Protein AF-A0A661ZM28-F1 (afdb_monomer_lite)

Secondary structure (DSSP, 8-state):
----SSSSTTTTTTSTTS-TTS-SS-HHHHHHHHHHHHHHHHSSEEE---EEEE-TTS-EEEEEEEEEESSPPPPHHHHHHHHHHHHHTT-HHHHTTTTSEEEEEEESSTTS-SEEEEESS--HHHHTHHHHHHHHHHHH-SS-EEEEEEEEETTEEEEEEE-SS-EEEEE-SSSPEEE-HHHHHHHHHTSPPSS-----HHHHHHHHTT----GGG-EE-TTGGGS-----SS-HHHHHHHHHHHHHHHHHHHHS---TTS---EEEEEESSSTTSEEEEEEEHHHHHHHHHTT-BTTTTB--TTHHHHHHHHHHHTTT-EEEEEEESSSHHHHHHHHHHTT--EEEEETTEEEEEEEEETTTTEEEEE-SS-SS-EEEEGGG--EEEEEEEE------EEEEES--B-STT--S-S-EE-TT-EEEEEEEE--SS-EEEEEEEES--SS-S-SEEEEEEEESSSEEEEEPPSS--EEEEEEEEEEEETT--EEEEE--SSBEEEPPPP--EE--TT--EEE-SSSEEEEEEE-SSSEEEEEEEESSS--EEEEEESSTTS-SEEEE----TTT-SEEEEEEETTTSPSEEEEEEEEE-S-SPPEEEEEE----B--SEEEEEEEPTT--EEEEEEEE-SEEEEEEEEESSS--EEEEE-SSSSSSEEEGGG-SEE-----TTPPEEEEEEE-S-EEEEEEEE-S--S-EEEEEEEEEE-TTBB---S-SBTT-GGGBGGG----TT--EEE-TT-SS--EE-S-EEESSEEE-TT-EEEE-SS-EEESS-EEESSEEEE-TT-EEEESS-EEE-TT-EEEE-TT-EEEESS-EEE-TT---B--SSEEEE--SS-EEEEE--SS-B-SEEEE--SSTT--EEEEE--

pLDDT: mean 88.05, std 12.02, range [27.47, 98.25]

Sequence (889 aa):
MKKLITLVLIVSTVMMNLTAQNQNIPFEEIKEIADRNAKALWGQAYPDEPIPYYSVQDEIIAYMFNYSIGKPFPNKQTVINDCKGHKVNNNRNMQWGGENYGRILMGASNSLPPIIEYSKSLSTIYAEGFQLHKLALKELGSNYLLKKIYFINGASQWFCYANGSKTVYIKLFPPLEILDEKSFRLAISDRKVFIEPGNYSSEWTSYKTGKELDAKAATYIPDYELCRFYDWSYGCSPTAAAMLFSWWDYRSIYSNNDFGRLIQYYYKRFDPLEAGGEWDYQIPWVQRELAIYMDTDTLTGNTNFFDINDGFEDVASIRGYEFDANDYFTFEWTRLKGEIDDNRPLIASIPNHSTCCIGYNNSTNHFANHYTHQGNIVWTHKDELDGVVEVKPENNNGQGITLTYPVGDTNYNATGNGEIFYPGEEYNITWDYETTIPSTTTIYFNTKSNGGFFEEAIVYDTDNDGLHPWMVPTGFGSDECRIGLLNYNASSDLLAFDGSQGMFTIYDPPVIDELGSYNTKTTDYNPDYFQFDLDENAWCAVGIRNMTNNEWKLKLYDDLWFVGLLAESNMPPEISEVDFVVLDGNHLPDHTYGVKVDRLDGDDAGKIRYEGVNSSLILGTNTINFSLYSVLKMYDIHLVSGYYTFTATAVSGEASIALFNSSGGDNIQTLDEAMAVSNLGGYGDSETFTVCITTEDDYGFCIWTSSPTSQTWEVEIIEEHPGVWEGDYNSLWSNSNNWSLGILPSFGTNVIIPAGTPYNPYVTSYSFCGNITIESGASLRVSSSNLVADGDMLVKGNLRIYENQSLTVNGDIIWTSTSSEYMENNTSINVGEDWTFDYGCSIQMSNGKVRFAGIEHSMIYCRSVNSWFNELEIDKLLSTALVSYEMTP

Structure (mmCIF, N/CA/C/O backbone):
data_AF-A0A661ZM28-F1
#
_entry.id   AF-A0A661ZM28-F1
#
loop_
_atom_site.group_PDB
_atom_site.id
_atom_site.type_symbol
_atom_site.label_atom_id
_atom_site.label_alt_id
_atom_site.label_comp_id
_atom_site.label_asym_id
_atom_site.label_entity_id
_atom_site.label_seq_id
_atom_site.pdbx_PDB_ins_code
_atom_site.Cartn_x
_atom_site.Cartn_y
_atom_site.Cartn_z
_atom_site.occupancy
_atom_site.B_iso_or_equiv
_atom_site.auth_seq_id
_atom_site.auth_comp_id
_atom_site.auth_asym_id
_atom_site.auth_atom_id
_atom_site.pdbx_PDB_model_num
ATOM 1 N N . MET A 1 1 ? 27.865 4.165 33.187 1.00 36.91 1 MET A N 1
ATOM 2 C CA . MET A 1 1 ? 27.271 4.633 34.458 1.00 36.91 1 MET A CA 1
ATOM 3 C C . MET A 1 1 ? 26.708 3.423 35.218 1.00 36.91 1 MET A C 1
ATOM 5 O O . MET A 1 1 ? 25.522 3.146 35.187 1.00 36.91 1 MET A O 1
ATOM 9 N N . LYS A 1 2 ? 27.597 2.612 35.810 1.00 33.00 2 LYS A N 1
ATOM 10 C CA . LYS A 1 2 ? 27.275 1.378 36.548 1.00 33.00 2 LYS A CA 1
ATOM 11 C C . LYS A 1 2 ? 27.372 1.687 38.042 1.00 33.00 2 LYS A C 1
ATOM 13 O O . LYS A 1 2 ? 28.472 1.612 38.575 1.00 33.00 2 LYS A O 1
ATOM 18 N N . LYS A 1 3 ? 26.273 2.128 38.665 1.00 31.22 3 LYS A N 1
ATOM 19 C CA . LYS A 1 3 ? 26.061 2.224 40.131 1.00 31.22 3 LYS A CA 1
ATOM 20 C C . LYS A 1 3 ? 24.666 2.814 40.417 1.00 31.22 3 LYS A C 1
ATOM 22 O O . LYS A 1 3 ? 24.551 3.911 40.939 1.00 31.22 3 LYS A O 1
ATOM 27 N N . LEU A 1 4 ? 23.605 2.100 40.029 1.00 30.08 4 LEU A N 1
ATOM 28 C CA . LEU A 1 4 ? 22.237 2.367 40.509 1.00 30.08 4 LEU A CA 1
ATOM 29 C C . LEU A 1 4 ? 21.310 1.139 40.347 1.00 30.08 4 LEU A C 1
ATOM 31 O O . LEU A 1 4 ? 20.154 1.277 39.980 1.00 30.08 4 LEU A O 1
ATOM 35 N N . ILE A 1 5 ? 21.827 -0.080 40.560 1.00 37.31 5 ILE A N 1
ATOM 36 C CA . ILE A 1 5 ? 21.067 -1.338 40.353 1.00 37.31 5 ILE A CA 1
ATOM 37 C C . ILE A 1 5 ? 20.809 -2.102 41.671 1.00 37.31 5 ILE A C 1
ATOM 39 O O . ILE A 1 5 ? 20.124 -3.113 41.689 1.00 37.31 5 ILE A O 1
ATOM 43 N N . THR A 1 6 ? 21.260 -1.602 42.826 1.00 30.86 6 THR A N 1
ATOM 44 C CA . THR A 1 6 ? 21.238 -2.396 44.078 1.00 30.86 6 THR A CA 1
ATOM 45 C C . THR A 1 6 ? 20.264 -1.886 45.153 1.00 30.86 6 THR A C 1
ATOM 47 O O . THR A 1 6 ? 20.278 -2.398 46.262 1.00 30.86 6 THR A O 1
ATOM 50 N N . LEU A 1 7 ? 19.374 -0.925 44.857 1.00 27.47 7 LEU A N 1
ATOM 51 C CA . LEU A 1 7 ? 18.420 -0.396 45.858 1.00 27.47 7 LEU A CA 1
ATOM 52 C C . LEU A 1 7 ? 16.927 -0.584 45.516 1.00 27.47 7 LEU A C 1
ATOM 54 O O . LEU A 1 7 ? 16.073 -0.165 46.286 1.00 27.47 7 LEU A O 1
ATOM 58 N N . VAL A 1 8 ? 16.594 -1.249 44.404 1.00 34.66 8 VAL A N 1
ATOM 59 C CA . VAL A 1 8 ? 15.191 -1.489 43.991 1.00 34.66 8 VAL A CA 1
ATOM 60 C C . VAL A 1 8 ? 14.697 -2.901 44.358 1.00 34.66 8 VAL A C 1
ATOM 62 O O . VAL A 1 8 ? 13.499 -3.137 44.435 1.00 34.66 8 VAL A O 1
ATOM 65 N N . LEU A 1 9 ? 15.597 -3.826 44.712 1.00 32.44 9 LEU A N 1
ATOM 66 C CA . LEU A 1 9 ? 15.263 -5.235 44.976 1.00 32.44 9 LEU A CA 1
ATOM 67 C C . LEU A 1 9 ? 14.818 -5.565 46.416 1.00 32.44 9 LEU A C 1
ATOM 69 O O . LEU A 1 9 ? 14.483 -6.709 46.689 1.00 32.44 9 LEU A O 1
ATOM 73 N N . ILE A 1 10 ? 14.807 -4.596 47.340 1.00 30.02 10 ILE A N 1
ATOM 74 C CA . ILE A 1 10 ? 14.433 -4.826 48.757 1.00 30.02 10 ILE A CA 1
ATOM 75 C C . ILE A 1 10 ? 13.093 -4.156 49.126 1.00 30.02 10 ILE A C 1
ATOM 77 O O . ILE A 1 10 ? 12.506 -4.460 50.161 1.00 30.02 10 ILE A O 1
ATOM 81 N N . VAL A 1 11 ? 12.539 -3.304 48.257 1.00 31.86 11 VAL A N 1
ATOM 82 C CA . VAL A 1 11 ? 11.242 -2.641 48.503 1.00 31.86 11 VAL A CA 1
ATOM 83 C C . VAL A 1 11 ? 10.064 -3.423 47.896 1.00 31.86 11 VAL A C 1
ATOM 85 O O . VAL A 1 11 ? 8.945 -3.316 48.393 1.00 31.86 11 VAL A O 1
ATOM 88 N N . SER A 1 12 ? 10.303 -4.293 46.909 1.00 34.47 12 SER A N 1
ATOM 89 C CA . SER A 1 12 ? 9.269 -5.130 46.276 1.00 34.47 12 SER A CA 1
ATOM 90 C C . SER A 1 12 ? 8.814 -6.320 47.133 1.00 34.47 12 SER A C 1
ATOM 92 O O . SER A 1 12 ? 7.647 -6.688 47.082 1.00 34.47 12 SER A O 1
ATOM 94 N N . THR A 1 13 ? 9.671 -6.881 47.992 1.00 34.31 13 THR A N 1
ATOM 95 C CA . THR A 1 13 ? 9.311 -8.042 48.837 1.00 34.31 13 THR A CA 1
ATOM 96 C C . THR A 1 13 ? 8.692 -7.655 50.188 1.00 34.31 13 THR A C 1
ATOM 98 O O . THR A 1 13 ? 8.082 -8.490 50.852 1.00 34.31 13 THR A O 1
ATOM 101 N N . VAL A 1 14 ? 8.821 -6.391 50.615 1.00 33.44 14 VAL A N 1
ATOM 102 C CA . VAL A 1 14 ? 8.375 -5.933 51.949 1.00 33.44 14 VAL A CA 1
ATOM 103 C C . VAL A 1 14 ? 7.032 -5.185 51.910 1.00 33.44 14 VAL A C 1
ATOM 105 O O . VAL A 1 14 ? 6.348 -5.126 52.929 1.00 33.44 14 VAL A O 1
ATOM 108 N N . MET A 1 15 ? 6.565 -4.710 50.747 1.00 38.97 15 MET A N 1
ATOM 109 C CA . MET A 1 15 ? 5.206 -4.147 50.618 1.00 38.97 15 MET A CA 1
ATOM 110 C C . MET A 1 15 ? 4.100 -5.184 50.355 1.00 38.97 15 MET A C 1
ATOM 112 O O . MET A 1 15 ? 2.936 -4.874 50.592 1.00 38.97 15 MET A O 1
ATOM 116 N N . MET A 1 16 ? 4.429 -6.422 49.965 1.00 42.38 16 MET A N 1
ATOM 117 C CA . MET A 1 16 ? 3.425 -7.485 49.764 1.00 42.38 16 MET A CA 1
ATOM 118 C C . MET A 1 16 ? 2.854 -8.070 51.069 1.00 42.38 16 MET A C 1
ATOM 120 O O . MET A 1 16 ? 1.849 -8.766 51.030 1.00 42.38 16 MET A O 1
ATOM 124 N N . ASN A 1 17 ? 3.433 -7.761 52.236 1.00 37.75 17 ASN A N 1
ATOM 125 C CA . ASN A 1 17 ? 2.990 -8.323 53.522 1.00 37.75 17 ASN A CA 1
ATOM 126 C C . ASN A 1 17 ? 2.219 -7.349 54.435 1.00 37.75 17 ASN A C 1
ATOM 128 O O . ASN A 1 17 ? 1.882 -7.717 55.557 1.00 37.75 17 ASN A O 1
ATOM 132 N N . LEU A 1 18 ? 1.918 -6.117 53.997 1.00 34.59 18 LEU A N 1
ATOM 133 C CA . LEU A 1 18 ? 1.306 -5.091 54.866 1.00 34.59 18 LEU A CA 1
ATOM 134 C C . LEU A 1 18 ? 0.036 -4.417 54.312 1.00 34.59 18 LEU A C 1
ATOM 136 O O . LEU A 1 18 ? -0.338 -3.342 54.768 1.00 34.59 18 LEU A O 1
ATOM 140 N N . THR A 1 19 ? -0.681 -5.075 53.396 1.00 39.84 19 THR A N 1
ATOM 141 C CA . THR A 1 19 ? -2.080 -4.730 53.038 1.00 39.84 19 THR A CA 1
ATOM 142 C C . THR A 1 19 ? -2.995 -5.965 52.982 1.00 39.84 19 THR A C 1
ATOM 144 O O . THR A 1 19 ? -4.012 -5.988 52.296 1.00 39.84 19 THR A O 1
ATOM 147 N N . ALA A 1 20 ? -2.663 -7.004 53.755 1.00 38.72 20 ALA A N 1
ATOM 148 C CA . ALA A 1 20 ? -3.444 -8.234 53.897 1.00 38.72 20 ALA A CA 1
ATOM 149 C C . ALA A 1 20 ? -4.655 -8.062 54.838 1.00 38.72 20 ALA A C 1
ATOM 151 O O . ALA A 1 20 ? -4.756 -8.756 55.850 1.00 38.72 20 ALA A O 1
ATOM 152 N N . GLN A 1 21 ? -5.554 -7.116 54.551 1.00 39.22 21 GLN A N 1
ATOM 153 C CA . GLN A 1 21 ? -6.764 -6.937 55.367 1.00 39.22 21 GLN A CA 1
ATOM 154 C C . GLN A 1 21 ? -8.106 -7.075 54.644 1.00 39.22 21 GLN A C 1
ATOM 156 O O . GLN A 1 21 ? -9.106 -7.033 55.342 1.00 39.22 21 GLN A O 1
ATOM 161 N N . ASN A 1 22 ? -8.156 -7.354 53.331 1.00 45.88 22 ASN A N 1
ATOM 162 C CA . ASN A 1 22 ? -9.433 -7.636 52.642 1.00 45.88 22 ASN A CA 1
ATOM 163 C C . ASN A 1 22 ? -9.396 -8.691 51.508 1.00 45.88 22 ASN A C 1
ATOM 165 O O . ASN A 1 22 ? -10.406 -8.896 50.836 1.00 45.88 22 ASN A O 1
ATOM 169 N N . GLN A 1 23 ? -8.289 -9.421 51.298 1.00 54.59 23 GLN A N 1
ATOM 170 C CA . GLN A 1 23 ? -8.266 -10.523 50.320 1.00 54.59 23 GLN A CA 1
ATOM 171 C C . GLN A 1 23 ? -8.763 -11.834 50.931 1.00 54.59 23 GLN A C 1
ATOM 173 O O . GLN A 1 23 ? -8.081 -12.456 51.743 1.00 54.59 23 GLN A O 1
ATOM 178 N N . ASN A 1 24 ? -9.954 -12.266 50.508 1.00 73.56 24 ASN A N 1
ATOM 179 C CA . ASN A 1 24 ? -10.525 -13.559 50.897 1.00 73.56 24 ASN A CA 1
ATOM 180 C C . ASN A 1 24 ? -9.944 -14.741 50.096 1.00 73.56 24 ASN A C 1
ATOM 182 O O . ASN A 1 24 ? -10.123 -15.885 50.512 1.00 73.56 24 ASN A O 1
ATOM 186 N N . ILE A 1 25 ? -9.265 -14.490 48.967 1.00 88.88 25 ILE A N 1
ATOM 187 C CA . ILE A 1 25 ? -8.617 -15.516 48.137 1.00 88.88 25 ILE A CA 1
ATOM 188 C C . ILE A 1 25 ? -7.103 -15.241 48.071 1.00 88.88 25 ILE A C 1
ATOM 190 O O . ILE A 1 25 ? -6.716 -14.124 47.729 1.00 88.88 25 ILE A O 1
ATOM 194 N N . PRO A 1 26 ? -6.234 -16.220 48.390 1.00 92.69 26 PRO A N 1
ATOM 195 C CA . PRO A 1 26 ? -4.789 -16.089 48.217 1.00 92.69 26 PRO A CA 1
ATOM 196 C C . PRO A 1 26 ? -4.395 -15.757 46.772 1.00 92.69 26 PRO A C 1
ATOM 198 O O . PRO A 1 26 ? -4.851 -16.409 45.838 1.00 92.69 26 PRO A O 1
ATOM 201 N N . PHE A 1 27 ? -3.490 -14.795 46.588 1.00 93.62 27 PHE A N 1
ATOM 202 C CA . PHE A 1 27 ? -3.032 -14.361 45.262 1.00 93.62 27 PHE A CA 1
ATOM 203 C C . PHE A 1 27 ? -2.503 -15.501 44.377 1.00 93.62 27 PHE A C 1
ATOM 205 O O . PHE A 1 27 ? -2.853 -15.566 43.203 1.00 93.62 27 PHE A O 1
ATOM 212 N N . GLU A 1 28 ? -1.711 -16.422 44.936 1.00 94.81 28 GLU A N 1
ATOM 213 C CA . GLU A 1 28 ? -1.190 -17.569 44.175 1.00 94.81 28 GLU A CA 1
ATOM 214 C C . GLU A 1 28 ? -2.313 -18.441 43.603 1.00 94.81 28 GLU A C 1
ATOM 216 O O . GLU A 1 28 ? -2.217 -18.911 42.477 1.00 94.81 28 GLU A O 1
ATOM 221 N N . GLU A 1 29 ? -3.425 -18.582 44.326 1.00 95.50 29 GLU A N 1
ATOM 222 C CA . GLU A 1 29 ? -4.586 -19.335 43.849 1.00 95.50 29 GLU A CA 1
ATOM 223 C C . GLU A 1 29 ? -5.283 -18.611 42.686 1.00 95.50 29 GLU A C 1
ATOM 225 O O . GLU A 1 29 ? -5.688 -19.242 41.711 1.00 95.50 29 GLU A O 1
ATOM 230 N N . ILE A 1 30 ? -5.377 -17.277 42.746 1.00 97.31 30 ILE A N 1
ATOM 231 C CA . ILE A 1 30 ? -5.898 -16.453 41.643 1.00 97.31 30 ILE A CA 1
ATOM 232 C C . ILE A 1 30 ? -5.018 -16.629 40.401 1.00 97.31 30 ILE A C 1
ATOM 234 O O . ILE A 1 30 ? -5.530 -16.875 39.308 1.00 97.31 30 ILE A O 1
ATOM 238 N N . LYS A 1 31 ? -3.697 -16.539 40.579 1.00 97.44 31 LYS A N 1
ATOM 239 C CA . LYS A 1 31 ? -2.707 -16.686 39.510 1.00 97.44 31 LYS A CA 1
ATOM 240 C C . LYS A 1 31 ? -2.752 -18.076 38.875 1.00 97.44 31 LYS A C 1
ATOM 242 O O . LYS A 1 31 ? -2.782 -18.178 37.654 1.00 97.44 31 LYS A O 1
ATOM 247 N N . GLU A 1 32 ? -2.795 -19.140 39.675 1.00 97.00 32 GLU A N 1
ATOM 248 C CA . GLU A 1 32 ? -2.896 -20.517 39.174 1.00 97.00 32 GLU A CA 1
ATOM 249 C C . GLU A 1 32 ? -4.157 -20.729 38.329 1.00 97.00 32 GLU A C 1
ATOM 251 O O . GLU A 1 32 ? -4.101 -21.366 37.273 1.00 97.00 32 GLU A O 1
ATOM 256 N N . ILE A 1 33 ? -5.294 -20.174 38.763 1.00 97.81 33 ILE A N 1
ATOM 257 C CA . ILE A 1 33 ? -6.542 -20.234 37.999 1.00 97.81 33 ILE A CA 1
ATOM 258 C C . ILE A 1 33 ? -6.404 -19.439 36.696 1.00 97.81 33 ILE A C 1
ATOM 260 O O . ILE A 1 33 ? -6.781 -19.961 35.646 1.00 97.81 33 ILE A O 1
ATOM 264 N N . ALA A 1 34 ? -5.856 -18.222 36.727 1.00 98.12 34 ALA A N 1
ATOM 265 C CA . ALA A 1 34 ? -5.656 -17.405 35.529 1.00 98.12 34 ALA A CA 1
ATOM 266 C C . ALA A 1 34 ? -4.765 -18.119 34.498 1.00 98.12 34 ALA A C 1
ATOM 268 O O . ALA A 1 34 ? -5.174 -18.309 33.353 1.00 98.12 34 ALA A O 1
ATOM 269 N N . ASP A 1 35 ? -3.601 -18.617 34.926 1.00 97.88 35 ASP A N 1
ATOM 270 C CA . ASP A 1 35 ? -2.624 -19.289 34.062 1.00 97.88 35 ASP A CA 1
ATOM 271 C C . ASP A 1 35 ? -3.207 -20.562 33.430 1.00 97.88 35 ASP A C 1
ATOM 273 O O . ASP A 1 35 ? -3.006 -20.830 32.240 1.00 97.88 35 ASP A O 1
ATOM 277 N N . ARG A 1 36 ? -3.982 -21.338 34.199 1.00 97.19 36 ARG A N 1
ATOM 278 C CA . ARG A 1 36 ? -4.668 -22.528 33.682 1.00 97.19 36 ARG A CA 1
ATOM 279 C C . ARG A 1 36 ? -5.708 -22.167 32.621 1.00 97.19 36 ARG A C 1
ATOM 281 O O . ARG A 1 36 ? -5.764 -22.820 31.584 1.00 97.19 36 ARG A O 1
ATOM 288 N N . ASN A 1 37 ? -6.501 -21.123 32.852 1.00 97.50 37 ASN A N 1
ATOM 289 C CA . ASN A 1 37 ? -7.524 -20.684 31.903 1.00 97.50 37 ASN A CA 1
ATOM 290 C C . ASN A 1 37 ? -6.925 -20.054 30.638 1.00 97.50 37 ASN A C 1
ATOM 292 O O . ASN A 1 37 ? -7.407 -20.330 29.544 1.00 97.50 37 ASN A O 1
ATOM 296 N N . ALA A 1 38 ? -5.832 -19.297 30.753 1.00 97.38 38 ALA A N 1
ATOM 297 C CA . ALA A 1 38 ? -5.098 -18.789 29.594 1.00 97.38 38 ALA A CA 1
ATOM 298 C C . ALA A 1 38 ? -4.565 -19.935 28.720 1.00 97.38 38 ALA A C 1
ATOM 300 O O . ALA A 1 38 ? -4.659 -19.889 27.493 1.00 97.38 38 ALA A O 1
ATOM 301 N N . LYS A 1 39 ? -4.068 -21.009 29.348 1.00 95.75 39 LYS A N 1
ATOM 302 C CA . LYS A 1 39 ? -3.647 -22.227 28.647 1.00 95.75 39 LYS A CA 1
ATOM 303 C C . LYS A 1 39 ? -4.817 -22.959 27.981 1.00 95.75 39 LYS A C 1
ATOM 305 O O . LYS A 1 39 ? -4.657 -23.452 26.867 1.00 95.75 39 LYS A O 1
ATOM 310 N N . ALA A 1 40 ? -5.971 -23.036 28.642 1.00 94.94 40 ALA A N 1
ATOM 311 C CA . ALA A 1 40 ? -7.171 -23.659 28.083 1.00 94.94 40 ALA A CA 1
ATOM 312 C C . ALA A 1 40 ? -7.694 -22.898 26.851 1.00 94.94 40 ALA A C 1
ATOM 314 O O . ALA A 1 40 ? -8.044 -23.520 25.850 1.00 94.94 40 ALA A O 1
ATOM 315 N N . LEU A 1 41 ? -7.677 -21.562 26.895 1.00 94.06 41 LEU A N 1
ATOM 316 C CA . LEU A 1 41 ? -8.126 -20.705 25.797 1.00 94.06 41 LEU A CA 1
ATOM 317 C C . LEU A 1 41 ? -7.142 -20.648 24.621 1.00 94.06 41 LEU A C 1
ATOM 319 O O . LEU A 1 41 ? -7.559 -20.714 23.467 1.00 94.06 41 LEU A O 1
ATOM 323 N N . TRP A 1 42 ? -5.844 -20.484 24.897 1.00 94.88 42 TRP A N 1
ATOM 324 C CA . TRP A 1 42 ? -4.854 -20.091 23.881 1.00 94.88 42 TRP A CA 1
ATOM 325 C C . TRP A 1 42 ? -3.683 -21.069 23.730 1.00 94.88 42 TRP A C 1
ATOM 327 O O . TRP A 1 42 ? -2.737 -20.808 22.988 1.00 94.88 42 TRP A O 1
ATOM 337 N N . GLY A 1 43 ? -3.715 -22.212 24.416 1.00 94.69 43 GLY A N 1
ATOM 338 C CA . GLY A 1 43 ? -2.657 -23.214 24.345 1.00 94.69 43 GLY A CA 1
ATOM 339 C C . GLY A 1 43 ? -1.371 -22.736 25.018 1.00 94.69 43 GLY A C 1
ATOM 340 O O . GLY A 1 43 ? -1.271 -22.702 26.240 1.00 94.69 43 GLY A O 1
ATOM 341 N N . GLN A 1 44 ? -0.338 -22.419 24.240 1.00 95.81 44 GLN A N 1
ATOM 342 C CA . GLN A 1 44 ? 0.926 -21.932 24.797 1.00 95.81 44 GLN A CA 1
ATOM 343 C C . GLN A 1 44 ? 0.800 -20.455 25.185 1.00 95.81 44 GLN A C 1
ATOM 345 O O . GLN A 1 44 ? 1.053 -19.581 24.366 1.00 95.81 44 GLN A O 1
ATOM 350 N N . ALA A 1 45 ? 0.419 -20.185 26.433 1.00 96.94 45 ALA A N 1
ATOM 351 C CA . ALA A 1 45 ? 0.296 -18.837 26.981 1.00 96.94 45 ALA A CA 1
ATOM 352 C C . ALA A 1 45 ? 1.372 -18.580 28.049 1.00 96.94 45 ALA A C 1
ATOM 354 O O . ALA A 1 45 ? 1.546 -19.378 28.972 1.00 96.94 45 ALA A O 1
ATOM 355 N N . TYR A 1 46 ? 2.083 -17.461 27.928 1.00 97.56 46 TYR A N 1
ATOM 356 C CA . TYR A 1 46 ? 3.164 -17.063 28.832 1.00 97.56 46 TYR A CA 1
ATOM 357 C C . TYR A 1 46 ? 2.777 -15.767 29.554 1.00 97.56 46 TYR A C 1
ATOM 359 O O . TYR A 1 46 ? 2.578 -14.767 28.867 1.00 97.56 46 TYR A O 1
ATOM 367 N N . PRO A 1 47 ? 2.643 -15.765 30.893 1.00 96.75 47 PRO A N 1
ATOM 368 C CA . PRO A 1 47 ? 2.165 -14.603 31.640 1.00 96.75 47 PRO A CA 1
ATOM 369 C C . PRO A 1 47 ? 3.213 -13.490 31.758 1.00 96.75 47 PRO A C 1
ATOM 371 O O . PRO A 1 47 ? 4.416 -13.751 31.814 1.00 96.75 47 PRO A O 1
ATOM 374 N N . ASP A 1 48 ? 2.720 -12.262 31.880 1.00 96.69 48 ASP A N 1
ATOM 375 C CA . ASP A 1 48 ? 3.424 -11.094 32.418 1.00 96.69 48 ASP A CA 1
ATOM 376 C C . ASP A 1 48 ? 3.204 -10.937 33.940 1.00 96.69 48 ASP A C 1
ATOM 378 O O . ASP A 1 48 ? 2.429 -11.671 34.559 1.00 96.69 48 ASP A O 1
ATOM 382 N N . GLU A 1 49 ? 3.863 -9.947 34.545 1.00 93.88 49 GLU A N 1
ATOM 383 C CA . GLU A 1 49 ? 3.591 -9.470 35.901 1.00 93.88 49 GLU A CA 1
ATOM 384 C C . GLU A 1 49 ? 2.108 -9.067 36.096 1.00 93.88 49 GLU A C 1
ATOM 386 O O . GLU A 1 49 ? 1.599 -8.184 35.395 1.00 93.88 49 GLU A O 1
ATOM 391 N N . PRO A 1 50 ? 1.399 -9.655 37.079 1.00 95.62 50 PRO A N 1
ATOM 392 C CA . PRO A 1 50 ? -0.007 -9.343 37.338 1.00 95.62 50 PRO A CA 1
ATOM 393 C C . PRO A 1 50 ? -0.220 -7.904 37.813 1.00 95.62 50 PRO A C 1
ATOM 395 O O . PRO A 1 50 ? 0.526 -7.376 38.641 1.00 95.62 50 PRO A O 1
ATOM 398 N N . ILE A 1 51 ? -1.287 -7.269 37.330 1.00 96.38 51 ILE A N 1
ATOM 399 C CA . ILE A 1 51 ? -1.549 -5.846 37.559 1.00 96.38 51 ILE A CA 1
ATOM 400 C C . ILE A 1 51 ? -2.729 -5.683 38.530 1.00 96.38 51 ILE A C 1
ATOM 402 O O . ILE A 1 51 ? -3.850 -6.051 38.175 1.00 96.38 51 ILE A O 1
ATOM 406 N N . PRO A 1 52 ? -2.523 -5.129 39.742 1.00 96.31 52 PRO A N 1
ATOM 407 C CA . PRO A 1 52 ? -3.592 -4.961 40.724 1.00 96.31 52 PRO A CA 1
ATOM 408 C C . PRO A 1 52 ? -4.532 -3.814 40.346 1.00 96.31 52 PRO A C 1
ATOM 410 O O . PRO A 1 52 ? -4.086 -2.704 40.034 1.00 96.31 52 PRO A O 1
ATOM 413 N N . TYR A 1 53 ? -5.834 -4.080 40.413 1.00 94.94 53 TYR A N 1
ATOM 414 C CA . TYR A 1 53 ? -6.906 -3.117 40.171 1.00 94.94 53 TYR A CA 1
ATOM 415 C C . TYR A 1 53 ? -7.587 -2.761 41.493 1.00 94.94 53 TYR A C 1
ATOM 417 O O . TYR A 1 53 ? -7.901 -3.636 42.306 1.00 94.94 53 TYR A O 1
ATOM 425 N N . TYR A 1 54 ? -7.794 -1.464 41.705 1.00 92.88 54 TYR A N 1
ATOM 426 C CA . TYR A 1 54 ? -8.243 -0.901 42.973 1.00 92.88 54 TYR A CA 1
ATOM 427 C C . TYR A 1 54 ? -9.689 -0.401 42.911 1.00 92.88 54 TYR A C 1
ATOM 429 O O . TYR A 1 54 ? -10.115 0.165 41.902 1.00 92.88 54 TYR A O 1
ATOM 437 N N . SER A 1 55 ? -10.418 -0.550 44.017 1.00 88.06 55 SER A N 1
ATOM 438 C CA . SER A 1 55 ? -11.707 0.108 44.246 1.00 88.06 55 SER A CA 1
ATOM 439 C C . SER A 1 55 ? -11.535 1.587 44.592 1.00 88.06 55 SER A C 1
ATOM 441 O O . SER A 1 55 ? -10.439 2.058 44.912 1.00 88.06 55 SER A O 1
ATOM 443 N N . VAL A 1 56 ? -12.648 2.324 44.625 1.00 82.94 56 VAL A N 1
ATOM 444 C CA . VAL A 1 56 ? -12.672 3.723 45.087 1.00 82.94 56 VAL A CA 1
ATOM 445 C C . VAL A 1 56 ? -12.285 3.877 46.566 1.00 82.94 56 VAL A C 1
ATOM 447 O O . VAL A 1 56 ? -11.937 4.979 46.984 1.00 82.94 56 VAL A O 1
ATOM 450 N N . GLN A 1 57 ? -12.296 2.789 47.344 1.00 85.69 57 GLN A N 1
ATOM 451 C CA . GLN A 1 57 ? -11.821 2.716 48.731 1.00 85.69 57 GLN A CA 1
ATOM 452 C C . GLN A 1 57 ? -10.354 2.270 48.847 1.00 85.69 57 GLN A C 1
ATOM 454 O O . GLN A 1 57 ? -9.896 1.976 49.947 1.00 85.69 57 GLN A O 1
ATOM 459 N N . ASP A 1 58 ? -9.601 2.249 47.742 1.00 88.88 58 ASP A N 1
ATOM 460 C CA . ASP A 1 58 ? -8.177 1.894 47.713 1.00 88.88 58 ASP A CA 1
ATOM 461 C C . ASP A 1 58 ? -7.861 0.417 48.019 1.00 88.88 58 ASP A C 1
ATOM 463 O O . ASP A 1 58 ? -6.717 0.076 48.337 1.00 88.88 58 ASP A O 1
ATOM 467 N N . GLU A 1 59 ? -8.840 -0.471 47.852 1.00 89.81 59 GLU A N 1
ATOM 468 C CA . GLU A 1 59 ? -8.709 -1.914 48.078 1.00 89.81 59 GLU A CA 1
ATOM 469 C C . GLU A 1 59 ? -8.447 -2.650 46.768 1.00 89.81 59 GLU A C 1
ATOM 471 O O . GLU A 1 59 ? -9.031 -2.305 45.745 1.00 89.81 59 GLU A O 1
ATOM 476 N N . ILE A 1 60 ? -7.599 -3.682 46.781 1.00 92.56 60 ILE A N 1
ATOM 477 C CA . ILE A 1 60 ? -7.422 -4.533 45.598 1.00 92.56 60 ILE A CA 1
ATOM 478 C C . ILE A 1 60 ? -8.677 -5.386 45.423 1.00 92.56 60 ILE A C 1
ATOM 480 O O . ILE A 1 60 ? -8.967 -6.236 46.264 1.00 92.56 60 ILE A O 1
ATOM 484 N N . ILE A 1 61 ? -9.377 -5.178 44.314 1.00 91.81 61 ILE A N 1
ATOM 485 C CA . ILE A 1 61 ? -10.612 -5.895 43.972 1.00 91.81 61 ILE A CA 1
ATOM 486 C C . ILE A 1 61 ? -10.420 -6.904 42.848 1.00 91.81 61 ILE A C 1
ATOM 488 O O . ILE A 1 61 ? -11.182 -7.863 42.761 1.00 91.81 61 ILE A O 1
ATOM 492 N N . ALA A 1 62 ? -9.398 -6.722 42.015 1.00 94.75 62 ALA A N 1
ATOM 493 C CA . ALA A 1 62 ? -9.124 -7.602 40.892 1.00 94.75 62 ALA A CA 1
ATOM 494 C C . ALA A 1 62 ? -7.641 -7.575 40.496 1.00 94.75 62 ALA A C 1
ATOM 496 O O . ALA A 1 62 ? -6.888 -6.680 40.893 1.00 94.75 62 ALA A O 1
ATOM 497 N N . TYR A 1 63 ? -7.236 -8.552 39.691 1.00 97.12 63 TYR A N 1
ATOM 498 C CA . TYR A 1 63 ? -5.920 -8.638 39.068 1.00 97.12 63 TYR A CA 1
ATOM 499 C C . TYR A 1 63 ? -6.066 -8.862 37.568 1.00 97.12 63 TYR A C 1
ATOM 501 O O . TYR A 1 63 ? -6.729 -9.806 37.143 1.00 97.12 63 TYR A O 1
ATOM 509 N N . MET A 1 64 ? -5.423 -8.012 36.774 1.00 97.62 64 MET A N 1
ATOM 510 C CA . MET A 1 64 ? -5.321 -8.181 35.329 1.00 97.62 64 MET A CA 1
ATOM 511 C C . MET A 1 64 ? -4.047 -8.958 34.991 1.00 97.62 64 MET A C 1
ATOM 513 O O . MET A 1 64 ? -2.942 -8.523 35.325 1.00 97.62 64 MET A O 1
ATOM 517 N N . PHE A 1 65 ? -4.205 -10.076 34.293 1.00 98.25 65 PHE A N 1
ATOM 518 C CA . PHE A 1 65 ? -3.120 -10.905 33.780 1.00 98.25 65 PHE A CA 1
ATOM 519 C C . PHE A 1 65 ? -3.038 -10.733 32.265 1.00 98.25 65 PHE A C 1
ATOM 521 O O . PHE A 1 65 ? -4.044 -10.895 31.579 1.00 98.25 65 PHE A O 1
ATOM 528 N N . ASN A 1 66 ? -1.854 -10.405 31.742 1.00 98.19 66 ASN A N 1
ATOM 529 C CA . ASN A 1 66 ? -1.590 -10.375 30.301 1.00 98.19 66 ASN A CA 1
ATOM 530 C C . ASN A 1 66 ? -0.739 -11.590 29.927 1.00 98.19 66 ASN A C 1
ATOM 532 O O . ASN A 1 66 ? 0.125 -12.005 30.697 1.00 98.19 66 ASN A O 1
ATOM 536 N N . TYR A 1 67 ? -0.969 -12.129 28.737 1.00 98.25 67 TYR A N 1
ATOM 537 C CA . TYR A 1 67 ? -0.320 -13.324 28.221 1.00 98.25 67 TYR A CA 1
ATOM 538 C C . TYR A 1 67 ? 0.191 -13.084 26.806 1.00 98.25 67 TYR A C 1
ATOM 540 O O . TYR A 1 67 ? -0.477 -12.437 26.005 1.00 98.25 67 TYR A O 1
ATOM 548 N N . SER A 1 68 ? 1.360 -13.634 26.490 1.00 98.00 68 SER A N 1
ATOM 549 C CA . SER A 1 68 ? 1.870 -13.743 25.127 1.00 98.00 68 SER A CA 1
ATOM 550 C C . SER A 1 68 ? 1.622 -15.162 24.643 1.00 98.00 68 SER A C 1
ATOM 552 O O . SER A 1 68 ? 1.820 -16.123 25.392 1.00 98.00 68 SER A O 1
ATOM 554 N N . ILE A 1 69 ? 1.128 -15.286 23.415 1.00 97.38 69 ILE A N 1
ATOM 555 C CA . ILE A 1 69 ? 0.677 -16.548 22.836 1.00 97.38 69 ILE A CA 1
ATOM 556 C C . ILE A 1 69 ? 1.785 -17.090 21.926 1.00 97.38 69 ILE A C 1
ATOM 558 O O . ILE A 1 69 ? 2.325 -16.384 21.079 1.00 97.38 69 ILE A O 1
ATOM 562 N N . GLY A 1 70 ? 2.169 -18.349 22.135 1.00 97.00 70 GLY A N 1
ATOM 563 C CA . GLY A 1 70 ? 3.189 -19.061 21.358 1.00 97.00 70 GLY A CA 1
ATOM 564 C C . GLY A 1 70 ? 4.644 -18.684 21.665 1.00 97.00 70 GLY A C 1
ATOM 565 O O . GLY A 1 70 ? 5.552 -19.353 21.176 1.00 97.00 70 GLY A O 1
ATOM 566 N N . LYS A 1 71 ? 4.899 -17.652 22.481 1.00 95.69 71 LYS A N 1
ATOM 567 C CA . LYS A 1 71 ? 6.257 -17.196 22.826 1.00 95.69 71 LYS A CA 1
ATOM 568 C C . LYS A 1 71 ? 6.341 -16.567 24.224 1.00 95.69 71 LYS A C 1
ATOM 570 O O . LYS A 1 71 ? 5.330 -16.073 24.720 1.00 95.69 71 LYS A O 1
ATOM 575 N N . PRO A 1 72 ? 7.533 -16.544 24.856 1.00 96.88 72 PRO A N 1
ATOM 576 C CA . PRO A 1 72 ? 7.735 -15.852 26.127 1.00 96.88 72 PRO A CA 1
ATOM 577 C C . PRO A 1 72 ? 7.280 -14.390 26.073 1.00 96.88 72 PRO A C 1
ATOM 579 O O . PRO A 1 72 ? 7.517 -13.710 25.073 1.00 96.88 72 PRO A O 1
ATOM 582 N N . PHE A 1 73 ? 6.678 -13.904 27.164 1.00 97.19 73 PHE A N 1
ATOM 583 C CA . PHE A 1 73 ? 6.197 -12.526 27.247 1.00 97.19 73 PHE A CA 1
ATOM 584 C C . PHE A 1 73 ? 7.375 -11.537 27.106 1.00 97.19 73 PHE A C 1
ATOM 586 O O . PHE A 1 73 ? 8.323 -11.612 27.898 1.00 97.19 73 PHE A O 1
ATOM 593 N N . PRO A 1 74 ? 7.373 -10.634 26.104 1.00 96.06 74 PRO A N 1
ATOM 594 C CA . PRO A 1 74 ? 8.436 -9.645 25.945 1.00 96.06 74 PRO A CA 1
ATOM 595 C C . PRO A 1 74 ? 8.471 -8.654 27.112 1.00 96.06 74 PRO A C 1
ATOM 597 O O . PRO A 1 74 ? 7.504 -8.499 27.846 1.00 96.06 74 PRO A O 1
ATOM 600 N N . ASN A 1 75 ? 9.566 -7.911 27.280 1.00 94.00 75 ASN A N 1
ATOM 601 C CA . ASN A 1 75 ? 9.586 -6.873 28.309 1.00 94.00 75 ASN A CA 1
ATOM 602 C C . ASN A 1 75 ? 8.454 -5.852 28.089 1.00 94.00 75 ASN A C 1
ATOM 604 O O . ASN A 1 75 ? 8.233 -5.404 26.964 1.00 94.00 75 ASN A O 1
ATOM 608 N N . LYS A 1 76 ? 7.805 -5.421 29.179 1.00 91.69 76 LYS A N 1
ATOM 609 C CA . LYS A 1 76 ? 6.688 -4.472 29.137 1.00 91.69 76 LYS A CA 1
ATOM 610 C C . LYS A 1 76 ? 6.936 -3.238 28.270 1.00 91.69 76 LYS A C 1
ATOM 612 O O . LYS A 1 76 ? 6.067 -2.840 27.500 1.00 91.69 76 LYS A O 1
ATOM 617 N N . GLN A 1 77 ? 8.117 -2.632 28.387 1.00 91.56 77 GLN A N 1
ATOM 618 C CA . GLN A 1 77 ? 8.449 -1.430 27.627 1.00 91.56 77 GLN A CA 1
ATOM 619 C C . GLN A 1 77 ? 8.590 -1.718 26.130 1.00 91.56 77 GLN A C 1
ATOM 621 O O . GLN A 1 77 ? 8.231 -0.868 25.321 1.00 91.56 77 GLN A O 1
ATOM 626 N N . THR A 1 78 ? 9.083 -2.902 25.761 1.00 94.44 78 THR A N 1
ATOM 627 C CA . THR A 1 78 ? 9.151 -3.343 24.364 1.00 94.44 78 THR A CA 1
ATOM 628 C C . THR A 1 78 ? 7.748 -3.460 23.784 1.00 94.44 78 THR A C 1
ATOM 630 O O . THR A 1 78 ? 7.479 -2.821 22.779 1.00 94.44 78 THR A O 1
ATOM 633 N N . VAL A 1 79 ? 6.823 -4.135 24.478 1.00 96.00 79 VAL A N 1
ATOM 634 C CA . VAL A 1 79 ? 5.427 -4.255 24.016 1.00 96.00 79 VAL A CA 1
ATOM 635 C C . VAL A 1 79 ? 4.778 -2.877 23.844 1.00 96.00 79 VAL A C 1
ATOM 637 O O . VAL A 1 79 ? 4.166 -2.617 22.815 1.00 96.00 79 VAL A O 1
ATOM 640 N N . ILE A 1 80 ? 4.954 -1.959 24.803 1.00 94.56 80 ILE A N 1
ATOM 641 C CA . ILE A 1 80 ? 4.428 -0.584 24.695 1.00 94.56 80 ILE A CA 1
ATOM 642 C C . ILE A 1 80 ? 5.036 0.167 23.496 1.00 94.56 80 ILE A C 1
ATOM 644 O O . ILE A 1 80 ? 4.337 0.931 22.830 1.00 94.56 80 ILE A O 1
ATOM 648 N N . ASN A 1 81 ? 6.328 -0.024 23.214 1.00 93.19 81 ASN A N 1
ATOM 649 C CA . ASN A 1 81 ? 6.988 0.601 22.066 1.00 93.19 81 ASN A CA 1
ATOM 650 C C . ASN A 1 81 ? 6.488 0.024 20.734 1.00 93.19 81 ASN A C 1
ATOM 652 O O . ASN A 1 81 ? 6.280 0.793 19.798 1.00 93.19 81 ASN A O 1
ATOM 656 N N . ASP A 1 82 ? 6.251 -1.286 20.665 1.00 94.38 82 ASP A N 1
ATOM 657 C CA . ASP A 1 82 ? 5.669 -1.939 19.489 1.00 94.38 82 ASP A CA 1
ATOM 658 C C . ASP A 1 82 ? 4.248 -1.404 19.248 1.00 94.38 82 ASP A C 1
ATOM 660 O O . ASP A 1 82 ? 3.931 -0.941 18.153 1.00 94.38 82 ASP A O 1
ATOM 664 N N . CYS A 1 83 ? 3.425 -1.329 20.304 1.00 93.25 83 CYS A N 1
ATOM 665 C CA . CYS A 1 83 ? 2.081 -0.741 20.250 1.00 93.25 83 CYS A CA 1
ATOM 666 C C . CYS A 1 83 ? 2.115 0.717 19.765 1.00 93.25 83 CYS A C 1
ATOM 668 O O . CYS A 1 83 ? 1.287 1.120 18.951 1.00 93.25 83 CYS A O 1
ATOM 670 N N . LYS A 1 84 ? 3.099 1.514 20.211 1.00 92.44 84 LYS A N 1
ATOM 671 C CA . LYS A 1 84 ? 3.315 2.879 19.706 1.00 92.44 84 LYS A CA 1
ATOM 672 C C . LYS A 1 84 ? 3.590 2.879 18.202 1.00 92.44 84 LYS A C 1
ATOM 674 O O . LYS A 1 84 ? 3.002 3.698 17.504 1.00 92.44 84 LYS A O 1
ATOM 679 N N . GLY A 1 85 ? 4.492 2.021 17.720 1.00 90.88 85 GLY A N 1
ATOM 680 C CA . GLY A 1 85 ? 4.811 1.918 16.293 1.00 90.88 85 GLY A CA 1
ATOM 681 C C . GLY A 1 85 ? 3.571 1.594 15.465 1.00 90.88 85 GLY A C 1
ATOM 682 O O . GLY A 1 85 ? 3.286 2.278 14.488 1.00 90.88 85 GLY A O 1
ATOM 683 N N . HIS A 1 86 ? 2.771 0.633 15.927 1.00 88.94 86 HIS A N 1
ATOM 684 C CA . HIS A 1 86 ? 1.503 0.283 15.292 1.00 88.94 86 HIS A CA 1
ATOM 685 C C . HIS A 1 86 ? 0.496 1.438 15.299 1.00 88.94 86 HIS A C 1
ATOM 687 O O . HIS A 1 86 ? -0.069 1.730 14.251 1.00 88.94 86 HIS A O 1
ATOM 693 N N . LYS A 1 87 ? 0.328 2.158 16.419 1.00 84.44 87 LYS A N 1
ATOM 694 C CA . LYS A 1 87 ? -0.555 3.338 16.482 1.00 84.44 87 LYS A CA 1
ATOM 695 C C . LYS A 1 87 ? -0.114 4.455 15.531 1.00 84.44 87 LYS A C 1
ATOM 697 O O . LYS A 1 87 ? -0.957 5.064 14.892 1.00 84.44 87 LYS A O 1
ATOM 702 N N . VAL A 1 88 ? 1.190 4.732 15.439 1.00 84.31 88 VAL A N 1
ATOM 703 C CA . VAL A 1 88 ? 1.737 5.761 14.529 1.00 84.31 88 VAL A CA 1
ATOM 704 C C . VAL A 1 88 ? 1.491 5.407 13.060 1.00 84.31 88 VAL A C 1
ATOM 706 O O . VAL A 1 88 ? 1.299 6.308 12.254 1.00 84.31 88 VAL A O 1
ATOM 709 N N . ASN A 1 89 ? 1.444 4.115 12.739 1.00 79.75 89 ASN A N 1
ATOM 710 C CA . ASN A 1 89 ? 1.173 3.605 11.397 1.00 79.75 89 ASN A CA 1
ATOM 711 C C . ASN A 1 89 ? -0.310 3.240 11.187 1.00 79.75 89 ASN A C 1
ATOM 713 O O . ASN A 1 89 ? -0.607 2.409 10.335 1.00 79.75 89 ASN A O 1
ATOM 717 N N . ASN A 1 90 ? -1.227 3.782 11.999 1.00 77.25 90 ASN A N 1
ATOM 718 C CA . ASN A 1 90 ? -2.671 3.525 11.921 1.00 77.25 90 ASN A CA 1
ATOM 719 C C . ASN A 1 90 ? -3.065 2.028 11.985 1.00 77.25 90 ASN A C 1
ATOM 721 O O . ASN A 1 90 ? -4.122 1.632 11.531 1.00 77.25 90 ASN A O 1
ATOM 725 N N . ASN A 1 91 ? -2.258 1.140 12.571 1.00 82.38 91 ASN A N 1
ATOM 726 C CA . ASN A 1 91 ? -2.609 -0.279 12.704 1.00 82.38 91 ASN A CA 1
ATOM 727 C C . ASN A 1 91 ? -3.116 -0.585 14.118 1.00 82.38 91 ASN A C 1
ATOM 729 O O . ASN A 1 91 ? -2.383 -1.093 14.976 1.00 82.38 91 ASN A O 1
ATOM 733 N N . ARG A 1 92 ? -4.384 -0.265 14.388 1.00 84.56 92 ARG A N 1
ATOM 734 C CA . ARG A 1 92 ? -4.952 -0.428 15.733 1.00 84.56 92 ARG A CA 1
ATOM 735 C C . ARG A 1 92 ? -5.116 -1.886 16.139 1.00 84.56 92 ARG A C 1
ATOM 737 O O . ARG A 1 92 ? -4.895 -2.211 17.302 1.00 84.56 92 ARG A O 1
ATOM 744 N N . ASN A 1 93 ? -5.416 -2.787 15.206 1.00 86.25 93 ASN A N 1
ATOM 745 C CA . ASN A 1 93 ? -5.490 -4.219 15.514 1.00 86.25 93 ASN A CA 1
ATOM 746 C C . ASN A 1 93 ? -4.171 -4.731 16.128 1.00 86.25 93 ASN A C 1
ATOM 748 O O . ASN A 1 93 ? -4.156 -5.344 17.199 1.00 86.25 93 ASN A O 1
ATOM 752 N N . MET A 1 94 ? -3.038 -4.399 15.503 1.00 88.12 94 MET A N 1
ATOM 753 C CA . MET A 1 94 ? -1.719 -4.770 16.021 1.00 88.12 94 MET A CA 1
ATOM 754 C C . MET A 1 94 ? -1.345 -4.001 17.293 1.00 88.12 94 MET A C 1
ATOM 756 O O . MET A 1 94 ? -0.693 -4.574 18.167 1.00 88.12 94 MET A O 1
ATOM 760 N N . GLN A 1 95 ? -1.799 -2.752 17.458 1.00 90.56 95 GLN A N 1
ATOM 761 C CA . GLN A 1 95 ? -1.649 -2.011 18.720 1.00 90.56 95 GLN A CA 1
ATOM 762 C C . GLN A 1 95 ? -2.295 -2.757 19.901 1.00 90.56 95 GLN A C 1
ATOM 764 O O . GLN A 1 95 ? -1.744 -2.774 21.000 1.00 90.56 95 GLN A O 1
ATOM 769 N N . TRP A 1 96 ? -3.437 -3.410 19.686 1.00 91.44 96 TRP A N 1
ATOM 770 C CA . TRP A 1 96 ? -4.112 -4.221 20.705 1.00 91.44 96 TRP A CA 1
ATOM 771 C C . TRP A 1 96 ? -3.596 -5.666 20.786 1.00 91.44 96 TRP A C 1
ATOM 773 O O . TRP A 1 96 ? -4.085 -6.459 21.591 1.00 91.44 96 TRP A O 1
ATOM 783 N N . GLY A 1 97 ? -2.546 -5.994 20.029 1.00 90.44 97 GLY A N 1
ATOM 784 C CA . GLY A 1 97 ? -1.807 -7.249 20.112 1.00 90.44 97 GLY A CA 1
ATOM 785 C C . GLY A 1 97 ? -1.960 -8.176 18.906 1.00 90.44 97 GLY A C 1
ATOM 786 O O . GLY A 1 97 ? -1.221 -9.160 18.836 1.00 90.44 97 GLY A O 1
ATOM 787 N N . GLY A 1 98 ? -2.865 -7.886 17.962 1.00 85.44 98 GLY A N 1
ATOM 788 C CA . GLY A 1 98 ? -3.020 -8.636 16.707 1.00 85.44 98 GLY A CA 1
ATOM 789 C C . GLY A 1 98 ? -3.143 -10.143 16.915 1.00 85.44 98 GLY A C 1
ATOM 790 O O . GLY A 1 98 ? -2.420 -10.913 16.291 1.00 85.44 98 GLY A O 1
ATOM 791 N N . GLU A 1 99 ? -3.956 -10.548 17.894 1.00 86.56 99 GLU A N 1
ATOM 792 C CA . GLU A 1 99 ? -4.133 -11.933 18.348 1.00 86.56 99 GLU A CA 1
ATOM 793 C C . GLU A 1 99 ? -2.900 -12.647 18.944 1.00 86.56 99 GLU A C 1
ATOM 795 O O . GLU A 1 99 ? -3.001 -13.796 19.376 1.00 86.56 99 GLU A O 1
ATOM 800 N N . ASN A 1 100 ? -1.741 -11.995 19.030 1.00 94.88 100 ASN A N 1
ATOM 801 C CA . ASN A 1 100 ? -0.521 -12.570 19.617 1.00 94.88 100 ASN A CA 1
ATOM 802 C C . ASN A 1 100 ? -0.500 -12.512 21.151 1.00 94.88 100 ASN A C 1
ATOM 804 O O . ASN A 1 100 ? 0.435 -13.006 21.791 1.00 94.88 100 ASN A O 1
ATOM 808 N N . TYR A 1 101 ? -1.507 -11.876 21.740 1.00 97.38 101 TYR A N 1
ATOM 809 C CA . TYR A 1 101 ? -1.621 -11.648 23.169 1.00 97.38 101 TYR A CA 1
ATOM 810 C C . TYR A 1 101 ? -3.048 -11.911 23.640 1.00 97.38 101 TYR A C 1
ATOM 812 O O . TYR A 1 101 ? -3.994 -11.891 22.855 1.00 97.38 101 TYR A O 1
ATOM 820 N N . GLY A 1 102 ? -3.197 -12.150 24.936 1.00 97.00 102 GLY A N 1
ATOM 821 C CA . GLY A 1 102 ? -4.493 -12.279 25.586 1.00 97.00 102 GLY A CA 1
ATOM 822 C C . GLY A 1 102 ? -4.469 -11.707 26.994 1.00 97.00 102 GLY A C 1
ATOM 823 O O . GLY A 1 102 ? -3.402 -11.541 27.591 1.00 97.00 102 GLY A O 1
ATOM 824 N N . ARG A 1 103 ? -5.646 -11.417 27.543 1.00 96.94 103 ARG A N 1
ATOM 825 C CA . ARG A 1 103 ? -5.805 -10.897 28.901 1.00 96.94 103 ARG A CA 1
ATOM 826 C C . ARG A 1 103 ? -6.939 -11.577 29.652 1.00 96.94 103 ARG A C 1
ATOM 828 O O . ARG A 1 103 ? -7.945 -11.948 29.049 1.00 96.94 103 ARG A O 1
ATOM 835 N N . ILE A 1 104 ? -6.774 -11.709 30.966 1.00 97.88 104 ILE A N 1
ATOM 836 C CA . ILE A 1 104 ? -7.796 -12.214 31.889 1.00 97.88 104 ILE A CA 1
ATOM 837 C C . ILE A 1 104 ? -7.838 -11.298 33.115 1.00 97.88 104 ILE A C 1
ATOM 839 O O . ILE A 1 104 ? -6.829 -11.125 33.804 1.00 97.88 104 ILE A O 1
ATOM 843 N N . LEU A 1 105 ? -9.006 -10.726 33.398 1.00 96.69 105 LEU A N 1
ATOM 844 C CA . LEU A 1 105 ? -9.292 -9.972 34.613 1.00 96.69 105 LEU A CA 1
ATOM 845 C C . LEU A 1 105 ? -9.925 -10.907 35.645 1.00 96.69 105 LEU A C 1
ATOM 847 O O . LEU A 1 105 ? -11.010 -11.445 35.432 1.00 96.69 105 LEU A O 1
ATOM 851 N N . MET A 1 106 ? -9.242 -11.094 36.769 1.00 97.12 106 MET A N 1
ATOM 852 C CA . MET A 1 106 ? -9.655 -11.993 37.845 1.00 97.12 106 MET A CA 1
ATOM 853 C C . MET A 1 106 ? -10.149 -11.211 39.057 1.00 97.12 106 MET A C 1
ATOM 855 O O . MET A 1 106 ? -9.465 -10.284 39.491 1.00 97.12 106 MET A O 1
ATOM 859 N N . GLY A 1 107 ? -11.259 -11.618 39.672 1.00 95.25 107 GLY A N 1
ATOM 860 C CA . GLY A 1 107 ? -11.670 -11.078 40.972 1.00 95.25 107 GLY A CA 1
ATOM 861 C C . GLY A 1 107 ? -10.668 -11.421 42.087 1.00 95.25 107 GLY A C 1
ATOM 862 O O . GLY A 1 107 ? -9.977 -12.435 42.030 1.00 95.25 107 GLY A O 1
ATOM 863 N N . ALA A 1 108 ? -10.587 -10.590 43.129 1.00 94.25 108 ALA A N 1
ATOM 864 C CA . ALA A 1 108 ? -9.679 -10.795 44.270 1.00 94.25 108 ALA A CA 1
ATOM 865 C C . ALA A 1 108 ? -10.367 -11.339 45.541 1.00 94.25 108 ALA A C 1
ATOM 867 O O . ALA A 1 108 ? -9.724 -11.534 46.577 1.00 94.25 108 ALA A O 1
ATOM 868 N N . SER A 1 109 ? -11.680 -11.575 45.499 1.00 92.44 109 SER A N 1
ATOM 869 C CA . SER A 1 109 ? -12.461 -12.033 46.650 1.00 92.44 109 SER A CA 1
ATOM 870 C C . SER A 1 109 ? -13.680 -12.858 46.216 1.00 92.44 109 SER A C 1
ATOM 872 O O . SER A 1 109 ? -14.129 -12.778 45.078 1.00 92.44 109 SER A O 1
ATOM 874 N N . ASN A 1 110 ? -14.285 -13.592 47.159 1.00 91.56 110 ASN A N 1
ATOM 875 C CA . ASN A 1 110 ? -15.556 -14.299 46.932 1.00 91.56 110 ASN A CA 1
ATOM 876 C C . ASN A 1 110 ? -16.757 -13.366 46.682 1.00 91.56 110 ASN A C 1
ATOM 878 O O . ASN A 1 110 ? -17.852 -13.864 46.412 1.00 91.56 110 ASN A O 1
ATOM 882 N N . SER A 1 111 ? -16.584 -12.045 46.817 1.00 90.44 111 SER A N 1
ATOM 883 C CA . SER A 1 111 ? -17.640 -11.075 46.522 1.00 90.44 111 SER A CA 1
ATOM 884 C C . SER A 1 111 ? -17.668 -10.633 45.062 1.00 90.44 111 SER A C 1
ATOM 886 O O . SER A 1 111 ? -18.566 -9.891 44.680 1.00 90.44 111 SER A O 1
ATOM 888 N N . LEU A 1 112 ? -16.712 -11.097 44.256 1.00 92.25 112 LEU A N 1
ATOM 889 C CA . LEU A 1 112 ? -16.634 -10.877 42.816 1.00 92.25 112 LEU A CA 1
ATOM 890 C C . LEU A 1 112 ? -16.479 -12.221 42.090 1.00 92.25 112 LEU A C 1
ATOM 892 O O . LEU A 1 112 ? -15.988 -13.184 42.700 1.00 92.25 112 LEU A O 1
ATOM 896 N N . PRO A 1 113 ? -16.886 -12.311 40.812 1.00 94.50 113 PRO A N 1
ATOM 897 C CA . PRO A 1 113 ? -16.712 -13.532 40.043 1.00 94.50 113 PRO A CA 1
ATOM 898 C C . PRO A 1 113 ? -15.217 -13.862 39.874 1.00 94.50 113 PRO A C 1
ATOM 900 O O . PRO A 1 113 ? -14.377 -12.955 39.850 1.00 94.50 113 PRO A O 1
ATOM 903 N N . PRO A 1 114 ? -14.851 -15.155 39.766 1.00 95.62 114 PRO A N 1
ATOM 904 C CA . PRO A 1 114 ? -13.458 -15.568 39.599 1.00 95.62 114 PRO A CA 1
ATOM 905 C C . PRO A 1 114 ? -12.813 -14.971 38.355 1.00 95.62 114 PRO A C 1
ATOM 907 O O . PRO A 1 114 ? -11.703 -14.454 38.431 1.00 95.62 114 PRO A O 1
ATOM 910 N N . ILE A 1 115 ? -13.534 -15.020 37.236 1.00 96.06 115 ILE A N 1
ATOM 911 C CA . ILE A 1 115 ? -13.155 -14.427 35.958 1.00 96.06 115 ILE A CA 1
ATOM 912 C C . ILE A 1 115 ? -14.217 -13.385 35.653 1.00 96.06 115 ILE A C 1
ATOM 914 O O . ILE A 1 115 ? -15.403 -13.705 35.613 1.00 96.06 115 ILE A O 1
ATOM 918 N N . ILE A 1 116 ? -13.768 -12.147 35.527 1.00 94.44 116 ILE A N 1
ATOM 919 C CA . ILE A 1 116 ? -14.593 -10.976 35.267 1.00 94.44 116 ILE A CA 1
ATOM 920 C C . ILE A 1 116 ? -14.673 -10.734 33.757 1.00 94.44 116 ILE A C 1
ATOM 922 O O . ILE A 1 116 ? -15.754 -10.650 33.187 1.00 94.44 116 ILE A O 1
ATOM 926 N N . GLU A 1 117 ? -13.506 -10.644 33.118 1.00 94.25 117 GLU A N 1
ATOM 927 C CA . GLU A 1 117 ? -13.377 -10.333 31.699 1.00 94.25 117 GLU A CA 1
ATOM 928 C C . GLU A 1 117 ? -12.218 -11.137 31.108 1.00 94.25 117 GLU A C 1
ATOM 930 O O . GLU A 1 117 ? -11.192 -11.334 31.767 1.00 94.25 117 GLU A O 1
ATOM 935 N N . TYR A 1 118 ? -12.335 -11.568 29.855 1.00 95.75 118 TYR A N 1
ATOM 936 C CA . TYR A 1 118 ? -11.190 -12.049 29.086 1.00 95.75 118 TYR A CA 1
ATOM 937 C C . TYR A 1 118 ? -11.307 -11.710 27.599 1.00 95.75 118 TYR A C 1
ATOM 939 O O . TYR A 1 118 ? -12.397 -11.609 27.040 1.00 95.75 118 TYR A O 1
ATOM 947 N N . SER A 1 119 ? -10.165 -11.530 26.939 1.00 94.62 119 SER A N 1
ATOM 948 C CA . SER A 1 119 ? -10.102 -11.242 25.502 1.00 94.62 119 SER A CA 1
ATOM 949 C C . SER A 1 119 ? -8.750 -11.653 24.923 1.00 94.62 119 SER A C 1
ATOM 951 O O . SER A 1 119 ? -7.749 -11.709 25.642 1.00 94.62 119 SER A O 1
ATOM 953 N N . LYS A 1 120 ? -8.703 -11.921 23.615 1.00 94.25 120 LYS A N 1
ATOM 954 C CA . LYS A 1 120 ? -7.468 -12.177 22.856 1.00 94.25 120 LYS A CA 1
ATOM 955 C C . LYS A 1 120 ? -6.809 -10.852 22.433 1.00 94.25 120 LYS A C 1
ATOM 957 O O . LYS A 1 120 ? -6.557 -10.614 21.257 1.00 94.25 120 LYS A O 1
ATOM 962 N N . SER A 1 121 ? -6.601 -9.976 23.414 1.00 93.81 121 SER A N 1
ATOM 963 C CA . SER A 1 121 ? -6.014 -8.646 23.262 1.00 93.81 121 SER A CA 1
ATOM 964 C C . SER A 1 121 ? -5.166 -8.276 24.479 1.00 93.81 121 SER A C 1
ATOM 966 O O . SER A 1 121 ? -5.249 -8.892 25.546 1.00 93.81 121 SER A O 1
ATOM 968 N N . LEU A 1 122 ? -4.336 -7.249 24.326 1.00 95.62 122 LEU A N 1
ATOM 969 C CA . LEU A 1 122 ? -3.612 -6.614 25.423 1.00 95.62 122 LEU A CA 1
ATOM 970 C C . LEU A 1 122 ? -4.559 -5.790 26.307 1.00 95.62 122 LEU A C 1
ATOM 972 O O . LEU A 1 122 ? -5.563 -5.251 25.850 1.00 95.62 122 LEU A O 1
ATOM 976 N N . SER A 1 123 ? -4.239 -5.646 27.594 1.00 94.12 123 SER A N 1
ATOM 977 C CA . SER A 1 123 ? -4.928 -4.677 28.466 1.00 94.12 123 SER A CA 1
ATOM 978 C C . SER A 1 123 ? -4.572 -3.225 28.112 1.00 94.12 123 SER A C 1
ATOM 980 O O . SER A 1 123 ? -3.507 -2.946 27.561 1.00 94.12 123 SER A O 1
ATOM 982 N N . THR A 1 124 ? -5.425 -2.269 28.494 1.00 91.81 124 THR A N 1
ATOM 983 C CA . THR A 1 124 ? -5.285 -0.837 28.158 1.00 91.81 124 THR A CA 1
ATOM 984 C C . THR A 1 124 ? -3.923 -0.235 28.517 1.00 91.81 124 THR A C 1
ATOM 986 O O . THR A 1 124 ? -3.380 0.570 27.769 1.00 91.81 124 THR A O 1
ATOM 989 N N . ILE A 1 125 ? -3.313 -0.644 29.635 1.00 93.12 125 ILE A N 1
ATOM 990 C CA . ILE A 1 125 ? -1.983 -0.157 30.048 1.00 93.12 125 ILE A CA 1
ATOM 991 C C . ILE A 1 125 ? -0.853 -0.549 29.082 1.00 93.12 125 ILE A C 1
ATOM 993 O O . ILE A 1 125 ? 0.207 0.078 29.088 1.00 93.12 125 ILE A O 1
ATOM 997 N N . TYR A 1 126 ? -1.064 -1.599 28.293 1.00 95.56 126 TYR A N 1
ATOM 998 C CA . TYR A 1 126 ? -0.158 -2.037 27.243 1.00 95.56 126 TYR A CA 1
ATOM 999 C C . TYR A 1 126 ? -0.490 -1.343 25.929 1.00 95.56 126 TYR A C 1
ATOM 1001 O O . TYR A 1 126 ? 0.335 -0.574 25.436 1.00 95.56 126 TYR A O 1
ATOM 1009 N N . ALA A 1 127 ? -1.710 -1.556 25.428 1.00 93.56 127 ALA A N 1
ATOM 1010 C CA . ALA A 1 127 ? -2.145 -1.049 24.130 1.00 93.56 127 ALA A CA 1
ATOM 1011 C C . ALA A 1 127 ? -2.049 0.484 24.053 1.00 93.56 127 ALA A C 1
ATOM 1013 O O . ALA A 1 127 ? -1.515 1.027 23.091 1.00 93.56 127 ALA A O 1
ATOM 1014 N N . GLU A 1 128 ? -2.462 1.195 25.106 1.00 91.44 128 GLU A N 1
ATOM 1015 C CA . GLU A 1 128 ? -2.433 2.663 25.190 1.00 91.44 128 GLU A CA 1
ATOM 1016 C C . GLU A 1 128 ? -1.356 3.196 26.149 1.00 91.44 128 GLU A C 1
ATOM 1018 O O . GLU A 1 128 ? -1.366 4.365 26.551 1.00 91.44 128 GLU A O 1
ATOM 1023 N N . GLY A 1 129 ? -0.375 2.362 26.513 1.00 92.56 129 GLY A N 1
ATOM 1024 C CA . GLY A 1 129 ? 0.695 2.743 27.439 1.00 92.56 129 GLY A CA 1
ATOM 1025 C C . GLY A 1 129 ? 1.470 3.985 26.985 1.00 92.56 129 GLY A C 1
ATOM 1026 O O . GLY A 1 129 ? 1.857 4.818 27.808 1.00 92.56 129 GLY A O 1
ATOM 1027 N N . PHE A 1 130 ? 1.641 4.155 25.670 1.00 91.25 130 PHE A N 1
ATOM 1028 C CA . PHE A 1 130 ? 2.266 5.342 25.089 1.00 91.25 130 PHE A CA 1
ATOM 1029 C C . PHE A 1 130 ? 1.438 6.617 25.306 1.00 91.25 130 PHE A C 1
ATOM 1031 O O . PHE A 1 130 ? 2.005 7.641 25.695 1.00 91.25 130 PHE A O 1
ATOM 1038 N N . GLN A 1 131 ? 0.115 6.571 25.113 1.00 89.25 131 GLN A N 1
ATOM 1039 C CA . GLN A 1 131 ? -0.743 7.741 25.333 1.00 89.25 131 GLN A CA 1
ATOM 1040 C C . GLN A 1 131 ? -0.836 8.095 26.814 1.00 89.25 131 GLN A C 1
ATOM 1042 O O . GLN A 1 131 ? -0.684 9.263 27.173 1.00 89.25 131 GLN A O 1
ATOM 1047 N N . LEU A 1 132 ? -0.954 7.098 27.696 1.00 92.12 132 LEU A N 1
ATOM 1048 C CA . LEU A 1 132 ? -0.864 7.318 29.143 1.00 92.12 132 LEU A CA 1
ATOM 1049 C C . LEU A 1 132 ? 0.450 8.006 29.528 1.00 92.12 132 LEU A C 1
ATOM 1051 O O . LEU A 1 132 ? 0.437 8.982 30.278 1.00 92.12 132 LEU A O 1
ATOM 1055 N N . HIS A 1 133 ? 1.579 7.540 28.985 1.00 91.19 133 HIS A N 1
ATOM 1056 C CA . HIS A 1 133 ? 2.890 8.148 29.214 1.00 91.19 133 HIS A CA 1
ATOM 1057 C C . HIS A 1 133 ? 2.938 9.599 28.712 1.00 91.19 133 HIS A C 1
ATOM 1059 O O . HIS A 1 133 ? 3.417 10.491 29.415 1.00 91.19 133 HIS A O 1
ATOM 1065 N N . LYS A 1 134 ? 2.418 9.863 27.509 1.00 91.31 134 LYS A N 1
ATOM 1066 C CA . LYS A 1 134 ? 2.362 11.207 26.917 1.00 91.31 134 LYS A CA 1
ATOM 1067 C C . LYS A 1 134 ? 1.550 12.171 27.787 1.00 91.31 134 LYS A C 1
ATOM 1069 O O . LYS A 1 134 ? 2.016 13.276 28.070 1.00 91.31 134 LYS A O 1
ATOM 1074 N N . LEU A 1 135 ? 0.374 11.752 28.249 1.00 91.75 135 LEU A N 1
ATOM 1075 C CA . LEU A 1 135 ? -0.504 12.563 29.097 1.00 91.75 135 LEU A CA 1
ATOM 1076 C C . LEU A 1 135 ? 0.090 12.779 30.495 1.00 91.75 135 LEU A C 1
ATOM 1078 O O . LEU A 1 135 ? 0.119 13.908 30.982 1.00 91.75 135 LEU A O 1
ATO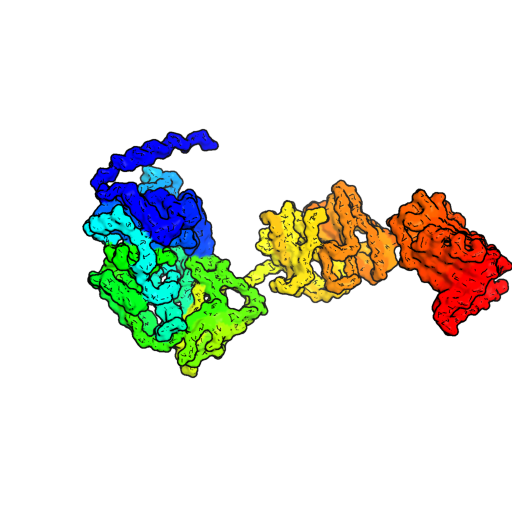M 1082 N N . ALA A 1 136 ? 0.648 11.738 31.116 1.00 93.38 136 ALA A N 1
ATOM 1083 C CA . ALA A 1 136 ? 1.315 11.860 32.411 1.00 93.38 136 ALA A CA 1
ATOM 1084 C C . ALA A 1 136 ? 2.542 12.787 32.341 1.00 93.38 136 ALA A C 1
ATOM 1086 O O . ALA A 1 136 ? 2.718 13.635 33.214 1.00 93.38 136 ALA A O 1
ATOM 1087 N N . LEU A 1 137 ? 3.353 12.687 31.281 1.00 93.81 137 LEU A N 1
ATOM 1088 C CA . LEU A 1 137 ? 4.496 13.574 31.033 1.00 93.81 137 LEU A CA 1
ATOM 1089 C C . LEU A 1 137 ? 4.056 15.032 30.860 1.00 93.81 137 LEU A C 1
ATOM 1091 O O . LEU A 1 137 ? 4.685 15.927 31.423 1.00 93.81 137 LEU A O 1
ATOM 1095 N N . LYS A 1 138 ? 2.966 15.272 30.122 1.00 93.31 138 LYS A N 1
ATOM 1096 C CA . LYS A 1 138 ? 2.386 16.612 29.946 1.00 93.31 138 LYS A CA 1
ATOM 1097 C C . LYS A 1 138 ? 1.959 17.223 31.284 1.00 93.31 138 LYS A C 1
ATOM 1099 O O . LYS A 1 138 ? 2.212 18.399 31.526 1.00 93.31 138 LYS A O 1
ATOM 1104 N N . GLU A 1 139 ? 1.353 16.427 32.159 1.00 94.31 139 GLU A N 1
ATOM 1105 C CA . GLU A 1 139 ? 0.771 16.909 33.417 1.00 94.31 139 GLU A CA 1
ATOM 1106 C C . GLU A 1 139 ? 1.736 16.989 34.600 1.00 94.31 139 GLU A C 1
ATOM 1108 O O . GLU A 1 139 ? 1.527 17.792 35.519 1.00 94.31 139 GLU A O 1
ATOM 1113 N N . LEU A 1 140 ? 2.756 16.132 34.615 1.00 95.56 140 LEU A N 1
ATOM 1114 C CA . LEU A 1 140 ? 3.668 15.953 35.744 1.00 95.56 140 LEU A CA 1
ATOM 1115 C C . LEU A 1 140 ? 5.133 16.268 35.402 1.00 95.56 140 LEU A C 1
ATOM 1117 O O . LEU A 1 140 ? 5.960 16.333 36.311 1.00 95.56 140 LEU A O 1
ATOM 1121 N N . GLY A 1 141 ? 5.491 16.467 34.134 1.00 92.38 141 GLY A N 1
ATOM 1122 C CA . GLY A 1 141 ? 6.891 16.554 33.716 1.00 92.38 141 GLY A CA 1
ATOM 1123 C C . GLY A 1 141 ? 7.601 15.201 33.829 1.00 92.38 141 GLY A C 1
ATOM 1124 O O . GLY A 1 141 ? 7.002 14.157 33.595 1.00 92.38 141 GLY A O 1
ATOM 1125 N N . SER A 1 142 ? 8.893 15.189 34.156 1.00 90.62 142 SER A N 1
ATOM 1126 C CA . SER A 1 142 ? 9.679 13.953 34.286 1.00 90.62 142 SER A CA 1
ATOM 1127 C C . SER A 1 142 ? 9.567 13.312 35.682 1.00 90.62 142 SER A C 1
ATOM 1129 O O . SER A 1 142 ? 9.057 13.913 36.624 1.00 90.62 142 SER A O 1
ATOM 1131 N N . ASN A 1 143 ? 10.080 12.083 35.832 1.00 91.81 143 ASN A N 1
ATOM 1132 C CA . ASN A 1 143 ? 10.157 11.338 37.104 1.00 91.81 143 ASN A CA 1
ATOM 1133 C C . ASN A 1 143 ? 8.810 10.986 37.766 1.00 91.81 143 ASN A C 1
ATOM 1135 O O . ASN A 1 143 ? 8.750 10.806 38.983 1.00 91.81 143 ASN A O 1
ATOM 1139 N N . TYR A 1 144 ? 7.730 10.867 36.994 1.00 94.75 144 TYR A N 1
ATOM 1140 C CA . TYR A 1 144 ? 6.481 10.317 37.514 1.00 94.75 144 TYR A CA 1
ATOM 1141 C C . TYR A 1 144 ? 6.495 8.784 37.550 1.00 94.75 144 TYR A C 1
ATOM 1143 O O . TYR A 1 144 ? 7.250 8.121 36.839 1.00 94.75 144 TYR A O 1
ATOM 1151 N N . LEU A 1 145 ? 5.611 8.219 38.367 1.00 94.69 145 LEU A N 1
ATOM 1152 C CA . LEU A 1 145 ? 5.374 6.784 38.492 1.00 94.69 145 LEU A CA 1
ATOM 1153 C C . LEU A 1 145 ? 3.872 6.507 38.443 1.00 94.69 145 LEU A C 1
ATOM 1155 O O . LEU A 1 145 ? 3.089 7.253 39.035 1.00 94.69 145 LEU A O 1
ATOM 1159 N N . LEU A 1 146 ? 3.479 5.411 37.790 1.00 95.38 146 LEU A N 1
ATOM 1160 C CA . LEU A 1 146 ? 2.134 4.857 37.934 1.00 95.38 146 LEU A CA 1
ATOM 1161 C C . LEU A 1 146 ? 2.005 4.260 39.342 1.00 95.38 146 LEU A C 1
ATOM 1163 O O . LEU A 1 146 ? 2.774 3.378 39.720 1.00 95.38 146 LEU A O 1
ATOM 1167 N N . LYS A 1 147 ? 1.054 4.763 40.129 1.00 95.44 147 LYS A N 1
ATOM 1168 C CA . LYS A 1 147 ? 0.819 4.355 41.519 1.00 95.44 147 LYS A CA 1
ATOM 1169 C C . LYS A 1 147 ? -0.246 3.275 41.625 1.00 95.44 147 LYS A C 1
ATOM 1171 O O . LYS A 1 147 ? -0.032 2.303 42.342 1.00 95.44 147 LYS A O 1
ATOM 1176 N N . LYS A 1 148 ? -1.389 3.483 40.969 1.00 95.81 148 LYS A N 1
ATOM 1177 C CA . LYS A 1 148 ? -2.575 2.620 41.041 1.00 95.81 148 LYS A CA 1
ATOM 1178 C C . LYS A 1 148 ? -3.374 2.696 39.747 1.00 95.81 148 LYS A C 1
ATOM 1180 O O . LYS A 1 148 ? -3.331 3.716 39.058 1.00 95.81 148 LYS A O 1
ATOM 1185 N N . ILE A 1 149 ? -4.129 1.640 39.477 1.00 96.25 149 ILE A N 1
ATOM 1186 C CA . ILE A 1 149 ? -5.168 1.613 38.450 1.00 96.25 149 ILE A CA 1
ATOM 1187 C C . ILE A 1 149 ? -6.483 1.362 39.174 1.00 96.25 149 ILE A C 1
ATOM 1189 O O . ILE A 1 149 ? -6.643 0.322 39.810 1.00 96.25 149 ILE A O 1
ATOM 1193 N N . TYR A 1 150 ? -7.390 2.328 39.135 1.00 93.62 150 TYR A N 1
ATOM 1194 C CA . TYR A 1 150 ? -8.723 2.178 39.699 1.00 93.62 150 TYR A CA 1
ATOM 1195 C C . TYR A 1 150 ? -9.652 1.650 38.623 1.00 93.62 150 TYR A C 1
ATOM 1197 O O . TYR A 1 150 ? -9.714 2.203 37.523 1.00 93.62 150 TYR A O 1
ATOM 1205 N N . PHE A 1 151 ? -10.374 0.591 38.953 1.00 90.38 151 PHE A N 1
ATOM 1206 C CA . PHE A 1 151 ? -11.294 -0.059 38.041 1.00 90.38 151 PHE A CA 1
ATOM 1207 C C . PHE A 1 151 ? -12.711 0.163 38.550 1.00 90.38 151 PHE A C 1
ATOM 1209 O O . PHE A 1 151 ? -13.124 -0.441 39.538 1.00 90.38 151 PHE A O 1
ATOM 1216 N N . ILE A 1 152 ? -13.416 1.105 37.922 1.00 86.44 152 ILE A N 1
ATOM 1217 C CA . ILE A 1 152 ? -14.781 1.461 38.319 1.00 86.44 152 ILE A CA 1
ATOM 1218 C C . ILE A 1 152 ? -15.778 0.589 37.584 1.00 86.44 152 ILE A C 1
ATOM 1220 O O . ILE A 1 152 ? -16.719 0.131 38.218 1.00 86.44 152 ILE A O 1
ATOM 1224 N N . ASN A 1 153 ? -15.555 0.401 36.277 1.00 81.50 153 ASN A N 1
ATOM 1225 C CA . ASN A 1 153 ? -16.250 -0.524 35.390 1.00 81.50 153 ASN A CA 1
ATOM 1226 C C . ASN A 1 153 ? -15.483 -0.735 34.072 1.00 81.50 153 ASN A C 1
ATOM 1228 O O . ASN A 1 153 ? -14.435 -0.111 33.874 1.00 81.50 153 ASN A O 1
ATOM 1232 N N . GLY A 1 154 ? -16.003 -1.594 33.184 1.00 75.00 154 GLY A N 1
ATOM 1233 C CA . GLY A 1 154 ? -15.377 -1.951 31.906 1.00 75.00 154 GLY A CA 1
ATOM 1234 C C . GLY A 1 154 ? -15.055 -0.745 31.018 1.00 75.00 154 GLY A C 1
ATOM 1235 O O . GLY A 1 154 ? -14.047 -0.758 30.318 1.00 75.00 154 GLY A O 1
ATOM 1236 N N . ALA A 1 155 ? -15.829 0.339 31.132 1.00 75.81 155 ALA A N 1
ATOM 1237 C CA . ALA A 1 155 ? -15.627 1.587 30.393 1.00 75.81 155 ALA A CA 1
ATOM 1238 C C . ALA A 1 155 ? -14.939 2.709 31.196 1.00 75.81 155 ALA A C 1
ATOM 1240 O O . ALA A 1 155 ? -14.679 3.789 30.669 1.00 75.81 155 ALA A O 1
ATOM 1241 N N . SER A 1 156 ? -14.628 2.501 32.478 1.00 84.12 156 SER A N 1
ATOM 1242 C CA . SER A 1 156 ? -14.101 3.543 33.366 1.00 84.12 156 SER A CA 1
ATOM 1243 C C . SER A 1 156 ? -12.918 3.032 34.184 1.00 84.12 156 SER A C 1
ATOM 1245 O O . SER A 1 156 ? -13.029 2.751 35.384 1.00 84.12 156 SER A O 1
ATOM 1247 N N . GLN A 1 157 ? -11.753 3.006 33.536 1.00 90.69 157 GLN A N 1
ATOM 1248 C CA . GLN A 1 157 ? -10.455 2.738 34.157 1.00 90.69 157 GLN A CA 1
ATOM 1249 C C . GLN A 1 157 ? -9.685 4.044 34.381 1.00 90.69 157 GLN A C 1
ATOM 1251 O O . GLN A 1 157 ? -9.548 4.853 33.464 1.00 90.69 157 GLN A O 1
ATOM 1256 N N . TRP A 1 158 ? -9.154 4.239 35.590 1.00 93.94 158 TRP A N 1
ATOM 1257 C CA . TRP A 1 158 ? -8.412 5.444 35.967 1.00 93.94 158 TRP A CA 1
ATOM 1258 C C . TRP A 1 158 ? -6.982 5.123 36.392 1.00 93.94 158 TRP A C 1
ATOM 1260 O O . TRP A 1 158 ? -6.741 4.371 37.335 1.00 93.94 158 TRP A O 1
ATOM 1270 N N . PHE A 1 159 ? -6.018 5.761 35.742 1.00 96.38 159 PHE A N 1
ATOM 1271 C CA . PHE A 1 159 ? -4.590 5.579 35.955 1.00 96.38 159 PHE A CA 1
ATOM 1272 C C . PHE A 1 159 ? -4.050 6.716 36.824 1.00 96.38 159 PHE A C 1
ATOM 1274 O O . PHE A 1 159 ? -4.039 7.880 36.424 1.00 96.38 159 PHE A O 1
ATOM 1281 N N . CYS A 1 160 ? -3.610 6.384 38.036 1.00 97.19 160 CYS A N 1
ATOM 1282 C CA . CYS A 1 160 ? -3.090 7.351 38.995 1.00 97.19 160 CYS A CA 1
ATOM 1283 C C . CYS A 1 160 ? -1.575 7.483 38.855 1.00 97.19 160 CYS A C 1
ATOM 1285 O O . CYS A 1 160 ? -0.832 6.555 39.185 1.00 97.19 160 CYS A O 1
ATOM 1287 N N . TYR A 1 161 ? -1.117 8.649 38.413 1.00 97.25 161 TYR A N 1
ATOM 1288 C CA . TYR A 1 161 ? 0.296 8.983 38.268 1.00 97.25 161 TYR A CA 1
ATOM 1289 C C . TYR A 1 161 ? 0.720 10.035 39.291 1.00 97.25 161 TYR A C 1
ATOM 1291 O O . TYR A 1 161 ? -0.043 10.946 39.606 1.00 97.25 161 TYR A O 1
ATOM 1299 N N . ALA A 1 162 ? 1.957 9.944 39.785 1.00 96.56 162 ALA A N 1
ATOM 1300 C CA . ALA A 1 162 ? 2.521 10.941 40.696 1.00 96.56 162 ALA A CA 1
ATOM 1301 C C . ALA A 1 162 ? 4.027 11.149 40.485 1.00 96.56 162 ALA A C 1
ATOM 1303 O O . ALA A 1 162 ? 4.750 10.182 40.252 1.00 96.56 162 ALA A O 1
ATOM 1304 N N . ASN A 1 163 ? 4.511 12.387 40.633 1.00 93.94 163 ASN A N 1
ATOM 1305 C CA . ASN A 1 163 ? 5.941 12.764 40.563 1.00 93.94 163 ASN A CA 1
ATOM 1306 C C . ASN A 1 163 ? 6.525 13.224 41.920 1.00 93.94 163 ASN A C 1
ATOM 1308 O O . ASN A 1 163 ? 7.593 13.829 41.979 1.00 93.94 163 ASN A O 1
ATOM 1312 N N . GLY A 1 164 ? 5.802 12.977 43.016 1.00 87.06 164 GLY A N 1
ATOM 1313 C CA . GLY A 1 164 ? 6.179 13.374 44.377 1.00 87.06 164 GLY A CA 1
ATOM 1314 C C . GLY A 1 164 ? 5.665 14.749 44.820 1.00 87.06 164 GLY A C 1
ATOM 1315 O O . GLY A 1 164 ? 5.542 14.961 46.024 1.00 87.06 164 GLY A O 1
ATOM 1316 N N . SER A 1 165 ? 5.316 15.653 43.897 1.00 88.56 165 SER A N 1
ATOM 1317 C CA . SER A 1 165 ? 4.712 16.961 44.215 1.00 88.56 165 SER A CA 1
ATOM 1318 C C . SER A 1 165 ? 3.256 17.091 43.763 1.00 88.56 165 SER A C 1
ATOM 1320 O O . SER A 1 165 ? 2.483 17.804 44.401 1.00 88.56 165 SER A O 1
ATOM 1322 N N . LYS A 1 166 ? 2.871 16.391 42.691 1.00 94.62 166 LYS A N 1
ATOM 1323 C CA . LYS A 1 166 ? 1.522 16.379 42.115 1.00 94.62 166 LYS A CA 1
ATOM 1324 C C . LYS A 1 166 ? 1.096 14.936 41.834 1.00 94.62 166 LYS A C 1
ATOM 1326 O O . LYS A 1 166 ? 1.919 14.104 41.441 1.00 94.62 166 LYS A O 1
ATOM 1331 N N . THR A 1 167 ? -0.193 14.673 42.021 1.00 96.38 167 THR A N 1
ATOM 1332 C CA . THR A 1 167 ? -0.869 13.429 41.637 1.00 96.38 167 THR A CA 1
ATOM 1333 C C . THR A 1 167 ? -1.971 13.775 40.647 1.00 96.38 167 THR A C 1
ATOM 1335 O O . THR A 1 167 ? -2.713 14.731 40.876 1.00 96.38 167 THR A O 1
ATOM 1338 N N . VAL A 1 168 ? -2.079 13.008 39.566 1.00 96.88 168 VAL A N 1
ATOM 1339 C CA . VAL A 1 168 ? -3.159 13.125 38.578 1.00 96.88 168 VAL A CA 1
ATOM 1340 C C . VAL A 1 168 ? -3.793 11.769 38.317 1.00 96.88 168 VAL A C 1
ATOM 1342 O O . VAL A 1 168 ? -3.138 10.730 38.434 1.00 96.88 168 VAL A O 1
ATOM 1345 N N . TYR A 1 169 ? -5.068 11.799 37.958 1.00 96.56 169 TYR A N 1
ATOM 1346 C CA . TYR A 1 169 ? -5.881 10.641 37.624 1.00 96.56 169 TYR A CA 1
ATOM 1347 C C . TYR A 1 169 ? -6.320 10.789 36.176 1.00 96.56 169 TYR A C 1
ATOM 1349 O O . TYR A 1 169 ? -6.980 11.767 35.836 1.00 96.56 169 TYR A O 1
ATOM 1357 N N . ILE A 1 170 ? -5.912 9.844 35.336 1.00 94.50 170 ILE A N 1
ATOM 1358 C CA . ILE A 1 170 ? -6.155 9.874 33.894 1.00 94.50 170 ILE A CA 1
ATOM 1359 C C . ILE A 1 170 ? -7.136 8.756 33.553 1.00 94.50 170 ILE A C 1
ATOM 1361 O O . ILE A 1 170 ? -6.843 7.600 33.840 1.00 94.50 170 ILE A O 1
ATOM 1365 N N . LYS A 1 171 ? -8.264 9.073 32.926 1.00 90.56 171 LYS A N 1
ATOM 1366 C CA . LYS A 1 171 ? -9.169 8.115 32.274 1.00 90.56 171 LYS A CA 1
ATOM 1367 C C . LYS A 1 171 ? -9.061 8.343 30.773 1.00 90.56 171 LYS A C 1
ATOM 1369 O O . LYS A 1 171 ? -9.327 9.452 30.336 1.00 90.56 171 LYS A O 1
ATOM 1374 N N . LEU A 1 172 ? -8.627 7.337 30.012 1.00 85.56 172 LEU A N 1
ATOM 1375 C CA . LEU A 1 172 ? -8.376 7.483 28.570 1.00 85.56 172 LEU A CA 1
ATOM 1376 C C . LEU A 1 172 ? -9.644 7.463 27.726 1.00 85.56 172 LEU A C 1
ATOM 1378 O O . LEU A 1 172 ? -9.794 8.306 26.849 1.00 85.56 172 LEU A O 1
ATOM 1382 N N . PHE A 1 173 ? -10.494 6.468 27.972 1.00 77.25 173 PHE A N 1
ATOM 1383 C CA . PHE A 1 173 ? -11.612 6.153 27.098 1.00 77.25 173 PHE A CA 1
ATOM 1384 C C . PHE A 1 173 ? -12.938 6.693 27.639 1.00 77.25 173 PHE A C 1
ATOM 1386 O O . PHE A 1 173 ? -13.070 6.826 28.858 1.00 77.25 173 PHE A O 1
ATOM 1393 N N . PRO A 1 174 ? -13.875 7.055 26.747 1.00 68.06 174 PRO A N 1
ATOM 1394 C CA . PRO A 1 174 ? -14.483 8.377 26.803 1.00 68.06 174 PRO A CA 1
ATOM 1395 C C . PRO A 1 174 ? -15.400 8.778 27.977 1.00 68.06 174 PRO A C 1
ATOM 1397 O O . PRO A 1 174 ? -16.029 7.957 28.656 1.00 68.06 174 PRO A O 1
ATOM 1400 N N . PRO A 1 175 ? -15.496 10.107 28.187 1.00 72.94 175 PRO A N 1
ATOM 1401 C CA . PRO A 1 175 ? -14.546 11.082 27.640 1.00 72.94 175 PRO A CA 1
ATOM 1402 C C . PRO A 1 175 ? -13.182 10.961 28.339 1.00 72.94 175 PRO A C 1
ATOM 1404 O O . PRO A 1 175 ? -13.101 10.492 29.481 1.00 72.94 175 PRO A O 1
ATOM 1407 N N . LEU A 1 176 ? -12.112 11.367 27.643 1.00 85.31 176 LEU A N 1
ATOM 1408 C CA . LEU A 1 176 ? -10.799 11.573 28.254 1.00 85.31 176 LEU A CA 1
ATOM 1409 C C . LEU A 1 176 ? -10.941 12.554 29.426 1.00 85.31 176 LEU A C 1
ATOM 1411 O O . LEU A 1 176 ? -11.350 13.701 29.247 1.00 85.31 176 LEU A O 1
ATOM 1415 N N . GLU A 1 177 ? -10.549 12.131 30.623 1.00 88.94 177 GLU A N 1
ATOM 1416 C CA . GLU A 1 177 ? -10.592 12.965 31.825 1.00 88.94 177 GLU A CA 1
ATOM 1417 C C . GLU A 1 177 ? -9.225 12.960 32.519 1.00 88.94 177 GLU A C 1
ATOM 1419 O O . GLU A 1 177 ? -8.623 11.909 32.750 1.00 88.94 177 GLU A O 1
ATOM 1424 N N . ILE A 1 178 ? -8.736 14.148 32.883 1.00 93.25 178 ILE A N 1
ATOM 1425 C CA . ILE A 1 178 ? -7.518 14.327 33.680 1.00 93.25 178 ILE A CA 1
ATOM 1426 C C . ILE A 1 178 ? -7.879 15.158 34.903 1.00 93.25 178 ILE A C 1
ATOM 1428 O O . ILE A 1 178 ? -8.137 16.356 34.798 1.00 93.25 178 ILE A O 1
ATOM 1432 N N . LEU A 1 179 ? -7.889 14.517 36.068 1.00 95.56 179 LEU A N 1
ATOM 1433 C CA . LEU A 1 179 ? -8.376 15.113 37.306 1.00 95.56 179 LEU A CA 1
ATOM 1434 C C . LEU A 1 179 ? -7.291 15.155 38.385 1.00 95.56 179 LEU A C 1
ATOM 1436 O O . LEU A 1 179 ? -6.414 14.289 38.462 1.00 95.56 179 LEU A O 1
ATOM 1440 N N . ASP A 1 180 ? -7.380 16.161 39.255 1.00 95.31 180 ASP A N 1
ATOM 1441 C CA . ASP A 1 180 ? -6.706 16.125 40.551 1.00 95.31 180 ASP A CA 1
ATOM 1442 C C . ASP A 1 180 ? -7.420 15.159 41.510 1.00 95.31 180 ASP A C 1
ATOM 1444 O O . ASP A 1 180 ? -8.508 14.657 41.230 1.00 95.31 180 ASP A O 1
ATOM 1448 N N . GLU A 1 181 ? -6.810 14.880 42.662 1.00 92.50 181 GLU A N 1
ATOM 1449 C CA . GLU A 1 181 ? -7.369 13.922 43.620 1.00 92.50 181 GLU A CA 1
ATOM 1450 C C . GLU A 1 181 ? -8.769 14.300 44.106 1.00 92.50 181 GLU A C 1
ATOM 1452 O O . GLU A 1 181 ? -9.645 13.442 44.184 1.00 92.50 181 GLU A O 1
ATOM 1457 N N . LYS A 1 182 ? -9.010 15.578 44.408 1.00 92.88 182 LYS A N 1
ATOM 1458 C CA . LYS A 1 182 ? -10.312 16.022 44.915 1.00 92.88 182 LYS A CA 1
ATOM 1459 C C . LYS A 1 182 ? -11.399 15.823 43.860 1.00 92.88 182 LYS A C 1
ATOM 1461 O O . LYS A 1 182 ? -12.473 15.320 44.180 1.00 92.88 182 LYS A O 1
ATOM 1466 N N . SER A 1 183 ? -11.112 16.211 42.624 1.00 94.06 183 SER A N 1
ATOM 1467 C CA . SER A 1 183 ? -12.038 16.122 41.497 1.00 94.06 183 SER A CA 1
ATOM 1468 C C . SER A 1 183 ? -12.275 14.669 41.098 1.00 94.06 183 SER A C 1
ATOM 1470 O O . SER A 1 183 ? -13.413 14.295 40.854 1.00 94.06 183 SER A O 1
ATOM 1472 N N . PHE A 1 184 ? -11.242 13.822 41.137 1.00 92.75 184 PHE A N 1
ATOM 1473 C CA . PHE A 1 184 ? -11.374 12.380 40.929 1.00 92.75 184 PHE A CA 1
ATOM 1474 C C . PHE A 1 184 ? -12.298 11.729 41.964 1.00 92.75 184 PHE A C 1
ATOM 1476 O O . PHE A 1 184 ? -13.218 11.005 41.595 1.00 92.75 184 PHE A O 1
ATOM 1483 N N . ARG A 1 185 ? -12.105 12.013 43.260 1.00 90.31 185 ARG A N 1
ATOM 1484 C CA . ARG A 1 185 ? -12.952 11.440 44.323 1.00 90.31 185 ARG A CA 1
ATOM 1485 C C . ARG A 1 185 ? -14.418 11.864 44.195 1.00 90.31 185 ARG A C 1
ATOM 1487 O O . ARG A 1 185 ? -15.286 11.062 44.514 1.00 90.31 185 ARG A O 1
ATOM 1494 N N . LEU A 1 186 ? -14.680 13.083 43.717 1.00 89.00 186 LEU A N 1
ATOM 1495 C CA . LEU A 1 186 ? -16.033 13.543 43.380 1.00 89.00 186 LEU A CA 1
ATOM 1496 C C . LEU A 1 186 ? -16.577 12.834 42.131 1.00 89.00 186 LEU A C 1
ATOM 1498 O O . LEU A 1 186 ? -17.709 12.375 42.129 1.00 89.00 186 LEU A O 1
ATOM 1502 N N . ALA A 1 187 ? -15.766 12.694 41.082 1.00 85.25 187 ALA A N 1
ATOM 1503 C CA . ALA A 1 187 ? -16.192 12.081 39.826 1.00 85.25 187 ALA A CA 1
ATOM 1504 C C . ALA A 1 187 ? -16.566 10.597 39.971 1.00 85.25 187 ALA A C 1
ATOM 1506 O O . ALA A 1 187 ? -17.411 10.108 39.224 1.00 85.25 187 ALA A O 1
ATOM 1507 N N . ILE A 1 188 ? -15.940 9.876 40.908 1.00 84.88 188 ILE A N 1
ATOM 1508 C CA . ILE A 1 188 ? -16.201 8.446 41.140 1.00 84.88 188 ILE A CA 1
ATOM 1509 C C . ILE A 1 188 ? -17.209 8.169 42.261 1.00 84.88 188 ILE A C 1
ATOM 1511 O O . ILE A 1 188 ? -17.670 7.036 42.350 1.00 84.88 188 ILE A O 1
ATOM 1515 N N . SER A 1 189 ? -17.552 9.141 43.120 1.00 78.19 189 SER A N 1
ATOM 1516 C CA . SER A 1 189 ? -18.535 8.917 44.196 1.00 78.19 189 SER A CA 1
ATOM 1517 C C . SER A 1 189 ? -19.949 8.696 43.670 1.00 78.19 189 SER A C 1
ATOM 1519 O O . SER A 1 189 ? -20.739 8.015 44.316 1.00 78.19 189 SER A O 1
ATOM 1521 N N . ASP A 1 190 ? -20.237 9.258 42.498 1.00 68.06 190 ASP A N 1
ATOM 1522 C CA . ASP A 1 190 ? -21.573 9.281 41.901 1.00 68.06 190 ASP A CA 1
ATOM 1523 C C . ASP A 1 190 ? -21.752 8.186 40.832 1.00 68.06 190 ASP A C 1
ATOM 1525 O O . ASP A 1 190 ? -22.824 8.055 40.243 1.00 68.06 190 ASP A O 1
ATOM 1529 N N . ARG A 1 191 ? -20.710 7.384 40.564 1.00 72.19 191 ARG A N 1
ATOM 1530 C CA . ARG A 1 191 ? -20.740 6.322 39.547 1.00 72.19 191 ARG A CA 1
ATOM 1531 C C . ARG A 1 191 ? -21.140 4.986 40.168 1.00 72.19 191 ARG A C 1
ATOM 1533 O O . ARG A 1 191 ? -20.614 4.597 41.210 1.00 72.19 191 ARG A O 1
ATOM 1540 N N . LYS A 1 192 ? -22.023 4.250 39.483 1.00 66.75 192 LYS A N 1
ATOM 1541 C CA . LYS A 1 192 ? -22.297 2.840 39.797 1.00 66.75 192 LYS A CA 1
ATOM 1542 C C . LYS A 1 192 ? -21.011 2.016 39.681 1.00 66.75 192 LYS A C 1
ATOM 1544 O O . LYS A 1 192 ? -20.233 2.196 38.739 1.00 66.75 192 LYS A O 1
ATOM 1549 N N . VAL A 1 193 ? -20.818 1.104 40.629 1.00 65.19 193 VAL A N 1
ATOM 1550 C CA . VAL A 1 193 ? -19.729 0.124 40.599 1.00 65.19 193 VAL A CA 1
ATOM 1551 C C . VAL A 1 193 ? -20.062 -0.955 39.563 1.00 65.19 193 VAL A C 1
ATOM 1553 O O . VAL A 1 193 ? -21.211 -1.352 39.420 1.00 65.19 193 VAL A O 1
ATOM 1556 N N . PHE A 1 194 ? -19.039 -1.408 38.847 1.00 66.75 194 PHE A N 1
ATOM 1557 C CA . PHE A 1 194 ? -19.040 -2.442 37.811 1.00 66.75 194 PHE A CA 1
ATOM 1558 C C . PHE A 1 194 ? -19.878 -3.698 38.076 1.00 66.75 194 PHE A C 1
ATOM 1560 O O . PHE A 1 194 ? -20.582 -4.154 37.187 1.00 66.75 194 PHE A O 1
ATOM 1567 N N . ILE A 1 195 ? -19.757 -4.260 39.281 1.00 76.81 195 ILE A N 1
ATOM 1568 C CA . ILE A 1 195 ? -20.483 -5.437 39.759 1.00 76.81 195 ILE A CA 1
ATOM 1569 C C . ILE A 1 195 ? -20.801 -5.167 41.224 1.00 76.81 195 ILE A C 1
ATOM 1571 O O . ILE A 1 195 ? -19.894 -4.908 42.025 1.00 76.81 195 ILE A O 1
ATOM 1575 N N . GLU A 1 196 ? -22.078 -5.249 41.583 1.00 79.12 196 GLU A N 1
ATOM 1576 C CA . GLU A 1 196 ? -22.491 -5.194 42.982 1.00 79.12 196 GLU A CA 1
ATOM 1577 C C . GLU A 1 196 ? -21.913 -6.406 43.739 1.00 79.12 196 GLU A C 1
ATOM 1579 O O . GLU A 1 196 ? -22.084 -7.547 43.291 1.00 79.12 196 GLU A O 1
ATOM 1584 N N . PRO A 1 197 ? -21.215 -6.205 44.876 1.00 82.75 197 PRO A N 1
ATOM 1585 C CA . PRO A 1 197 ? -20.619 -7.301 45.633 1.00 82.75 197 PRO A CA 1
ATOM 1586 C C . PRO A 1 197 ? -21.633 -8.410 45.959 1.00 82.75 197 PRO A C 1
ATOM 1588 O O . PRO A 1 197 ? -22.615 -8.195 46.668 1.00 82.75 197 PRO A O 1
ATOM 1591 N N . GLY A 1 198 ? -21.369 -9.615 45.451 1.00 86.19 198 GLY A N 1
ATOM 1592 C CA . GLY A 1 198 ? -22.262 -10.774 45.533 1.00 86.19 198 GLY A CA 1
ATOM 1593 C C . GLY A 1 198 ? -21.697 -11.924 46.369 1.00 86.19 198 GLY A C 1
ATOM 1594 O O . GLY A 1 198 ? -20.797 -11.746 47.188 1.00 86.19 198 GLY A O 1
ATOM 1595 N N . ASN A 1 199 ? -22.216 -13.137 46.162 1.00 90.38 199 ASN A N 1
ATOM 1596 C CA . ASN A 1 199 ? -21.630 -14.363 46.710 1.00 90.38 199 ASN A CA 1
ATOM 1597 C C . ASN A 1 199 ? -21.286 -15.336 45.579 1.00 90.38 199 ASN A C 1
ATOM 1599 O O . ASN A 1 199 ? -22.140 -16.093 45.123 1.00 90.38 199 ASN A O 1
ATOM 1603 N N . TYR A 1 200 ? -20.010 -15.365 45.208 1.00 94.31 200 TYR A N 1
ATOM 1604 C CA . TYR A 1 200 ? -19.468 -16.194 44.129 1.00 94.31 200 TYR A CA 1
ATOM 1605 C C . TYR A 1 200 ? -18.712 -17.420 44.653 1.00 94.31 200 TYR A C 1
ATOM 1607 O O . TYR A 1 200 ? -17.940 -18.046 43.930 1.00 94.31 200 TYR A O 1
ATOM 1615 N N . SER A 1 201 ? -18.904 -17.792 45.924 1.00 92.62 201 SER A N 1
ATOM 1616 C CA . SER A 1 201 ? -18.109 -18.848 46.572 1.00 92.62 201 SER A CA 1
ATOM 1617 C C . SER A 1 201 ? -18.215 -20.207 45.861 1.00 92.62 201 SER A C 1
ATOM 1619 O O . SER A 1 201 ? -17.247 -20.970 45.820 1.00 92.62 201 SER A O 1
ATOM 1621 N N . SER A 1 202 ? -19.383 -20.527 45.291 1.00 92.38 202 SER A N 1
ATOM 1622 C CA . SER A 1 202 ? -19.599 -21.743 44.493 1.00 92.38 202 SER A CA 1
ATOM 1623 C C . SER A 1 202 ? -18.813 -21.718 43.181 1.00 92.38 202 SER A C 1
ATOM 1625 O O . SER A 1 202 ? -18.175 -22.713 42.835 1.00 92.38 202 SER A O 1
ATOM 1627 N N . GLU A 1 203 ? -18.805 -20.586 42.478 1.00 94.31 203 GLU A N 1
ATOM 1628 C CA . GLU A 1 203 ? -18.033 -20.411 41.249 1.00 94.31 203 GLU A CA 1
ATOM 1629 C C . GLU A 1 203 ? -16.539 -20.493 41.533 1.00 94.31 203 GLU A C 1
ATOM 1631 O O . GLU A 1 203 ? -15.844 -21.292 40.900 1.00 94.31 203 GLU A O 1
ATOM 1636 N N . TRP A 1 204 ? -16.062 -19.784 42.558 1.00 94.75 204 TRP A N 1
ATOM 1637 C CA . TRP A 1 204 ? -14.691 -19.909 43.048 1.00 94.75 204 TRP A CA 1
ATOM 1638 C C . TRP A 1 204 ? -14.341 -21.364 43.347 1.00 94.75 204 TRP A C 1
ATOM 1640 O O . TRP A 1 204 ? -13.336 -21.857 42.850 1.00 94.75 204 TRP A O 1
ATOM 1650 N N . THR A 1 205 ? -15.190 -22.100 44.067 1.00 94.94 205 THR A N 1
ATOM 1651 C CA . THR A 1 205 ? -14.954 -23.526 44.358 1.00 94.94 205 THR A CA 1
ATOM 1652 C C . THR A 1 205 ? -14.832 -24.359 43.080 1.00 94.94 205 THR A C 1
ATOM 1654 O O . THR A 1 205 ? -13.967 -25.232 43.002 1.00 94.94 205 THR A O 1
ATOM 1657 N N . SER A 1 206 ? -15.638 -24.082 42.053 1.00 94.75 206 SER A N 1
ATOM 1658 C CA . SER A 1 206 ? -15.551 -24.794 40.772 1.00 94.75 206 SER A CA 1
ATOM 1659 C C . SER A 1 206 ? -14.216 -24.551 40.055 1.00 94.75 206 SER A C 1
ATOM 1661 O O . SER A 1 206 ? -13.571 -25.503 39.623 1.00 94.75 206 SER A O 1
ATOM 1663 N N . TYR A 1 207 ? -13.724 -23.309 40.009 1.00 95.69 207 TYR A N 1
ATOM 1664 C CA . TYR A 1 207 ? -12.410 -23.018 39.427 1.00 95.69 207 TYR A CA 1
ATOM 1665 C C . TYR A 1 207 ? -11.275 -23.581 40.285 1.00 95.69 207 TYR A C 1
ATOM 1667 O O . TYR A 1 207 ? -10.340 -24.176 39.756 1.00 95.69 207 TYR A O 1
ATOM 1675 N N . LYS A 1 208 ? -11.369 -23.522 41.611 1.00 94.44 208 LYS A N 1
ATOM 1676 C CA . LYS A 1 208 ? -10.377 -24.145 42.505 1.00 94.44 208 LYS A CA 1
ATOM 1677 C C . LYS A 1 208 ? -10.279 -25.659 42.313 1.00 94.44 208 LYS A C 1
ATOM 1679 O O . LYS A 1 208 ? -9.207 -26.235 42.450 1.00 94.44 208 LYS A O 1
ATOM 1684 N N . THR A 1 209 ? -11.387 -26.301 41.946 1.00 94.56 209 THR A N 1
ATOM 1685 C CA . THR A 1 209 ? -11.466 -27.752 41.708 1.00 94.56 209 THR A CA 1
ATOM 1686 C C . THR A 1 209 ? -11.200 -28.163 40.258 1.00 94.56 209 THR A C 1
ATOM 1688 O O . THR A 1 209 ? -11.318 -29.343 39.936 1.00 94.56 209 THR A O 1
ATOM 1691 N N . GLY A 1 210 ? -10.777 -27.229 39.399 1.00 92.44 210 GLY A N 1
ATOM 1692 C CA . GLY A 1 210 ? -10.291 -27.537 38.052 1.00 92.44 210 GLY A CA 1
ATOM 1693 C C . GLY A 1 210 ? -11.207 -27.124 36.903 1.00 92.44 210 GLY A C 1
ATOM 1694 O O . GLY A 1 210 ? -10.917 -27.496 35.773 1.00 92.44 210 GLY A O 1
ATOM 1695 N N . LYS A 1 211 ? -12.280 -26.354 37.140 1.00 93.88 211 LYS A N 1
ATOM 1696 C CA . LYS A 1 211 ? -13.047 -25.744 36.041 1.00 93.88 211 LYS A CA 1
ATOM 1697 C C . LYS A 1 211 ? -12.136 -24.848 35.193 1.00 93.88 211 LYS A C 1
ATOM 1699 O O . LYS A 1 211 ? -11.322 -24.089 35.731 1.00 93.88 211 LYS A O 1
ATOM 1704 N N . GLU A 1 212 ? -12.302 -24.934 33.881 1.00 93.50 212 GLU A N 1
ATOM 1705 C CA . GLU A 1 212 ? -11.597 -24.134 32.882 1.00 93.50 212 GLU A CA 1
ATOM 1706 C C . GLU A 1 212 ? -12.615 -23.419 31.981 1.00 93.50 212 GLU A C 1
ATOM 1708 O O . GLU A 1 212 ? -13.761 -23.858 31.853 1.00 93.50 212 GLU A O 1
ATOM 1713 N N . LEU A 1 213 ? -12.203 -22.303 31.383 1.00 92.00 213 LEU A N 1
ATOM 1714 C CA . LEU A 1 213 ? -12.908 -21.647 30.295 1.00 92.00 213 LEU A CA 1
ATOM 1715 C C . LEU A 1 213 ? -12.851 -22.567 29.073 1.00 92.00 213 LEU A C 1
ATOM 1717 O O . LEU A 1 213 ? -11.770 -22.959 28.637 1.00 92.00 213 LEU A O 1
ATOM 1721 N N . ASP A 1 214 ? -14.016 -22.888 28.515 1.00 84.19 214 ASP A N 1
ATOM 1722 C CA . ASP A 1 214 ? -14.132 -23.666 27.286 1.00 84.19 214 ASP A CA 1
ATOM 1723 C C . ASP A 1 214 ? -14.680 -22.780 26.168 1.00 84.19 214 ASP A C 1
ATOM 1725 O O . ASP A 1 214 ? -15.883 -22.510 26.106 1.00 84.19 214 ASP A O 1
ATOM 1729 N N . ALA A 1 215 ? -13.793 -22.331 25.279 1.00 74.88 215 ALA A N 1
ATOM 1730 C CA . ALA A 1 215 ? -14.176 -21.542 24.112 1.00 74.88 215 ALA A CA 1
ATOM 1731 C C . ALA A 1 215 ? -15.115 -22.314 23.165 1.00 74.88 215 ALA A C 1
ATOM 1733 O O . ALA A 1 215 ? -15.895 -21.695 22.452 1.00 74.88 215 ALA A O 1
ATOM 1734 N N . LYS A 1 216 ? -15.097 -23.656 23.178 1.00 79.31 216 LYS A N 1
ATOM 1735 C CA . LYS A 1 216 ? -15.976 -24.485 22.333 1.00 79.31 216 LYS A CA 1
ATOM 1736 C C . LYS A 1 216 ? -17.402 -24.584 22.867 1.00 79.31 216 LYS A C 1
ATOM 1738 O O . LYS A 1 216 ? -18.283 -25.029 22.141 1.00 79.31 216 LYS A O 1
ATOM 1743 N N . ALA A 1 217 ? -17.627 -24.191 24.121 1.00 84.38 217 ALA A N 1
ATOM 1744 C CA . ALA A 1 217 ? -18.952 -24.128 24.733 1.00 84.38 217 ALA A CA 1
ATOM 1745 C C . ALA A 1 217 ? -19.663 -22.781 24.489 1.00 84.38 217 ALA A C 1
ATOM 1747 O O . ALA A 1 217 ? -20.740 -22.551 25.042 1.00 84.38 217 ALA A O 1
ATOM 1748 N N . ALA A 1 218 ? -19.049 -21.884 23.713 1.00 91.88 218 ALA A N 1
ATOM 1749 C CA . ALA A 1 218 ? -19.657 -20.639 23.272 1.00 91.88 218 ALA A CA 1
ATOM 1750 C C . ALA A 1 218 ? -20.774 -20.893 22.249 1.00 91.88 218 ALA A C 1
ATOM 1752 O O . ALA A 1 218 ? -20.594 -21.651 21.298 1.00 91.88 218 ALA A O 1
ATOM 1753 N N . THR A 1 219 ? -21.898 -20.207 22.429 1.00 96.06 219 THR A N 1
ATOM 1754 C CA . THR A 1 219 ? -22.930 -20.020 21.411 1.00 96.06 219 THR A CA 1
ATOM 1755 C C . THR A 1 219 ? -22.709 -18.657 20.769 1.00 96.06 219 THR A C 1
ATOM 1757 O O . THR A 1 219 ? -22.592 -17.658 21.478 1.00 96.06 219 THR A O 1
ATOM 1760 N N . TYR A 1 220 ? -22.680 -18.615 19.443 1.00 96.56 220 TYR A N 1
ATOM 1761 C CA . TYR A 1 220 ? -22.639 -17.386 18.658 1.00 96.56 220 TYR A CA 1
ATOM 1762 C C . TYR A 1 220 ? -23.847 -17.333 17.734 1.00 96.56 220 TYR A C 1
ATOM 1764 O O . TYR A 1 220 ? -24.378 -18.379 17.351 1.00 96.56 220 TYR A O 1
ATOM 1772 N N . ILE A 1 221 ? -24.236 -16.123 17.342 1.00 95.31 221 ILE A N 1
ATOM 1773 C CA . ILE A 1 221 ? -25.096 -15.950 16.171 1.00 95.31 221 ILE A CA 1
ATOM 1774 C C . ILE A 1 221 ? -24.383 -16.489 14.914 1.00 95.31 221 ILE A C 1
ATOM 1776 O O . ILE A 1 221 ? -23.148 -16.523 14.876 1.00 95.31 221 ILE A O 1
ATOM 1780 N N . PRO A 1 222 ? -25.117 -16.917 13.876 1.00 93.25 222 PRO A N 1
ATOM 1781 C CA . PRO A 1 222 ? -24.503 -17.351 12.629 1.00 93.25 222 PRO A CA 1
ATOM 1782 C C . PRO A 1 222 ? -23.779 -16.189 11.950 1.00 93.25 222 PRO A C 1
ATOM 1784 O O . PRO A 1 222 ? -24.245 -15.049 12.014 1.00 93.25 222 PRO A O 1
ATOM 1787 N N . ASP A 1 223 ? -22.667 -16.495 11.285 1.00 92.94 223 ASP A N 1
ATOM 1788 C CA . ASP A 1 223 ? -21.876 -15.525 10.523 1.00 92.94 223 ASP A CA 1
ATOM 1789 C C . ASP A 1 223 ? -21.492 -14.295 11.373 1.00 92.94 223 ASP A C 1
ATOM 1791 O O . ASP A 1 223 ? -21.528 -13.156 10.908 1.00 92.94 223 ASP A O 1
ATOM 1795 N N . TYR A 1 224 ? -21.197 -14.501 12.666 1.00 93.12 224 TYR A N 1
ATOM 1796 C CA . TYR A 1 224 ? -20.913 -13.415 13.612 1.00 93.12 224 TYR A CA 1
ATOM 1797 C C . TYR A 1 224 ? -19.714 -12.562 13.178 1.00 93.12 224 TYR A C 1
ATOM 1799 O O . TYR A 1 224 ? -19.618 -11.401 13.566 1.00 93.12 224 TYR A O 1
ATOM 1807 N N . GLU A 1 225 ? -18.822 -13.108 12.352 1.00 90.50 225 GLU A N 1
ATOM 1808 C CA . GLU A 1 225 ? -17.682 -12.421 11.748 1.00 90.50 225 GLU A CA 1
ATOM 1809 C C . GLU A 1 225 ? -18.102 -11.285 10.800 1.00 90.50 225 GLU A C 1
ATOM 1811 O O . GLU A 1 225 ? -17.311 -10.378 10.545 1.00 90.50 225 GLU A O 1
ATOM 1816 N N . LEU A 1 226 ? -19.348 -11.298 10.309 1.00 90.38 226 LEU A N 1
ATOM 1817 C CA . LEU A 1 226 ? -19.934 -10.213 9.513 1.00 90.38 226 LEU A CA 1
ATOM 1818 C C . LEU A 1 226 ? -20.368 -9.015 10.369 1.00 90.38 226 LEU A C 1
ATOM 1820 O O . LEU A 1 226 ? -20.625 -7.942 9.825 1.00 90.38 226 LEU A O 1
ATOM 1824 N N . CYS A 1 227 ? -20.434 -9.174 11.696 1.00 91.94 227 CYS A N 1
ATOM 1825 C CA . CYS A 1 227 ? -20.599 -8.063 12.628 1.00 91.94 227 CYS A CA 1
ATOM 1826 C C . CYS A 1 227 ? -19.270 -7.310 12.719 1.00 91.94 227 CYS A C 1
ATOM 1828 O O . CYS A 1 227 ? -18.411 -7.598 13.556 1.00 91.94 227 CYS A O 1
ATOM 1830 N N . ARG A 1 228 ? -19.057 -6.384 11.784 1.00 87.75 228 ARG A N 1
ATOM 1831 C CA . ARG A 1 228 ? -17.772 -5.706 11.646 1.00 87.75 228 ARG A CA 1
ATOM 1832 C C . ARG A 1 228 ? -17.535 -4.786 12.831 1.00 87.75 228 ARG A C 1
ATOM 1834 O O . ARG A 1 228 ? -18.429 -4.072 13.275 1.00 87.75 228 ARG A O 1
ATOM 1841 N N . PHE A 1 229 ? -16.298 -4.776 13.312 1.00 89.88 229 PHE A N 1
ATOM 1842 C CA . PHE A 1 229 ? -15.886 -3.831 14.334 1.00 89.88 229 PHE A CA 1
ATOM 1843 C C . PHE A 1 229 ? -15.752 -2.422 13.738 1.00 89.88 229 PHE A C 1
ATOM 1845 O O . PHE A 1 229 ? -15.082 -2.238 12.721 1.00 89.88 229 PHE A O 1
ATOM 1852 N N . TYR A 1 230 ? -16.318 -1.430 14.424 1.00 89.94 230 TYR A N 1
ATOM 1853 C CA . TYR A 1 230 ? -16.156 -0.008 14.130 1.00 89.94 230 TYR A CA 1
ATOM 1854 C C . TYR A 1 230 ? -15.585 0.737 15.329 1.00 89.94 230 TYR A C 1
ATOM 1856 O O . TYR A 1 230 ? -15.942 0.439 16.467 1.00 89.94 230 TYR A O 1
ATOM 1864 N N . ASP A 1 231 ? -14.724 1.720 15.065 1.00 87.62 231 ASP A N 1
ATOM 1865 C CA . ASP A 1 231 ? -14.168 2.547 16.132 1.00 87.62 231 ASP A CA 1
ATOM 1866 C C . ASP A 1 231 ? -15.226 3.455 16.752 1.00 87.62 231 ASP A C 1
ATOM 1868 O O . ASP A 1 231 ? -16.201 3.859 16.096 1.00 87.62 231 ASP A O 1
ATOM 1872 N N . TRP A 1 232 ? -15.015 3.806 18.015 1.00 87.56 232 TRP A N 1
ATOM 1873 C CA . TRP A 1 232 ? -15.857 4.769 18.697 1.00 87.56 232 TRP A CA 1
ATOM 1874 C C . TRP A 1 232 ? -15.542 6.171 18.184 1.00 87.56 232 TRP A C 1
ATOM 1876 O O . TRP A 1 232 ? -14.662 6.845 18.694 1.00 87.56 232 TRP A O 1
ATOM 1886 N N . SER A 1 233 ? -16.393 6.672 17.283 1.00 87.81 233 SER A N 1
ATOM 1887 C CA . SER A 1 233 ? -16.288 8.059 16.812 1.00 87.81 233 SER A CA 1
ATOM 1888 C C . SER A 1 233 ? -17.361 8.995 17.400 1.00 87.81 233 SER A C 1
ATOM 1890 O O . SER A 1 233 ? -17.073 10.114 17.813 1.00 87.81 233 SER A O 1
ATOM 1892 N N . TYR A 1 234 ? -18.631 8.581 17.487 1.00 89.44 234 TYR A N 1
ATOM 1893 C CA . TYR A 1 234 ? -19.711 9.483 17.948 1.00 89.44 234 TYR A CA 1
ATOM 1894 C C . TYR A 1 234 ? -20.201 9.242 19.376 1.00 89.44 234 TYR A C 1
ATOM 1896 O O . TYR A 1 234 ? -20.614 10.179 20.055 1.00 89.44 234 TYR A O 1
ATOM 1904 N N . GLY A 1 235 ? -20.185 7.992 19.822 1.00 90.31 235 GLY A N 1
ATOM 1905 C CA . GLY A 1 235 ? -20.796 7.531 21.067 1.00 90.31 235 GLY A CA 1
ATOM 1906 C C . GLY A 1 235 ? -20.767 6.007 21.119 1.00 90.31 235 GLY A C 1
ATOM 1907 O O . GLY A 1 235 ? -20.749 5.358 20.071 1.00 90.31 235 GLY A O 1
ATOM 1908 N N . CYS A 1 236 ? -20.788 5.416 22.311 1.00 91.12 236 CYS A N 1
ATOM 1909 C CA . CYS A 1 236 ? -20.773 3.956 22.427 1.00 91.12 236 CYS A CA 1
ATOM 1910 C C . CYS A 1 236 ? -22.055 3.309 21.866 1.00 91.12 236 CYS A C 1
ATOM 1912 O O . CYS A 1 236 ? -21.973 2.336 21.123 1.00 91.12 236 CYS A O 1
ATOM 1914 N N . SER A 1 237 ? -23.231 3.888 22.131 1.00 94.56 237 SER A N 1
ATOM 1915 C CA . SER A 1 237 ? -24.511 3.390 21.607 1.00 94.56 237 SER A CA 1
ATOM 1916 C C . SER A 1 237 ? -24.604 3.422 20.075 1.00 94.56 237 SER A C 1
ATOM 1918 O O . SER A 1 237 ? -24.816 2.355 19.499 1.00 94.56 237 SER A O 1
ATOM 1920 N N . PRO A 1 238 ? -24.371 4.555 19.376 1.00 95.81 238 PRO A N 1
ATOM 1921 C CA . PRO A 1 238 ? -24.416 4.565 17.911 1.00 95.81 238 PRO A CA 1
ATOM 1922 C C . PRO A 1 238 ? -23.325 3.696 17.271 1.00 95.81 238 PRO A C 1
ATOM 1924 O O . PRO A 1 238 ? -23.538 3.133 16.201 1.00 95.81 238 PRO A O 1
ATOM 1927 N N . THR A 1 239 ? -22.171 3.534 17.928 1.00 94.69 239 THR A N 1
ATOM 1928 C CA . THR A 1 239 ? -21.105 2.634 17.458 1.00 94.69 239 THR A CA 1
ATOM 1929 C C . THR A 1 239 ? -21.535 1.173 17.533 1.00 94.69 239 THR A C 1
ATOM 1931 O O . THR A 1 239 ? -21.460 0.464 16.531 1.00 94.69 239 THR A O 1
ATOM 1934 N N . ALA A 1 240 ? -22.042 0.730 18.686 1.00 95.56 240 ALA A N 1
ATOM 1935 C CA . ALA A 1 240 ? -22.536 -0.631 18.867 1.00 95.56 240 ALA A CA 1
ATOM 1936 C C . ALA A 1 240 ? -23.731 -0.937 17.945 1.00 95.56 240 ALA A C 1
ATOM 1938 O O . ALA A 1 240 ? -23.804 -2.018 17.363 1.00 95.56 240 ALA A O 1
ATOM 1939 N N . ALA A 1 241 ? -24.631 0.028 17.751 1.00 96.62 241 ALA A N 1
ATOM 1940 C CA . ALA A 1 241 ? -25.754 -0.104 16.830 1.00 96.62 241 ALA A CA 1
ATOM 1941 C C . ALA A 1 241 ? -25.314 -0.203 15.362 1.00 96.62 241 ALA A C 1
ATOM 1943 O O . ALA A 1 241 ? -25.857 -1.015 14.615 1.00 96.62 241 ALA A O 1
ATOM 1944 N N . ALA A 1 242 ? -24.282 0.541 14.952 1.00 96.19 242 ALA A N 1
ATOM 1945 C CA . ALA A 1 242 ? -23.718 0.417 13.610 1.00 96.19 242 ALA A CA 1
ATOM 1946 C C . ALA A 1 242 ? -23.109 -0.976 13.370 1.00 96.19 242 ALA A C 1
ATOM 1948 O O . ALA A 1 242 ? -23.311 -1.547 12.299 1.00 96.19 242 ALA A O 1
ATOM 1949 N N . MET A 1 243 ? -22.406 -1.547 14.360 1.00 95.69 243 MET A N 1
ATOM 1950 C CA . MET A 1 243 ? -21.895 -2.927 14.282 1.00 95.69 243 MET A CA 1
ATOM 1951 C C . MET A 1 243 ? -23.053 -3.920 14.101 1.00 95.69 243 MET A C 1
ATOM 1953 O O . MET A 1 243 ? -23.013 -4.752 13.195 1.00 95.69 243 MET A O 1
ATOM 1957 N N . LEU A 1 244 ? -24.127 -3.770 14.884 1.00 95.81 244 LEU A N 1
ATOM 1958 C CA . LEU A 1 244 ? -25.334 -4.594 14.779 1.00 95.81 244 LEU A CA 1
ATOM 1959 C C . LEU A 1 244 ? -25.968 -4.512 13.380 1.00 95.81 244 LEU A C 1
ATOM 1961 O O . LEU A 1 244 ? -26.278 -5.540 12.778 1.00 95.81 244 LEU A O 1
ATOM 1965 N N . PHE A 1 245 ? -26.122 -3.305 12.832 1.00 95.06 245 PHE A N 1
ATOM 1966 C CA . PHE A 1 245 ? -26.612 -3.098 11.467 1.00 95.06 245 PHE A CA 1
ATOM 1967 C C . PHE A 1 245 ? -25.709 -3.713 10.404 1.00 95.06 245 PHE A C 1
ATOM 1969 O O . PHE A 1 245 ? -26.221 -4.266 9.435 1.00 95.06 245 PHE A O 1
ATOM 1976 N N . SER A 1 246 ? -24.388 -3.680 10.594 1.00 93.31 246 SER A N 1
ATOM 1977 C CA . SER A 1 246 ? -23.463 -4.294 9.639 1.00 93.31 246 SER A CA 1
ATOM 1978 C C . SER A 1 246 ? -23.679 -5.793 9.501 1.00 93.31 246 SER A C 1
ATOM 1980 O O . SER A 1 246 ? -23.632 -6.312 8.391 1.00 93.31 246 SER A O 1
ATOM 1982 N N . TRP A 1 247 ? -23.997 -6.475 10.602 1.00 93.69 247 TRP A N 1
ATOM 1983 C CA . TRP A 1 247 ? -24.279 -7.900 10.555 1.00 93.69 247 TRP A CA 1
ATOM 1984 C C . TRP A 1 247 ? -25.538 -8.197 9.732 1.00 93.69 247 TRP A C 1
ATOM 1986 O O . TRP A 1 247 ? -25.497 -9.073 8.875 1.00 93.69 247 TRP A O 1
ATOM 1996 N N . TRP A 1 248 ? -26.634 -7.453 9.930 1.00 91.94 248 TRP A N 1
ATOM 1997 C CA . TRP A 1 248 ? -27.854 -7.635 9.130 1.00 91.94 248 TRP A CA 1
ATOM 1998 C C . TRP A 1 248 ? -27.631 -7.340 7.647 1.00 91.94 248 TRP A C 1
ATOM 2000 O O . TRP A 1 248 ? -28.099 -8.097 6.797 1.00 91.94 248 TRP A O 1
ATOM 2010 N N . ASP A 1 249 ? -26.895 -6.273 7.348 1.00 92.69 249 ASP A N 1
ATOM 2011 C CA . ASP A 1 249 ? -26.592 -5.857 5.984 1.00 92.69 249 ASP A CA 1
ATOM 2012 C C . ASP A 1 249 ? -25.758 -6.918 5.251 1.00 92.69 249 ASP A C 1
ATOM 2014 O O . ASP A 1 249 ? -26.265 -7.591 4.350 1.00 92.69 249 ASP A O 1
ATOM 2018 N N . TYR A 1 250 ? -24.539 -7.184 5.736 1.00 90.25 250 TYR A N 1
ATOM 2019 C CA . TYR A 1 250 ? -23.597 -8.107 5.101 1.00 90.25 250 TYR A CA 1
ATOM 2020 C C . TYR A 1 250 ? -24.088 -9.554 5.089 1.00 90.25 250 TYR A C 1
ATOM 2022 O O . TYR A 1 250 ? -23.689 -10.329 4.224 1.00 90.25 250 TYR A O 1
ATOM 2030 N N . ARG A 1 251 ? -24.969 -9.948 6.015 1.00 89.12 251 ARG A N 1
ATOM 2031 C CA . ARG A 1 251 ? -25.562 -11.291 6.011 1.00 89.12 251 ARG A CA 1
ATOM 2032 C C . ARG A 1 251 ? -26.619 -11.480 4.922 1.00 89.12 251 ARG A C 1
ATOM 2034 O O . ARG A 1 251 ? -26.924 -12.621 4.572 1.00 89.12 251 ARG A O 1
ATOM 2041 N N . SER A 1 252 ? -27.143 -10.399 4.343 1.00 89.00 252 SER A N 1
ATOM 2042 C CA . SER A 1 252 ? -28.162 -10.460 3.285 1.00 89.00 252 SER A CA 1
ATOM 2043 C C . SER A 1 252 ? -27.711 -11.298 2.086 1.00 89.00 252 SER A C 1
ATOM 2045 O O . SER A 1 252 ? -28.529 -12.012 1.518 1.00 89.00 252 SER A O 1
ATOM 2047 N N . ILE A 1 253 ? -26.408 -11.321 1.773 1.00 86.75 253 ILE A N 1
ATOM 2048 C CA . ILE A 1 253 ? -25.853 -12.138 0.681 1.00 86.75 253 ILE A CA 1
ATOM 2049 C C . ILE A 1 253 ? -25.912 -13.656 0.949 1.00 86.75 253 ILE A C 1
ATOM 2051 O O . ILE A 1 253 ? -25.890 -14.451 0.012 1.00 86.75 253 ILE A O 1
ATOM 2055 N N . TYR A 1 254 ? -26.009 -14.081 2.216 1.00 82.06 254 TYR A N 1
ATOM 2056 C CA . TYR A 1 254 ? -25.923 -15.493 2.608 1.00 82.06 254 TYR A CA 1
ATOM 2057 C C . TYR A 1 254 ? -27.263 -16.124 2.993 1.00 82.06 254 TYR A C 1
ATOM 2059 O O . TYR A 1 254 ? -27.380 -17.352 2.959 1.00 82.06 254 TYR A O 1
ATOM 2067 N N . SER A 1 255 ? -28.261 -15.336 3.409 1.00 72.50 255 SER A N 1
ATOM 2068 C CA . SER A 1 255 ? -29.449 -15.901 4.065 1.00 72.50 255 SER A CA 1
ATOM 2069 C C . SER A 1 255 ? -30.808 -15.327 3.655 1.00 72.50 255 SER A C 1
ATOM 2071 O O . SER A 1 255 ? -31.758 -15.520 4.411 1.00 72.50 255 SER A O 1
ATOM 2073 N N . ASN A 1 256 ? -30.937 -14.666 2.495 1.00 67.94 256 ASN A N 1
ATOM 2074 C CA . ASN A 1 256 ? -32.172 -13.984 2.050 1.00 67.94 256 ASN A CA 1
ATOM 2075 C C . ASN A 1 256 ? -32.800 -13.121 3.170 1.00 67.94 256 ASN A C 1
ATOM 2077 O O . ASN A 1 256 ? -34.018 -13.084 3.366 1.00 67.94 256 ASN A O 1
ATOM 2081 N N . ASN A 1 257 ? -31.938 -12.508 3.993 1.00 71.81 257 ASN A N 1
ATOM 2082 C CA . ASN A 1 257 ? -32.355 -11.596 5.053 1.00 71.81 257 ASN A CA 1
ATOM 2083 C C . ASN A 1 257 ? -32.693 -10.210 4.483 1.00 71.81 257 ASN A C 1
ATOM 2085 O O . ASN A 1 257 ? -33.369 -9.467 5.169 1.00 71.81 257 ASN A O 1
ATOM 2089 N N . ASP A 1 258 ? -32.296 -9.897 3.244 1.00 84.75 258 ASP A N 1
ATOM 2090 C CA . ASP A 1 258 ? -32.763 -8.778 2.410 1.00 84.75 258 ASP A CA 1
ATOM 2091 C C . ASP A 1 258 ? -32.726 -7.385 3.089 1.00 84.75 258 ASP A C 1
ATOM 2093 O O . ASP A 1 258 ? -33.632 -6.567 2.908 1.00 84.75 258 ASP A O 1
ATOM 2097 N N . PHE A 1 259 ? -31.657 -7.091 3.848 1.00 91.25 259 PHE A N 1
ATOM 2098 C CA . PHE A 1 259 ? -31.407 -5.816 4.550 1.00 91.25 259 PHE A CA 1
ATOM 2099 C C . PHE A 1 259 ? -30.215 -5.009 4.002 1.00 91.25 259 PHE A C 1
ATOM 2101 O O . PHE A 1 259 ? -29.681 -4.160 4.714 1.00 91.25 259 PHE A O 1
ATOM 2108 N N . GLY A 1 260 ? -29.804 -5.205 2.745 1.00 91.38 260 GLY A N 1
ATOM 2109 C CA . GLY A 1 260 ? -28.592 -4.604 2.149 1.00 91.38 260 GLY A CA 1
ATOM 2110 C C . GLY A 1 260 ? -28.584 -3.076 1.953 1.00 91.38 260 GLY A C 1
ATOM 2111 O O . GLY A 1 260 ? -27.929 -2.579 1.044 1.00 91.38 260 GLY A O 1
ATOM 2112 N N . ARG A 1 261 ? -29.367 -2.306 2.727 1.00 92.44 261 ARG A N 1
ATOM 2113 C CA . ARG A 1 261 ? -29.429 -0.829 2.655 1.00 92.44 261 ARG A CA 1
ATOM 2114 C C . ARG A 1 261 ? -29.028 -0.115 3.947 1.00 92.44 261 ARG A C 1
ATOM 2116 O O . ARG A 1 261 ? -29.184 1.103 4.039 1.00 92.44 261 ARG A O 1
ATOM 2123 N N . LEU A 1 262 ? -28.548 -0.832 4.954 1.00 92.56 262 LEU A N 1
ATOM 2124 C CA . LEU A 1 262 ? -28.168 -0.257 6.243 1.00 92.56 262 LEU A CA 1
ATOM 2125 C C . LEU A 1 262 ? -26.772 0.389 6.181 1.00 92.56 262 LEU A C 1
ATOM 2127 O O . LEU A 1 262 ? -26.582 1.474 6.737 1.00 92.56 262 LEU A O 1
ATOM 2131 N N . ILE A 1 263 ? -25.811 -0.218 5.477 1.00 91.38 263 ILE A N 1
ATOM 2132 C CA . ILE A 1 263 ? -24.421 0.252 5.369 1.00 91.38 263 ILE A CA 1
ATOM 2133 C C . ILE A 1 263 ? -24.146 0.818 3.972 1.00 91.38 263 ILE A C 1
ATOM 2135 O O . ILE A 1 263 ? -23.830 0.103 3.034 1.00 91.38 263 ILE A O 1
ATOM 2139 N N . GLN A 1 264 ? -24.226 2.143 3.832 1.00 87.94 264 GLN A N 1
ATOM 2140 C CA . GLN A 1 264 ? -24.025 2.787 2.526 1.00 87.94 264 GLN A CA 1
ATOM 2141 C C . GLN A 1 264 ? -22.563 3.021 2.161 1.00 87.94 264 GLN A C 1
ATOM 2143 O O . GLN A 1 264 ? -22.148 2.687 1.060 1.00 87.94 264 GLN A O 1
ATOM 2148 N N . TYR A 1 265 ? -21.800 3.674 3.041 1.00 88.31 265 TYR A N 1
ATOM 2149 C CA . TYR A 1 265 ? -20.412 4.041 2.774 1.00 88.31 265 TYR A CA 1
ATOM 2150 C C . TYR A 1 265 ? -19.635 4.340 4.049 1.00 88.31 265 TYR A C 1
ATOM 2152 O O . TYR A 1 265 ? -20.204 4.506 5.133 1.00 88.31 265 TYR A O 1
ATOM 2160 N N . TYR A 1 266 ? -18.321 4.445 3.875 1.00 89.19 266 TYR A N 1
ATOM 2161 C CA . TYR A 1 266 ? -17.345 4.691 4.920 1.00 89.19 266 TYR A CA 1
ATOM 2162 C C . TYR A 1 266 ? -16.566 5.977 4.651 1.00 89.19 266 TYR A C 1
ATOM 2164 O O . TYR A 1 266 ? -16.347 6.364 3.504 1.00 89.19 266 TYR A O 1
ATOM 2172 N N . TYR A 1 267 ? -16.134 6.644 5.712 1.00 86.62 267 TYR A N 1
ATOM 2173 C CA . TYR A 1 267 ? -15.349 7.874 5.636 1.00 86.62 267 TYR A CA 1
ATOM 2174 C C . TYR A 1 267 ? -14.380 7.952 6.817 1.00 86.62 267 TYR A C 1
ATOM 2176 O O . TYR A 1 267 ? -14.440 7.133 7.739 1.00 86.62 267 TYR A O 1
ATOM 2184 N N . LYS A 1 268 ? -13.460 8.916 6.780 1.00 86.06 268 LYS A N 1
ATOM 2185 C CA . LYS A 1 268 ? -12.633 9.258 7.934 1.00 86.06 268 LYS A CA 1
ATOM 2186 C C . LYS A 1 268 ? -13.223 10.438 8.689 1.00 86.06 268 LYS A C 1
ATOM 2188 O O . LYS A 1 268 ? -13.767 11.373 8.097 1.00 86.06 268 LYS A O 1
ATOM 2193 N N . ARG A 1 269 ? -13.071 10.433 10.004 1.00 85.44 269 ARG A N 1
ATOM 2194 C CA . ARG A 1 269 ? -13.545 11.490 10.893 1.00 85.44 269 ARG A CA 1
ATOM 2195 C C . ARG A 1 269 ? -12.458 11.833 11.892 1.00 85.44 269 ARG A C 1
ATOM 2197 O O . ARG A 1 269 ? -11.805 10.953 12.424 1.00 85.44 269 ARG A O 1
ATOM 2204 N N . PHE A 1 270 ? -12.290 13.120 12.173 1.00 85.75 270 PHE A N 1
ATOM 2205 C CA . PHE A 1 270 ? -11.516 13.525 13.337 1.00 85.75 270 PHE A CA 1
ATOM 2206 C C . PHE A 1 270 ? -12.381 13.343 14.585 1.00 85.75 270 PHE A C 1
ATOM 2208 O O . PHE A 1 270 ? -13.399 14.032 14.721 1.00 85.75 270 PHE A O 1
ATOM 2215 N N . ASP A 1 271 ? -11.989 12.431 15.466 1.00 81.06 271 ASP A N 1
ATOM 2216 C CA . ASP A 1 271 ? -12.629 12.220 16.750 1.00 81.06 271 ASP A CA 1
ATOM 2217 C C . ASP A 1 271 ? -11.960 13.029 17.864 1.00 81.06 271 ASP A C 1
ATOM 2219 O O . ASP A 1 271 ? -10.798 12.793 18.194 1.00 81.06 271 ASP A O 1
ATOM 2223 N N . PRO A 1 272 ? -12.665 14.006 18.465 1.00 74.69 272 PRO A N 1
ATOM 2224 C CA . PRO A 1 272 ? -12.131 14.770 19.583 1.00 74.69 272 PRO A CA 1
ATOM 2225 C C . PRO A 1 272 ? -12.230 14.042 20.937 1.00 74.69 272 PRO A C 1
ATOM 2227 O O . PRO A 1 272 ? -11.715 14.579 21.923 1.00 74.69 272 PRO A O 1
ATOM 2230 N N . LEU A 1 273 ? -12.924 12.899 21.027 1.00 70.44 273 LEU A N 1
ATOM 2231 C CA . LEU A 1 273 ? -13.291 12.258 22.296 1.00 70.44 273 LEU A CA 1
ATOM 2232 C C . LEU A 1 273 ? -12.222 11.289 22.801 1.00 70.44 273 LEU A C 1
ATOM 2234 O O . LEU A 1 273 ? -11.930 11.266 24.006 1.00 70.44 273 LEU A O 1
ATOM 2238 N N . GLU A 1 274 ? -11.627 10.516 21.900 1.00 69.62 274 GLU A N 1
ATOM 2239 C CA . GLU A 1 274 ? -10.620 9.513 22.211 1.00 69.62 274 GLU A CA 1
ATOM 2240 C C . GLU A 1 274 ? -9.207 10.105 22.284 1.00 69.62 274 GLU A C 1
ATOM 2242 O O . GLU A 1 274 ? -8.782 10.933 21.478 1.00 69.62 274 GLU A O 1
ATOM 2247 N N . ALA A 1 275 ? -8.466 9.710 23.329 1.00 59.97 275 ALA A N 1
ATOM 2248 C CA . ALA A 1 275 ? -7.027 9.949 23.518 1.00 59.97 275 ALA A CA 1
ATOM 2249 C C . ALA A 1 275 ? -6.503 11.400 23.335 1.00 59.97 275 ALA A C 1
ATOM 2251 O O . ALA A 1 275 ? -5.287 11.618 23.283 1.00 59.97 275 ALA A O 1
ATOM 2252 N N . GLY A 1 276 ? -7.381 12.408 23.325 1.00 61.59 276 GLY A N 1
ATOM 2253 C CA . GLY A 1 276 ? -7.034 13.821 23.144 1.00 61.59 276 GLY A CA 1
ATOM 2254 C C . GLY A 1 276 ? -7.085 14.312 21.695 1.00 61.59 276 GLY A C 1
ATOM 2255 O O . GLY A 1 276 ? -6.462 15.340 21.408 1.00 61.59 276 GLY A O 1
ATOM 2256 N N . GLY A 1 277 ? -7.811 13.608 20.822 1.00 71.00 277 GLY A N 1
ATOM 2257 C CA . GLY A 1 277 ? -8.039 13.965 19.427 1.00 71.00 277 GLY A CA 1
ATOM 2258 C C . GLY A 1 277 ? -7.249 13.083 18.463 1.00 71.00 277 GLY A C 1
ATOM 2259 O O . GLY A 1 277 ? -6.018 13.174 18.435 1.00 71.00 277 GLY A O 1
ATOM 2260 N N . GLU A 1 278 ? -7.930 12.284 17.645 1.00 78.75 278 GLU A N 1
ATOM 2261 C CA . GLU A 1 278 ? -7.315 11.471 16.589 1.00 78.75 278 GLU A CA 1
ATOM 2262 C C . GLU A 1 278 ? -8.192 11.341 15.339 1.00 78.75 278 GLU A C 1
ATOM 2264 O O . GLU A 1 278 ? -9.320 11.818 15.305 1.00 78.75 278 GLU A O 1
ATOM 2269 N N . TRP A 1 279 ? -7.621 10.816 14.253 1.00 84.31 279 TRP A N 1
ATOM 2270 C CA . TRP A 1 279 ? -8.388 10.489 13.053 1.00 84.31 279 TRP A CA 1
ATOM 2271 C C . TRP A 1 279 ? -8.823 9.033 13.135 1.00 84.31 279 TRP A C 1
ATOM 2273 O O . TRP A 1 279 ? -7.972 8.156 13.277 1.00 84.31 279 TRP A O 1
ATOM 2283 N N . ASP A 1 280 ? -10.122 8.810 12.982 1.00 85.75 280 ASP A N 1
ATOM 2284 C CA . ASP A 1 280 ? -10.702 7.493 12.799 1.00 85.75 280 ASP A CA 1
ATOM 2285 C C . ASP A 1 280 ? -10.993 7.277 11.323 1.00 85.75 280 ASP A C 1
ATOM 2287 O O . ASP A 1 280 ? -11.661 8.084 10.672 1.00 85.75 280 ASP A O 1
ATOM 2291 N N . TYR A 1 281 ? -10.508 6.169 10.795 1.00 85.75 281 TYR A N 1
ATOM 2292 C CA . TYR A 1 281 ? -10.724 5.704 9.441 1.00 85.75 281 TYR A CA 1
ATOM 2293 C C . TYR A 1 281 ? -11.800 4.620 9.432 1.00 85.75 281 TYR A C 1
ATOM 2295 O O . TYR A 1 281 ? -12.005 3.911 10.416 1.00 85.75 281 TYR A O 1
ATOM 2303 N N . GLN A 1 282 ? -12.448 4.453 8.276 1.00 86.81 282 GLN A N 1
ATOM 2304 C CA . GLN A 1 282 ? -13.445 3.400 8.052 1.00 86.81 282 GLN A CA 1
ATOM 2305 C C . GLN A 1 282 ? -14.670 3.521 8.976 1.00 86.81 282 GLN A C 1
ATOM 2307 O O . GLN A 1 282 ? -15.253 2.522 9.396 1.00 86.81 282 GLN A O 1
ATOM 2312 N N . ILE A 1 283 ? -15.089 4.752 9.274 1.00 89.56 283 ILE A N 1
ATOM 2313 C CA . ILE A 1 283 ? -16.310 5.009 10.035 1.00 89.56 283 ILE A CA 1
ATOM 2314 C C . ILE A 1 283 ? -17.506 4.905 9.088 1.00 89.56 283 ILE A C 1
ATOM 2316 O O . ILE A 1 283 ? -17.552 5.643 8.098 1.00 89.56 283 ILE A O 1
ATOM 2320 N N . PRO A 1 284 ? -18.475 4.004 9.336 1.00 91.56 284 PRO A N 1
ATOM 2321 C CA . PRO A 1 284 ? -19.649 3.903 8.484 1.00 91.56 284 PRO A CA 1
ATOM 2322 C C . PRO A 1 284 ? -20.553 5.117 8.693 1.00 91.56 284 PRO A C 1
ATOM 2324 O O . PRO A 1 284 ? -20.790 5.554 9.822 1.00 91.56 284 PRO A O 1
ATOM 2327 N N . TRP A 1 285 ? -21.132 5.627 7.607 1.00 90.94 285 TRP A N 1
ATOM 2328 C CA . TRP A 1 285 ? -22.079 6.745 7.648 1.00 90.94 285 TRP A CA 1
ATOM 2329 C C . TRP A 1 285 ? -23.233 6.527 8.623 1.00 90.94 285 TRP A C 1
ATOM 2331 O O . TRP A 1 285 ? -23.625 7.450 9.339 1.00 90.94 285 TRP A O 1
ATOM 2341 N N . VAL A 1 286 ? -23.723 5.289 8.712 1.00 93.81 286 VAL A N 1
ATOM 2342 C CA . VAL A 1 286 ? -24.834 4.947 9.598 1.00 93.81 286 VAL A CA 1
ATOM 2343 C C . VAL A 1 286 ? -24.524 5.237 11.068 1.00 93.81 286 VAL A C 1
ATOM 2345 O O . VAL A 1 286 ? -25.431 5.572 11.817 1.00 93.81 286 VAL A O 1
ATOM 2348 N N . GLN A 1 287 ? -23.251 5.212 11.490 1.00 94.19 287 GLN A N 1
ATOM 2349 C CA . GLN A 1 287 ? -22.870 5.570 12.860 1.00 94.19 287 GLN A CA 1
ATOM 2350 C C . GLN A 1 287 ? -23.214 7.035 13.173 1.00 94.19 287 GLN A C 1
ATOM 2352 O O . GLN A 1 287 ? -23.672 7.346 14.271 1.00 94.19 287 GLN A O 1
ATOM 2357 N N . ARG A 1 288 ? -23.044 7.942 12.201 1.00 93.00 288 ARG A N 1
ATOM 2358 C CA . ARG A 1 288 ? -23.442 9.349 12.337 1.00 93.00 288 ARG A CA 1
ATOM 2359 C C . ARG A 1 288 ? -24.954 9.501 12.384 1.00 93.00 288 ARG A C 1
ATOM 2361 O O . ARG A 1 288 ? -25.451 10.315 13.153 1.00 93.00 288 ARG A O 1
ATOM 2368 N N . GLU A 1 289 ? -25.675 8.771 11.543 1.00 94.81 289 GLU A N 1
ATOM 2369 C CA . GLU A 1 289 ? -27.138 8.832 11.521 1.00 94.81 289 GLU A CA 1
ATOM 2370 C C . GLU A 1 289 ? -27.721 8.319 12.828 1.00 94.81 289 GLU A C 1
ATOM 2372 O O . GLU A 1 289 ? -28.510 9.024 13.444 1.00 94.81 289 GLU A O 1
ATOM 2377 N N . LEU A 1 290 ? -27.240 7.174 13.311 1.00 96.94 290 LEU A N 1
ATOM 2378 C CA . LEU A 1 290 ? -27.590 6.647 14.625 1.00 96.94 290 LEU A CA 1
ATOM 2379 C C . LEU A 1 290 ? -27.277 7.668 15.722 1.00 96.94 290 LEU A C 1
ATOM 2381 O O . LEU A 1 290 ? -28.111 7.903 16.581 1.00 96.94 290 LEU A O 1
ATOM 2385 N N . ALA A 1 291 ? -26.132 8.354 15.674 1.00 95.38 291 ALA A N 1
ATOM 2386 C CA . ALA A 1 291 ? -25.829 9.393 16.659 1.00 95.38 291 ALA A CA 1
ATOM 2387 C C . ALA A 1 291 ? -26.828 10.565 16.625 1.00 95.38 291 ALA A C 1
ATOM 2389 O O . ALA A 1 291 ? -27.148 11.114 17.676 1.00 95.38 291 ALA A O 1
ATOM 2390 N N . ILE A 1 292 ? -27.319 10.941 15.440 1.00 95.25 292 ILE A N 1
ATOM 2391 C CA . ILE A 1 292 ? -28.323 12.001 15.272 1.00 95.25 292 ILE A CA 1
ATOM 2392 C C . ILE A 1 292 ? -29.688 11.543 15.792 1.00 95.25 292 ILE A C 1
ATOM 2394 O O . ILE A 1 292 ? -30.295 12.272 16.565 1.00 95.25 292 ILE A O 1
ATOM 2398 N N . TYR A 1 293 ? -30.163 10.365 15.381 1.00 96.44 293 TYR A N 1
ATOM 2399 C CA . TYR A 1 293 ? -31.495 9.874 15.757 1.00 96.44 293 TYR A CA 1
ATOM 2400 C C . TYR A 1 293 ? -31.568 9.367 17.203 1.00 96.44 293 TYR A C 1
ATOM 2402 O O . TYR A 1 293 ? -32.640 9.371 17.786 1.00 96.44 293 TYR A O 1
ATOM 2410 N N . MET A 1 294 ? -30.435 9.006 17.812 1.00 97.19 294 MET A N 1
ATOM 2411 C CA . MET A 1 294 ? -30.347 8.698 19.245 1.00 97.19 294 MET A CA 1
ATOM 2412 C C . MET A 1 294 ? -30.079 9.936 20.121 1.00 97.19 294 MET A C 1
ATOM 2414 O O . MET A 1 294 ? -29.674 9.773 21.271 1.00 97.19 294 MET A O 1
ATOM 2418 N N . ASP A 1 295 ? -30.156 11.158 19.579 1.00 95.75 295 ASP A N 1
ATOM 2419 C CA . ASP A 1 295 ? -29.845 12.408 20.298 1.00 95.75 295 ASP A CA 1
ATOM 2420 C C . ASP A 1 295 ? -28.505 12.356 21.074 1.00 95.75 295 ASP A C 1
ATOM 2422 O O . ASP A 1 295 ? -28.349 12.866 22.189 1.00 95.75 295 ASP A O 1
ATOM 2426 N N . THR A 1 296 ? -27.492 11.718 20.478 1.00 94.00 296 THR A N 1
ATOM 2427 C CA . THR A 1 296 ? -26.192 11.512 21.126 1.00 94.00 296 THR A CA 1
ATOM 2428 C C . THR A 1 296 ? -25.434 12.831 21.228 1.00 94.00 296 THR A C 1
ATOM 2430 O O . THR A 1 296 ? -25.173 13.498 20.223 1.00 94.00 296 THR A O 1
ATOM 2433 N N . ASP A 1 297 ? -24.985 13.182 22.434 1.00 90.62 297 ASP A N 1
ATOM 2434 C CA . ASP A 1 297 ? -24.069 14.304 22.621 1.00 90.62 297 ASP A CA 1
ATOM 2435 C C . ASP A 1 297 ? -22.687 13.928 22.083 1.00 90.62 297 ASP A C 1
ATOM 2437 O O . ASP A 1 297 ? -21.863 13.329 22.773 1.00 90.62 297 ASP A O 1
ATOM 2441 N N . THR A 1 298 ? -22.405 14.329 20.847 1.00 85.00 298 THR A N 1
ATOM 2442 C CA . THR A 1 298 ? -21.153 14.009 20.151 1.00 85.00 298 THR A CA 1
ATOM 2443 C C . THR A 1 298 ? -19.916 14.695 20.745 1.00 85.00 298 THR A C 1
ATOM 2445 O O . THR A 1 298 ? -18.816 14.485 20.239 1.00 85.00 298 THR A O 1
ATOM 2448 N N . LEU A 1 299 ? -20.064 15.552 21.766 1.00 80.06 299 LEU A N 1
ATOM 2449 C CA . LEU A 1 299 ? -18.948 16.127 22.530 1.00 80.06 299 LEU A CA 1
ATOM 2450 C C . LEU A 1 299 ? -18.590 15.309 23.775 1.00 80.06 299 LEU A C 1
ATOM 2452 O O . LEU A 1 299 ? -17.513 15.506 24.337 1.00 80.06 299 LEU A O 1
ATOM 2456 N N . THR A 1 300 ? -19.470 14.414 24.222 1.00 80.31 300 THR A N 1
ATOM 2457 C CA . THR A 1 300 ? -19.217 13.540 25.378 1.00 80.31 300 THR A CA 1
ATOM 2458 C C . THR A 1 300 ? -19.355 12.054 25.055 1.00 80.31 300 THR A C 1
ATOM 2460 O O . THR A 1 300 ? -18.866 11.223 25.819 1.00 80.31 300 THR A O 1
ATOM 2463 N N . GLY A 1 301 ? -19.979 11.716 23.926 1.00 86.25 301 GLY A N 1
ATOM 2464 C CA . GLY A 1 301 ? -20.317 10.358 23.512 1.00 86.25 301 GLY A CA 1
ATOM 2465 C C . GLY A 1 301 ? -21.498 9.752 24.273 1.00 86.25 301 GLY A C 1
ATOM 2466 O O . GLY A 1 301 ? -21.699 8.539 24.198 1.00 86.25 301 GLY A O 1
ATOM 2467 N N . ASN A 1 302 ? -22.241 10.568 25.029 1.00 87.81 302 ASN A N 1
ATOM 2468 C CA . ASN A 1 302 ? -23.355 10.114 25.853 1.00 87.81 302 ASN A CA 1
ATOM 2469 C C . ASN A 1 302 ? -24.646 10.029 25.041 1.00 87.81 302 ASN A C 1
ATOM 2471 O O . ASN A 1 302 ? -25.040 10.984 24.374 1.00 87.81 302 ASN A O 1
ATOM 2475 N N . THR A 1 303 ? -25.333 8.907 25.201 1.00 91.94 303 THR A N 1
ATOM 2476 C CA . THR A 1 303 ? -26.644 8.627 24.620 1.00 91.94 303 THR A CA 1
ATOM 2477 C C . THR A 1 303 ? -27.573 8.239 25.761 1.00 91.94 303 THR A C 1
ATOM 2479 O O . THR A 1 303 ? -27.192 7.426 26.610 1.00 91.94 303 THR A O 1
ATOM 2482 N N . ASN A 1 304 ? -28.771 8.816 25.822 1.00 89.25 304 ASN A N 1
ATOM 2483 C CA . ASN A 1 304 ? -29.772 8.346 26.771 1.00 89.25 304 ASN A CA 1
ATOM 2484 C C . ASN A 1 304 ? -30.261 6.968 26.320 1.00 89.25 304 ASN A C 1
ATOM 2486 O O . ASN A 1 304 ? -30.487 6.737 25.139 1.00 89.25 304 ASN A O 1
ATOM 2490 N N . PHE A 1 305 ? -30.414 6.043 27.261 1.00 83.44 305 PHE A N 1
ATOM 2491 C CA . PHE A 1 305 ? -30.717 4.656 26.929 1.00 83.44 305 PHE A CA 1
ATOM 2492 C C . PHE A 1 305 ? -32.061 4.493 26.202 1.00 83.44 305 PHE A C 1
ATOM 2494 O O . PHE A 1 305 ? -32.173 3.640 25.333 1.00 83.44 305 PHE A O 1
ATOM 2501 N N . PHE A 1 306 ? -33.047 5.344 26.503 1.00 84.94 306 PHE A N 1
ATOM 2502 C CA . PHE A 1 306 ? -34.358 5.310 25.845 1.00 84.94 306 PHE A CA 1
ATOM 2503 C C . PHE A 1 306 ? -34.319 5.778 24.384 1.00 84.94 306 PHE A C 1
ATOM 2505 O O . PHE A 1 306 ? -35.124 5.314 23.587 1.00 84.94 306 PHE A O 1
ATOM 2512 N N . ASP A 1 307 ? -33.350 6.622 24.021 1.00 94.25 307 ASP A N 1
ATOM 2513 C CA . ASP A 1 307 ? -33.218 7.158 22.660 1.00 94.25 307 ASP A CA 1
ATOM 2514 C C . ASP A 1 307 ? -32.549 6.129 21.719 1.00 94.25 307 ASP A C 1
ATOM 2516 O O . ASP A 1 307 ? -32.488 6.315 20.505 1.00 94.25 307 ASP A O 1
ATOM 2520 N N . ILE A 1 308 ? -32.039 5.013 22.264 1.00 95.00 308 ILE A N 1
ATOM 2521 C CA . ILE A 1 308 ? -31.430 3.934 21.474 1.00 95.00 308 ILE A CA 1
ATOM 2522 C C . ILE A 1 308 ? -32.480 3.254 20.587 1.00 95.00 308 ILE A C 1
ATOM 2524 O O . ILE A 1 308 ? -32.175 2.951 19.434 1.00 95.00 308 ILE A O 1
ATOM 2528 N N . ASN A 1 309 ? -33.695 3.031 21.100 1.00 94.56 309 ASN A N 1
ATOM 2529 C CA . ASN A 1 309 ? -34.763 2.377 20.338 1.00 94.56 309 ASN A CA 1
ATOM 2530 C C . ASN A 1 309 ? -35.152 3.240 19.134 1.00 94.56 309 ASN A C 1
ATOM 2532 O O . ASN A 1 309 ? -35.038 2.778 18.000 1.00 94.56 309 ASN A O 1
ATOM 2536 N N . ASP A 1 310 ? -35.474 4.513 19.383 1.00 93.38 310 ASP A N 1
ATOM 2537 C CA . ASP A 1 310 ? -35.826 5.497 18.353 1.00 93.38 310 ASP A CA 1
ATOM 2538 C C . ASP A 1 310 ? -34.743 5.568 17.264 1.00 93.38 310 ASP A C 1
ATOM 2540 O O . ASP A 1 310 ? -35.040 5.533 16.071 1.00 93.38 310 ASP A O 1
ATOM 2544 N N . GLY A 1 311 ? -33.464 5.548 17.658 1.00 95.69 311 GLY A N 1
ATOM 2545 C CA . GLY A 1 311 ? -32.345 5.515 16.720 1.00 95.69 311 GLY A CA 1
ATOM 2546 C C . GLY A 1 311 ? -32.343 4.318 15.768 1.00 95.69 311 GLY A C 1
ATOM 2547 O O . GLY A 1 311 ? -32.042 4.482 14.584 1.00 95.69 311 GLY A O 1
ATOM 2548 N N . PHE A 1 312 ? -32.662 3.118 16.257 1.00 96.06 312 PHE A N 1
ATOM 2549 C CA . PHE A 1 312 ? -32.775 1.929 15.409 1.00 96.06 312 PHE A CA 1
ATOM 2550 C C . PHE A 1 312 ? -33.965 2.031 14.453 1.00 96.06 312 PHE A C 1
ATOM 2552 O O . PHE A 1 312 ? -33.808 1.788 13.254 1.00 96.06 312 PHE A O 1
ATOM 2559 N N . GLU A 1 313 ? -35.133 2.397 14.976 1.00 95.81 313 GLU A N 1
ATOM 2560 C CA . GLU A 1 313 ? -36.393 2.430 14.229 1.00 95.81 313 GLU A CA 1
ATOM 2561 C C . GLU A 1 313 ? -36.381 3.515 13.147 1.00 95.81 313 GLU A C 1
ATOM 2563 O O . GLU A 1 313 ? -36.694 3.241 11.985 1.00 95.81 313 GLU A O 1
ATOM 2568 N N . ASP A 1 314 ? -35.930 4.725 13.482 1.00 96.69 314 ASP A N 1
ATOM 2569 C CA . ASP A 1 314 ? -35.888 5.849 12.548 1.00 96.69 314 ASP A CA 1
ATOM 2570 C C . ASP A 1 314 ? -34.856 5.628 11.439 1.00 96.69 314 ASP A C 1
ATOM 2572 O O . ASP A 1 314 ? -35.151 5.864 10.261 1.00 96.69 314 ASP A O 1
ATOM 2576 N N . VAL A 1 315 ? -33.657 5.132 11.774 1.00 96.31 315 VAL A N 1
ATOM 2577 C CA . VAL A 1 315 ? -32.631 4.853 10.758 1.00 96.31 315 VAL A CA 1
ATOM 2578 C C . VAL A 1 315 ? -33.069 3.713 9.837 1.00 96.31 315 VAL A C 1
ATOM 2580 O O . VAL A 1 315 ? -32.882 3.814 8.625 1.00 96.31 315 VAL A O 1
ATOM 2583 N N . ALA A 1 316 ? -33.693 2.654 10.357 1.00 94.94 316 ALA A N 1
ATOM 2584 C CA . ALA A 1 316 ? -34.249 1.590 9.520 1.00 94.94 316 ALA A CA 1
ATOM 2585 C C . ALA A 1 316 ? -35.379 2.107 8.607 1.00 94.94 316 ALA A C 1
ATOM 2587 O O . ALA A 1 316 ? -35.392 1.821 7.404 1.00 94.94 316 ALA A O 1
ATOM 2588 N N . SER A 1 317 ? -36.269 2.944 9.144 1.00 94.69 317 SER A N 1
ATOM 2589 C CA . SER A 1 317 ? -37.405 3.535 8.427 1.00 94.69 317 SER A CA 1
ATOM 2590 C C . SER A 1 317 ? -36.969 4.390 7.236 1.00 94.69 317 SER A C 1
ATOM 2592 O O . SER A 1 317 ? -37.484 4.223 6.125 1.00 94.69 317 SER A O 1
ATOM 2594 N N . ILE A 1 318 ? -35.934 5.229 7.386 1.00 93.00 318 ILE A N 1
ATOM 2595 C CA . ILE A 1 318 ? -35.381 6.004 6.255 1.00 93.00 318 ILE A CA 1
ATOM 2596 C C . ILE A 1 318 ? -34.675 5.133 5.201 1.00 93.00 318 ILE A C 1
ATOM 2598 O O . ILE A 1 318 ? -34.320 5.634 4.129 1.00 93.00 318 ILE A O 1
ATOM 2602 N N . ARG A 1 319 ? -34.449 3.844 5.483 1.00 90.62 319 ARG A N 1
ATOM 2603 C CA . ARG A 1 319 ? -33.975 2.837 4.517 1.00 90.62 319 ARG A CA 1
ATOM 2604 C C . ARG A 1 319 ? -35.096 1.982 3.945 1.00 90.62 319 ARG A C 1
ATOM 2606 O O . ARG A 1 319 ? -34.825 1.175 3.063 1.00 90.62 319 ARG A O 1
ATOM 2613 N N . GLY A 1 320 ? -36.341 2.215 4.355 1.00 91.12 320 GLY A N 1
ATOM 2614 C CA . GLY A 1 320 ? -37.513 1.473 3.898 1.00 91.12 320 GLY A CA 1
ATOM 2615 C C . GLY A 1 320 ? -37.720 0.136 4.608 1.00 91.12 320 GLY A C 1
ATOM 2616 O O . GLY A 1 320 ? -38.468 -0.690 4.086 1.00 91.12 320 GLY A O 1
ATOM 2617 N N . TYR A 1 321 ? -37.078 -0.065 5.762 1.00 93.25 321 TYR A N 1
ATOM 2618 C CA . TYR A 1 321 ? -37.266 -1.219 6.640 1.00 93.25 321 TYR A CA 1
ATOM 2619 C C . TYR A 1 321 ? -38.114 -0.846 7.858 1.00 93.25 321 TYR A C 1
ATOM 2621 O O . TYR A 1 321 ? -38.240 0.328 8.198 1.00 93.25 321 TYR A O 1
ATOM 2629 N N . GLU A 1 322 ? -38.690 -1.843 8.522 1.00 93.25 322 GLU A N 1
ATOM 2630 C CA . GLU A 1 322 ? -39.441 -1.657 9.766 1.00 93.25 322 GLU A CA 1
ATOM 2631 C C . GLU A 1 322 ? -38.732 -2.447 10.856 1.00 93.25 322 GLU A C 1
ATOM 2633 O O . GLU A 1 322 ? -38.534 -3.645 10.713 1.00 93.25 322 GLU A O 1
ATOM 2638 N N . PHE A 1 323 ? -38.240 -1.779 11.892 1.00 93.75 323 PHE A N 1
ATOM 2639 C CA . PHE A 1 323 ? -37.551 -2.432 13.003 1.00 93.75 323 PHE A CA 1
ATOM 2640 C C . PHE A 1 323 ? -38.370 -2.183 14.271 1.00 93.75 323 PHE A C 1
ATOM 2642 O O . PHE A 1 323 ? -38.955 -1.115 14.415 1.00 93.75 323 PHE A O 1
ATOM 2649 N N . ASP A 1 324 ? -38.410 -3.170 15.162 1.00 94.69 324 ASP A N 1
ATOM 2650 C CA . ASP A 1 324 ? -39.007 -3.083 16.498 1.00 94.69 324 ASP A CA 1
ATOM 2651 C C . ASP A 1 324 ? -37.877 -3.190 17.527 1.00 94.69 324 ASP A C 1
ATOM 2653 O O . ASP A 1 324 ? -37.275 -4.262 17.703 1.00 94.69 324 ASP A O 1
ATOM 2657 N N . ALA A 1 325 ? -37.541 -2.067 18.165 1.00 94.50 325 ALA A N 1
ATOM 2658 C CA . ALA A 1 325 ? -36.462 -1.985 19.140 1.00 94.50 325 ALA A CA 1
ATOM 2659 C C . ALA A 1 325 ? -37.035 -1.831 20.551 1.00 94.50 325 ALA A C 1
ATOM 2661 O O . ALA A 1 325 ? -37.802 -0.920 20.846 1.00 94.50 325 ALA A O 1
ATOM 2662 N N . ASN A 1 326 ? -36.659 -2.737 21.454 1.00 93.75 326 ASN A N 1
ATOM 2663 C CA . ASN A 1 326 ? -37.179 -2.734 22.818 1.00 93.75 326 ASN A CA 1
ATOM 2664 C C . ASN A 1 326 ? -36.064 -2.862 23.844 1.00 93.75 326 ASN A C 1
ATOM 2666 O O . ASN A 1 326 ? -35.282 -3.819 23.832 1.00 93.75 326 ASN A O 1
ATOM 2670 N N . ASP A 1 327 ? -36.069 -1.940 24.797 1.00 89.69 327 ASP A N 1
ATOM 2671 C CA . ASP A 1 327 ? -35.098 -1.876 25.870 1.00 89.69 327 ASP A CA 1
ATOM 2672 C C . ASP A 1 327 ? -35.603 -2.556 27.153 1.00 89.69 327 ASP A C 1
ATOM 2674 O O . ASP A 1 327 ? -36.778 -2.482 27.529 1.00 89.69 327 ASP A O 1
ATOM 2678 N N . TYR A 1 328 ? -34.709 -3.270 27.840 1.00 89.69 328 TYR A N 1
ATOM 2679 C CA . TYR A 1 328 ? -35.047 -4.021 29.045 1.00 89.69 328 TYR A CA 1
ATOM 2680 C C . TYR A 1 328 ? -33.950 -3.947 30.112 1.00 89.69 328 TYR A C 1
ATOM 2682 O O . TYR A 1 328 ? -32.792 -4.275 29.870 1.00 89.69 328 TYR A O 1
ATOM 2690 N N . PHE A 1 329 ? -34.379 -3.640 31.339 1.00 86.12 329 PHE A N 1
ATOM 2691 C CA . PHE A 1 329 ? -33.572 -3.627 32.574 1.00 86.12 329 PHE A CA 1
ATOM 2692 C C . PHE A 1 329 ? -34.006 -4.716 33.564 1.00 86.12 329 PHE A C 1
ATOM 2694 O O . PHE A 1 329 ? -33.986 -4.532 34.782 1.00 86.12 329 PHE A O 1
ATOM 2701 N N . THR A 1 330 ? -34.585 -5.799 33.043 1.00 80.88 330 THR A N 1
ATOM 2702 C CA . THR A 1 330 ? -34.973 -6.957 33.849 1.00 80.88 330 THR A CA 1
ATOM 2703 C C . THR A 1 330 ? -34.816 -8.228 33.034 1.00 80.88 330 THR A C 1
ATOM 2705 O O . THR A 1 330 ? -35.139 -8.257 31.843 1.00 80.88 330 THR A O 1
ATOM 2708 N N . PHE A 1 331 ? -34.391 -9.305 33.700 1.00 86.19 331 PHE A N 1
ATOM 2709 C CA . PHE A 1 331 ? -34.183 -10.617 33.074 1.00 86.19 331 PHE A CA 1
ATOM 2710 C C . PHE A 1 331 ? -33.183 -10.570 31.908 1.00 86.19 331 PHE A C 1
ATOM 2712 O O . PHE A 1 331 ? -33.269 -11.362 30.971 1.00 86.19 331 PHE A O 1
ATOM 2719 N N . GLU A 1 332 ? -32.213 -9.671 32.003 1.00 91.94 332 GLU A N 1
ATOM 2720 C CA . GLU A 1 332 ? -31.243 -9.278 30.986 1.00 91.94 332 GLU A CA 1
ATOM 2721 C C . GLU A 1 332 ? -30.493 -10.499 30.453 1.00 91.94 332 GLU A C 1
ATOM 2723 O O . GLU A 1 332 ? -30.487 -10.755 29.255 1.00 91.94 332 GLU A O 1
ATOM 2728 N N . TRP A 1 333 ? -29.971 -11.348 31.346 1.00 95.06 333 TRP A N 1
ATOM 2729 C CA . TRP A 1 333 ? -29.282 -12.583 30.950 1.00 95.06 333 TRP A CA 1
ATOM 2730 C C . TRP A 1 333 ? -30.188 -13.582 30.218 1.00 95.06 333 TRP A C 1
ATOM 2732 O O . TRP A 1 333 ? -29.731 -14.349 29.374 1.00 95.06 333 TRP A O 1
ATOM 2742 N N . THR A 1 334 ? -31.477 -13.626 30.561 1.00 96.25 334 THR A N 1
ATOM 2743 C CA . THR A 1 334 ? -32.424 -14.536 29.894 1.00 96.25 334 THR A CA 1
ATOM 2744 C C . THR A 1 334 ? -32.773 -14.018 28.506 1.00 96.25 334 THR A C 1
ATOM 2746 O O . THR A 1 334 ? -32.804 -14.808 27.569 1.00 96.25 334 THR A O 1
ATOM 2749 N N . ARG A 1 335 ? -32.983 -12.705 28.376 1.00 96.12 335 ARG A N 1
ATOM 2750 C CA . ARG A 1 335 ? -33.270 -12.029 27.107 1.00 96.12 335 ARG A CA 1
ATOM 2751 C C . ARG A 1 335 ? -32.098 -12.081 26.143 1.00 96.12 335 ARG A C 1
ATOM 2753 O O . ARG A 1 335 ? -32.282 -12.519 25.018 1.00 96.12 335 ARG A O 1
ATOM 2760 N N . LEU A 1 336 ? -30.894 -11.760 26.623 1.00 97.00 336 LEU A N 1
ATOM 2761 C CA . LEU A 1 336 ? -29.657 -11.868 25.849 1.00 97.00 336 LEU A CA 1
ATOM 2762 C C . LEU A 1 336 ? -29.532 -13.255 25.223 1.00 97.00 336 LEU A C 1
ATOM 2764 O O . LEU A 1 336 ? -29.362 -13.376 24.018 1.00 97.00 336 LEU A O 1
ATOM 2768 N N . LYS A 1 337 ? -29.675 -14.315 26.026 1.00 96.38 337 LYS A N 1
ATOM 2769 C CA . LYS A 1 337 ? -29.621 -15.681 25.496 1.00 96.38 337 LYS A CA 1
ATOM 2770 C C . LYS A 1 337 ? -30.741 -15.972 24.503 1.00 96.38 337 LYS A C 1
ATOM 2772 O O . LYS A 1 337 ? -30.467 -16.608 23.501 1.00 96.38 337 LYS A O 1
ATOM 2777 N N . GLY A 1 338 ? -31.962 -15.507 24.773 1.00 96.69 338 GLY A N 1
ATOM 2778 C CA . GLY A 1 338 ? -33.096 -15.682 23.866 1.00 96.69 338 GLY A CA 1
ATOM 2779 C C . GLY A 1 338 ? -32.840 -15.085 22.483 1.00 96.69 338 GLY A C 1
ATOM 2780 O O . GLY A 1 338 ? -33.055 -15.764 21.489 1.00 96.69 338 GLY A O 1
ATOM 2781 N N . GLU A 1 339 ? -32.308 -13.864 22.416 1.00 96.38 339 GLU A N 1
ATOM 2782 C CA . GLU A 1 339 ? -31.960 -13.225 21.142 1.00 96.38 339 GLU A CA 1
ATOM 2783 C C . GLU A 1 339 ? -30.833 -13.966 20.412 1.00 96.38 339 GLU A C 1
ATOM 2785 O O . GLU A 1 339 ? -30.967 -14.264 19.226 1.00 96.38 339 GLU A O 1
ATOM 2790 N N . ILE A 1 340 ? -29.763 -14.350 21.120 1.00 97.31 340 ILE A N 1
ATOM 2791 C CA . ILE A 1 340 ? -28.661 -15.114 20.516 1.00 97.31 340 ILE A CA 1
ATOM 2792 C C . ILE A 1 340 ? -29.135 -16.490 20.018 1.00 97.31 340 ILE A C 1
ATOM 2794 O O . ILE A 1 340 ? -28.775 -16.889 18.912 1.00 97.31 340 ILE A O 1
ATOM 2798 N N . ASP A 1 341 ? -29.955 -17.204 20.796 1.00 96.94 341 ASP A N 1
ATOM 2799 C CA . ASP A 1 341 ? -30.532 -18.506 20.421 1.00 96.94 341 ASP A CA 1
ATOM 2800 C C . ASP A 1 341 ? -31.489 -18.384 19.224 1.00 96.94 341 ASP A C 1
ATOM 2802 O O . ASP A 1 341 ? -31.574 -19.290 18.391 1.00 96.94 341 ASP A O 1
ATOM 2806 N N . ASP A 1 342 ? -32.157 -17.238 19.096 1.00 95.50 342 ASP A N 1
ATOM 2807 C CA . ASP A 1 342 ? -32.962 -16.882 17.933 1.00 95.50 342 ASP A CA 1
ATOM 2808 C C . ASP A 1 342 ? -32.124 -16.310 16.768 1.00 95.50 342 ASP A C 1
ATOM 2810 O O . ASP A 1 342 ? -32.677 -15.827 15.775 1.00 95.50 342 ASP A O 1
ATOM 2814 N N . ASN A 1 343 ? -30.793 -16.417 16.844 1.00 94.00 343 ASN A N 1
ATOM 2815 C CA . ASN A 1 343 ? -29.826 -15.972 15.843 1.00 94.00 343 ASN A CA 1
ATOM 2816 C C . ASN A 1 343 ? -29.837 -14.459 15.592 1.00 94.00 343 ASN A C 1
ATOM 2818 O O . ASN A 1 343 ? -29.671 -14.053 14.443 1.00 94.00 343 ASN A O 1
ATOM 2822 N N . ARG A 1 344 ? -30.036 -13.626 16.618 1.00 93.88 344 ARG A N 1
ATOM 2823 C CA . ARG A 1 344 ? -30.029 -12.161 16.492 1.00 93.88 344 ARG A CA 1
ATOM 2824 C C . ARG A 1 344 ? -28.984 -11.511 17.405 1.00 93.88 344 ARG A C 1
ATOM 2826 O O . ARG A 1 344 ? -28.924 -11.848 18.589 1.00 93.88 344 ARG A O 1
ATOM 2833 N N . PRO A 1 345 ? -28.156 -10.584 16.885 1.00 96.25 345 PRO A N 1
ATOM 2834 C CA . PRO A 1 345 ? -27.350 -9.710 17.727 1.00 96.25 345 PRO A CA 1
ATOM 2835 C C . PRO A 1 345 ? -28.247 -8.737 18.498 1.00 96.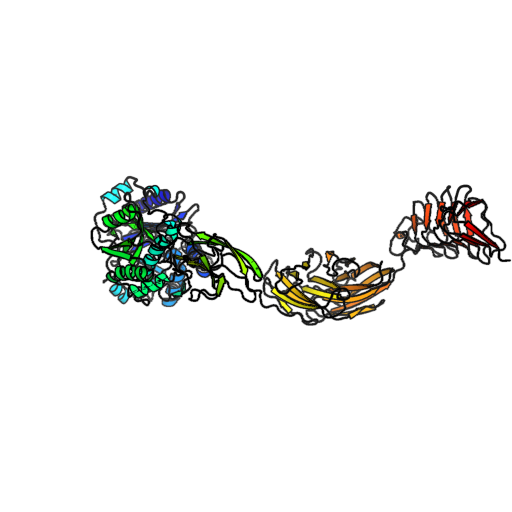25 345 PRO A C 1
ATOM 2837 O O . PRO A 1 345 ? -29.375 -8.453 18.096 1.00 96.25 345 PRO A O 1
ATOM 2840 N N . LEU A 1 346 ? -27.719 -8.184 19.585 1.00 97.12 346 LEU A N 1
ATOM 2841 C CA . LEU A 1 346 ? -28.412 -7.197 20.411 1.00 97.12 346 LEU A CA 1
ATOM 2842 C C . LEU A 1 346 ? -27.425 -6.180 20.992 1.00 97.12 346 LEU A C 1
ATOM 2844 O O . LEU A 1 346 ? -26.215 -6.425 21.023 1.00 97.12 346 LEU A O 1
ATOM 2848 N N . ILE A 1 347 ? -27.931 -5.069 21.526 1.00 96.44 347 ILE A N 1
ATOM 2849 C CA . ILE A 1 347 ? -27.109 -4.209 22.385 1.00 96.44 347 ILE A CA 1
ATOM 2850 C C . ILE A 1 347 ? -27.083 -4.809 23.785 1.00 96.44 347 ILE A C 1
ATOM 2852 O O . ILE A 1 347 ? -28.131 -5.048 24.385 1.00 96.44 347 ILE A O 1
ATOM 2856 N N . ALA A 1 348 ? -25.883 -5.014 24.319 1.00 94.69 348 ALA A N 1
ATOM 2857 C CA . ALA A 1 348 ? -25.670 -5.308 25.726 1.00 94.69 348 ALA A CA 1
ATOM 2858 C C . ALA A 1 348 ? -25.036 -4.089 26.391 1.00 94.69 348 ALA A C 1
ATOM 2860 O O . ALA A 1 348 ? -23.922 -3.677 26.042 1.00 94.69 348 ALA A O 1
ATOM 2861 N N . SER A 1 349 ? -25.745 -3.510 27.353 1.00 90.94 349 SER A N 1
ATOM 2862 C CA . SER A 1 349 ? -25.233 -2.393 28.134 1.00 90.94 349 SER A CA 1
ATOM 2863 C C . SER A 1 349 ? -24.591 -2.880 29.416 1.00 90.94 349 SER A C 1
ATOM 2865 O O . SER A 1 349 ? -25.152 -3.677 30.167 1.00 90.94 349 SER A O 1
ATOM 2867 N N . ILE A 1 350 ? -23.404 -2.347 29.664 1.00 87.69 350 ILE A N 1
ATOM 2868 C CA . ILE A 1 350 ? -22.682 -2.443 30.929 1.00 87.69 350 ILE A CA 1
ATOM 2869 C C . ILE A 1 350 ? -22.687 -1.050 31.581 1.00 87.69 350 ILE A C 1
ATOM 2871 O O . ILE A 1 350 ? -22.983 -0.060 30.905 1.00 87.69 350 ILE A O 1
ATOM 2875 N N . PRO A 1 351 ? -22.377 -0.897 32.880 1.00 84.56 351 PRO A N 1
ATOM 2876 C CA . PRO A 1 351 ? -22.486 0.396 33.548 1.00 84.56 351 PRO A CA 1
ATOM 2877 C C . PRO A 1 351 ? -21.767 1.538 32.802 1.00 84.56 351 PRO A C 1
ATOM 2879 O O . PRO A 1 351 ? -20.539 1.551 32.697 1.00 84.56 351 PRO A O 1
ATOM 2882 N N . ASN A 1 352 ? -22.536 2.537 32.350 1.00 81.25 352 ASN A N 1
ATOM 2883 C CA . ASN A 1 352 ? -22.089 3.697 31.557 1.00 81.25 352 ASN A CA 1
ATOM 2884 C C . ASN A 1 352 ? -21.517 3.372 30.159 1.00 81.25 352 ASN A C 1
ATOM 2886 O O . ASN A 1 352 ? -20.716 4.154 29.644 1.00 81.25 352 ASN A O 1
ATOM 2890 N N . HIS A 1 353 ? -21.877 2.238 29.549 1.00 88.44 353 HIS A N 1
ATOM 2891 C CA . HIS A 1 353 ? -21.387 1.868 28.220 1.00 88.44 353 HIS A CA 1
ATOM 2892 C C . HIS A 1 353 ? -22.317 0.905 27.477 1.00 88.44 353 HIS A C 1
ATOM 2894 O O . HIS A 1 353 ? -22.915 0.014 28.073 1.00 88.44 353 HIS A O 1
ATOM 2900 N N . SER A 1 354 ? -22.375 1.037 26.156 1.00 91.75 354 SER A N 1
ATOM 2901 C CA . SER A 1 354 ? -23.122 0.140 25.270 1.00 91.75 354 SER A CA 1
ATOM 2902 C C . SER A 1 354 ? -22.157 -0.649 24.393 1.00 91.75 354 SER A C 1
ATOM 2904 O O . SER A 1 354 ? -21.169 -0.103 23.899 1.00 91.75 354 SER A O 1
ATOM 2906 N N . THR A 1 355 ? -22.440 -1.936 24.206 1.00 93.94 355 THR A N 1
ATOM 2907 C CA . THR A 1 355 ? -21.638 -2.858 23.392 1.00 93.94 355 THR A CA 1
ATOM 2908 C C . THR A 1 355 ? -22.539 -3.674 22.469 1.00 93.94 355 THR A C 1
ATOM 2910 O O . THR A 1 355 ? -23.729 -3.829 22.749 1.00 93.94 355 THR A O 1
ATOM 2913 N N . CYS A 1 356 ? -21.993 -4.192 21.368 1.00 96.50 356 CYS A N 1
ATOM 2914 C CA . CYS A 1 356 ? -22.732 -5.088 20.479 1.00 96.50 356 CYS A CA 1
ATOM 2915 C C . CYS A 1 356 ? -22.474 -6.539 20.893 1.00 96.50 356 CYS A C 1
ATOM 2917 O O . CYS A 1 356 ? -21.340 -7.015 20.803 1.00 96.50 356 CYS A O 1
ATOM 2919 N N . CYS A 1 357 ? -23.512 -7.243 21.341 1.00 97.00 357 CYS A N 1
ATOM 2920 C CA . CYS A 1 357 ? -23.423 -8.632 21.773 1.00 97.00 357 CYS A CA 1
ATOM 2921 C C . CYS A 1 357 ? -23.734 -9.589 20.619 1.00 97.00 357 CYS A C 1
ATOM 2923 O O . CYS A 1 357 ? -24.731 -9.431 19.915 1.00 97.00 357 CYS A O 1
ATOM 2925 N N . ILE A 1 358 ? -22.875 -10.594 20.454 1.00 97.31 358 ILE A N 1
ATOM 2926 C CA . ILE A 1 358 ? -22.922 -11.561 19.344 1.00 97.31 358 ILE A CA 1
ATOM 2927 C C . ILE A 1 358 ? -22.887 -13.021 19.812 1.00 97.31 358 ILE A C 1
ATOM 2929 O O . ILE A 1 358 ? -22.917 -13.945 19.000 1.00 97.31 358 ILE A O 1
ATOM 2933 N N . GLY A 1 359 ? -22.802 -13.257 21.121 1.00 97.19 359 GLY A N 1
ATOM 2934 C CA . GLY A 1 359 ? -22.739 -14.609 21.654 1.00 97.19 359 GLY A CA 1
ATOM 2935 C C . GLY A 1 359 ? -22.750 -14.678 23.173 1.00 97.19 359 GLY A C 1
ATOM 2936 O O . GLY A 1 359 ? -22.679 -13.668 23.874 1.00 97.19 359 GLY A O 1
ATOM 2937 N N . TYR A 1 360 ? -22.801 -15.896 23.701 1.00 97.12 360 TYR A N 1
ATOM 2938 C CA . TYR A 1 360 ? -22.686 -16.162 25.130 1.00 97.12 360 TYR A CA 1
ATOM 2939 C C . TYR A 1 360 ? -22.059 -17.527 25.422 1.00 97.12 360 TYR A C 1
ATOM 2941 O O . TYR A 1 360 ? -21.989 -18.416 24.582 1.00 97.12 360 TYR A O 1
ATOM 2949 N N . ASN A 1 361 ? -21.613 -17.720 26.660 1.00 95.12 361 ASN A N 1
ATOM 2950 C CA . ASN A 1 361 ? -21.129 -18.986 27.184 1.00 95.12 361 ASN A CA 1
ATOM 2951 C C . ASN A 1 361 ? -21.783 -19.253 28.543 1.00 95.12 361 ASN A C 1
ATOM 2953 O O . ASN A 1 361 ? -21.412 -18.695 29.578 1.00 95.12 361 ASN A O 1
ATOM 2957 N N . ASN A 1 362 ? -22.778 -20.140 28.547 1.00 90.50 362 ASN A N 1
ATOM 2958 C CA . ASN A 1 362 ? -23.551 -20.448 29.750 1.00 90.50 362 ASN A CA 1
ATOM 2959 C C . ASN A 1 362 ? -22.766 -21.314 30.747 1.00 90.50 362 ASN A C 1
ATOM 2961 O O . ASN A 1 362 ? -23.103 -21.340 31.927 1.00 90.50 362 ASN A O 1
ATOM 2965 N N . SER A 1 363 ? -21.715 -22.015 30.308 1.00 87.69 363 SER A N 1
ATOM 2966 C CA . SER A 1 363 ? -20.873 -22.793 31.224 1.00 87.69 363 SER A CA 1
ATOM 2967 C C . SER A 1 363 ? -20.013 -21.887 32.105 1.00 87.69 363 SER A C 1
ATOM 2969 O O . SER A 1 363 ? -19.717 -22.237 33.250 1.00 87.69 363 SER A O 1
ATOM 2971 N N . THR A 1 364 ? -19.653 -20.704 31.605 1.00 89.31 364 THR A N 1
ATOM 2972 C CA . THR A 1 364 ? -18.790 -19.741 32.291 1.00 89.31 364 THR A CA 1
ATOM 2973 C C . THR A 1 364 ? -19.528 -18.487 32.743 1.00 89.31 364 THR A C 1
ATOM 2975 O O . THR A 1 364 ? -18.918 -17.711 33.463 1.00 89.31 364 THR A O 1
ATOM 2978 N N . ASN A 1 365 ? -20.809 -18.308 32.398 1.00 92.75 365 ASN A N 1
ATOM 2979 C CA . ASN A 1 365 ? -21.607 -17.107 32.682 1.00 92.75 365 ASN A CA 1
ATOM 2980 C C . ASN A 1 365 ? -21.053 -15.832 32.019 1.00 92.75 365 ASN A C 1
ATOM 2982 O O . ASN A 1 365 ? -21.064 -14.777 32.642 1.00 92.75 365 ASN A O 1
ATOM 2986 N N . HIS A 1 366 ? -20.558 -15.918 30.779 1.00 95.44 366 HIS A N 1
ATOM 2987 C CA . HIS A 1 366 ? -20.042 -14.750 30.048 1.00 95.44 366 HIS A CA 1
ATOM 2988 C C . HIS A 1 366 ? -20.819 -14.490 28.757 1.00 95.44 366 HIS A C 1
ATOM 2990 O O . HIS A 1 366 ? -21.277 -15.437 28.123 1.00 95.44 366 HIS A O 1
ATOM 2996 N N . PHE A 1 367 ? -20.926 -13.233 28.340 1.00 96.00 367 PHE A N 1
ATOM 2997 C CA . PHE A 1 367 ? -21.420 -12.828 27.021 1.00 96.00 367 PHE A CA 1
ATOM 2998 C C . PHE A 1 367 ? -20.276 -12.252 26.177 1.00 96.00 367 PHE A C 1
ATOM 3000 O O . PHE A 1 367 ? -19.324 -11.701 26.728 1.00 96.00 367 PHE A O 1
ATOM 3007 N N . ALA A 1 368 ? -20.335 -12.462 24.862 1.00 95.75 368 ALA A N 1
ATOM 3008 C CA . ALA A 1 368 ? -19.325 -12.055 23.892 1.00 95.75 368 ALA A CA 1
ATOM 3009 C C . ALA A 1 368 ? -19.743 -10.747 23.226 1.00 95.75 368 ALA A C 1
ATOM 3011 O O . ALA A 1 368 ? -20.790 -10.690 22.576 1.00 95.75 368 ALA A O 1
ATOM 3012 N N . ASN A 1 369 ? -18.906 -9.723 23.365 1.00 93.19 369 ASN A N 1
ATOM 3013 C CA . ASN A 1 369 ? -19.215 -8.377 22.908 1.00 93.19 369 ASN A CA 1
ATOM 3014 C C . ASN A 1 369 ? -18.101 -7.798 22.054 1.00 93.19 369 ASN A C 1
ATOM 3016 O O . ASN A 1 369 ? -16.920 -7.917 22.394 1.00 93.19 369 ASN A O 1
ATOM 3020 N N . HIS A 1 370 ? -18.488 -7.064 21.019 1.00 92.69 370 HIS A N 1
ATOM 3021 C CA . HIS A 1 370 ? -17.645 -6.012 20.477 1.00 92.69 370 HIS A CA 1
ATOM 3022 C C . HIS A 1 370 ? -17.743 -4.801 21.403 1.00 92.69 370 HIS A C 1
ATOM 3024 O O . HIS A 1 370 ? -18.784 -4.143 21.501 1.00 92.69 370 HIS A O 1
ATOM 3030 N N . TYR A 1 371 ? -16.654 -4.527 22.121 1.00 88.25 371 TYR A N 1
ATOM 3031 C CA . TYR A 1 371 ? -16.482 -3.230 22.777 1.00 88.25 371 TYR A CA 1
ATOM 3032 C C . TYR A 1 371 ? -16.349 -2.160 21.699 1.00 88.25 371 TYR A C 1
ATOM 3034 O O . TYR A 1 371 ? -16.069 -2.483 20.559 1.00 88.25 371 TYR A O 1
ATOM 3042 N N . THR A 1 372 ? -16.547 -0.890 22.025 1.00 87.44 372 THR A N 1
ATOM 3043 C CA . THR A 1 372 ? -16.525 0.166 20.994 1.00 87.44 372 THR A CA 1
ATOM 3044 C C . THR A 1 372 ? -15.142 0.778 20.769 1.00 87.44 372 THR A C 1
ATOM 3046 O O . THR A 1 372 ? -14.955 1.480 19.795 1.00 87.44 372 THR A O 1
ATOM 3049 N N . HIS A 1 373 ? -14.157 0.460 21.616 1.00 82.75 373 HIS A N 1
ATOM 3050 C CA . HIS A 1 373 ? -12.801 1.036 21.590 1.00 82.75 373 HIS A CA 1
ATOM 3051 C C . HIS A 1 373 ? -11.682 -0.029 21.499 1.00 82.75 373 HIS A C 1
ATOM 3053 O O . HIS A 1 373 ? -10.524 0.235 21.827 1.00 82.75 373 HIS A O 1
ATOM 3059 N N . GLN A 1 374 ? -12.018 -1.283 21.155 1.00 84.06 374 GLN A N 1
ATOM 3060 C CA . GLN A 1 374 ? -11.039 -2.368 20.974 1.00 84.06 374 GLN A CA 1
ATOM 3061 C C . GLN A 1 374 ? -11.543 -3.460 20.017 1.00 84.06 374 GLN A C 1
ATOM 3063 O O . GLN A 1 374 ? -12.598 -4.046 20.237 1.00 84.06 374 GLN A O 1
ATOM 3068 N N . GLY A 1 375 ? -10.747 -3.783 18.993 1.00 83.69 375 GLY A N 1
ATOM 3069 C CA . GLY A 1 375 ? -11.168 -4.635 17.871 1.00 83.69 375 GLY A CA 1
ATOM 3070 C C . GLY A 1 375 ? -11.505 -6.095 18.202 1.00 83.69 375 GLY A C 1
ATOM 3071 O O . GLY A 1 375 ? -12.291 -6.724 17.496 1.00 83.69 375 GLY A O 1
ATOM 3072 N N . ASN A 1 376 ? -10.923 -6.665 19.262 1.00 89.56 376 ASN A N 1
ATOM 3073 C CA . ASN A 1 376 ? -11.144 -8.068 19.616 1.00 89.56 376 ASN A CA 1
ATOM 3074 C C . ASN A 1 376 ? -12.414 -8.259 20.455 1.00 89.56 376 ASN A C 1
ATOM 3076 O O . ASN A 1 376 ? -12.719 -7.456 21.335 1.00 89.56 376 ASN A O 1
ATOM 3080 N N . ILE A 1 377 ? -13.087 -9.397 20.253 1.00 92.19 377 ILE A N 1
ATOM 3081 C CA . ILE A 1 377 ? -14.225 -9.819 21.078 1.00 92.19 377 ILE A CA 1
ATOM 3082 C C . ILE A 1 377 ? -13.802 -9.906 22.544 1.00 92.19 377 ILE A C 1
ATOM 3084 O O . ILE A 1 377 ? -12.765 -10.490 22.892 1.00 92.19 377 ILE A O 1
ATOM 3088 N N . VAL A 1 378 ? -14.637 -9.346 23.408 1.00 93.12 378 VAL A N 1
ATOM 3089 C CA . VAL A 1 378 ? -14.444 -9.337 24.852 1.00 93.12 378 VAL A CA 1
ATOM 3090 C C . VAL A 1 378 ? -15.552 -10.129 25.503 1.00 93.12 378 VAL A C 1
ATOM 3092 O O . VAL A 1 378 ? -16.736 -9.925 25.240 1.00 93.12 378 VAL A O 1
ATOM 3095 N N . TRP A 1 379 ? -15.136 -11.063 26.343 1.00 95.06 379 TRP A N 1
ATOM 3096 C CA . TRP A 1 379 ? -16.025 -11.907 27.105 1.00 95.06 379 TRP A CA 1
ATOM 3097 C C . TRP A 1 379 ? -16.200 -11.327 28.491 1.00 95.06 379 TRP A C 1
ATOM 3099 O O . TRP A 1 379 ? -15.247 -11.301 29.266 1.00 95.06 379 TRP A O 1
ATOM 3109 N N . THR A 1 380 ? -17.420 -10.916 28.799 1.00 94.19 380 THR A N 1
ATOM 3110 C CA . THR A 1 380 ? -17.759 -10.172 30.013 1.00 94.19 380 THR A CA 1
ATOM 3111 C C . THR A 1 380 ? -18.681 -11.010 30.888 1.00 94.19 380 THR A C 1
ATOM 3113 O O . THR A 1 380 ? -19.584 -11.673 30.371 1.00 94.19 380 THR A O 1
ATOM 3116 N N . HIS A 1 381 ? -18.462 -11.037 32.202 1.00 94.25 381 HIS A N 1
ATOM 3117 C CA . HIS A 1 381 ? -19.308 -11.801 33.118 1.00 94.25 381 HIS A CA 1
ATOM 3118 C C . HIS A 1 381 ? -20.739 -11.241 33.144 1.00 94.25 381 HIS A C 1
ATOM 3120 O O . HIS A 1 381 ? -20.942 -10.034 33.208 1.00 94.25 381 HIS A O 1
ATOM 3126 N N . LYS A 1 382 ? -21.755 -12.113 33.159 1.00 93.31 382 LYS A N 1
ATOM 3127 C CA . LYS A 1 382 ? -23.181 -11.739 33.053 1.00 93.31 382 LYS A CA 1
ATOM 3128 C C . LYS A 1 382 ? -23.661 -10.721 34.093 1.00 93.31 382 LYS A C 1
ATOM 3130 O O . LYS A 1 382 ? -24.647 -10.041 33.852 1.00 93.31 382 LYS A O 1
ATOM 3135 N N . ASP A 1 383 ? -23.003 -10.657 35.249 1.00 91.50 383 ASP A N 1
ATOM 3136 C CA . ASP A 1 383 ? -23.384 -9.757 36.346 1.00 91.50 383 ASP A CA 1
ATOM 3137 C C . ASP A 1 383 ? -22.910 -8.307 36.124 1.00 91.50 383 ASP A C 1
ATOM 3139 O O . ASP A 1 383 ? -23.178 -7.446 36.956 1.00 91.50 383 ASP A O 1
ATOM 3143 N N . GLU A 1 384 ? -22.241 -8.027 35.002 1.00 89.69 384 GLU A N 1
ATOM 3144 C CA . GLU A 1 384 ? -22.019 -6.665 34.498 1.00 89.69 384 GLU A CA 1
ATOM 3145 C C . GLU A 1 384 ? -23.127 -6.154 33.581 1.00 89.69 384 GLU A C 1
ATOM 3147 O O . GLU A 1 384 ? -23.108 -4.992 33.187 1.00 89.69 384 GLU A O 1
ATOM 3152 N N . LEU A 1 385 ? -24.065 -7.009 33.188 1.00 90.62 385 LEU A N 1
ATOM 3153 C CA . LEU A 1 385 ? -25.144 -6.617 32.299 1.00 90.62 385 LEU A CA 1
ATOM 3154 C C . LEU A 1 385 ? -26.122 -5.707 33.067 1.00 90.62 385 LEU A C 1
ATOM 3156 O O . LEU A 1 385 ? -26.789 -6.167 33.991 1.00 90.62 385 LEU A O 1
ATOM 3160 N N . ASP A 1 386 ? -26.188 -4.422 32.703 1.00 88.62 386 ASP A N 1
ATOM 3161 C CA . ASP A 1 386 ? -27.096 -3.417 33.300 1.00 88.62 386 ASP A CA 1
ATOM 3162 C C . ASP A 1 386 ? -28.393 -3.287 32.480 1.00 88.62 386 ASP A C 1
ATOM 3164 O O . ASP A 1 386 ? -29.416 -2.861 33.006 1.00 88.62 386 ASP A O 1
ATOM 3168 N N . GLY A 1 387 ? -28.373 -3.677 31.200 1.00 91.88 387 GLY A N 1
ATOM 3169 C CA . GLY A 1 387 ? -29.545 -3.662 30.325 1.00 91.88 387 GLY A CA 1
ATOM 3170 C C . GLY A 1 387 ? -29.281 -4.288 28.957 1.00 91.88 387 GLY A C 1
ATOM 3171 O O . GLY A 1 387 ? -28.134 -4.543 28.582 1.00 91.88 387 GLY A O 1
ATOM 3172 N N . VAL A 1 388 ? -30.352 -4.540 28.209 1.00 95.25 388 VAL A N 1
ATOM 3173 C CA . VAL A 1 388 ? -30.306 -5.042 26.827 1.00 95.25 388 VAL A CA 1
ATOM 3174 C C . VAL A 1 388 ? -31.265 -4.266 25.932 1.00 95.25 388 VAL A C 1
ATOM 3176 O O . VAL A 1 388 ? -32.319 -3.845 26.405 1.00 95.25 388 VAL A O 1
ATOM 3179 N N . VAL A 1 389 ? -30.928 -4.128 24.649 1.00 96.00 389 VAL A N 1
ATOM 3180 C CA . VAL A 1 389 ? -31.862 -3.661 23.610 1.00 96.00 389 VAL A CA 1
ATOM 3181 C C . VAL A 1 389 ? -32.023 -4.763 22.574 1.00 96.00 389 VAL A C 1
ATOM 3183 O O . VAL A 1 389 ? -31.075 -5.083 21.855 1.00 96.00 389 VAL A O 1
ATOM 3186 N N . GLU A 1 390 ? -33.210 -5.365 22.536 1.00 95.81 390 GLU A N 1
ATOM 3187 C CA . GLU A 1 390 ? -33.608 -6.334 21.511 1.00 95.81 390 GLU A CA 1
ATOM 3188 C C . GLU A 1 390 ? -33.975 -5.567 20.238 1.00 95.81 390 GLU A C 1
ATOM 3190 O O . GLU A 1 390 ? -34.742 -4.611 20.314 1.00 95.81 390 GLU A O 1
ATOM 3195 N N . VAL A 1 391 ? -33.456 -5.987 19.082 1.00 93.62 391 VAL A N 1
ATOM 3196 C CA . VAL A 1 391 ? -33.721 -5.330 17.793 1.00 93.62 391 VAL A CA 1
ATOM 3197 C C . VAL A 1 391 ? -34.254 -6.369 16.819 1.00 93.62 391 VAL A C 1
ATOM 3199 O O . VAL A 1 391 ? -33.526 -7.268 16.390 1.00 93.62 391 VAL A O 1
ATOM 3202 N N . LYS A 1 392 ? -35.540 -6.263 16.484 1.00 92.75 392 LYS A N 1
ATOM 3203 C CA . LYS A 1 392 ? -36.240 -7.225 15.628 1.00 92.75 392 LYS A CA 1
ATOM 3204 C C . LYS A 1 392 ? -36.544 -6.575 14.290 1.00 92.75 392 LYS A C 1
ATOM 3206 O O . LYS A 1 392 ? -37.354 -5.654 14.246 1.00 92.75 392 LYS A O 1
ATOM 3211 N N . PRO A 1 393 ? -35.891 -7.014 13.207 1.00 90.06 393 PRO A N 1
ATOM 3212 C CA . PRO A 1 393 ? -36.145 -6.428 11.912 1.00 90.06 393 PRO A CA 1
ATOM 3213 C C . PRO A 1 393 ? -37.343 -7.103 11.232 1.00 90.06 393 PRO A C 1
ATOM 3215 O O . PRO A 1 393 ? -37.544 -8.316 11.325 1.00 90.06 393 PRO A O 1
ATOM 3218 N N . GLU A 1 394 ? -38.115 -6.308 10.509 1.00 83.94 394 GLU A N 1
ATOM 3219 C CA . GLU A 1 394 ? -39.263 -6.685 9.695 1.00 83.94 394 GLU A CA 1
ATOM 3220 C C . GLU A 1 394 ? -39.190 -5.982 8.322 1.00 83.94 394 GLU A C 1
ATOM 3222 O O . GLU A 1 394 ? -38.360 -5.102 8.074 1.00 83.94 394 GLU A O 1
ATOM 3227 N N . ASN A 1 395 ? -40.066 -6.393 7.398 1.00 82.75 395 ASN A N 1
ATOM 3228 C CA . ASN A 1 395 ? -40.169 -5.841 6.041 1.00 82.75 395 ASN A CA 1
ATOM 3229 C C . ASN A 1 395 ? -38.847 -5.874 5.243 1.00 82.75 395 ASN A C 1
ATOM 3231 O O . ASN A 1 395 ? -38.378 -4.860 4.728 1.00 82.75 395 ASN A O 1
ATOM 3235 N N . ASN A 1 396 ? -38.248 -7.057 5.123 1.00 80.62 396 ASN A N 1
ATOM 3236 C CA . ASN A 1 396 ? -37.025 -7.257 4.361 1.00 80.62 396 ASN A CA 1
ATOM 3237 C C . ASN A 1 396 ? -37.290 -7.257 2.843 1.00 80.62 396 ASN A C 1
ATOM 3239 O O . ASN A 1 396 ? -37.839 -8.198 2.277 1.00 80.62 396 ASN A O 1
ATOM 3243 N N . ASN A 1 397 ? -36.956 -6.154 2.178 1.00 84.81 397 ASN A N 1
ATOM 3244 C CA . ASN A 1 397 ? -37.209 -5.944 0.747 1.00 84.81 397 ASN A CA 1
ATOM 3245 C C . ASN A 1 397 ? -35.983 -5.417 -0.024 1.00 84.81 397 ASN A C 1
ATOM 3247 O O . ASN A 1 397 ? -36.134 -4.889 -1.126 1.00 84.81 397 ASN A O 1
ATOM 3251 N N . GLY A 1 398 ? -34.788 -5.473 0.569 1.00 85.94 398 GLY A N 1
ATOM 3252 C CA . GLY A 1 398 ? -33.518 -5.200 -0.110 1.00 85.94 398 GLY A CA 1
ATOM 3253 C C . GLY A 1 398 ? -32.959 -6.430 -0.828 1.00 85.94 398 GLY A C 1
ATOM 3254 O O . GLY A 1 398 ? -33.656 -7.418 -1.022 1.00 85.94 398 GLY A O 1
ATOM 3255 N N . GLN A 1 399 ? -31.688 -6.362 -1.214 1.00 88.25 399 GLN A N 1
ATOM 3256 C CA . GLN A 1 399 ? -30.903 -7.513 -1.672 1.00 88.25 399 GLN A CA 1
ATOM 3257 C C . GLN A 1 399 ? -29.476 -7.413 -1.135 1.00 88.25 399 GLN A C 1
ATOM 3259 O O . GLN A 1 399 ? -29.000 -6.313 -0.860 1.00 88.25 399 GLN A O 1
ATOM 3264 N N . GLY A 1 400 ? -28.776 -8.535 -0.988 1.00 89.69 400 GLY A N 1
ATOM 3265 C CA . GLY A 1 400 ? -27.342 -8.512 -0.680 1.00 89.69 400 GLY A CA 1
ATOM 3266 C C . GLY A 1 400 ? -26.485 -8.058 -1.871 1.00 89.69 400 GLY A C 1
ATOM 3267 O O . GLY A 1 400 ? -26.675 -8.536 -2.992 1.00 89.69 400 GLY A O 1
ATOM 3268 N N . ILE A 1 401 ? -25.510 -7.182 -1.621 1.00 91.62 401 ILE A N 1
ATOM 3269 C CA . ILE A 1 401 ? -24.384 -6.896 -2.524 1.00 91.62 401 ILE A CA 1
ATOM 3270 C C . ILE A 1 401 ? -23.117 -6.722 -1.685 1.00 91.62 401 ILE A C 1
ATOM 3272 O O . ILE A 1 401 ? -23.172 -6.172 -0.586 1.00 91.62 401 ILE A O 1
ATOM 3276 N N . THR A 1 402 ? -21.978 -7.223 -2.152 1.00 92.00 402 THR A N 1
ATOM 3277 C CA . THR A 1 402 ? -20.705 -7.074 -1.438 1.00 92.00 402 THR A CA 1
ATOM 3278 C C . THR A 1 402 ? -19.542 -7.039 -2.421 1.00 92.00 402 THR A C 1
ATOM 3280 O O . THR A 1 402 ? -19.339 -7.977 -3.183 1.00 92.00 402 THR A O 1
ATOM 3283 N N . LEU A 1 403 ? -18.755 -5.969 -2.392 1.00 93.19 403 LEU A N 1
ATOM 3284 C CA . LEU A 1 403 ? -17.532 -5.808 -3.159 1.00 93.19 403 LEU A CA 1
ATOM 3285 C C . LEU A 1 403 ? -16.499 -6.858 -2.736 1.00 93.19 403 LEU A C 1
ATOM 3287 O O . LEU A 1 403 ? -16.159 -6.984 -1.558 1.00 93.19 403 LEU A O 1
ATOM 3291 N N . THR A 1 404 ? -15.964 -7.579 -3.717 1.00 94.50 404 THR A N 1
ATOM 3292 C CA . THR A 1 404 ? -14.940 -8.614 -3.523 1.00 94.50 404 THR A CA 1
ATOM 3293 C C . THR A 1 404 ? -13.576 -8.204 -4.063 1.00 94.50 404 THR A C 1
ATOM 3295 O O . THR A 1 404 ? -12.578 -8.791 -3.654 1.00 94.50 404 THR A O 1
ATOM 3298 N N . TYR A 1 405 ? -13.504 -7.213 -4.962 1.00 94.38 405 TYR A N 1
ATOM 3299 C CA . TYR A 1 405 ? -12.245 -6.594 -5.387 1.00 94.38 405 TYR A CA 1
ATOM 3300 C C . TYR A 1 405 ? -12.473 -5.223 -6.059 1.00 94.38 405 TYR A C 1
ATOM 3302 O O . TYR A 1 405 ? -13.381 -5.123 -6.891 1.00 94.38 405 TYR A O 1
ATOM 3310 N N . PRO A 1 406 ? -11.628 -4.204 -5.795 1.00 93.31 406 PRO A N 1
ATOM 3311 C CA . PRO A 1 406 ? -10.584 -4.182 -4.761 1.00 93.31 406 PRO A CA 1
ATOM 3312 C C . PRO A 1 406 ? -11.195 -4.211 -3.355 1.00 93.31 406 PRO A C 1
ATOM 3314 O O . PRO A 1 406 ? -12.222 -3.585 -3.113 1.00 93.31 406 PRO A O 1
ATOM 3317 N N . VAL A 1 407 ? -10.589 -4.947 -2.424 1.00 90.19 407 VAL A N 1
ATOM 3318 C CA . VAL A 1 407 ? -11.099 -5.056 -1.044 1.00 90.19 407 VAL A CA 1
ATOM 3319 C C . VAL A 1 407 ? -10.650 -3.859 -0.201 1.00 90.19 407 VAL A C 1
ATOM 3321 O O . VAL A 1 407 ? -11.373 -3.415 0.696 1.00 90.19 407 VAL A O 1
ATOM 3324 N N . GLY A 1 408 ? -9.468 -3.321 -0.507 1.00 89.56 408 GLY A N 1
ATOM 3325 C CA . GLY A 1 408 ? -8.774 -2.294 0.254 1.00 89.56 408 GLY A CA 1
ATOM 3326 C C . GLY A 1 408 ? -8.247 -2.792 1.605 1.00 89.56 408 GLY A C 1
ATOM 3327 O O . GLY A 1 408 ? -8.437 -3.939 2.009 1.00 89.56 408 GLY A O 1
ATOM 3328 N N . ASP A 1 409 ? -7.591 -1.903 2.352 1.00 87.06 409 ASP A N 1
ATOM 3329 C CA . ASP A 1 409 ? -7.150 -2.178 3.721 1.00 87.06 409 ASP A CA 1
ATOM 3330 C C . ASP A 1 409 ? -8.350 -2.192 4.672 1.00 87.06 409 ASP A C 1
ATOM 3332 O O . ASP A 1 409 ? -8.841 -1.135 5.061 1.00 87.06 409 ASP A O 1
ATOM 3336 N N . THR A 1 410 ? -8.828 -3.375 5.052 1.00 83.94 410 THR A N 1
ATOM 3337 C CA . THR A 1 410 ? -9.950 -3.552 5.991 1.00 83.94 410 THR A CA 1
ATOM 3338 C C . THR A 1 410 ? -9.506 -3.678 7.447 1.00 83.94 410 THR A C 1
ATOM 3340 O O . THR A 1 410 ? -10.320 -4.007 8.313 1.00 83.94 410 THR A O 1
ATOM 3343 N N . ASN A 1 411 ? -8.218 -3.480 7.754 1.00 79.75 411 ASN A N 1
ATOM 3344 C CA . ASN A 1 411 ? -7.753 -3.552 9.135 1.00 79.75 411 ASN A CA 1
ATOM 3345 C C . ASN A 1 411 ? -8.318 -2.391 9.954 1.00 79.75 411 ASN A C 1
ATOM 3347 O O . ASN A 1 411 ? -8.481 -1.279 9.459 1.00 79.75 411 ASN A O 1
ATOM 3351 N N . TYR A 1 412 ? -8.562 -2.654 11.239 1.00 78.50 412 TYR A N 1
ATOM 3352 C CA . TYR A 1 412 ? -9.104 -1.678 12.178 1.00 78.50 412 TYR A CA 1
ATOM 3353 C C . TYR A 1 412 ? -8.321 -0.350 12.147 1.00 78.50 412 TYR A C 1
ATOM 3355 O O . TYR A 1 412 ? -7.153 -0.305 12.550 1.00 78.50 412 TYR A O 1
ATOM 3363 N N . ASN A 1 413 ? -9.024 0.704 11.705 1.00 76.81 413 ASN A N 1
ATOM 3364 C CA . ASN A 1 413 ? -8.587 2.101 11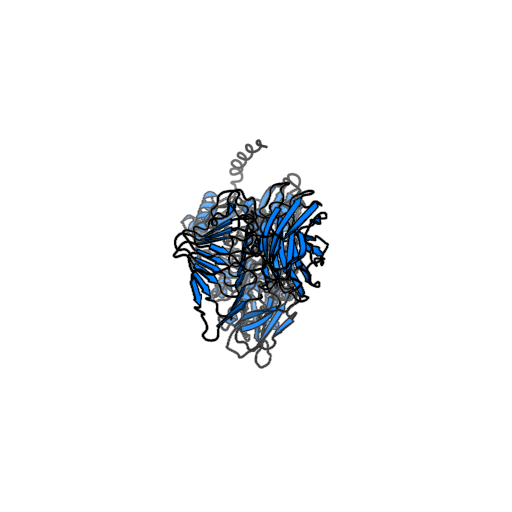.678 1.00 76.81 413 ASN A CA 1
ATOM 3365 C C . ASN A 1 413 ? -7.276 2.301 10.880 1.00 76.81 413 ASN A C 1
ATOM 3367 O O . ASN A 1 413 ? -6.443 3.113 11.270 1.00 76.81 413 ASN A O 1
ATOM 3371 N N . ALA A 1 414 ? -7.099 1.538 9.787 1.00 73.75 414 ALA A N 1
ATOM 3372 C CA . ALA A 1 414 ? -5.872 1.475 8.989 1.00 73.75 414 ALA A CA 1
ATOM 3373 C C . ALA A 1 414 ? -5.972 2.105 7.594 1.00 73.75 414 ALA A C 1
ATOM 3375 O O . ALA A 1 414 ? -7.035 2.155 6.969 1.00 73.75 414 ALA A O 1
ATOM 3376 N N . THR A 1 415 ? -4.810 2.559 7.123 1.00 71.81 415 THR A N 1
ATOM 3377 C CA . THR A 1 415 ? -4.533 3.131 5.800 1.00 71.81 415 THR A CA 1
ATOM 3378 C C . THR A 1 415 ? -3.242 2.492 5.279 1.00 71.81 415 THR A C 1
ATOM 3380 O O . THR A 1 415 ? -2.232 2.536 5.985 1.00 71.81 415 THR A O 1
ATOM 3383 N N . GLY A 1 416 ? -3.237 1.944 4.060 1.00 70.69 416 GLY A N 1
ATOM 3384 C CA . GLY A 1 416 ? -1.988 1.637 3.346 1.00 70.69 416 GLY A CA 1
ATOM 3385 C C . GLY A 1 416 ? -1.601 0.166 3.153 1.00 70.69 416 GLY A C 1
ATOM 3386 O O . GLY A 1 416 ? -0.536 -0.076 2.597 1.00 70.69 416 GLY A O 1
ATOM 3387 N N . ASN A 1 417 ? -2.422 -0.815 3.549 1.00 79.88 417 ASN A N 1
ATOM 3388 C CA . ASN A 1 417 ? -2.227 -2.226 3.148 1.00 79.88 417 ASN A CA 1
ATOM 3389 C C . ASN A 1 417 ? -3.207 -2.704 2.060 1.00 79.88 417 ASN A C 1
ATOM 3391 O O . ASN A 1 417 ? -3.342 -3.909 1.853 1.00 79.88 417 ASN A O 1
ATOM 3395 N N . GLY A 1 418 ? -3.929 -1.782 1.419 1.00 86.38 418 GLY A N 1
ATOM 3396 C CA . GLY A 1 418 ? -4.840 -2.091 0.320 1.00 86.38 418 GLY A CA 1
ATOM 3397 C C . GLY A 1 418 ? -4.106 -2.320 -0.998 1.00 86.38 418 GLY A C 1
ATOM 3398 O O . GLY A 1 418 ? -2.883 -2.204 -1.082 1.00 86.38 418 GLY A O 1
ATOM 3399 N N . GLU A 1 419 ? -4.866 -2.636 -2.039 1.00 92.56 419 GLU A N 1
ATOM 3400 C CA . GLU A 1 419 ? -4.349 -2.766 -3.398 1.00 92.56 419 GLU A CA 1
ATOM 3401 C C . GLU A 1 419 ? -3.764 -1.436 -3.908 1.00 92.56 419 GLU A C 1
ATOM 3403 O O . GLU A 1 419 ? -4.166 -0.356 -3.476 1.00 92.56 419 GLU A O 1
ATOM 3408 N N . ILE A 1 420 ? -2.810 -1.515 -4.839 1.00 90.62 420 ILE A N 1
ATOM 3409 C CA . ILE A 1 420 ? -2.222 -0.354 -5.518 1.00 90.62 420 ILE A CA 1
ATOM 3410 C C . ILE A 1 420 ? -2.582 -0.455 -6.993 1.00 90.62 420 ILE A C 1
ATOM 3412 O O . ILE A 1 420 ? -2.250 -1.452 -7.633 1.00 90.62 420 ILE A O 1
ATOM 3416 N N . PHE A 1 421 ? -3.270 0.558 -7.506 1.00 88.81 421 PHE A N 1
ATOM 3417 C CA . PHE A 1 421 ? -3.674 0.684 -8.900 1.00 88.81 421 PHE A CA 1
ATOM 3418 C C . PHE A 1 421 ? -2.871 1.793 -9.573 1.00 88.81 421 PHE A C 1
ATOM 3420 O O . PHE A 1 421 ? -2.574 2.819 -8.954 1.00 88.81 421 PHE A O 1
ATOM 3427 N N . TYR A 1 422 ? -2.558 1.606 -10.850 1.00 83.75 422 TYR A N 1
ATOM 3428 C CA . TYR A 1 422 ? -1.840 2.595 -11.645 1.00 83.75 422 TYR A CA 1
ATOM 3429 C C . TYR A 1 422 ? -2.796 3.327 -12.597 1.00 83.75 422 TYR A C 1
ATOM 3431 O O . TYR A 1 422 ? -3.625 2.686 -13.249 1.00 83.75 422 TYR A O 1
ATOM 3439 N N . PRO A 1 423 ? -2.712 4.666 -12.687 1.00 83.06 423 PRO A N 1
ATOM 3440 C CA . PRO A 1 423 ? -3.485 5.432 -13.656 1.00 83.06 423 PRO A CA 1
ATOM 3441 C C . PRO A 1 423 ? -3.264 4.948 -15.095 1.00 83.06 423 PRO A C 1
ATOM 3443 O O . PRO A 1 423 ? -2.135 4.693 -15.502 1.00 83.06 423 PRO A O 1
ATOM 3446 N N . GLY A 1 424 ? -4.336 4.856 -15.883 1.00 78.44 424 GLY A N 1
ATOM 3447 C CA . GLY A 1 424 ? -4.295 4.410 -17.280 1.00 78.44 424 GLY A CA 1
ATOM 3448 C C . GLY A 1 424 ? -4.318 2.891 -17.483 1.00 78.44 424 GLY A C 1
ATOM 3449 O O . GLY A 1 424 ? -4.524 2.445 -18.612 1.00 78.44 424 GLY A O 1
ATOM 3450 N N . GLU A 1 425 ? -4.169 2.094 -16.424 1.00 81.06 425 GLU A N 1
ATOM 3451 C CA . GLU A 1 425 ? -4.300 0.637 -16.489 1.00 81.06 425 GLU A CA 1
ATOM 3452 C C . GLU A 1 425 ? -5.753 0.170 -16.286 1.00 81.06 425 GLU A C 1
ATOM 3454 O O . GLU A 1 425 ? -6.587 0.864 -15.695 1.00 81.06 425 GLU A O 1
ATOM 3459 N N . GLU A 1 426 ? -6.063 -1.027 -16.793 1.00 90.50 426 GLU A N 1
ATOM 3460 C CA . GLU A 1 426 ? -7.370 -1.670 -16.637 1.00 90.50 426 GLU A CA 1
ATOM 3461 C C . GLU A 1 426 ? -7.344 -2.693 -15.493 1.00 90.50 426 GLU A C 1
ATOM 3463 O O . GLU A 1 426 ? -6.511 -3.601 -15.471 1.00 90.50 426 GLU A O 1
ATOM 3468 N N . TYR A 1 427 ? -8.301 -2.578 -14.572 1.00 92.06 427 TYR A N 1
ATOM 3469 C CA . TYR A 1 427 ? -8.517 -3.504 -13.460 1.00 92.06 427 TYR A CA 1
ATOM 3470 C C . TYR A 1 427 ? -9.963 -3.988 -13.443 1.00 92.06 427 TYR A C 1
ATOM 3472 O O . TYR A 1 427 ? -10.882 -3.262 -13.800 1.00 92.06 427 TYR A O 1
ATOM 3480 N N . ASN A 1 428 ? -10.196 -5.210 -12.972 1.00 95.31 428 ASN A N 1
ATOM 3481 C CA . ASN A 1 428 ? -11.549 -5.741 -12.824 1.00 95.31 428 ASN A CA 1
ATOM 3482 C C . ASN A 1 428 ? -12.112 -5.409 -11.449 1.00 95.31 428 ASN A C 1
ATOM 3484 O O . ASN A 1 428 ? -11.576 -5.890 -10.462 1.00 95.31 428 ASN A O 1
ATOM 3488 N N . ILE A 1 429 ? -13.221 -4.684 -11.378 1.00 96.75 429 ILE A N 1
ATOM 3489 C CA . ILE A 1 429 ? -14.024 -4.553 -10.159 1.00 96.75 429 ILE A CA 1
ATOM 3490 C C . ILE A 1 429 ? -14.939 -5.772 -10.068 1.00 96.75 429 ILE A C 1
ATOM 3492 O O . ILE A 1 429 ? -15.616 -6.096 -11.041 1.00 96.75 429 ILE A O 1
ATOM 3496 N N . THR A 1 430 ? -14.965 -6.456 -8.924 1.00 97.25 430 THR A N 1
ATOM 3497 C CA . THR A 1 430 ? -15.809 -7.649 -8.722 1.00 97.25 430 THR A CA 1
ATOM 3498 C C . THR A 1 430 ? -16.639 -7.545 -7.459 1.00 97.25 430 THR A C 1
ATOM 3500 O O . THR A 1 430 ? -16.214 -6.917 -6.485 1.00 97.25 430 THR A O 1
ATOM 3503 N N . TRP A 1 431 ? -17.816 -8.164 -7.476 1.00 95.31 431 TRP A N 1
ATOM 3504 C CA . TRP A 1 431 ? -18.714 -8.205 -6.329 1.00 95.31 431 TRP A CA 1
ATOM 3505 C C . TRP A 1 431 ? -19.593 -9.456 -6.327 1.00 95.31 431 TRP A C 1
ATOM 3507 O O . TRP A 1 431 ? -19.981 -9.972 -7.376 1.00 95.31 431 TRP A O 1
ATOM 3517 N N . ASP A 1 432 ? -19.955 -9.893 -5.127 1.00 93.31 432 ASP A N 1
ATOM 3518 C CA . ASP A 1 432 ? -21.013 -10.866 -4.896 1.00 93.31 432 ASP A CA 1
ATOM 3519 C C . ASP A 1 432 ? -22.366 -10.148 -4.828 1.00 93.31 432 ASP A C 1
ATOM 3521 O O . ASP A 1 432 ? -22.479 -9.023 -4.331 1.00 93.31 432 ASP A O 1
ATOM 3525 N N . TYR A 1 433 ? -23.414 -10.797 -5.332 1.00 91.25 433 TYR A N 1
ATOM 3526 C CA . TYR A 1 433 ? -24.771 -10.255 -5.336 1.00 91.25 433 TYR A CA 1
ATOM 3527 C C . TYR A 1 433 ? -25.832 -11.350 -5.225 1.00 91.25 433 TYR A C 1
ATOM 3529 O O . TYR A 1 433 ? -25.623 -12.514 -5.578 1.00 91.25 433 TYR A O 1
ATOM 3537 N N . GLU A 1 434 ? -27.010 -10.958 -4.757 1.00 87.44 434 GLU A N 1
ATOM 3538 C CA . GLU A 1 434 ? -28.167 -11.837 -4.700 1.00 87.44 434 GLU A CA 1
ATOM 3539 C C . GLU A 1 434 ? -28.931 -11.869 -6.036 1.00 87.44 434 GLU A C 1
ATOM 3541 O O . GLU A 1 434 ? -29.251 -10.841 -6.629 1.00 87.44 434 GLU A O 1
ATOM 3546 N N . THR A 1 435 ? -29.281 -13.067 -6.510 1.00 78.19 435 THR A N 1
ATOM 3547 C CA . THR A 1 435 ? -29.895 -13.283 -7.840 1.00 78.19 435 THR A CA 1
ATOM 3548 C C . THR A 1 435 ? -31.430 -13.322 -7.828 1.00 78.19 435 THR A C 1
ATOM 3550 O O . THR A 1 435 ? -32.052 -13.654 -8.839 1.00 78.19 435 THR A O 1
ATOM 3553 N N . THR A 1 436 ? -32.070 -13.023 -6.693 1.00 78.62 436 THR A N 1
ATOM 3554 C CA . THR A 1 436 ? -33.525 -13.187 -6.506 1.00 78.62 436 THR A CA 1
ATOM 3555 C C . THR A 1 436 ? -34.366 -12.219 -7.342 1.00 78.62 436 THR A C 1
ATOM 3557 O O . THR A 1 436 ? -35.446 -12.590 -7.810 1.00 78.62 436 THR A O 1
ATOM 3560 N N . ILE A 1 437 ? -33.865 -11.010 -7.588 1.00 81.62 437 ILE A N 1
ATOM 3561 C CA . ILE A 1 437 ? -34.490 -9.955 -8.387 1.00 81.62 437 ILE A CA 1
ATOM 3562 C C . ILE A 1 437 ? -33.492 -9.527 -9.473 1.00 81.62 437 ILE A C 1
ATOM 3564 O O . ILE A 1 437 ? -32.354 -9.199 -9.145 1.00 81.62 437 ILE A O 1
ATOM 3568 N N . PRO A 1 438 ? -33.887 -9.503 -10.762 1.00 86.88 438 PRO A N 1
ATOM 3569 C CA . PRO A 1 438 ? -33.064 -8.910 -11.810 1.00 86.88 438 PRO A CA 1
ATOM 3570 C C . PRO A 1 438 ? -32.781 -7.438 -11.510 1.00 86.88 438 PRO A C 1
ATOM 3572 O O . PRO A 1 438 ? -33.712 -6.665 -11.256 1.00 86.88 438 PRO A O 1
ATOM 3575 N N . SER A 1 439 ? -31.510 -7.062 -11.563 1.00 92.62 439 SER A N 1
ATOM 3576 C CA . SER A 1 439 ? -31.052 -5.761 -11.097 1.00 92.62 439 SER A CA 1
ATOM 3577 C C . SER A 1 439 ? -29.843 -5.250 -11.889 1.00 92.62 439 SER A C 1
ATOM 3579 O O . SER A 1 439 ? -29.217 -6.007 -12.636 1.00 92.62 439 SER A O 1
ATOM 3581 N N . THR A 1 440 ? -29.574 -3.949 -11.792 1.00 95.06 440 THR A N 1
ATOM 3582 C CA . THR A 1 440 ? -28.428 -3.263 -12.405 1.00 95.06 440 THR A CA 1
ATOM 3583 C C . THR A 1 440 ? -27.575 -2.608 -11.331 1.00 95.06 440 THR A C 1
ATOM 3585 O O . THR A 1 440 ? -28.093 -2.079 -10.346 1.00 95.06 440 THR A O 1
ATOM 3588 N N . THR A 1 441 ? -26.263 -2.589 -11.547 1.00 95.56 441 THR A N 1
ATOM 3589 C CA . THR A 1 441 ? -25.298 -2.011 -10.615 1.00 95.56 441 THR A CA 1
ATOM 3590 C C . THR A 1 441 ? -24.762 -0.689 -11.158 1.00 95.56 441 THR A C 1
ATOM 3592 O O . THR A 1 441 ? -24.330 -0.588 -12.301 1.00 95.56 441 THR A O 1
ATOM 3595 N N . THR A 1 442 ? -24.765 0.353 -10.334 1.00 95.25 442 THR A N 1
ATOM 3596 C CA . THR A 1 442 ? -23.986 1.573 -10.566 1.00 95.25 442 THR A CA 1
ATOM 3597 C C . THR A 1 442 ? -22.733 1.511 -9.705 1.00 95.25 442 THR A C 1
ATOM 3599 O O . THR A 1 442 ? -22.824 1.263 -8.501 1.00 95.25 442 THR A O 1
ATOM 3602 N N . ILE A 1 443 ? -21.574 1.746 -10.317 1.00 94.81 443 ILE A N 1
ATOM 3603 C CA . ILE A 1 443 ? -20.271 1.681 -9.654 1.00 94.81 443 ILE A CA 1
ATOM 3604 C C . ILE A 1 443 ? -19.697 3.087 -9.575 1.00 94.81 443 ILE A C 1
ATOM 3606 O O . ILE A 1 443 ? -19.618 3.805 -10.573 1.00 94.81 443 ILE A O 1
ATOM 3610 N N . TYR A 1 444 ? -19.264 3.461 -8.384 1.00 92.12 444 TYR A N 1
ATOM 3611 C CA . TYR A 1 444 ? -18.628 4.730 -8.086 1.00 92.12 444 TYR A CA 1
ATOM 3612 C C . TYR A 1 444 ? -17.215 4.513 -7.586 1.00 92.12 444 TYR A C 1
ATOM 3614 O O . TYR A 1 444 ? -16.917 3.489 -6.972 1.00 92.12 444 TYR A O 1
ATOM 3622 N N . PHE A 1 445 ? -16.383 5.528 -7.768 1.00 89.06 445 PHE A N 1
ATOM 3623 C CA . PHE A 1 445 ? -15.133 5.646 -7.042 1.00 89.06 445 PHE A CA 1
ATOM 3624 C C . PHE A 1 445 ? -15.061 6.978 -6.301 1.00 89.06 445 PHE A C 1
ATOM 3626 O O . PHE A 1 445 ? -15.738 7.958 -6.629 1.00 89.06 445 PHE A O 1
ATOM 3633 N N . ASN A 1 446 ? -14.259 6.989 -5.247 1.00 85.19 446 ASN A N 1
ATOM 3634 C CA . ASN A 1 446 ? -13.960 8.176 -4.464 1.00 85.19 446 ASN A CA 1
ATOM 3635 C C . ASN A 1 446 ? -12.450 8.234 -4.232 1.00 85.19 446 ASN A C 1
ATOM 3637 O O . ASN A 1 446 ? -11.844 7.194 -3.993 1.00 85.19 446 ASN A O 1
ATOM 3641 N N . THR A 1 447 ? -11.868 9.431 -4.304 1.00 82.12 447 THR A N 1
ATOM 3642 C CA . THR A 1 447 ? -10.433 9.692 -4.089 1.00 82.12 447 THR A CA 1
ATOM 3643 C C . THR A 1 447 ? -10.132 10.321 -2.727 1.00 82.12 447 THR A C 1
ATOM 3645 O O . THR A 1 447 ? -8.976 10.576 -2.399 1.00 82.12 447 THR A O 1
ATOM 3648 N N . LYS A 1 448 ? -11.155 10.618 -1.923 1.00 75.44 448 LYS A N 1
ATOM 3649 C CA . LYS A 1 448 ? -11.050 11.302 -0.635 1.00 75.44 448 LYS A CA 1
ATOM 3650 C C . LYS A 1 448 ? -11.881 10.601 0.421 1.00 75.44 448 LYS A C 1
ATOM 3652 O O . LYS A 1 448 ? -13.091 10.424 0.297 1.00 75.44 448 LYS A O 1
ATOM 3657 N N . SER A 1 449 ? -11.275 10.373 1.576 1.00 65.81 449 SER A N 1
ATOM 3658 C CA . SER A 1 449 ? -12.004 9.845 2.732 1.00 65.81 449 SER A CA 1
ATOM 3659 C C . SER A 1 449 ? -12.792 10.913 3.518 1.00 65.81 449 SER A C 1
ATOM 3661 O O . SER A 1 449 ? -13.445 10.583 4.503 1.00 65.81 449 SER A O 1
ATOM 3663 N N . ASN A 1 450 ? -12.789 12.190 3.104 1.00 61.09 450 ASN A N 1
ATOM 3664 C CA . ASN A 1 450 ? -13.220 13.336 3.933 1.00 61.09 450 ASN A CA 1
ATOM 3665 C C . ASN A 1 450 ? -14.737 13.625 3.950 1.00 61.09 450 ASN A C 1
ATOM 3667 O O . ASN A 1 450 ? -15.149 14.718 4.342 1.00 61.09 450 ASN A O 1
ATOM 3671 N N . GLY A 1 451 ? -15.570 12.654 3.574 1.00 54.12 451 GLY A N 1
ATOM 3672 C CA . GLY A 1 451 ? -17.021 12.712 3.761 1.00 54.12 451 GLY A CA 1
ATOM 3673 C C . GLY A 1 451 ? -17.800 13.030 2.488 1.00 54.12 451 GLY A C 1
ATOM 3674 O O . GLY A 1 451 ? -18.048 14.187 2.160 1.00 54.12 451 GLY A O 1
ATOM 3675 N N . GLY A 1 452 ? -18.255 11.968 1.829 1.00 59.00 452 GLY A N 1
ATOM 3676 C CA . GLY A 1 452 ? -19.241 12.003 0.756 1.00 59.00 452 GLY A CA 1
ATOM 3677 C C . GLY A 1 452 ? -19.304 10.658 0.037 1.00 59.00 452 GLY A C 1
ATOM 3678 O O . GLY A 1 452 ? -18.271 10.087 -0.297 1.00 59.00 452 GLY A O 1
ATOM 3679 N N . PHE A 1 453 ? -20.513 10.151 -0.185 1.00 66.31 453 PHE A N 1
ATOM 3680 C CA . PHE A 1 453 ? -20.766 9.100 -1.166 1.00 66.31 453 PHE A CA 1
ATOM 3681 C C . PHE A 1 453 ? -20.885 9.781 -2.534 1.00 66.31 453 PHE A C 1
ATOM 3683 O O . PHE A 1 453 ? -21.587 10.789 -2.629 1.00 66.31 453 PHE A O 1
ATOM 3690 N N . PHE A 1 454 ? -20.217 9.240 -3.559 1.00 61.88 454 PHE A N 1
ATOM 3691 C CA . PHE A 1 454 ? -20.287 9.674 -4.967 1.00 61.88 454 PHE A CA 1
ATOM 3692 C C . PHE A 1 454 ? -19.523 10.952 -5.336 1.00 61.88 454 PHE A C 1
ATOM 3694 O O . PHE A 1 454 ? -20.122 12.003 -5.562 1.00 61.88 454 PHE A O 1
ATOM 3701 N N . GLU A 1 455 ? -18.200 10.857 -5.484 1.00 69.56 455 GLU A N 1
ATOM 3702 C CA . GLU A 1 455 ? -17.485 11.876 -6.265 1.00 69.56 455 GLU A CA 1
ATOM 3703 C C . GLU A 1 455 ? -17.694 11.621 -7.763 1.00 69.56 455 GLU A C 1
ATOM 3705 O O . GLU A 1 455 ? -18.185 12.501 -8.471 1.00 69.56 455 GLU A O 1
ATOM 3710 N N . GLU A 1 456 ? -17.401 10.402 -8.231 1.00 83.06 456 GLU A N 1
ATOM 3711 C CA . GLU A 1 456 ? -17.420 10.074 -9.657 1.00 83.06 456 GLU A CA 1
ATOM 3712 C C . GLU A 1 456 ? -17.981 8.669 -9.910 1.00 83.06 456 GLU A C 1
ATOM 3714 O O . GLU A 1 456 ? -17.671 7.709 -9.201 1.00 83.06 456 GLU A O 1
ATOM 3719 N N . ALA A 1 457 ? -18.849 8.543 -10.914 1.00 90.31 457 ALA A N 1
ATOM 3720 C CA . ALA A 1 457 ? -19.333 7.244 -11.365 1.00 90.31 457 ALA A CA 1
ATOM 3721 C C . ALA A 1 457 ? -18.339 6.643 -12.362 1.00 90.31 457 ALA A C 1
ATOM 3723 O O . ALA A 1 457 ? -17.981 7.293 -13.343 1.00 90.31 457 ALA A O 1
ATOM 3724 N N . ILE A 1 458 ? -17.943 5.394 -12.126 1.00 93.56 458 ILE A N 1
ATOM 3725 C CA . ILE A 1 458 ? -17.222 4.574 -13.105 1.00 93.56 458 ILE A CA 1
ATOM 3726 C C . ILE A 1 458 ? -18.189 4.176 -14.220 1.00 93.56 458 ILE A C 1
ATOM 3728 O O . ILE A 1 458 ? -17.908 4.359 -15.402 1.00 93.56 458 ILE A O 1
ATOM 3732 N N . VAL A 1 459 ? -19.352 3.652 -13.830 1.00 95.94 459 VAL A N 1
ATOM 3733 C CA . VAL A 1 459 ? -20.393 3.198 -14.750 1.00 95.94 459 VAL A CA 1
ATOM 3734 C C . VAL A 1 459 ? -21.766 3.319 -14.097 1.00 95.94 459 VAL A C 1
ATOM 3736 O O . VAL A 1 459 ? -21.921 3.079 -12.900 1.00 95.94 459 VAL A O 1
ATOM 3739 N N . TYR A 1 460 ? -22.764 3.682 -14.901 1.00 94.81 460 TYR A N 1
ATOM 3740 C CA . TYR A 1 460 ? -24.173 3.676 -14.517 1.00 94.81 460 TYR A CA 1
ATOM 3741 C C . TYR A 1 460 ? -24.875 2.458 -15.106 1.00 94.81 460 TYR A C 1
ATOM 3743 O O . TYR A 1 460 ? -24.659 2.144 -16.276 1.00 94.81 460 TYR A O 1
ATOM 3751 N N . ASP A 1 461 ? -25.738 1.832 -14.306 1.00 91.94 461 ASP A N 1
ATOM 3752 C CA . ASP A 1 461 ? -26.651 0.764 -14.728 1.00 91.94 461 ASP A CA 1
ATOM 3753 C C . ASP A 1 461 ? -25.984 -0.374 -15.527 1.00 91.94 461 ASP A C 1
ATOM 3755 O O . ASP A 1 461 ? -26.543 -0.856 -16.515 1.00 91.94 461 ASP A O 1
ATOM 3759 N N . THR A 1 462 ? -24.787 -0.814 -15.117 1.00 94.88 462 THR A N 1
ATOM 3760 C CA . THR A 1 462 ? -24.192 -2.039 -15.673 1.00 94.88 462 THR A CA 1
ATOM 3761 C C . THR A 1 462 ? -25.013 -3.252 -15.246 1.00 94.88 462 THR A C 1
ATOM 3763 O O . THR A 1 462 ? -25.680 -3.226 -14.208 1.00 94.88 462 THR A O 1
ATOM 3766 N N . ASP A 1 463 ? -24.970 -4.327 -16.032 1.00 93.12 463 ASP A N 1
ATOM 3767 C CA . ASP A 1 463 ? -25.581 -5.592 -15.628 1.00 93.12 463 ASP A CA 1
ATOM 3768 C C . ASP A 1 463 ? -25.022 -6.009 -14.257 1.00 93.12 463 ASP A C 1
ATOM 3770 O O . ASP A 1 463 ? -23.820 -5.909 -14.001 1.00 93.12 463 ASP A O 1
ATOM 3774 N N . ASN A 1 464 ? -25.896 -6.440 -13.347 1.00 92.88 464 ASN A N 1
ATOM 3775 C CA . ASN A 1 464 ? -25.471 -6.974 -12.058 1.00 92.88 464 ASN A CA 1
ATOM 3776 C C . ASN A 1 464 ? -25.004 -8.429 -12.238 1.00 92.88 464 ASN A C 1
ATOM 3778 O O . ASN A 1 464 ? -25.724 -9.367 -11.900 1.00 92.88 464 ASN A O 1
ATOM 3782 N N . ASP A 1 465 ? -23.835 -8.613 -12.853 1.00 94.00 465 ASP A N 1
ATOM 3783 C CA . ASP A 1 465 ? -23.248 -9.917 -13.189 1.00 94.00 465 ASP A CA 1
ATOM 3784 C C . ASP A 1 465 ? -21.983 -10.257 -12.375 1.00 94.00 465 ASP A C 1
ATOM 3786 O O . ASP A 1 465 ? -21.460 -11.369 -12.489 1.00 94.00 465 ASP A O 1
ATOM 3790 N N . GLY A 1 466 ? -21.562 -9.348 -11.490 1.00 94.75 466 GLY A N 1
ATOM 3791 C CA . GLY A 1 466 ? -20.467 -9.529 -10.536 1.00 94.75 466 GLY A CA 1
ATOM 3792 C C . GLY A 1 466 ? -19.099 -9.062 -11.034 1.00 94.75 466 GLY A C 1
ATOM 3793 O O . GLY A 1 466 ? -18.099 -9.306 -10.354 1.00 94.75 466 GLY A O 1
ATOM 3794 N N . LEU A 1 467 ? -19.020 -8.423 -12.207 1.00 96.62 467 LEU A N 1
ATOM 3795 C CA . LEU A 1 467 ? -17.758 -7.998 -12.809 1.00 96.62 467 LEU A CA 1
ATOM 3796 C C . LEU A 1 467 ? -17.913 -6.712 -13.632 1.00 96.62 467 LEU A C 1
ATOM 3798 O O . LEU A 1 467 ? -18.800 -6.586 -14.466 1.00 96.62 467 LEU A O 1
ATOM 3802 N N . HIS A 1 468 ? -16.965 -5.789 -13.495 1.00 97.50 468 HIS A N 1
ATOM 3803 C CA . HIS A 1 468 ? -16.838 -4.651 -14.398 1.00 97.50 468 HIS A CA 1
ATOM 3804 C C . HIS A 1 468 ? -15.365 -4.301 -14.656 1.00 97.50 468 HIS A C 1
ATOM 3806 O O . HIS A 1 468 ? -14.649 -3.997 -13.699 1.00 97.50 468 HIS A O 1
ATOM 3812 N N . PRO A 1 469 ? -14.888 -4.310 -15.915 1.00 96.12 469 PRO A N 1
ATOM 3813 C CA . PRO A 1 469 ? -13.562 -3.800 -16.242 1.00 96.12 469 PRO A CA 1
ATOM 3814 C C . PRO A 1 469 ? -13.541 -2.274 -16.101 1.00 96.12 469 PRO A C 1
ATOM 3816 O O . PRO A 1 469 ? -14.381 -1.571 -16.659 1.00 96.12 469 PRO A O 1
ATOM 3819 N N . TRP A 1 470 ? -12.571 -1.758 -15.358 1.00 94.94 470 TRP A N 1
ATOM 3820 C CA . TRP A 1 470 ? -12.401 -0.346 -15.052 1.00 94.94 470 TRP A CA 1
ATOM 3821 C C . TRP A 1 470 ? -11.033 0.141 -15.525 1.00 94.94 470 TRP A C 1
ATOM 3823 O O . TRP A 1 470 ? -10.001 -0.314 -15.038 1.00 94.94 470 TRP A O 1
ATOM 3833 N N . MET A 1 471 ? -11.031 1.110 -16.440 1.00 92.31 471 MET A N 1
ATOM 3834 C CA . MET A 1 471 ? -9.838 1.893 -16.759 1.00 92.31 471 MET A CA 1
ATOM 3835 C C . MET A 1 471 ? -9.644 2.969 -15.686 1.00 92.31 471 MET A C 1
ATOM 3837 O O . MET A 1 471 ? -10.470 3.882 -15.566 1.00 92.31 471 MET A O 1
ATOM 3841 N N . VAL A 1 472 ? -8.560 2.875 -14.920 1.00 89.75 472 VAL A N 1
ATOM 3842 C CA . VAL A 1 472 ? -8.255 3.831 -13.849 1.00 89.75 472 VAL A CA 1
ATOM 3843 C C . VAL A 1 472 ? -7.960 5.199 -14.476 1.00 89.75 472 VAL A C 1
ATOM 3845 O O . VAL A 1 472 ? -7.105 5.282 -15.362 1.00 89.75 472 VAL A O 1
ATOM 3848 N N . PRO A 1 473 ? -8.643 6.284 -14.069 1.00 85.12 473 PRO A N 1
ATOM 3849 C CA . PRO A 1 473 ? -8.451 7.581 -14.709 1.00 85.12 473 PRO A CA 1
ATOM 3850 C C . PRO A 1 473 ? -7.037 8.138 -14.489 1.00 85.12 473 PRO A C 1
ATOM 3852 O O . PRO A 1 473 ? -6.411 7.889 -13.462 1.00 85.12 473 PRO A O 1
ATOM 3855 N N . THR A 1 474 ? -6.550 8.930 -15.447 1.00 81.50 474 THR A N 1
ATOM 3856 C CA . THR A 1 474 ? -5.251 9.615 -15.364 1.00 81.50 474 THR A CA 1
ATOM 3857 C C . THR A 1 474 ? -5.358 11.003 -14.728 1.00 81.50 474 THR A C 1
ATOM 3859 O O . THR A 1 474 ? -6.419 11.628 -14.731 1.00 81.50 474 THR A O 1
ATOM 3862 N N . GLY A 1 475 ? -4.236 11.513 -14.204 1.00 73.69 475 GLY A N 1
ATOM 3863 C CA . GLY A 1 475 ? -4.125 12.892 -13.707 1.00 73.69 475 GLY A CA 1
ATOM 3864 C C . GLY A 1 475 ? -4.383 13.090 -12.210 1.00 73.69 475 GLY A C 1
ATOM 3865 O O . GLY A 1 475 ? -4.548 14.234 -11.784 1.00 73.69 475 GLY A O 1
ATOM 3866 N N . PHE A 1 476 ? -4.418 12.013 -11.421 1.00 74.94 476 PHE A N 1
ATOM 3867 C CA . PHE A 1 476 ? -4.420 12.073 -9.960 1.00 74.94 476 PHE A CA 1
ATOM 3868 C C . PHE A 1 476 ? -3.872 10.780 -9.344 1.00 74.94 476 PHE A C 1
ATOM 3870 O O . PHE A 1 476 ? -3.909 9.723 -9.974 1.00 74.94 476 PHE A O 1
ATOM 3877 N N . GLY A 1 477 ? -3.491 10.851 -8.071 1.00 81.94 477 GLY A N 1
ATOM 3878 C CA . GLY A 1 477 ? -3.419 9.691 -7.192 1.00 81.94 477 GLY A CA 1
ATOM 3879 C C . GLY A 1 477 ? -3.883 10.018 -5.776 1.00 81.94 477 GLY A C 1
ATOM 3880 O O . GLY A 1 477 ? -4.079 11.178 -5.404 1.00 81.94 477 GLY A O 1
ATOM 3881 N N . SER A 1 478 ? -4.155 8.969 -5.009 1.00 86.00 478 SER A N 1
ATOM 3882 C CA . SER A 1 478 ? -4.653 9.042 -3.637 1.00 86.00 478 SER A CA 1
ATOM 3883 C C . SER A 1 478 ? -4.471 7.696 -2.939 1.00 86.00 478 SER A C 1
ATOM 3885 O O . SER A 1 478 ? -4.640 6.648 -3.557 1.00 86.00 478 SER A O 1
ATOM 3887 N N . ASP A 1 479 ? -4.153 7.722 -1.649 1.00 85.50 479 ASP A N 1
ATOM 3888 C CA . ASP A 1 479 ? -4.077 6.565 -0.747 1.00 85.50 479 ASP A CA 1
ATOM 3889 C C . ASP A 1 479 ? -5.396 6.303 0.008 1.00 85.50 479 ASP A C 1
ATOM 3891 O O . ASP A 1 479 ? -5.466 5.464 0.909 1.00 85.50 479 ASP A O 1
ATOM 3895 N N . GLU A 1 480 ? -6.459 7.023 -0.361 1.00 84.44 480 GLU A N 1
ATOM 3896 C CA . GLU A 1 480 ? -7.767 6.987 0.298 1.00 84.44 480 GLU A CA 1
ATOM 3897 C C . GLU A 1 480 ? -8.893 6.545 -0.644 1.00 84.44 480 GLU A C 1
ATOM 3899 O O . GLU A 1 480 ? -10.063 6.882 -0.421 1.00 84.44 480 GLU A O 1
ATOM 3904 N N . CYS A 1 481 ? -8.551 5.814 -1.708 1.00 87.81 481 CYS A N 1
ATOM 3905 C CA . CYS A 1 481 ? -9.504 5.428 -2.736 1.00 87.81 481 CYS A CA 1
ATOM 3906 C C . CYS A 1 481 ? -10.472 4.344 -2.249 1.00 87.81 481 CYS A C 1
ATOM 3908 O O . CYS A 1 481 ? -10.102 3.453 -1.480 1.00 87.81 481 CYS A O 1
ATOM 3910 N N . ARG A 1 482 ? -11.727 4.416 -2.707 1.00 88.81 482 ARG A N 1
ATOM 3911 C CA . ARG A 1 482 ? -12.801 3.455 -2.388 1.00 88.81 482 ARG A CA 1
ATOM 3912 C C . ARG A 1 482 ? -13.699 3.213 -3.591 1.00 88.81 482 ARG A C 1
ATOM 3914 O O . ARG A 1 482 ? -13.892 4.126 -4.395 1.00 88.81 482 ARG A O 1
ATOM 3921 N N . ILE A 1 483 ? -14.286 2.019 -3.660 1.00 90.62 483 ILE A N 1
ATOM 3922 C CA . ILE A 1 483 ? -15.342 1.682 -4.621 1.00 90.62 483 ILE A CA 1
ATOM 3923 C C . ILE A 1 483 ? -16.688 1.640 -3.898 1.00 90.62 483 ILE A C 1
ATOM 3925 O O . ILE A 1 483 ? -16.797 1.103 -2.798 1.00 90.62 483 ILE A O 1
ATOM 3929 N N . GLY A 1 484 ? -17.712 2.216 -4.520 1.00 91.31 484 GLY A N 1
ATOM 3930 C CA . GLY A 1 484 ? -19.094 2.133 -4.061 1.00 91.31 484 GLY A CA 1
ATOM 3931 C C . GLY A 1 484 ? -19.982 1.447 -5.088 1.00 91.31 484 GLY A C 1
ATOM 3932 O O . GLY A 1 484 ? -19.895 1.754 -6.273 1.00 91.31 484 GLY A O 1
ATOM 3933 N N . LEU A 1 485 ? -20.858 0.558 -4.638 1.00 93.12 485 LEU A N 1
ATOM 3934 C CA . LEU A 1 485 ? -21.801 -0.198 -5.453 1.00 93.12 485 LEU A CA 1
ATOM 3935 C C . LEU A 1 485 ? -23.228 0.151 -5.051 1.00 93.12 485 LEU A C 1
ATOM 3937 O O . LEU A 1 485 ? -23.564 0.113 -3.867 1.00 93.12 485 LEU A O 1
ATOM 3941 N N . LEU A 1 486 ? -24.070 0.469 -6.031 1.00 93.69 486 LEU A N 1
ATOM 3942 C CA . LEU A 1 486 ? -25.510 0.650 -5.855 1.00 93.69 486 LEU A CA 1
ATOM 3943 C C . LEU A 1 486 ? -26.254 -0.309 -6.744 1.00 93.69 486 LEU A C 1
ATOM 3945 O O . LEU A 1 486 ? -26.039 -0.292 -7.951 1.00 93.69 486 LEU A O 1
ATOM 3949 N N . ASN A 1 487 ? -27.179 -1.058 -6.165 1.00 93.50 487 ASN A N 1
ATOM 3950 C CA . ASN A 1 487 ? -27.977 -2.008 -6.915 1.00 93.50 487 ASN A CA 1
ATOM 3951 C C . ASN A 1 487 ? -29.423 -1.528 -7.055 1.00 93.50 487 ASN A C 1
ATOM 3953 O O . ASN A 1 487 ? -30.041 -1.149 -6.058 1.00 93.50 487 ASN A O 1
ATOM 3957 N N . TYR A 1 488 ? -29.973 -1.562 -8.266 1.00 94.12 488 TYR A N 1
ATOM 3958 C CA . TYR A 1 488 ? -31.320 -1.087 -8.586 1.00 94.12 488 TYR A CA 1
ATOM 3959 C C . TYR A 1 488 ? -32.147 -2.161 -9.285 1.00 94.12 488 TYR A C 1
ATOM 3961 O O . TYR A 1 488 ? -31.647 -2.905 -10.122 1.00 94.12 488 TYR A O 1
ATOM 3969 N N . ASN A 1 489 ? -33.446 -2.220 -8.995 1.00 92.00 489 ASN A N 1
ATOM 3970 C CA . ASN A 1 489 ? -34.372 -3.063 -9.749 1.00 92.00 489 ASN A CA 1
ATOM 3971 C C . ASN A 1 489 ? -34.770 -2.414 -11.094 1.00 92.00 489 ASN A C 1
ATOM 3973 O O . ASN A 1 489 ? -34.481 -1.251 -11.374 1.00 92.00 489 ASN A O 1
ATOM 3977 N N . ALA A 1 490 ? -35.542 -3.140 -11.906 1.00 90.25 490 ALA A N 1
ATOM 3978 C CA . ALA A 1 490 ? -36.058 -2.645 -13.190 1.00 90.25 490 ALA A CA 1
ATOM 3979 C C . ALA A 1 490 ? -36.997 -1.415 -13.101 1.00 90.25 490 ALA A C 1
ATOM 3981 O O . ALA A 1 490 ? -37.291 -0.800 -14.126 1.00 90.25 490 ALA A O 1
ATOM 3982 N N . SER A 1 491 ? -37.493 -1.071 -11.909 1.00 92.31 491 SER A N 1
ATOM 3983 C CA . SER A 1 491 ? -38.293 0.137 -11.640 1.00 92.31 491 SER A CA 1
ATOM 3984 C C . SER A 1 491 ? -37.445 1.305 -11.118 1.00 92.31 491 SER A C 1
ATOM 3986 O O . SER A 1 491 ? -38.004 2.346 -10.777 1.00 92.31 491 SER A O 1
ATOM 3988 N N . SER A 1 492 ? -36.116 1.144 -11.073 1.00 90.56 492 SER A N 1
ATOM 3989 C CA . SER A 1 492 ? -35.154 2.078 -10.477 1.00 90.56 492 SER A CA 1
ATOM 3990 C C . SER A 1 492 ? -35.315 2.265 -8.965 1.00 90.56 492 SER A C 1
ATOM 3992 O O . SER A 1 492 ? -34.828 3.253 -8.413 1.00 90.56 492 SER A O 1
ATOM 3994 N N . ASP A 1 493 ? -35.958 1.317 -8.276 1.00 91.06 493 ASP A N 1
ATOM 3995 C CA . ASP A 1 493 ? -35.898 1.274 -6.820 1.00 91.06 493 ASP A CA 1
ATOM 3996 C C . ASP A 1 493 ? -34.553 0.691 -6.401 1.00 91.06 493 ASP A C 1
ATOM 3998 O O . ASP A 1 493 ? -34.095 -0.329 -6.917 1.00 91.06 493 ASP A O 1
ATOM 4002 N N . LEU A 1 494 ? -33.939 1.350 -5.436 1.00 91.88 494 LEU A N 1
ATOM 4003 C CA . LEU A 1 494 ? -32.686 0.947 -4.831 1.00 91.88 494 LEU A CA 1
ATOM 4004 C C . LEU A 1 494 ? -32.886 -0.290 -3.948 1.00 91.88 494 LEU A C 1
ATOM 4006 O O . LEU A 1 494 ? -33.684 -0.271 -3.009 1.00 91.88 494 LEU A O 1
ATOM 4010 N N . LEU A 1 495 ? -32.132 -1.344 -4.236 1.00 92.00 495 LEU A N 1
ATOM 4011 C CA . LEU A 1 495 ? -32.178 -2.622 -3.532 1.00 92.00 495 LEU A CA 1
ATOM 4012 C C . LEU A 1 495 ? -31.069 -2.750 -2.492 1.00 92.00 495 LEU A C 1
ATOM 4014 O O . LEU A 1 495 ? -31.318 -3.308 -1.421 1.00 92.00 495 LEU A O 1
ATOM 4018 N N . ALA A 1 496 ? -29.870 -2.247 -2.806 1.00 92.38 496 ALA A N 1
ATOM 4019 C CA . ALA A 1 496 ? -28.684 -2.470 -1.990 1.00 92.38 496 ALA A CA 1
ATOM 4020 C C . ALA A 1 496 ? -27.591 -1.404 -2.170 1.00 92.38 496 ALA A C 1
ATOM 4022 O O . ALA A 1 496 ? -27.518 -0.764 -3.224 1.00 92.38 496 ALA A O 1
ATOM 4023 N N . PHE A 1 497 ? -26.711 -1.284 -1.175 1.00 90.69 497 PHE A N 1
ATOM 4024 C CA . PHE A 1 497 ? -25.460 -0.532 -1.243 1.00 90.69 497 PHE A CA 1
ATOM 4025 C C . PHE A 1 497 ? -24.285 -1.363 -0.730 1.00 90.69 497 PHE A C 1
ATOM 4027 O O . PHE A 1 497 ? -24.432 -2.102 0.234 1.00 90.69 497 PHE A O 1
ATOM 4034 N N . ASP A 1 498 ? -23.102 -1.142 -1.296 1.00 89.81 498 ASP A N 1
ATOM 4035 C CA . ASP A 1 498 ? -21.841 -1.434 -0.614 1.00 89.81 498 ASP A CA 1
ATOM 4036 C C . ASP A 1 498 ? -20.809 -0.354 -0.939 1.00 89.81 498 ASP A C 1
ATOM 4038 O O . ASP A 1 498 ? -20.338 -0.246 -2.067 1.00 89.81 498 ASP A O 1
ATOM 4042 N N . GLY A 1 499 ? -20.452 0.465 0.045 1.00 75.12 499 GLY A N 1
ATOM 4043 C CA . GLY A 1 499 ? -19.456 1.524 -0.118 1.00 75.12 499 GLY A CA 1
ATOM 4044 C C . GLY A 1 499 ? -18.007 1.110 0.128 1.00 75.12 499 GLY A C 1
ATOM 4045 O O . GLY A 1 499 ? -17.167 2.007 0.170 1.00 75.12 499 GLY A O 1
ATOM 4046 N N . SER A 1 500 ? -17.744 -0.186 0.332 1.00 77.38 500 SER A N 1
ATOM 4047 C CA . SER A 1 500 ? -16.473 -0.830 0.695 1.00 77.38 500 SER A CA 1
ATOM 4048 C C . SER A 1 500 ? -15.756 -0.235 1.911 1.00 77.38 500 SER A C 1
ATOM 4050 O O . SER A 1 500 ? -15.475 0.958 2.019 1.00 77.38 500 SER A O 1
ATOM 4052 N N . GLN A 1 501 ? -15.428 -1.085 2.887 1.00 82.62 501 GLN A N 1
ATOM 4053 C CA . GLN A 1 501 ? -14.759 -0.636 4.114 1.00 82.62 501 GLN A CA 1
ATOM 4054 C C . GLN A 1 501 ? -13.271 -0.344 3.910 1.00 82.62 501 GLN A C 1
ATOM 4056 O O . GLN A 1 501 ? -12.744 0.549 4.582 1.00 82.62 501 GLN A O 1
ATOM 4061 N N . GLY A 1 502 ? -12.593 -1.057 3.014 1.00 86.25 502 GLY A N 1
ATOM 4062 C CA . GLY A 1 502 ? -11.162 -0.886 2.816 1.00 86.25 502 GLY A CA 1
ATOM 4063 C C . GLY A 1 502 ? -10.811 0.315 1.943 1.00 86.25 502 GLY A C 1
ATOM 4064 O O . GLY A 1 502 ? -11.607 0.744 1.114 1.00 86.25 502 GLY A O 1
ATOM 4065 N N . MET A 1 503 ? -9.618 0.873 2.156 1.00 87.75 503 MET A N 1
ATOM 4066 C CA . MET A 1 503 ? -9.025 1.871 1.252 1.00 87.75 503 MET A CA 1
ATOM 4067 C C . MET A 1 503 ? -7.956 1.216 0.392 1.00 87.75 503 MET A C 1
ATOM 4069 O O . MET A 1 503 ? -7.136 0.462 0.916 1.00 87.75 503 MET A O 1
ATOM 4073 N N . PHE A 1 504 ? -7.955 1.520 -0.899 1.00 89.81 504 PHE A N 1
ATOM 4074 C CA . PHE A 1 504 ? -6.879 1.172 -1.822 1.00 89.81 504 PHE A CA 1
ATOM 4075 C C . PHE A 1 504 ? -6.175 2.447 -2.294 1.00 89.81 504 PHE A C 1
ATOM 4077 O O . PHE A 1 504 ? -6.647 3.561 -2.057 1.00 89.81 504 PHE A O 1
ATOM 4084 N N . THR A 1 505 ? -5.038 2.283 -2.956 1.00 89.81 505 THR A N 1
ATOM 4085 C CA . THR A 1 505 ? -4.222 3.389 -3.450 1.00 89.81 505 THR A CA 1
ATOM 4086 C C . THR A 1 505 ? -4.315 3.456 -4.965 1.00 89.81 505 THR A C 1
ATOM 4088 O O . THR A 1 505 ? -4.121 2.451 -5.639 1.00 89.81 505 THR A O 1
ATOM 4091 N N . ILE A 1 506 ? -4.557 4.643 -5.515 1.00 88.31 506 ILE A N 1
ATOM 4092 C CA . ILE A 1 506 ? -4.211 4.960 -6.904 1.00 88.31 506 ILE A CA 1
ATOM 4093 C C . ILE A 1 506 ? -2.894 5.719 -6.858 1.00 88.31 506 ILE A C 1
ATOM 4095 O O . ILE A 1 506 ? -2.796 6.750 -6.192 1.00 88.31 506 ILE A O 1
ATOM 4099 N N . TYR A 1 507 ? -1.872 5.183 -7.513 1.00 83.62 507 TYR A N 1
ATOM 4100 C CA . TYR A 1 507 ? -0.537 5.760 -7.497 1.00 83.62 507 TYR A CA 1
ATOM 4101 C C . TYR A 1 507 ? -0.527 7.128 -8.190 1.00 83.62 507 TYR A C 1
ATOM 4103 O O . TYR A 1 507 ? -0.871 7.223 -9.365 1.00 83.62 507 TYR A O 1
ATOM 4111 N N . ASP A 1 508 ? -0.127 8.180 -7.468 1.00 68.00 508 ASP A N 1
ATOM 4112 C CA . ASP A 1 508 ? 0.145 9.492 -8.064 1.00 68.00 508 ASP A CA 1
ATOM 4113 C C . ASP A 1 508 ? 1.570 9.455 -8.627 1.00 68.00 508 ASP A C 1
ATOM 4115 O O . ASP A 1 508 ? 2.505 9.259 -7.836 1.00 68.00 508 ASP A O 1
ATOM 4119 N N . PRO A 1 509 ? 1.787 9.591 -9.948 1.00 59.94 509 PRO A N 1
ATOM 4120 C CA . PRO A 1 509 ? 3.140 9.717 -10.454 1.00 59.94 509 PRO A CA 1
ATOM 4121 C C . PRO A 1 509 ? 3.760 10.985 -9.838 1.00 59.94 509 PRO A C 1
ATOM 4123 O O . PRO A 1 509 ? 3.172 12.066 -9.902 1.00 59.94 509 PRO A O 1
ATOM 4126 N N . PRO A 1 510 ? 4.919 10.870 -9.179 1.00 60.12 510 PRO A N 1
ATOM 4127 C CA . PRO A 1 510 ? 5.523 11.976 -8.447 1.00 60.12 510 PRO A CA 1
ATOM 4128 C C . PRO A 1 510 ? 5.926 13.126 -9.371 1.00 60.12 510 PRO A C 1
ATOM 4130 O O . PRO A 1 510 ? 6.044 12.963 -10.582 1.00 60.12 510 PRO A O 1
ATOM 4133 N N . VAL A 1 511 ? 6.151 14.303 -8.776 1.00 68.94 511 VAL A N 1
ATOM 4134 C CA . VAL A 1 511 ? 6.624 15.502 -9.483 1.00 68.94 511 VAL A CA 1
ATOM 4135 C C . VAL A 1 511 ? 7.854 15.151 -10.320 1.00 68.94 511 VAL A C 1
ATOM 4137 O O . VAL A 1 511 ? 8.894 14.806 -9.768 1.00 68.94 511 VAL A O 1
ATOM 4140 N N . ILE A 1 512 ? 7.712 15.250 -11.641 1.00 84.62 512 ILE A N 1
ATOM 4141 C CA . ILE A 1 512 ? 8.768 14.918 -12.594 1.00 84.62 512 ILE A CA 1
ATOM 4142 C C . ILE A 1 512 ? 9.616 16.161 -12.831 1.00 84.62 512 ILE A C 1
ATOM 4144 O O . ILE A 1 512 ? 9.149 17.171 -13.364 1.00 84.62 512 ILE A O 1
ATOM 4148 N N . ASP A 1 513 ? 10.872 16.090 -12.417 1.00 88.94 513 ASP A N 1
ATOM 4149 C CA . ASP A 1 513 ? 11.787 17.219 -12.451 1.00 88.94 513 ASP A CA 1
ATOM 4150 C C . ASP A 1 513 ? 12.583 17.250 -13.774 1.00 88.94 513 ASP A C 1
ATOM 4152 O O . ASP A 1 513 ? 13.241 16.286 -14.149 1.00 88.94 513 ASP A O 1
ATOM 4156 N N . GLU A 1 514 ? 12.610 18.382 -14.480 1.00 91.75 514 GLU A N 1
ATOM 4157 C CA . GLU A 1 514 ? 13.305 18.483 -15.781 1.00 91.75 514 GLU A CA 1
ATOM 4158 C C . GLU A 1 514 ? 14.840 18.571 -15.635 1.00 91.75 514 GLU A C 1
ATOM 4160 O O . GLU A 1 514 ? 15.355 19.389 -14.861 1.00 91.75 514 GLU A O 1
ATOM 4165 N N . LEU A 1 515 ? 15.590 17.754 -16.376 1.00 91.38 515 LEU A N 1
ATOM 4166 C CA . LEU A 1 515 ? 17.052 17.780 -16.458 1.00 91.38 515 LEU A CA 1
ATOM 4167 C C . LEU A 1 515 ? 17.493 18.594 -17.678 1.00 91.38 515 LEU A C 1
ATOM 4169 O O . LEU A 1 515 ? 17.390 18.144 -18.810 1.00 91.38 515 LEU A O 1
ATOM 4173 N N . GLY A 1 516 ? 18.049 19.783 -17.442 1.00 83.25 516 GLY A N 1
ATOM 4174 C CA . GLY A 1 516 ? 18.677 20.578 -18.502 1.00 83.25 516 GLY A CA 1
ATOM 4175 C C . GLY A 1 516 ? 20.137 20.180 -18.749 1.00 83.25 516 GLY A C 1
ATOM 4176 O O . GLY A 1 516 ? 20.853 19.840 -17.804 1.00 83.25 516 GLY A O 1
ATOM 4177 N N . SER A 1 517 ? 20.609 20.355 -19.985 1.00 73.00 517 SER A N 1
ATOM 4178 C CA . SER A 1 517 ? 21.924 19.946 -20.526 1.00 73.00 517 SER A CA 1
ATOM 4179 C C . SER A 1 517 ? 23.182 20.527 -19.837 1.00 73.00 517 SER A C 1
ATOM 4181 O O . SER A 1 517 ? 24.314 20.189 -20.183 1.00 73.00 517 SER A O 1
ATOM 4183 N N . TYR A 1 518 ? 23.026 21.360 -18.799 1.00 69.38 518 TYR A N 1
ATOM 4184 C CA . TYR A 1 518 ? 24.136 21.913 -18.005 1.00 69.38 518 TYR A CA 1
ATOM 4185 C C . TYR A 1 518 ? 23.942 21.856 -16.488 1.00 69.38 518 TYR A C 1
ATOM 4187 O O . TYR A 1 518 ? 24.842 22.259 -15.743 1.00 69.38 518 TYR A O 1
ATOM 4195 N N . ASN A 1 519 ? 22.797 21.366 -16.016 1.00 81.06 519 ASN A N 1
ATOM 4196 C CA . ASN A 1 519 ? 22.420 21.459 -14.613 1.00 81.06 519 ASN A CA 1
ATOM 4197 C C . ASN A 1 519 ? 22.487 20.085 -13.954 1.00 81.06 519 ASN A C 1
ATOM 4199 O O . ASN A 1 519 ? 21.638 19.230 -14.179 1.00 81.06 519 ASN A O 1
ATOM 4203 N N . THR A 1 520 ? 23.473 19.896 -13.078 1.00 87.50 520 THR A N 1
ATOM 4204 C CA . THR A 1 520 ? 23.463 18.751 -12.168 1.00 87.50 520 THR A CA 1
ATOM 4205 C C . THR A 1 520 ? 22.408 18.983 -11.087 1.00 87.50 520 THR A C 1
ATOM 4207 O O . THR A 1 520 ? 22.467 19.986 -10.365 1.00 87.50 520 THR A O 1
ATOM 4210 N N . LYS A 1 521 ? 21.477 18.043 -10.932 1.00 91.19 521 LYS A N 1
ATOM 4211 C CA . LYS A 1 521 ? 20.495 18.034 -9.843 1.00 91.19 521 LYS A CA 1
ATOM 4212 C C . LYS A 1 521 ? 20.942 17.132 -8.696 1.00 91.19 521 LYS A C 1
ATOM 4214 O O . LYS A 1 521 ? 21.825 16.287 -8.836 1.00 91.19 521 LYS A O 1
ATOM 4219 N N . THR A 1 522 ? 20.360 17.378 -7.527 1.00 89.69 522 THR A N 1
ATOM 4220 C CA . THR A 1 522 ? 20.527 16.528 -6.341 1.00 89.69 522 THR A CA 1
ATOM 4221 C C . THR A 1 522 ? 19.253 15.731 -6.172 1.00 89.69 522 THR A C 1
ATOM 4223 O O . THR A 1 522 ? 18.186 16.334 -6.225 1.00 89.69 522 THR A O 1
ATOM 4226 N N . THR A 1 523 ? 19.378 14.426 -5.968 1.00 86.94 523 THR A N 1
ATOM 4227 C CA . THR A 1 523 ? 18.253 13.555 -5.632 1.00 86.94 523 THR A CA 1
ATOM 4228 C C . THR A 1 523 ? 18.426 13.035 -4.209 1.00 86.94 523 THR A C 1
ATOM 4230 O O . THR A 1 523 ? 19.480 12.498 -3.864 1.00 86.94 523 THR A O 1
ATOM 4233 N N . ASP A 1 524 ? 17.407 13.257 -3.378 1.00 84.12 524 ASP A N 1
ATOM 4234 C CA . ASP A 1 524 ? 17.342 12.811 -1.978 1.00 84.12 524 ASP A CA 1
ATOM 4235 C C . ASP A 1 524 ? 16.216 11.775 -1.757 1.00 84.12 524 ASP A C 1
ATOM 4237 O O . ASP A 1 524 ? 16.093 11.213 -0.664 1.00 84.12 524 ASP A O 1
ATOM 4241 N N . TYR A 1 525 ? 15.395 11.519 -2.784 1.00 76.62 525 TYR A N 1
ATOM 4242 C CA . TYR A 1 525 ? 14.216 10.650 -2.738 1.00 76.62 525 TYR A CA 1
ATOM 4243 C C . TYR A 1 525 ? 14.516 9.267 -3.327 1.00 76.62 525 TYR A C 1
ATOM 4245 O O . TYR A 1 525 ? 15.407 9.114 -4.155 1.00 76.62 525 TYR A O 1
ATOM 4253 N N . ASN A 1 526 ? 13.788 8.242 -2.879 1.00 78.88 526 ASN A N 1
ATOM 4254 C CA . ASN A 1 526 ? 13.908 6.890 -3.419 1.00 78.88 526 ASN A CA 1
ATOM 4255 C C . ASN A 1 526 ? 12.522 6.245 -3.599 1.00 78.88 526 ASN A C 1
ATOM 4257 O O . ASN A 1 526 ? 11.864 5.976 -2.588 1.00 78.88 526 ASN A O 1
ATOM 4261 N N . PRO A 1 527 ? 12.101 5.936 -4.837 1.00 81.75 527 PRO A N 1
ATOM 4262 C CA . PRO A 1 527 ? 12.690 6.413 -6.093 1.00 81.75 527 PRO A CA 1
ATOM 4263 C C . PRO A 1 527 ? 12.538 7.931 -6.279 1.00 81.75 527 PRO A C 1
ATOM 4265 O O . PRO A 1 527 ? 11.719 8.562 -5.609 1.00 81.75 527 PRO A O 1
ATOM 4268 N N . ASP A 1 528 ? 13.310 8.501 -7.201 1.00 88.38 528 ASP A N 1
ATOM 4269 C CA . ASP A 1 528 ? 13.145 9.879 -7.684 1.00 88.38 528 ASP A CA 1
ATOM 4270 C C . ASP A 1 528 ? 12.979 9.895 -9.209 1.00 88.38 528 ASP A C 1
ATOM 4272 O O . ASP A 1 528 ? 13.395 8.954 -9.897 1.00 88.38 528 ASP A O 1
ATOM 4276 N N . TYR A 1 529 ? 12.334 10.936 -9.731 1.00 89.75 529 TYR A N 1
ATOM 4277 C CA . TYR A 1 529 ? 11.783 10.937 -11.084 1.00 89.75 529 TYR A CA 1
ATOM 4278 C C . TYR A 1 529 ? 12.091 12.233 -11.823 1.00 89.75 529 TYR A C 1
ATOM 4280 O O . TYR A 1 529 ? 11.879 13.343 -11.335 1.00 89.75 529 TYR A O 1
ATOM 4288 N N . PHE A 1 530 ? 12.580 12.071 -13.043 1.00 94.06 530 PHE A N 1
ATOM 4289 C CA . PHE A 1 530 ? 13.081 13.143 -13.878 1.00 94.06 530 PHE A CA 1
ATOM 4290 C C . PHE A 1 530 ? 12.597 12.983 -15.317 1.00 94.06 530 PHE A C 1
ATOM 4292 O O . PHE A 1 530 ? 12.129 11.918 -15.716 1.00 94.06 530 PHE A O 1
ATOM 4299 N N . GLN A 1 531 ? 12.747 14.041 -16.105 1.00 94.69 531 GLN A N 1
ATOM 4300 C CA . GLN A 1 531 ? 12.556 14.005 -17.554 1.00 94.69 531 GLN A CA 1
ATOM 4301 C C . GLN A 1 531 ? 13.627 14.822 -18.266 1.00 94.69 531 GLN A C 1
ATOM 4303 O O . GLN A 1 531 ? 14.209 15.730 -17.667 1.00 94.69 531 GLN A O 1
ATOM 4308 N N . PHE A 1 532 ? 13.853 14.547 -19.544 1.00 94.38 532 PHE A N 1
ATOM 4309 C CA . PHE A 1 532 ? 14.622 15.416 -20.431 1.00 94.38 532 PHE A CA 1
ATOM 4310 C C . PHE A 1 532 ? 14.077 15.334 -21.857 1.00 94.38 532 PHE A C 1
ATOM 4312 O O . PHE A 1 532 ? 13.483 14.325 -22.243 1.00 94.38 532 PHE A O 1
ATOM 4319 N N . ASP A 1 533 ? 14.310 16.394 -22.623 1.00 93.44 533 ASP A N 1
ATOM 4320 C CA . ASP A 1 533 ? 14.004 16.437 -24.047 1.00 93.44 533 ASP A CA 1
ATOM 4321 C C . ASP A 1 533 ? 15.263 16.084 -24.849 1.00 93.44 533 ASP A C 1
ATOM 4323 O O . ASP A 1 533 ? 16.341 16.648 -24.632 1.00 93.44 533 ASP A O 1
ATOM 4327 N N . LEU A 1 534 ? 15.121 15.126 -25.761 1.00 92.69 534 LEU A N 1
ATOM 4328 C CA . LEU A 1 534 ? 16.065 14.894 -26.844 1.00 92.69 534 LEU A CA 1
ATOM 4329 C C . LEU A 1 534 ? 15.607 15.742 -28.032 1.00 92.69 534 LEU A C 1
ATOM 4331 O O . LEU A 1 534 ? 14.625 15.398 -28.681 1.00 92.69 534 LEU A O 1
ATOM 4335 N N . ASP A 1 535 ? 16.280 16.860 -28.279 1.00 87.62 535 ASP A N 1
ATOM 4336 C CA . ASP A 1 535 ? 15.950 17.834 -29.331 1.00 87.62 535 ASP A CA 1
ATOM 4337 C C . ASP A 1 535 ? 17.158 18.199 -30.216 1.00 87.62 535 ASP A C 1
ATOM 4339 O O . ASP A 1 535 ? 17.100 19.124 -31.033 1.00 87.62 535 ASP A O 1
ATOM 4343 N N . GLU A 1 536 ? 18.262 17.463 -30.067 1.00 83.69 536 GLU A N 1
ATOM 4344 C CA . GLU A 1 536 ? 19.498 17.654 -30.817 1.00 83.69 536 GLU A CA 1
ATOM 4345 C C . GLU A 1 536 ? 19.923 16.358 -31.523 1.00 83.69 536 GLU A C 1
ATOM 4347 O O . GLU A 1 536 ? 19.935 15.280 -30.931 1.00 83.69 536 GLU A O 1
ATOM 4352 N N . ASN A 1 537 ? 20.353 16.489 -32.782 1.00 89.69 537 ASN A N 1
ATOM 4353 C CA . ASN A 1 537 ? 20.995 15.408 -33.530 1.00 89.69 537 ASN A CA 1
ATOM 4354 C C . ASN A 1 537 ? 22.456 15.283 -33.077 1.00 89.69 537 ASN A C 1
ATOM 4356 O O . ASN A 1 537 ? 23.345 15.866 -33.705 1.00 89.69 537 ASN A O 1
ATOM 4360 N N . ALA A 1 538 ? 22.664 14.651 -31.927 1.00 92.50 538 ALA A N 1
ATOM 4361 C CA . ALA A 1 538 ? 23.970 14.332 -31.361 1.00 92.50 538 ALA A CA 1
ATOM 4362 C C . ALA A 1 538 ? 23.831 13.208 -30.330 1.00 92.50 538 ALA A C 1
ATOM 4364 O O . ALA A 1 538 ? 22.752 12.986 -29.771 1.00 92.50 538 ALA A O 1
ATOM 4365 N N . TRP A 1 539 ? 24.929 12.535 -30.010 1.00 95.00 539 TRP A N 1
ATOM 4366 C CA . TRP A 1 539 ? 24.973 11.625 -28.877 1.00 95.00 539 TRP A CA 1
ATOM 4367 C C . TRP A 1 539 ? 24.744 12.363 -27.558 1.00 95.00 539 TRP A C 1
ATOM 4369 O O . TRP A 1 539 ? 25.354 13.397 -27.270 1.00 95.00 539 TRP A O 1
ATOM 4379 N N . CYS A 1 540 ? 23.909 11.779 -26.705 1.00 94.56 540 CYS A N 1
ATOM 4380 C CA . CYS A 1 540 ? 23.617 12.301 -25.379 1.00 94.56 540 CYS A CA 1
ATOM 4381 C C . CYS A 1 540 ? 23.670 11.202 -24.315 1.00 94.56 540 CYS A C 1
ATOM 4383 O O . CYS A 1 540 ? 23.784 10.010 -24.607 1.00 94.56 540 CYS A O 1
ATOM 4385 N N . ALA A 1 541 ? 23.640 11.611 -23.050 1.00 94.75 541 ALA A N 1
ATOM 4386 C CA . ALA A 1 541 ? 23.713 10.694 -21.925 1.00 94.75 541 ALA A CA 1
ATOM 4387 C C . ALA A 1 541 ? 22.991 11.246 -20.696 1.00 94.75 541 ALA A C 1
ATOM 4389 O O . ALA A 1 541 ? 23.061 12.442 -20.397 1.00 94.75 541 ALA A O 1
ATOM 4390 N N . VAL A 1 542 ? 22.364 10.360 -19.924 1.00 95.31 542 VAL A N 1
ATOM 4391 C CA . VAL A 1 542 ? 21.911 10.664 -18.562 1.00 95.31 542 VAL A CA 1
ATOM 4392 C C . VAL A 1 542 ? 22.701 9.811 -17.591 1.00 95.31 542 VAL A C 1
ATOM 4394 O O . VAL A 1 542 ? 22.723 8.590 -17.717 1.00 95.31 542 VAL A O 1
ATOM 4397 N N . GLY A 1 543 ? 23.340 10.455 -16.616 1.00 93.25 543 GLY A N 1
ATOM 4398 C CA . GLY A 1 543 ? 24.151 9.773 -15.615 1.00 93.25 543 GLY A CA 1
ATOM 4399 C C . GLY A 1 543 ? 23.865 10.222 -14.193 1.00 93.25 543 GLY A C 1
ATOM 4400 O O . GLY A 1 543 ? 23.539 11.387 -13.945 1.00 93.25 543 GLY A O 1
ATOM 4401 N N . ILE A 1 544 ? 24.049 9.304 -13.249 1.00 91.19 544 ILE A N 1
ATOM 4402 C CA . ILE A 1 544 ? 23.963 9.522 -11.808 1.00 91.19 544 ILE A CA 1
ATOM 4403 C C . ILE A 1 544 ? 25.268 9.103 -11.127 1.00 91.19 544 ILE A C 1
ATOM 4405 O O . ILE A 1 544 ? 25.776 8.010 -11.341 1.00 91.19 544 ILE A O 1
ATOM 4409 N N . ARG A 1 545 ? 25.826 9.994 -10.301 1.00 87.69 545 ARG A N 1
ATOM 4410 C CA . ARG A 1 545 ? 27.000 9.721 -9.463 1.00 87.69 545 ARG A CA 1
ATOM 4411 C C . ARG A 1 545 ? 26.602 9.447 -8.017 1.00 87.69 545 ARG A C 1
ATOM 4413 O O . ARG A 1 545 ? 25.868 10.242 -7.413 1.00 87.69 545 ARG A O 1
ATOM 4420 N N . ASN A 1 546 ? 27.233 8.428 -7.445 1.00 77.94 546 ASN A N 1
ATOM 4421 C CA . ASN A 1 546 ? 27.215 8.109 -6.022 1.00 77.94 546 ASN A CA 1
ATOM 4422 C C . ASN A 1 546 ? 28.143 9.065 -5.245 1.00 77.94 546 ASN A C 1
ATOM 4424 O O . ASN A 1 546 ? 29.299 9.257 -5.605 1.00 77.94 546 ASN A O 1
ATOM 4428 N N . MET A 1 547 ? 27.647 9.725 -4.191 1.00 67.06 547 MET A N 1
ATOM 4429 C CA . MET A 1 547 ? 28.445 10.695 -3.408 1.00 67.06 547 MET A CA 1
ATOM 4430 C C . MET A 1 547 ? 29.150 10.071 -2.185 1.00 67.06 547 MET A C 1
ATOM 4432 O O . MET A 1 547 ? 30.020 10.707 -1.587 1.00 67.06 547 MET A O 1
ATOM 4436 N N . THR A 1 548 ? 28.768 8.845 -1.820 1.00 62.16 548 THR A N 1
ATOM 4437 C CA . THR A 1 548 ? 29.305 7.962 -0.762 1.00 62.16 548 THR A CA 1
ATOM 4438 C C . THR A 1 548 ? 29.082 6.503 -1.209 1.00 62.16 548 THR A C 1
ATOM 4440 O O . THR A 1 548 ? 28.637 6.309 -2.335 1.00 62.16 548 THR A O 1
ATOM 4443 N N . ASN A 1 549 ? 29.374 5.486 -0.378 1.00 58.94 549 ASN A N 1
ATOM 4444 C CA . ASN A 1 549 ? 29.230 4.035 -0.662 1.00 58.94 549 ASN A CA 1
ATOM 4445 C C . ASN A 1 549 ? 27.795 3.546 -1.025 1.00 58.94 549 ASN A C 1
ATOM 4447 O O . ASN A 1 549 ? 27.461 2.390 -0.775 1.00 58.94 549 ASN A O 1
ATOM 4451 N N . ASN A 1 550 ? 26.932 4.409 -1.547 1.00 66.44 550 ASN A N 1
ATOM 4452 C CA . ASN A 1 550 ? 25.587 4.092 -1.999 1.00 66.44 550 ASN A CA 1
ATOM 4453 C C . ASN A 1 550 ? 25.635 3.637 -3.454 1.00 66.44 550 ASN A C 1
ATOM 4455 O O . ASN A 1 550 ? 26.518 4.040 -4.205 1.00 66.44 550 ASN A O 1
ATOM 4459 N N . GLU A 1 551 ? 24.641 2.858 -3.852 1.00 77.38 551 GLU A N 1
ATOM 4460 C CA . GLU A 1 551 ? 24.474 2.389 -5.222 1.00 77.38 551 GLU A CA 1
ATOM 4461 C C . GLU A 1 551 ? 23.138 2.930 -5.744 1.00 77.38 551 GLU A C 1
ATOM 4463 O O . GLU A 1 551 ? 22.072 2.601 -5.214 1.00 77.38 551 GLU A O 1
ATOM 4468 N N . TRP A 1 552 ? 23.197 3.832 -6.724 1.00 84.62 552 TRP A N 1
ATOM 4469 C CA . TRP A 1 552 ? 22.029 4.362 -7.423 1.00 84.62 552 TRP A CA 1
ATOM 4470 C C . TRP A 1 552 ? 21.919 3.728 -8.804 1.00 84.62 552 TRP A C 1
ATOM 4472 O O . TRP A 1 552 ? 22.879 3.748 -9.561 1.00 84.62 552 TRP A O 1
ATOM 4482 N N . LYS A 1 553 ? 20.730 3.243 -9.159 1.00 87.06 553 LYS A N 1
ATOM 4483 C CA . LYS A 1 553 ? 20.424 2.733 -10.497 1.00 87.06 553 LYS A CA 1
ATOM 4484 C C . LYS A 1 553 ? 19.589 3.711 -11.296 1.00 87.06 553 LYS A C 1
ATOM 4486 O O . LYS A 1 553 ? 18.715 4.370 -10.734 1.00 87.06 553 LYS A O 1
ATOM 4491 N N . LEU A 1 554 ? 19.808 3.742 -12.607 1.00 92.38 554 LEU A N 1
ATOM 4492 C CA . LEU A 1 554 ? 19.068 4.579 -13.544 1.00 92.38 554 LEU A CA 1
ATOM 4493 C C . LEU A 1 554 ? 18.221 3.724 -14.488 1.00 92.38 554 LEU A C 1
ATOM 4495 O O . LEU A 1 554 ? 18.686 2.720 -15.014 1.00 92.38 554 LEU A O 1
ATOM 4499 N N . LYS A 1 555 ? 16.980 4.142 -14.733 1.00 94.94 555 LYS A N 1
ATOM 4500 C CA . LYS A 1 555 ? 16.069 3.538 -15.710 1.00 94.94 555 LYS A CA 1
ATOM 4501 C C . LYS A 1 555 ? 15.514 4.608 -16.637 1.00 94.94 555 LYS A C 1
ATOM 4503 O O . LYS A 1 555 ? 15.029 5.634 -16.159 1.00 94.94 555 LYS A O 1
ATOM 4508 N N . LEU A 1 556 ? 15.573 4.349 -17.935 1.00 96.62 556 LEU A N 1
ATOM 4509 C CA . LEU A 1 556 ? 15.081 5.216 -18.998 1.00 96.62 556 LEU A CA 1
ATOM 4510 C C . LEU A 1 556 ? 13.760 4.671 -19.546 1.00 96.62 556 LEU A C 1
ATOM 4512 O O . LEU A 1 556 ? 13.656 3.477 -19.822 1.00 96.62 556 LEU A O 1
ATOM 4516 N N . TYR A 1 557 ? 12.778 5.546 -19.731 1.00 95.19 557 TYR A N 1
ATOM 4517 C CA . TYR A 1 557 ? 11.439 5.219 -20.212 1.00 95.19 557 TYR A CA 1
ATOM 4518 C C . TYR A 1 557 ? 11.075 6.066 -21.426 1.00 95.19 557 TYR A C 1
ATOM 4520 O O . TYR A 1 557 ? 11.470 7.231 -21.521 1.00 95.19 557 TYR A O 1
ATOM 4528 N N . ASP A 1 558 ? 10.282 5.488 -22.323 1.00 94.00 558 ASP A N 1
ATOM 4529 C CA . ASP A 1 558 ? 9.711 6.168 -23.488 1.00 94.00 558 ASP A CA 1
ATOM 4530 C C . ASP A 1 558 ? 8.586 7.147 -23.121 1.00 94.00 558 ASP A C 1
ATOM 4532 O O . ASP A 1 558 ? 8.073 7.858 -23.984 1.00 94.00 558 ASP A O 1
ATOM 4536 N N . ASP A 1 559 ? 8.196 7.205 -21.851 1.00 89.19 559 ASP A N 1
ATOM 4537 C CA . ASP A 1 559 ? 7.047 7.966 -21.404 1.00 89.19 559 ASP A CA 1
ATOM 4538 C C . ASP A 1 559 ? 7.225 8.529 -19.983 1.00 89.19 559 ASP A C 1
ATOM 4540 O O . ASP A 1 559 ? 8.058 8.086 -19.190 1.00 89.19 559 ASP A O 1
ATOM 4544 N N . LEU A 1 560 ? 6.408 9.531 -19.653 1.00 86.62 560 LEU A N 1
ATOM 4545 C CA . LEU A 1 560 ? 6.428 10.217 -18.355 1.00 86.62 560 LEU A CA 1
ATOM 4546 C C . LEU A 1 560 ? 5.588 9.520 -17.271 1.00 86.62 560 LEU A C 1
ATOM 4548 O O . LEU A 1 560 ? 5.529 9.990 -16.139 1.00 86.62 560 LEU A O 1
ATOM 4552 N N . TRP A 1 561 ? 4.928 8.411 -17.597 1.00 78.44 561 TRP A N 1
ATOM 4553 C CA . TRP A 1 561 ? 4.240 7.531 -16.649 1.00 78.44 561 TRP A CA 1
ATOM 4554 C C . TRP A 1 561 ? 5.113 6.344 -16.233 1.00 78.44 561 TRP A C 1
ATOM 4556 O O . TRP A 1 561 ? 4.709 5.580 -15.357 1.00 78.44 561 TRP A O 1
ATOM 4566 N N . PHE A 1 562 ? 6.326 6.238 -16.788 1.00 81.25 562 PHE A N 1
ATOM 4567 C CA . PHE A 1 562 ? 7.329 5.232 -16.445 1.00 81.25 562 PHE A CA 1
ATOM 4568 C C . PHE A 1 562 ? 6.826 3.796 -16.679 1.00 81.25 562 PHE A C 1
ATOM 4570 O O . PHE A 1 562 ? 7.024 2.914 -15.838 1.00 81.25 562 PHE A O 1
ATOM 4577 N N . VAL A 1 563 ? 6.175 3.564 -17.825 1.00 78.69 563 VAL A N 1
ATOM 4578 C CA . VAL A 1 563 ? 5.606 2.266 -18.226 1.00 78.69 563 VAL A CA 1
ATOM 4579 C C . VAL A 1 563 ? 6.471 1.585 -19.287 1.00 78.69 563 VAL A C 1
ATOM 4581 O O . VAL A 1 563 ? 6.820 0.411 -19.130 1.00 78.69 563 VAL A O 1
ATOM 4584 N N . GLY A 1 564 ? 6.846 2.287 -20.357 1.00 86.81 564 GLY A N 1
ATOM 4585 C CA . GLY A 1 564 ? 7.655 1.733 -21.441 1.00 86.81 564 GLY A CA 1
ATOM 4586 C C . GLY A 1 564 ? 9.144 1.832 -21.139 1.00 86.81 564 GLY A C 1
ATOM 4587 O O . GLY A 1 564 ? 9.846 2.712 -21.630 1.00 86.81 564 GLY A O 1
ATOM 4588 N N . LEU A 1 565 ? 9.642 0.921 -20.299 1.00 93.62 565 LEU A N 1
ATOM 4589 C CA . LEU A 1 565 ? 11.070 0.822 -19.991 1.00 93.62 565 LEU A CA 1
ATOM 4590 C C . LEU A 1 565 ? 11.873 0.545 -21.272 1.00 93.62 565 LEU A C 1
ATOM 4592 O O . LEU A 1 565 ? 11.670 -0.482 -21.920 1.00 93.62 565 LEU A O 1
ATOM 4596 N N . LEU A 1 566 ? 12.812 1.435 -21.582 1.00 94.81 566 LEU A N 1
ATOM 4597 C CA . LEU A 1 566 ? 13.732 1.315 -22.713 1.00 94.81 566 LEU A CA 1
ATOM 4598 C C . LEU A 1 566 ? 15.065 0.705 -22.284 1.00 94.81 566 LEU A C 1
ATOM 4600 O O . LEU A 1 566 ? 15.543 -0.230 -22.913 1.00 94.81 566 LEU A O 1
ATOM 4604 N N . ALA A 1 567 ? 15.642 1.199 -21.185 1.00 94.38 567 ALA A N 1
ATOM 4605 C CA . ALA A 1 567 ? 16.933 0.731 -20.687 1.00 94.38 567 ALA A CA 1
ATOM 4606 C C . ALA A 1 567 ? 17.038 0.842 -19.160 1.00 94.38 567 ALA A C 1
ATOM 4608 O O . ALA A 1 567 ? 16.459 1.736 -18.541 1.00 94.38 567 ALA A O 1
ATOM 4609 N N . GLU A 1 568 ? 17.821 -0.044 -18.549 1.00 93.50 568 GLU A N 1
ATOM 4610 C CA . GLU A 1 568 ? 18.224 0.024 -17.141 1.00 93.50 568 GLU A CA 1
ATOM 4611 C C . GLU A 1 568 ? 19.749 -0.009 -17.072 1.00 93.50 568 GLU A C 1
ATOM 4613 O O . GLU A 1 568 ? 20.360 -0.929 -17.612 1.00 93.50 568 GLU A O 1
ATOM 4618 N N . SER A 1 569 ? 20.360 0.962 -16.388 1.00 89.50 569 SER A N 1
ATOM 4619 C CA . SER A 1 569 ? 21.804 0.976 -16.186 1.00 89.50 569 SER A CA 1
ATOM 4620 C C . SER A 1 569 ? 22.236 -0.296 -15.456 1.00 89.50 569 SER A C 1
ATOM 4622 O O . SER A 1 569 ? 21.699 -0.671 -14.408 1.00 89.50 569 SER A O 1
ATOM 4624 N N . ASN A 1 570 ? 23.203 -0.990 -16.043 1.00 74.31 570 ASN A N 1
ATOM 4625 C CA . ASN A 1 570 ? 23.699 -2.251 -15.531 1.00 74.31 570 ASN A CA 1
ATOM 4626 C C . ASN A 1 570 ? 25.212 -2.153 -15.362 1.00 74.31 570 ASN A C 1
ATOM 4628 O O . ASN A 1 570 ? 25.974 -2.448 -16.280 1.00 74.31 570 ASN A O 1
ATOM 4632 N N . MET A 1 571 ? 25.653 -1.713 -14.184 1.00 67.75 571 MET A N 1
ATOM 4633 C CA . MET A 1 571 ? 27.070 -1.699 -13.851 1.00 67.75 571 MET A CA 1
ATOM 4634 C C . MET A 1 571 ? 27.436 -2.739 -12.797 1.00 67.75 571 MET A C 1
ATOM 4636 O O . MET A 1 571 ? 26.787 -2.842 -11.756 1.00 67.75 571 MET A O 1
ATOM 4640 N N . PRO A 1 572 ? 28.534 -3.483 -13.005 1.00 58.66 572 PRO A N 1
ATOM 4641 C CA . PRO A 1 572 ? 29.179 -4.204 -11.926 1.00 58.66 572 PRO A CA 1
ATOM 4642 C C . PRO A 1 572 ? 29.781 -3.185 -10.936 1.00 58.66 572 PRO A C 1
ATOM 4644 O O . PRO A 1 572 ? 30.530 -2.304 -11.370 1.00 58.66 572 PRO A O 1
ATOM 4647 N N . PRO A 1 573 ? 29.550 -3.324 -9.615 1.00 55.31 573 PRO A N 1
ATOM 4648 C CA . PRO A 1 573 ? 30.018 -2.375 -8.591 1.00 55.31 573 PRO A CA 1
ATOM 4649 C C . PRO A 1 573 ? 31.549 -2.215 -8.503 1.00 55.31 573 PRO A C 1
ATOM 4651 O O . PRO A 1 573 ? 32.058 -1.425 -7.713 1.00 55.31 573 PRO A O 1
ATOM 4654 N N . GLU A 1 574 ? 32.299 -2.973 -9.301 1.00 55.03 574 GLU A N 1
ATOM 4655 C CA . GLU A 1 574 ? 33.758 -2.981 -9.355 1.00 55.03 574 GLU A CA 1
ATOM 4656 C C . GLU A 1 574 ? 34.337 -1.983 -10.382 1.00 55.03 574 GLU A C 1
ATOM 4658 O O . GLU A 1 574 ? 35.553 -1.797 -10.394 1.00 55.03 574 GLU A O 1
ATOM 4663 N N . ILE A 1 575 ? 33.508 -1.360 -11.242 1.00 53.84 575 ILE A N 1
ATOM 4664 C CA . ILE A 1 575 ? 33.978 -0.664 -12.462 1.00 53.84 575 ILE A CA 1
ATOM 4665 C C . ILE A 1 575 ? 33.704 0.854 -12.472 1.00 53.84 575 ILE A C 1
ATOM 4667 O O . ILE A 1 575 ? 34.419 1.579 -13.156 1.00 53.84 575 ILE A O 1
ATOM 4671 N N . SER A 1 576 ? 32.725 1.392 -11.732 1.00 64.00 576 SER A N 1
ATOM 4672 C CA . SER A 1 576 ? 32.502 2.853 -11.685 1.00 64.00 576 SER A CA 1
ATOM 4673 C C . SER A 1 576 ? 31.524 3.274 -10.576 1.00 64.00 576 SER A C 1
ATOM 4675 O O . SER A 1 576 ? 30.602 2.545 -10.231 1.00 64.00 576 SER A O 1
ATOM 4677 N N . GLU A 1 577 ? 31.715 4.483 -10.035 1.00 76.38 577 GLU A N 1
ATOM 4678 C CA . GLU A 1 577 ? 30.802 5.152 -9.085 1.00 76.38 577 GLU A CA 1
ATOM 4679 C C . GLU A 1 577 ? 29.694 5.971 -9.794 1.00 76.38 577 GLU A C 1
ATOM 4681 O O . GLU A 1 577 ? 28.958 6.730 -9.153 1.00 76.38 577 GLU A O 1
ATOM 4686 N N . VAL A 1 578 ? 29.614 5.870 -11.128 1.00 85.75 578 VAL A N 1
ATOM 4687 C CA . VAL A 1 578 ? 28.690 6.608 -12.001 1.00 85.75 578 VAL A CA 1
ATOM 4688 C C . VAL A 1 578 ? 27.936 5.658 -12.923 1.00 85.75 578 VAL A C 1
ATOM 4690 O O . VAL A 1 578 ? 28.537 5.099 -13.838 1.00 85.75 578 VAL A O 1
ATOM 4693 N N . ASP A 1 579 ? 26.627 5.550 -12.724 1.00 88.62 579 ASP A N 1
ATOM 4694 C CA . ASP A 1 579 ? 25.698 4.811 -13.580 1.00 88.62 579 ASP A CA 1
ATOM 4695 C C . ASP A 1 579 ? 25.121 5.719 -14.665 1.00 88.62 579 ASP A C 1
ATOM 4697 O O . ASP A 1 579 ? 24.783 6.873 -14.389 1.00 88.62 579 ASP A O 1
ATOM 4701 N N . PHE A 1 580 ? 24.994 5.227 -15.899 1.00 92.50 580 PHE A N 1
ATOM 4702 C CA . PHE A 1 580 ? 24.444 6.019 -16.998 1.00 92.50 580 PHE A CA 1
ATOM 4703 C C . PHE A 1 580 ? 23.840 5.180 -18.128 1.00 92.50 580 PHE A C 1
ATOM 4705 O O . PHE A 1 580 ? 24.135 3.995 -18.277 1.00 92.50 580 PHE A O 1
ATOM 4712 N N . VAL A 1 581 ? 23.002 5.840 -18.927 1.00 95.12 581 VAL A N 1
ATOM 4713 C CA . VAL A 1 581 ? 22.472 5.372 -20.216 1.00 95.12 581 VAL A CA 1
ATOM 4714 C C . VAL A 1 581 ? 22.838 6.419 -21.267 1.00 95.12 581 VAL A C 1
ATOM 4716 O O . VAL A 1 581 ? 22.747 7.621 -20.992 1.00 95.12 581 VAL A O 1
ATOM 4719 N N . VAL A 1 582 ? 23.261 5.974 -22.449 1.00 95.19 582 VAL A N 1
ATOM 4720 C CA . VAL A 1 582 ? 23.558 6.838 -23.601 1.00 95.19 582 VAL A CA 1
ATOM 4721 C C . VAL A 1 582 ? 22.519 6.644 -24.701 1.00 95.19 582 VAL A C 1
ATOM 4723 O O . VAL A 1 582 ? 21.945 5.563 -24.836 1.00 95.19 582 VAL A O 1
ATOM 4726 N N . LEU A 1 583 ? 22.273 7.692 -25.480 1.00 95.94 583 LEU A N 1
ATOM 4727 C CA . LEU A 1 583 ? 21.347 7.672 -26.605 1.00 95.94 583 LEU A CA 1
ATOM 4728 C C . LEU A 1 583 ? 22.024 8.293 -27.825 1.00 95.94 583 LEU A C 1
ATOM 4730 O O . LEU A 1 583 ? 22.669 9.339 -27.716 1.00 95.94 583 LEU A O 1
ATOM 4734 N N . ASP A 1 584 ? 21.842 7.675 -28.985 1.00 95.44 584 ASP A N 1
ATOM 4735 C CA . ASP A 1 584 ? 22.311 8.216 -30.256 1.00 95.44 584 ASP A CA 1
ATOM 4736 C C . ASP A 1 584 ? 21.234 9.100 -30.897 1.00 95.44 584 ASP A C 1
ATOM 4738 O O . ASP A 1 584 ? 20.382 8.647 -31.670 1.00 95.44 584 ASP A O 1
ATOM 4742 N N . GLY A 1 585 ? 21.269 10.393 -30.567 1.00 93.06 585 GLY A N 1
ATOM 4743 C CA . GLY A 1 585 ? 20.358 11.388 -31.129 1.00 93.06 585 GLY A CA 1
ATOM 4744 C C . GLY A 1 585 ? 20.524 11.606 -32.634 1.00 93.06 585 GLY A C 1
ATOM 4745 O O . GLY A 1 585 ? 19.641 12.191 -33.251 1.00 93.06 585 GLY A O 1
ATOM 4746 N N . ASN A 1 586 ? 21.592 11.110 -33.272 1.00 91.81 586 ASN A N 1
ATOM 4747 C CA . ASN A 1 586 ? 21.713 11.172 -34.734 1.00 91.81 586 ASN A CA 1
ATOM 4748 C C . ASN A 1 586 ? 20.718 10.234 -35.435 1.00 91.81 586 ASN A C 1
ATOM 4750 O O . ASN A 1 586 ? 20.330 10.476 -36.582 1.00 91.81 586 ASN A O 1
ATOM 4754 N N . HIS A 1 587 ? 20.276 9.190 -34.730 1.00 91.81 587 HIS A N 1
ATOM 4755 C CA . HIS A 1 587 ? 19.410 8.137 -35.254 1.00 91.81 587 HIS A CA 1
ATOM 4756 C C . HIS A 1 587 ? 18.057 8.025 -34.535 1.00 91.81 587 HIS A C 1
ATOM 4758 O O . HIS A 1 587 ? 17.180 7.281 -34.991 1.00 91.81 587 HIS A O 1
ATOM 4764 N N . LEU A 1 588 ? 17.861 8.765 -33.443 1.00 92.75 588 LEU A N 1
ATOM 4765 C CA . LEU A 1 588 ? 16.603 8.840 -32.701 1.00 92.75 588 LEU A CA 1
ATOM 4766 C C . LEU A 1 588 ? 15.804 10.101 -33.072 1.00 92.75 588 LEU A C 1
ATOM 4768 O O . LEU A 1 588 ? 16.387 11.146 -33.344 1.00 92.75 588 LEU A O 1
ATOM 4772 N N . PRO A 1 589 ? 14.461 10.027 -33.112 1.00 91.75 589 PRO A N 1
ATOM 4773 C CA . PRO A 1 589 ? 13.626 11.205 -33.310 1.00 91.75 589 PRO A CA 1
ATOM 4774 C C . PRO A 1 589 ? 13.565 12.074 -32.046 1.00 91.75 589 PRO A C 1
ATOM 4776 O O . PRO A 1 589 ? 13.750 11.567 -30.938 1.00 91.75 589 PRO A O 1
ATOM 4779 N N . ASP A 1 590 ? 13.187 13.345 -32.222 1.00 93.56 590 ASP A N 1
ATOM 4780 C CA . ASP A 1 590 ? 12.859 14.238 -31.109 1.00 93.56 590 ASP A CA 1
ATOM 4781 C C . ASP A 1 590 ? 11.827 13.587 -30.179 1.00 93.56 590 ASP A C 1
ATOM 4783 O O . ASP A 1 590 ? 10.751 13.165 -30.629 1.00 93.56 590 ASP A O 1
ATOM 4787 N N . HIS A 1 591 ? 12.140 13.510 -28.886 1.00 93.88 591 HIS A N 1
ATOM 4788 C CA . HIS A 1 591 ? 11.289 12.832 -27.909 1.00 93.88 591 HIS A CA 1
ATOM 4789 C C . HIS A 1 591 ? 11.588 13.272 -26.472 1.00 93.88 591 HIS A C 1
ATOM 4791 O O . HIS A 1 591 ? 12.730 13.574 -26.128 1.00 93.88 591 HIS A O 1
ATOM 4797 N N . THR A 1 592 ? 10.563 13.270 -25.619 1.00 95.38 592 THR A N 1
ATOM 4798 C CA . THR A 1 592 ? 10.714 13.504 -24.175 1.00 95.38 592 THR A CA 1
ATOM 4799 C C . THR A 1 592 ? 10.788 12.163 -23.456 1.00 95.38 592 THR A C 1
ATOM 4801 O O . THR A 1 592 ? 9.829 11.392 -23.491 1.00 95.38 592 THR A O 1
ATOM 4804 N N . TYR A 1 593 ? 11.891 11.901 -22.762 1.00 96.06 593 TYR A N 1
ATOM 4805 C CA . TYR A 1 593 ? 12.105 10.646 -22.040 1.00 96.06 593 TYR A CA 1
ATOM 4806 C C . TYR A 1 593 ? 11.897 10.812 -20.534 1.00 96.06 593 TYR A C 1
ATOM 4808 O O . TYR A 1 593 ? 12.296 11.819 -19.940 1.00 96.06 593 TYR A O 1
ATOM 4816 N N . GLY A 1 594 ? 11.319 9.786 -19.906 1.00 95.50 594 GLY A N 1
ATOM 4817 C CA . GLY A 1 594 ? 11.242 9.657 -18.453 1.00 95.50 594 GLY A CA 1
ATOM 4818 C C . GLY A 1 594 ? 12.500 8.994 -17.891 1.00 95.50 594 GLY A C 1
ATOM 4819 O O . GLY A 1 594 ? 13.004 8.018 -18.441 1.00 95.50 594 GLY A O 1
ATOM 4820 N N . VAL A 1 595 ? 13.012 9.493 -16.769 1.00 95.44 595 VAL A N 1
ATOM 4821 C CA . VAL A 1 595 ? 14.140 8.899 -16.041 1.00 95.44 595 VAL A CA 1
ATOM 4822 C C . VAL A 1 595 ? 13.734 8.613 -14.603 1.00 95.44 595 VAL A C 1
ATOM 4824 O O . VAL A 1 595 ? 13.377 9.521 -13.857 1.00 95.44 595 VAL A O 1
ATOM 4827 N N . LYS A 1 596 ? 13.828 7.351 -14.192 1.00 93.06 596 LYS A N 1
ATOM 4828 C CA . LYS A 1 596 ? 13.642 6.932 -12.801 1.00 93.06 596 LYS A CA 1
ATOM 4829 C C . LYS A 1 596 ? 14.988 6.559 -12.205 1.00 93.06 596 LYS A C 1
ATOM 4831 O O . LYS A 1 596 ? 15.743 5.810 -12.825 1.00 93.06 596 LYS A O 1
ATOM 4836 N N . VAL A 1 597 ? 15.260 7.021 -10.991 1.00 91.06 597 VAL A N 1
ATOM 4837 C CA . VAL A 1 597 ? 16.423 6.576 -10.220 1.00 91.06 597 VAL A CA 1
ATOM 4838 C C . VAL A 1 597 ? 16.001 5.859 -8.948 1.00 91.06 597 VAL A C 1
ATOM 4840 O O . VAL A 1 597 ? 15.177 6.354 -8.180 1.00 91.06 597 VAL A O 1
ATOM 4843 N N . ASP A 1 598 ? 16.566 4.674 -8.741 1.00 86.94 598 ASP A N 1
ATOM 4844 C CA . ASP A 1 598 ? 16.319 3.816 -7.583 1.00 86.94 598 ASP A CA 1
ATOM 4845 C C . ASP A 1 598 ? 17.587 3.790 -6.708 1.00 86.94 598 ASP A C 1
ATOM 4847 O O . ASP A 1 598 ? 18.682 3.519 -7.205 1.00 86.94 598 ASP A O 1
ATOM 4851 N N . ARG A 1 599 ? 17.460 4.032 -5.398 1.00 85.81 599 ARG A N 1
ATOM 4852 C CA . ARG A 1 599 ? 18.565 3.868 -4.434 1.00 85.81 599 ARG A CA 1
ATOM 4853 C C . ARG A 1 599 ? 18.555 2.444 -3.882 1.00 85.81 599 ARG A C 1
ATOM 4855 O O . ARG A 1 599 ? 17.578 2.039 -3.248 1.00 85.81 599 ARG A O 1
ATOM 4862 N N . LEU A 1 600 ? 19.634 1.697 -4.110 1.00 77.94 600 LEU A N 1
ATOM 4863 C CA . LEU A 1 600 ? 19.767 0.297 -3.695 1.00 77.94 600 LEU A CA 1
ATOM 4864 C C . LEU A 1 600 ? 20.302 0.134 -2.264 1.00 77.94 600 LEU A C 1
ATOM 4866 O O . LEU A 1 600 ? 19.917 -0.818 -1.587 1.00 77.94 600 LEU A O 1
ATOM 4870 N N . ASP A 1 601 ? 21.142 1.059 -1.787 1.00 71.25 601 ASP A N 1
ATOM 4871 C CA . ASP A 1 601 ? 21.672 1.066 -0.413 1.00 71.25 601 ASP A CA 1
ATOM 4872 C C . ASP A 1 601 ? 21.974 2.498 0.081 1.00 71.25 601 ASP A C 1
ATOM 4874 O O . ASP A 1 601 ? 22.173 3.423 -0.713 1.00 71.25 601 ASP A O 1
ATOM 4878 N N . GLY A 1 602 ? 22.012 2.672 1.404 1.00 68.75 602 GLY A N 1
ATOM 4879 C CA . GLY A 1 602 ? 22.364 3.912 2.098 1.00 68.75 602 GLY A CA 1
ATOM 4880 C C . GLY A 1 602 ? 21.277 4.994 2.142 1.00 68.75 602 GLY A C 1
ATOM 4881 O O . GLY A 1 602 ? 20.142 4.798 1.705 1.00 68.75 602 GLY A O 1
ATOM 4882 N N . ASP A 1 603 ? 21.640 6.154 2.709 1.00 68.56 603 ASP A N 1
ATOM 4883 C CA . ASP A 1 603 ? 20.738 7.296 2.960 1.00 68.56 603 ASP A CA 1
ATOM 4884 C C . ASP A 1 603 ? 21.198 8.621 2.316 1.00 68.56 603 ASP A C 1
ATOM 4886 O O . ASP A 1 603 ? 20.499 9.628 2.430 1.00 68.56 603 ASP A O 1
ATOM 4890 N N . ASP A 1 604 ? 22.350 8.648 1.635 1.00 74.94 604 ASP A N 1
ATOM 4891 C CA . ASP A 1 604 ? 22.903 9.892 1.076 1.00 74.94 604 ASP A CA 1
ATOM 4892 C C . ASP A 1 604 ? 22.401 10.194 -0.346 1.00 74.94 604 ASP A C 1
ATOM 4894 O O . ASP A 1 604 ? 22.003 9.310 -1.111 1.00 74.94 604 ASP A O 1
ATOM 4898 N N . ALA A 1 605 ? 22.486 11.477 -0.696 1.00 83.19 605 ALA A N 1
ATOM 4899 C CA . ALA A 1 605 ? 22.031 12.048 -1.955 1.00 83.19 605 ALA A CA 1
ATOM 4900 C C . ALA A 1 605 ? 22.828 11.579 -3.186 1.00 83.19 605 ALA A C 1
ATOM 4902 O O . ALA A 1 605 ? 24.060 11.489 -3.143 1.00 83.19 605 ALA A O 1
ATOM 4903 N N . GLY A 1 606 ? 22.142 11.403 -4.315 1.00 88.00 606 GLY A N 1
ATOM 4904 C CA . GLY A 1 606 ? 22.745 11.212 -5.638 1.00 88.00 606 GLY A CA 1
ATOM 4905 C C . GLY A 1 606 ? 22.926 12.531 -6.399 1.00 88.00 606 GLY A C 1
ATOM 4906 O O . GLY A 1 606 ? 22.262 13.538 -6.119 1.00 88.00 606 GLY A O 1
ATOM 4907 N N . LYS A 1 607 ? 23.831 12.549 -7.386 1.00 90.94 607 LYS A N 1
ATOM 4908 C CA . LYS A 1 607 ? 23.963 13.661 -8.349 1.00 90.94 607 LYS A CA 1
ATOM 4909 C C . LYS A 1 607 ? 23.637 13.183 -9.751 1.00 90.94 607 LYS A C 1
ATOM 4911 O O . LYS A 1 607 ? 24.434 12.449 -10.320 1.00 90.94 607 LYS A O 1
ATOM 4916 N N . ILE A 1 608 ? 22.521 13.642 -10.304 1.00 92.69 608 ILE A N 1
ATOM 4917 C CA . ILE A 1 608 ? 22.049 13.265 -11.640 1.00 92.69 608 ILE A CA 1
ATOM 4918 C C . ILE A 1 608 ? 22.236 14.411 -12.635 1.00 92.69 608 ILE A C 1
ATOM 4920 O O . ILE A 1 608 ? 22.137 15.590 -12.271 1.00 92.69 608 ILE A O 1
ATOM 4924 N N . ARG A 1 609 ? 22.530 14.075 -13.891 1.00 91.94 609 ARG A N 1
ATOM 4925 C CA . ARG A 1 609 ? 22.703 15.036 -14.980 1.00 91.94 609 ARG A CA 1
ATOM 4926 C C . ARG A 1 609 ? 22.316 14.424 -16.324 1.00 91.94 609 ARG A C 1
ATOM 4928 O O . ARG A 1 609 ? 22.714 13.302 -16.613 1.00 91.94 609 ARG A O 1
ATOM 4935 N N . TYR A 1 610 ? 21.640 15.224 -17.146 1.00 93.62 610 TYR A N 1
ATOM 4936 C CA . TYR A 1 610 ? 21.540 15.034 -18.592 1.00 93.62 610 TYR A CA 1
ATOM 4937 C C . TYR A 1 610 ? 22.639 15.841 -19.300 1.00 93.6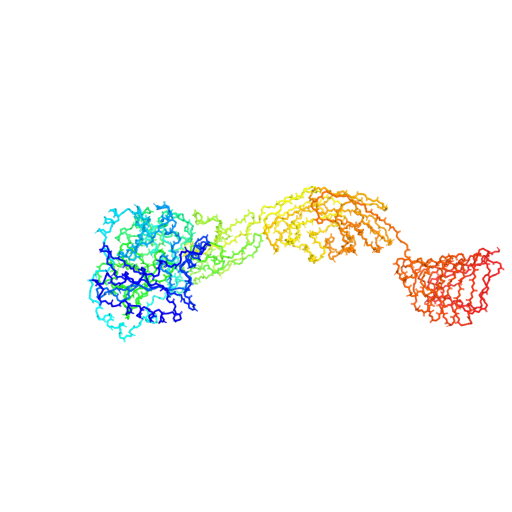2 610 TYR A C 1
ATOM 4939 O O . TYR A 1 610 ? 22.874 17.006 -18.966 1.00 93.62 610 TYR A O 1
ATOM 4947 N N . GLU A 1 611 ? 23.327 15.223 -20.252 1.00 91.75 611 GLU A N 1
ATOM 4948 C CA . GLU A 1 611 ? 24.293 15.847 -21.152 1.00 91.75 611 GLU A CA 1
ATOM 4949 C C . GLU A 1 611 ? 23.865 15.562 -22.595 1.00 91.75 611 GLU A C 1
ATOM 4951 O O . GLU A 1 611 ? 24.029 14.446 -23.071 1.00 91.75 611 GLU A O 1
ATOM 4956 N N . GLY A 1 612 ? 23.330 16.570 -23.283 1.00 82.62 612 GLY A N 1
ATOM 4957 C CA . GLY A 1 612 ? 22.863 16.450 -24.669 1.00 82.62 612 GLY A CA 1
ATOM 4958 C C . GLY A 1 612 ? 23.187 17.685 -25.491 1.00 82.62 612 GLY A C 1
ATOM 4959 O O . GLY A 1 612 ? 22.307 18.249 -26.113 1.00 82.62 612 GLY A O 1
ATOM 4960 N N . VAL A 1 613 ? 24.428 18.168 -25.397 1.00 76.50 613 VAL A N 1
ATOM 4961 C CA . VAL A 1 613 ? 24.903 19.313 -26.183 1.00 76.50 613 VAL A CA 1
ATOM 4962 C C . VAL A 1 613 ? 25.705 18.776 -27.350 1.00 76.50 613 VAL A C 1
ATOM 4964 O O . VAL A 1 613 ? 26.715 18.111 -27.107 1.00 76.50 613 VAL A O 1
ATOM 4967 N N . ASN A 1 614 ? 25.354 19.155 -28.576 1.00 77.50 614 ASN A N 1
ATOM 4968 C CA . ASN A 1 614 ? 26.111 18.814 -29.774 1.00 77.50 614 ASN A CA 1
ATOM 4969 C C . ASN A 1 614 ? 27.568 19.294 -29.649 1.00 77.50 614 ASN A C 1
ATOM 4971 O O . ASN A 1 614 ? 27.896 20.480 -29.782 1.00 77.50 614 ASN A O 1
ATOM 4975 N N . SER A 1 615 ? 28.437 18.342 -29.321 1.00 86.56 615 SER A N 1
ATOM 4976 C CA . SER A 1 615 ? 29.859 18.529 -29.084 1.00 86.56 615 SER A CA 1
ATOM 4977 C C . SER A 1 615 ? 30.596 17.417 -29.808 1.00 86.56 615 SER A C 1
ATOM 4979 O O . SER A 1 615 ? 30.366 16.248 -29.533 1.00 86.56 615 SER A O 1
ATOM 4981 N N . SER A 1 616 ? 31.517 17.774 -30.697 1.00 92.44 616 SER A N 1
ATOM 4982 C CA . SER A 1 616 ? 32.268 16.807 -31.498 1.00 92.44 616 SER A CA 1
ATOM 4983 C C . SER A 1 616 ? 33.746 16.766 -31.110 1.00 92.44 616 SER A C 1
ATOM 4985 O O . SER A 1 616 ? 34.346 17.817 -30.854 1.00 92.44 616 SER A O 1
ATOM 4987 N N . LEU A 1 617 ? 34.361 15.588 -31.157 1.00 95.25 617 LEU A N 1
ATOM 4988 C CA . LEU A 1 617 ? 35.812 15.409 -31.103 1.00 95.25 617 LEU A CA 1
ATOM 4989 C C . LEU A 1 617 ? 36.409 15.296 -32.510 1.00 95.25 617 LEU A C 1
ATOM 4991 O O . LEU A 1 617 ? 35.729 14.975 -33.482 1.00 95.25 617 LEU A O 1
ATOM 4995 N N . ILE A 1 618 ? 37.710 15.562 -32.609 1.00 94.69 618 ILE A N 1
ATOM 4996 C CA . ILE A 1 618 ? 38.494 15.383 -33.837 1.00 94.69 618 ILE A CA 1
ATOM 4997 C C . ILE A 1 618 ? 39.635 14.389 -33.615 1.00 94.69 618 ILE A C 1
ATOM 4999 O O . ILE A 1 618 ? 40.070 14.179 -32.483 1.00 94.69 618 ILE A O 1
ATOM 5003 N N . LEU A 1 619 ? 40.179 13.834 -34.702 1.00 94.00 619 LEU A N 1
ATOM 5004 C CA . LEU A 1 619 ? 41.448 13.105 -34.647 1.00 94.00 619 LEU A CA 1
ATOM 5005 C C . LEU A 1 619 ? 42.581 14.034 -34.174 1.00 94.00 619 LEU A C 1
ATOM 5007 O O . LEU A 1 619 ? 42.667 15.197 -34.581 1.00 94.00 619 LEU A O 1
ATOM 5011 N N . GLY A 1 620 ? 43.465 13.506 -33.332 1.00 92.31 620 GLY A N 1
ATOM 5012 C CA . GLY A 1 620 ? 44.487 14.256 -32.604 1.00 92.31 620 GLY A CA 1
ATOM 5013 C C . GLY A 1 620 ? 44.076 14.568 -31.163 1.00 92.31 620 GLY A C 1
ATOM 5014 O O . GLY A 1 620 ? 43.295 13.842 -30.551 1.00 92.31 620 GLY A O 1
ATOM 5015 N N . THR A 1 621 ? 44.653 15.627 -30.592 1.00 94.00 621 THR A N 1
ATOM 5016 C CA . THR A 1 621 ? 44.474 15.990 -29.178 1.00 94.00 621 THR A CA 1
ATOM 5017 C C . THR A 1 621 ? 43.277 16.918 -28.967 1.00 94.00 621 THR A C 1
ATOM 5019 O O . THR A 1 621 ? 43.190 17.986 -29.575 1.00 94.00 621 THR A O 1
ATOM 5022 N N . ASN A 1 622 ? 42.409 16.558 -28.025 1.00 95.06 622 ASN A N 1
ATOM 5023 C CA . ASN A 1 622 ? 41.234 17.311 -27.598 1.00 95.06 622 ASN A CA 1
ATOM 5024 C C . ASN A 1 622 ? 41.337 17.635 -26.100 1.00 95.06 622 ASN A C 1
ATOM 5026 O O . ASN A 1 622 ? 41.803 16.811 -25.316 1.00 95.06 622 ASN A O 1
ATOM 5030 N N . THR A 1 623 ? 40.875 18.813 -25.674 1.00 92.94 623 THR A N 1
ATOM 5031 C CA . THR A 1 623 ? 40.844 19.194 -24.250 1.00 92.94 623 THR A CA 1
ATOM 5032 C C . THR A 1 623 ? 39.415 19.181 -23.724 1.00 92.94 623 THR A C 1
ATOM 5034 O O . THR A 1 623 ? 38.575 19.958 -24.179 1.00 92.94 623 THR A O 1
ATOM 5037 N N . ILE A 1 624 ? 39.160 18.361 -22.708 1.00 91.69 624 ILE A N 1
ATOM 5038 C CA . ILE A 1 624 ? 37.854 18.207 -22.063 1.00 91.69 624 ILE A CA 1
ATOM 5039 C C . ILE A 1 624 ? 37.904 18.813 -20.660 1.00 91.69 624 ILE A C 1
ATOM 5041 O O . ILE A 1 624 ? 38.840 18.575 -19.897 1.00 91.69 624 ILE A O 1
ATOM 5045 N N . ASN A 1 625 ? 36.888 19.607 -20.311 1.00 88.94 625 ASN A N 1
ATOM 5046 C CA . ASN A 1 625 ? 36.796 20.284 -19.018 1.00 88.94 625 ASN A CA 1
ATOM 5047 C C . ASN A 1 625 ? 35.520 19.879 -18.273 1.00 88.94 625 ASN A C 1
ATOM 5049 O O . ASN A 1 625 ? 34.408 20.118 -18.744 1.00 88.94 625 ASN A O 1
ATOM 5053 N N . PHE A 1 626 ? 35.691 19.348 -17.066 1.00 88.25 626 PHE A N 1
ATOM 5054 C CA . PHE A 1 626 ? 34.620 19.083 -16.114 1.00 88.25 626 PHE A CA 1
ATOM 5055 C C . PHE A 1 626 ? 34.485 20.267 -15.156 1.00 88.25 626 PHE A C 1
ATOM 5057 O O . PHE A 1 626 ? 35.454 20.686 -14.519 1.00 88.25 626 PHE A O 1
ATOM 5064 N N . SER A 1 627 ? 33.271 20.801 -15.015 1.00 86.31 627 SER A N 1
ATOM 5065 C CA . SER A 1 627 ? 32.941 21.738 -13.936 1.00 86.31 627 SER A CA 1
ATOM 5066 C C . SER A 1 627 ? 32.605 20.989 -12.645 1.00 86.31 627 SER A C 1
ATOM 5068 O O . SER A 1 627 ? 32.300 19.796 -12.680 1.00 86.31 627 SER A O 1
ATOM 5070 N N . LEU A 1 628 ? 32.579 21.702 -11.514 1.00 83.12 628 LEU A N 1
ATOM 5071 C CA . LEU A 1 628 ? 32.126 21.169 -10.226 1.00 83.12 628 LEU A CA 1
ATOM 5072 C C . LEU A 1 628 ? 30.789 20.420 -10.378 1.00 83.12 628 LEU A C 1
ATOM 5074 O O . LEU A 1 628 ? 29.862 20.927 -11.010 1.00 83.12 628 LEU A O 1
ATOM 5078 N N . TYR A 1 629 ? 30.709 19.225 -9.795 1.00 80.62 629 TYR A N 1
ATOM 5079 C CA . TYR A 1 629 ? 29.572 18.300 -9.859 1.00 80.62 629 TYR A CA 1
ATOM 5080 C C . TYR A 1 629 ? 29.180 17.770 -11.245 1.00 80.62 629 TYR A C 1
ATOM 5082 O O . TYR A 1 629 ? 28.146 17.109 -11.351 1.00 80.62 629 TYR A O 1
ATOM 5090 N N . SER A 1 630 ? 29.988 17.967 -12.287 1.00 85.94 630 SER A N 1
ATOM 5091 C CA . SER A 1 630 ? 29.795 17.235 -13.547 1.00 85.94 630 SER A CA 1
ATOM 5092 C C . SER A 1 630 ? 29.877 15.730 -13.285 1.00 85.94 630 SER A C 1
ATOM 5094 O O . SER A 1 630 ? 30.671 15.303 -12.446 1.00 85.94 630 SER A O 1
ATOM 5096 N N . VAL A 1 631 ? 29.010 14.960 -13.935 1.00 88.31 631 VAL A N 1
ATOM 5097 C CA . VAL A 1 631 ? 28.910 13.502 -13.760 1.00 88.31 631 VAL A CA 1
ATOM 5098 C C . VAL A 1 631 ? 29.639 12.808 -14.909 1.00 88.31 631 VAL A C 1
ATOM 5100 O O . VAL A 1 631 ? 30.601 12.079 -14.691 1.00 88.31 631 VAL A O 1
ATOM 5103 N N . LEU A 1 632 ? 29.241 13.149 -16.133 1.00 92.12 632 LEU A N 1
ATOM 5104 C CA . LEU A 1 632 ? 29.802 12.652 -17.382 1.00 92.12 632 LEU A CA 1
ATOM 5105 C C . LEU A 1 632 ? 29.812 13.751 -18.451 1.00 92.12 632 LEU A C 1
ATOM 5107 O O . LEU A 1 632 ? 29.237 14.829 -18.244 1.00 92.12 632 LEU A O 1
ATOM 5111 N N . LYS A 1 633 ? 30.470 13.465 -19.574 1.00 92.94 633 LYS A N 1
ATOM 5112 C CA . LYS A 1 633 ? 30.430 14.216 -20.828 1.00 92.94 633 LYS A CA 1
ATOM 5113 C C . LYS A 1 633 ? 30.278 13.254 -22.002 1.00 92.94 633 LYS A C 1
ATOM 5115 O O . LYS A 1 633 ? 30.927 12.211 -22.008 1.00 92.94 633 LYS A O 1
ATOM 5120 N N . MET A 1 634 ? 29.464 13.652 -22.975 1.00 94.69 634 MET A N 1
ATOM 5121 C CA . MET A 1 634 ? 29.191 12.896 -24.192 1.00 94.69 634 MET A CA 1
ATOM 5122 C C . MET A 1 634 ? 29.590 13.716 -25.416 1.00 94.69 634 MET A C 1
ATOM 5124 O O . MET A 1 634 ? 29.409 14.936 -25.420 1.00 94.69 634 MET A O 1
ATOM 5128 N N . TYR A 1 635 ? 30.171 13.050 -26.411 1.00 95.75 635 TYR A N 1
ATOM 5129 C CA . TYR A 1 635 ? 30.635 13.670 -27.644 1.00 95.75 635 TYR A CA 1
ATOM 5130 C C . TYR A 1 635 ? 30.374 12.782 -28.854 1.00 95.75 635 TYR A C 1
ATOM 5132 O O . TYR A 1 635 ? 30.523 11.563 -28.769 1.00 95.75 635 TYR A O 1
ATOM 5140 N N . ASP A 1 636 ? 30.135 13.419 -29.993 1.00 95.81 636 ASP A N 1
ATOM 5141 C CA . ASP A 1 636 ? 30.191 12.775 -31.300 1.00 95.81 636 ASP A CA 1
ATOM 5142 C C . ASP A 1 636 ? 31.644 12.661 -31.764 1.00 95.81 636 ASP A C 1
ATOM 5144 O O . ASP A 1 636 ? 32.455 13.579 -31.584 1.00 95.81 636 ASP A O 1
ATOM 5148 N N . ILE A 1 637 ? 31.983 11.563 -32.427 1.00 95.50 637 ILE A N 1
ATOM 5149 C CA . ILE A 1 637 ? 33.194 11.481 -33.232 1.00 95.50 637 ILE A CA 1
ATOM 5150 C C . ILE A 1 637 ? 32.938 10.760 -34.548 1.00 95.50 637 ILE A C 1
ATOM 5152 O O . ILE A 1 637 ? 32.604 9.578 -34.582 1.00 95.50 637 ILE A O 1
ATOM 5156 N N . HIS A 1 638 ? 33.178 11.483 -35.636 1.00 95.00 638 HIS A N 1
ATOM 5157 C CA . HIS A 1 638 ? 33.090 10.933 -36.975 1.00 95.00 638 HIS A CA 1
ATOM 5158 C C . HIS A 1 638 ? 34.297 10.040 -37.270 1.00 95.00 638 HIS A C 1
ATOM 5160 O O . HIS A 1 638 ? 35.439 10.521 -37.283 1.00 95.00 638 HIS A O 1
ATOM 5166 N N . LEU A 1 639 ? 34.061 8.755 -37.525 1.00 94.00 639 LEU A N 1
ATOM 5167 C CA . LEU A 1 639 ? 35.105 7.776 -37.826 1.00 94.00 639 LEU A CA 1
ATOM 5168 C C . LEU A 1 639 ? 34.764 7.024 -39.106 1.00 94.00 639 LEU A C 1
ATOM 5170 O O . LEU A 1 639 ? 33.621 6.645 -39.329 1.00 94.00 639 LEU A O 1
ATOM 5174 N N . VAL A 1 640 ? 35.783 6.764 -39.922 1.00 91.19 640 VAL A N 1
ATOM 5175 C CA . VAL A 1 640 ? 35.686 5.885 -41.095 1.00 91.19 640 VAL A CA 1
ATOM 5176 C C . VAL A 1 640 ? 36.195 4.489 -40.733 1.00 91.19 640 VAL A C 1
ATOM 5178 O O . VAL A 1 640 ? 36.762 4.282 -39.662 1.00 91.19 640 VAL A O 1
ATOM 5181 N N . SER A 1 641 ? 36.030 3.510 -41.625 1.00 86.31 641 SER A N 1
ATOM 5182 C CA . SER A 1 641 ? 36.552 2.159 -41.389 1.00 86.31 641 SER A CA 1
ATOM 5183 C C . SER A 1 641 ? 38.066 2.178 -41.130 1.00 86.31 641 SER A C 1
ATOM 5185 O O . SER A 1 641 ? 38.831 2.621 -41.990 1.00 86.31 641 SER A O 1
ATOM 5187 N N . GLY A 1 642 ? 38.506 1.666 -39.983 1.00 84.81 642 GLY A N 1
ATOM 5188 C CA . GLY A 1 642 ? 39.897 1.767 -39.542 1.00 84.81 642 GLY A CA 1
ATOM 5189 C C . GLY A 1 642 ? 40.099 1.278 -38.112 1.00 84.81 642 GLY A C 1
ATOM 5190 O O . GLY A 1 642 ? 39.153 0.869 -37.440 1.00 84.81 642 GLY A O 1
ATOM 5191 N N . TYR A 1 643 ? 41.342 1.292 -37.638 1.00 86.06 643 TYR A N 1
ATOM 5192 C CA . TYR A 1 643 ? 41.646 1.056 -36.227 1.00 86.06 643 TYR A CA 1
ATOM 5193 C C . TYR A 1 643 ? 41.980 2.384 -35.572 1.00 86.06 643 TYR A C 1
ATOM 5195 O O . TYR A 1 643 ? 42.680 3.195 -36.167 1.00 86.06 643 TYR A O 1
ATOM 5203 N N . TYR A 1 644 ? 41.499 2.597 -34.353 1.00 91.50 644 TYR A N 1
ATOM 5204 C CA . TYR A 1 644 ? 41.740 3.834 -33.620 1.00 91.50 644 TYR A CA 1
ATOM 5205 C C . TYR A 1 644 ? 42.139 3.532 -32.187 1.00 91.50 644 TYR A C 1
ATOM 5207 O O . TYR A 1 644 ? 41.530 2.678 -31.539 1.00 91.50 644 TYR A O 1
ATOM 5215 N N . THR A 1 645 ? 43.133 4.259 -31.688 1.00 91.81 645 THR A N 1
ATOM 5216 C CA . THR A 1 645 ? 43.498 4.275 -30.272 1.00 91.81 645 THR A CA 1
ATOM 5217 C C . THR A 1 645 ? 42.985 5.563 -29.646 1.00 91.81 645 THR A C 1
ATOM 5219 O O . THR A 1 645 ? 43.285 6.657 -30.126 1.00 91.81 645 THR A O 1
ATOM 5222 N N . PHE A 1 646 ? 42.238 5.425 -28.554 1.00 94.31 646 PHE A N 1
ATOM 5223 C CA . PHE A 1 646 ? 41.798 6.527 -27.706 1.00 94.31 646 PHE A CA 1
ATOM 5224 C C . PHE A 1 646 ? 42.635 6.511 -26.438 1.00 94.31 646 PHE A C 1
ATOM 5226 O O . PHE A 1 646 ? 42.728 5.475 -25.784 1.00 94.31 646 PHE A O 1
ATOM 5233 N N . THR A 1 647 ? 43.237 7.644 -26.089 1.00 91.81 647 THR A N 1
ATOM 5234 C CA . THR A 1 647 ? 44.003 7.806 -24.849 1.00 91.81 647 THR A CA 1
ATOM 5235 C C . THR A 1 647 ? 43.554 9.061 -24.121 1.00 91.81 647 THR A C 1
ATOM 5237 O O . THR A 1 647 ? 43.758 10.167 -24.613 1.00 91.81 647 THR A O 1
ATOM 5240 N N . ALA A 1 648 ? 42.976 8.907 -22.933 1.00 89.69 648 ALA A N 1
ATOM 5241 C CA . ALA A 1 648 ? 42.654 10.010 -22.040 1.00 89.69 648 ALA A CA 1
ATOM 5242 C C . ALA A 1 648 ? 43.720 10.120 -20.947 1.00 89.69 648 ALA A C 1
ATOM 5244 O O . ALA A 1 648 ? 43.910 9.215 -20.138 1.00 89.69 648 ALA A O 1
ATOM 5245 N N . THR A 1 649 ? 44.425 11.247 -20.919 1.00 87.94 649 THR A N 1
ATOM 5246 C CA . THR A 1 649 ? 45.466 11.530 -19.930 1.00 87.94 649 THR A CA 1
ATOM 5247 C C . THR A 1 649 ? 44.990 12.609 -18.967 1.00 87.94 649 THR A C 1
ATOM 5249 O O . THR A 1 649 ? 44.571 13.699 -19.375 1.00 87.94 649 THR A O 1
ATOM 5252 N N . ALA A 1 650 ? 45.062 12.304 -17.672 1.00 75.81 650 ALA A N 1
ATOM 5253 C CA . ALA A 1 650 ? 44.649 13.222 -16.624 1.00 75.81 650 ALA A CA 1
ATOM 5254 C C . ALA A 1 650 ? 45.585 14.437 -16.564 1.00 75.81 650 ALA A C 1
ATOM 5256 O O . ALA A 1 650 ? 46.775 14.302 -16.277 1.00 75.81 650 ALA A O 1
ATOM 5257 N N . VAL A 1 651 ? 45.041 15.647 -16.724 1.00 73.75 651 VAL A N 1
ATOM 5258 C CA . VAL A 1 651 ? 45.726 16.863 -16.247 1.00 73.75 651 VAL A CA 1
ATOM 5259 C C . VAL A 1 651 ? 45.473 17.022 -14.740 1.00 73.75 651 VAL A C 1
ATOM 5261 O O . VAL A 1 651 ? 46.354 17.471 -14.002 1.00 73.75 651 VAL A O 1
ATOM 5264 N N . SER A 1 652 ? 44.292 16.599 -14.260 1.00 66.56 652 SER A N 1
ATOM 5265 C CA . SER A 1 652 ? 43.985 16.378 -12.838 1.00 66.56 652 SER A CA 1
ATOM 5266 C C . SER A 1 652 ? 42.774 15.449 -12.636 1.00 66.56 652 SER A C 1
ATOM 5268 O O . SER A 1 652 ? 41.748 15.689 -13.269 1.00 66.56 652 SER A O 1
ATOM 5270 N N . GLY A 1 653 ? 42.839 14.525 -11.668 1.00 68.31 653 GLY A N 1
ATOM 5271 C CA . GLY A 1 653 ? 41.715 13.686 -11.212 1.00 68.31 653 GLY A CA 1
ATOM 5272 C C . GLY A 1 653 ? 41.685 12.268 -11.804 1.00 68.31 653 GLY A C 1
ATOM 5273 O O . GLY A 1 653 ? 42.698 11.815 -12.328 1.00 68.31 653 GLY A O 1
ATOM 5274 N N . GLU A 1 654 ? 40.546 11.579 -11.676 1.00 77.12 654 GLU A N 1
ATOM 5275 C CA . GLU A 1 654 ? 40.297 10.212 -12.174 1.00 77.12 654 GLU A CA 1
ATOM 5276 C C . GLU A 1 654 ? 39.058 10.217 -13.078 1.00 77.12 654 GLU A C 1
ATOM 5278 O O . GLU A 1 654 ? 38.040 10.836 -12.746 1.00 77.12 654 GLU A O 1
ATOM 5283 N N . ALA A 1 655 ? 39.149 9.552 -14.225 1.00 81.38 655 ALA A N 1
ATOM 5284 C CA . ALA A 1 655 ? 38.063 9.410 -15.180 1.00 81.38 655 ALA A CA 1
ATOM 5285 C C . ALA A 1 655 ? 38.174 8.064 -15.883 1.00 81.38 655 ALA A C 1
ATOM 5287 O O . ALA A 1 655 ? 39.218 7.423 -15.845 1.00 81.38 655 ALA A O 1
ATOM 5288 N N . SER A 1 656 ? 37.101 7.671 -16.549 1.00 87.00 656 SER A N 1
ATOM 5289 C CA . SER A 1 656 ? 37.060 6.497 -17.412 1.00 87.00 656 SER A CA 1
ATOM 5290 C C . SER A 1 656 ? 36.412 6.876 -18.731 1.00 87.00 656 SER A C 1
ATOM 5292 O O . SER A 1 656 ? 35.674 7.866 -18.801 1.00 87.00 656 SER A O 1
ATOM 5294 N N . ILE A 1 657 ? 36.736 6.123 -19.780 1.00 91.06 657 ILE A N 1
ATOM 5295 C CA . ILE A 1 657 ? 36.278 6.404 -21.139 1.00 91.06 657 ILE A CA 1
ATOM 5296 C C . ILE A 1 657 ? 35.632 5.176 -21.770 1.00 91.06 657 ILE A C 1
ATOM 5298 O O . ILE A 1 657 ? 36.056 4.042 -21.538 1.00 91.06 657 ILE A O 1
ATOM 5302 N N . ALA A 1 658 ? 34.626 5.420 -22.603 1.00 93.50 658 ALA A N 1
ATOM 5303 C CA . ALA A 1 658 ? 33.960 4.400 -23.396 1.00 93.50 658 ALA A CA 1
ATOM 5304 C C . ALA A 1 658 ? 33.588 4.935 -24.781 1.00 93.50 658 ALA A C 1
ATOM 5306 O O . ALA A 1 658 ? 33.354 6.135 -24.953 1.00 93.50 658 ALA A O 1
ATOM 5307 N N . LEU A 1 659 ? 33.520 4.029 -25.755 1.00 96.12 659 LEU A N 1
ATOM 5308 C CA . LEU A 1 659 ? 33.011 4.301 -27.096 1.00 96.12 659 LEU A CA 1
ATOM 5309 C C . LEU A 1 659 ? 31.777 3.439 -27.371 1.00 96.12 659 LEU A C 1
ATOM 5311 O O . LEU A 1 659 ? 31.800 2.230 -27.136 1.00 96.12 659 LEU A O 1
ATOM 5315 N N . PHE A 1 660 ? 30.734 4.057 -27.911 1.00 95.31 660 PHE A N 1
ATOM 5316 C CA . PHE A 1 660 ? 29.447 3.448 -28.231 1.00 95.31 660 PHE A CA 1
ATOM 5317 C C . PHE A 1 660 ? 29.228 3.396 -29.737 1.00 95.31 660 PHE A C 1
ATOM 5319 O O . PHE A 1 660 ? 29.677 4.278 -30.474 1.00 95.31 660 PHE A O 1
ATOM 5326 N N . ASN A 1 661 ? 28.565 2.334 -30.193 1.00 92.31 661 ASN A N 1
ATOM 5327 C CA . ASN A 1 661 ? 28.363 2.095 -31.616 1.00 92.31 661 ASN A CA 1
ATOM 5328 C C . ASN A 1 661 ? 27.204 2.935 -32.146 1.00 92.31 661 ASN A C 1
ATOM 5330 O O . ASN A 1 661 ? 26.150 2.960 -31.524 1.00 92.31 661 ASN A O 1
ATOM 5334 N N . SER A 1 662 ? 27.380 3.525 -33.325 1.00 85.94 662 SER A N 1
ATOM 5335 C CA . SER A 1 662 ? 26.320 4.225 -34.070 1.00 85.94 662 SER A CA 1
ATOM 5336 C C . SER A 1 662 ? 25.485 3.279 -34.951 1.00 85.94 662 SER A C 1
ATOM 5338 O O . SER A 1 662 ? 24.406 3.603 -35.434 1.00 85.94 662 SER A O 1
ATOM 5340 N N . SER A 1 663 ? 25.970 2.046 -35.158 1.00 75.69 663 SER A N 1
ATOM 5341 C CA . SER A 1 663 ? 25.376 1.096 -36.103 1.00 75.69 663 SER A CA 1
ATOM 5342 C C . SER A 1 663 ? 24.742 -0.130 -35.428 1.00 75.69 663 SER A C 1
ATOM 5344 O O . SER A 1 663 ? 25.432 -1.022 -34.930 1.00 75.69 663 SER A O 1
ATOM 5346 N N . GLY A 1 664 ? 23.410 -0.223 -35.504 1.00 66.06 664 GLY A N 1
ATOM 5347 C CA . GLY A 1 664 ? 22.615 -1.369 -35.040 1.00 66.06 664 GLY A CA 1
ATOM 5348 C C . GLY A 1 664 ? 22.049 -1.217 -33.622 1.00 66.06 664 GLY A C 1
ATOM 5349 O O . GLY A 1 664 ? 22.520 -0.407 -32.839 1.00 66.06 664 GLY A O 1
ATOM 5350 N N . GLY A 1 665 ? 21.026 -2.016 -33.297 1.00 81.94 665 GLY A N 1
ATOM 5351 C CA . GLY A 1 665 ? 20.286 -1.904 -32.032 1.00 81.94 665 GLY A CA 1
ATOM 5352 C C . GLY A 1 665 ? 19.092 -0.948 -32.120 1.00 81.94 665 GLY A C 1
ATOM 5353 O O . GLY A 1 665 ? 18.563 -0.710 -33.207 1.00 81.94 665 GLY A O 1
ATOM 5354 N N . ASP A 1 666 ? 18.645 -0.456 -30.969 1.00 89.38 666 ASP A N 1
ATOM 5355 C CA . ASP A 1 666 ? 17.569 0.530 -30.794 1.00 89.38 666 ASP A CA 1
ATOM 5356 C C . ASP A 1 666 ? 18.100 1.955 -30.538 1.00 89.38 666 ASP A C 1
ATOM 5358 O O . ASP A 1 666 ? 17.314 2.852 -30.238 1.00 89.38 666 ASP A O 1
ATOM 5362 N N . ASN A 1 667 ? 19.413 2.166 -30.720 1.00 94.44 667 ASN A N 1
ATOM 5363 C CA . ASN A 1 667 ? 20.128 3.437 -30.538 1.00 94.44 667 ASN A CA 1
ATOM 5364 C C . ASN A 1 667 ? 20.175 3.944 -29.085 1.00 94.44 667 ASN A C 1
ATOM 5366 O O . ASN A 1 667 ? 20.526 5.100 -28.842 1.00 94.44 667 ASN A O 1
ATOM 5370 N N . ILE A 1 668 ? 19.861 3.084 -28.117 1.00 94.88 668 ILE A N 1
ATOM 5371 C CA . ILE A 1 668 ? 19.966 3.350 -26.683 1.00 94.88 668 ILE A CA 1
ATOM 5372 C C . ILE A 1 668 ? 20.903 2.290 -26.111 1.00 94.88 668 ILE A C 1
ATOM 5374 O O . ILE A 1 668 ? 20.721 1.109 -26.373 1.00 94.88 668 ILE A O 1
ATOM 5378 N N . GLN A 1 669 ? 21.943 2.700 -25.384 1.00 94.00 669 GLN A N 1
ATOM 5379 C CA . GLN A 1 669 ? 22.979 1.772 -24.918 1.00 94.00 669 GLN A CA 1
ATOM 5380 C C . GLN A 1 669 ? 23.349 1.993 -23.450 1.00 94.00 669 GLN A C 1
ATOM 5382 O O . GLN A 1 669 ? 23.379 3.122 -22.945 1.00 94.00 669 GLN A O 1
ATOM 5387 N N . THR A 1 670 ? 23.686 0.904 -22.766 1.00 92.19 670 THR A N 1
ATOM 5388 C CA . THR A 1 670 ? 24.297 0.897 -21.428 1.00 92.19 670 THR A CA 1
ATOM 5389 C C . THR A 1 670 ? 25.791 0.581 -21.499 1.00 92.19 670 THR A C 1
ATOM 5391 O O . THR A 1 670 ? 26.317 0.180 -22.534 1.00 92.19 670 THR A O 1
ATOM 5394 N N . LEU A 1 671 ? 26.531 0.795 -20.404 1.00 88.31 671 LEU A N 1
ATOM 5395 C CA . LEU A 1 671 ? 27.992 0.625 -20.403 1.00 88.31 671 LEU A CA 1
ATOM 5396 C C . LEU A 1 671 ? 28.450 -0.795 -20.795 1.00 88.31 671 LEU A C 1
ATOM 5398 O O . LEU A 1 671 ? 29.502 -0.943 -21.412 1.00 88.31 671 LEU A O 1
ATOM 5402 N N . ASP A 1 672 ? 27.684 -1.834 -20.461 1.00 87.38 672 ASP A N 1
ATOM 5403 C CA . ASP A 1 672 ? 27.953 -3.226 -20.852 1.00 87.38 672 ASP A CA 1
ATOM 5404 C C . ASP A 1 672 ? 27.779 -3.493 -22.357 1.00 87.38 672 ASP A C 1
ATOM 5406 O O . ASP A 1 672 ? 28.282 -4.498 -22.863 1.00 87.38 672 ASP A O 1
ATOM 5410 N N . GLU A 1 673 ? 27.136 -2.576 -23.076 1.00 90.62 673 GLU A N 1
ATOM 5411 C CA . GLU A 1 673 ? 26.958 -2.605 -24.529 1.00 90.62 673 GLU A CA 1
ATOM 5412 C C . GLU A 1 673 ? 27.991 -1.741 -25.270 1.00 90.62 673 GLU A C 1
ATOM 5414 O O . GLU A 1 673 ? 28.042 -1.756 -26.502 1.00 90.62 673 GLU A O 1
ATOM 5419 N N . ALA A 1 674 ? 28.856 -1.022 -24.542 1.00 90.94 674 ALA A N 1
ATOM 5420 C CA . ALA A 1 674 ? 29.914 -0.215 -25.136 1.00 90.94 674 ALA A CA 1
ATOM 5421 C C . ALA A 1 674 ? 30.850 -1.066 -26.013 1.00 90.94 674 ALA A C 1
ATOM 5423 O O . ALA A 1 674 ? 31.285 -2.159 -25.640 1.00 90.94 674 ALA A O 1
ATOM 5424 N N . MET A 1 675 ? 31.241 -0.524 -27.168 1.00 92.31 675 MET A N 1
ATOM 5425 C CA . MET A 1 675 ? 32.188 -1.175 -28.082 1.00 92.31 675 MET A CA 1
ATOM 5426 C C . MET A 1 675 ? 33.571 -1.348 -27.461 1.00 92.31 675 MET A C 1
ATOM 5428 O O . MET A 1 675 ? 34.288 -2.299 -27.773 1.00 92.31 675 MET A O 1
ATOM 5432 N N . ALA A 1 676 ? 33.969 -0.381 -26.640 1.00 91.38 676 ALA A N 1
ATOM 5433 C CA . ALA A 1 676 ? 35.227 -0.384 -25.923 1.00 91.38 676 ALA A CA 1
ATOM 5434 C C . ALA A 1 676 ? 35.091 0.450 -24.650 1.00 91.38 676 ALA A C 1
ATOM 5436 O O . ALA A 1 676 ? 34.448 1.498 -24.656 1.00 91.38 676 ALA A O 1
ATOM 5437 N N . VAL A 1 677 ? 35.730 -0.011 -23.578 1.00 89.31 677 VAL A N 1
ATOM 5438 C CA . VAL A 1 677 ? 35.803 0.670 -22.282 1.00 89.31 677 VAL A CA 1
ATOM 5439 C C . VAL A 1 677 ? 37.246 0.585 -21.800 1.00 89.31 677 VAL A C 1
ATOM 5441 O O . VAL A 1 677 ? 37.903 -0.443 -21.994 1.00 89.31 677 VAL A O 1
ATOM 5444 N N . SER A 1 678 ? 37.768 1.656 -21.209 1.00 84.69 678 SER A N 1
ATOM 5445 C CA . SER A 1 678 ? 39.102 1.632 -20.612 1.00 84.69 678 SER A CA 1
ATOM 5446 C C . SER A 1 678 ? 39.117 0.841 -19.295 1.00 84.69 678 SER A C 1
ATOM 5448 O O . SER A 1 678 ? 38.141 0.811 -18.548 1.00 84.69 678 SER A O 1
ATOM 5450 N N . ASN A 1 679 ? 40.227 0.157 -19.007 1.00 64.06 679 ASN A N 1
ATOM 5451 C CA . ASN A 1 679 ? 40.408 -0.513 -17.719 1.00 64.06 679 ASN A CA 1
ATOM 5452 C C . ASN A 1 679 ? 40.834 0.530 -16.684 1.00 64.06 679 ASN A C 1
ATOM 5454 O O . ASN A 1 679 ? 41.911 1.083 -16.872 1.00 64.06 679 ASN A O 1
ATOM 5458 N N . LEU A 1 680 ? 40.055 0.712 -15.604 1.00 58.09 680 LEU A N 1
ATOM 5459 C CA . LEU A 1 680 ? 40.330 1.639 -14.493 1.00 58.09 680 LEU A CA 1
ATOM 5460 C C . LEU A 1 680 ? 41.820 1.673 -14.102 1.00 58.09 680 LEU A C 1
ATOM 5462 O O . LEU A 1 680 ? 42.304 0.841 -13.324 1.00 58.09 680 LEU A O 1
ATOM 5466 N N . GLY A 1 681 ? 42.547 2.643 -14.643 1.00 49.09 681 GLY A N 1
ATOM 5467 C CA . GLY A 1 681 ? 43.873 3.025 -14.209 1.00 49.09 681 GLY A CA 1
ATOM 5468 C C . GLY A 1 681 ? 43.757 3.674 -12.838 1.00 49.09 681 GLY A C 1
ATOM 5469 O O . GLY A 1 681 ? 42.840 4.443 -12.558 1.00 49.09 681 GLY A O 1
ATOM 5470 N N . GLY A 1 682 ? 44.671 3.339 -11.931 1.00 50.19 682 GLY A N 1
ATOM 5471 C CA . GLY A 1 682 ? 44.728 4.040 -10.653 1.00 50.19 682 GLY A CA 1
ATOM 5472 C C . GLY A 1 682 ? 45.067 5.522 -10.848 1.00 50.19 682 GLY A C 1
ATOM 5473 O O . GLY A 1 682 ? 45.543 5.941 -11.902 1.00 50.19 682 GLY A O 1
ATOM 5474 N N . TYR A 1 683 ? 44.868 6.312 -9.794 1.00 51.22 683 TYR A N 1
ATOM 5475 C CA . TYR A 1 683 ? 45.190 7.740 -9.719 1.00 51.22 683 TYR A CA 1
ATOM 5476 C C . TYR A 1 683 ? 46.441 8.162 -10.526 1.00 51.22 683 TYR A C 1
ATOM 5478 O O . TYR A 1 683 ? 47.578 7.942 -10.098 1.00 51.22 683 TYR A O 1
ATOM 5486 N N . GLY A 1 684 ? 46.223 8.860 -11.647 1.00 55.12 684 GLY A N 1
ATOM 5487 C CA . GLY A 1 684 ? 47.275 9.485 -12.457 1.00 55.12 684 GLY A CA 1
ATOM 5488 C C . GLY A 1 684 ? 47.809 8.675 -13.644 1.00 55.12 684 GLY A C 1
ATOM 5489 O O . GLY A 1 684 ? 48.751 9.149 -14.281 1.00 55.12 684 GLY A O 1
ATOM 5490 N N . ASP A 1 685 ? 47.228 7.516 -13.955 1.00 63.72 685 ASP A N 1
ATOM 5491 C CA . ASP A 1 685 ? 47.529 6.762 -15.178 1.00 63.72 685 ASP A CA 1
ATOM 5492 C C . ASP A 1 685 ? 46.636 7.212 -16.357 1.00 63.72 685 ASP A C 1
ATOM 5494 O O . ASP A 1 685 ? 45.569 7.799 -16.168 1.00 63.72 685 ASP A O 1
ATOM 5498 N N . SER A 1 686 ? 47.098 6.989 -17.592 1.00 75.25 686 SER A N 1
ATOM 5499 C CA . SER A 1 686 ? 46.289 7.217 -18.797 1.00 75.25 686 SER A CA 1
ATOM 5500 C C . SER A 1 686 ? 45.282 6.082 -18.993 1.00 75.25 686 SER A C 1
ATOM 5502 O O . SER A 1 686 ? 45.634 4.908 -18.875 1.00 75.25 686 SER A O 1
ATOM 5504 N N . GLU A 1 687 ? 44.057 6.435 -19.368 1.00 86.19 687 GLU A N 1
ATOM 5505 C CA . GLU A 1 687 ? 43.020 5.494 -19.785 1.00 86.19 687 GLU A CA 1
ATOM 5506 C C . GLU A 1 687 ? 43.108 5.277 -21.295 1.00 86.19 687 GLU A C 1
ATOM 5508 O O . GLU A 1 687 ? 43.029 6.240 -22.061 1.00 86.19 687 GLU A O 1
ATOM 5513 N N . THR A 1 688 ? 43.253 4.027 -21.738 1.00 88.62 688 THR A N 1
ATOM 5514 C CA . THR A 1 688 ? 43.452 3.719 -23.160 1.00 88.62 688 THR A CA 1
ATOM 5515 C C . THR A 1 688 ? 42.652 2.500 -23.598 1.00 88.62 688 THR A C 1
ATOM 5517 O O . THR A 1 688 ? 42.610 1.487 -22.898 1.00 88.62 688 THR A O 1
ATOM 5520 N N . PHE A 1 689 ? 42.085 2.567 -24.802 1.00 89.81 689 PHE A N 1
ATOM 5521 C CA . PHE A 1 689 ? 41.594 1.403 -25.540 1.00 89.81 689 PHE A CA 1
ATOM 5522 C C . PHE A 1 689 ? 41.854 1.559 -27.045 1.00 89.81 689 PHE A C 1
ATOM 5524 O O . PHE A 1 689 ? 42.014 2.671 -27.554 1.00 89.81 689 PHE A O 1
ATOM 5531 N N . THR A 1 690 ? 41.861 0.435 -27.764 1.00 88.62 690 THR A N 1
ATOM 5532 C CA . THR A 1 690 ? 41.939 0.393 -29.231 1.00 88.62 690 THR A CA 1
ATOM 5533 C C . THR A 1 690 ? 40.695 -0.298 -29.778 1.00 88.62 690 THR A C 1
ATOM 5535 O O . THR A 1 690 ? 40.310 -1.358 -29.284 1.00 88.62 690 THR A O 1
ATOM 5538 N N . VAL A 1 691 ? 40.076 0.283 -30.804 1.00 90.00 691 VAL A N 1
ATOM 5539 C CA . VAL A 1 691 ? 38.827 -0.199 -31.412 1.00 90.00 691 VAL A CA 1
ATOM 5540 C C . VAL A 1 691 ? 38.977 -0.352 -32.925 1.00 90.00 691 VAL A C 1
ATOM 5542 O O . VAL A 1 691 ? 39.744 0.373 -33.558 1.00 90.00 691 VAL A O 1
ATOM 5545 N N . CYS A 1 692 ? 38.247 -1.307 -33.504 1.00 87.62 692 CYS A N 1
ATOM 5546 C CA . CYS A 1 692 ? 38.113 -1.467 -34.950 1.00 87.62 692 CYS A CA 1
ATOM 5547 C C . CYS A 1 692 ? 36.750 -0.933 -35.398 1.00 87.62 692 CYS A C 1
ATOM 5549 O O . CYS A 1 692 ? 35.710 -1.463 -35.005 1.00 87.62 692 CYS A O 1
ATOM 5551 N N . ILE A 1 693 ? 36.772 0.103 -36.228 1.00 90.50 693 ILE A N 1
ATOM 5552 C CA . ILE A 1 693 ? 35.604 0.712 -36.853 1.00 90.50 693 ILE A CA 1
ATOM 5553 C C . ILE A 1 693 ? 35.369 0.030 -38.196 1.00 90.50 693 ILE A C 1
ATOM 5555 O O . ILE A 1 693 ? 36.283 -0.100 -39.013 1.00 90.50 693 ILE A O 1
ATOM 5559 N N . THR A 1 694 ? 34.140 -0.433 -38.413 1.00 86.62 694 THR A N 1
ATOM 5560 C CA . THR A 1 694 ? 33.759 -1.203 -39.611 1.00 86.62 694 THR A CA 1
ATOM 5561 C C . THR A 1 694 ? 32.794 -0.456 -40.526 1.00 86.62 694 THR A C 1
ATOM 5563 O O . THR A 1 694 ? 32.737 -0.768 -41.714 1.00 86.62 694 THR A O 1
ATOM 5566 N N . THR A 1 695 ? 32.107 0.559 -40.002 1.00 88.56 695 THR A N 1
ATOM 5567 C CA . THR A 1 695 ? 31.139 1.393 -40.719 1.00 88.56 695 THR A CA 1
ATOM 5568 C C . THR A 1 695 ? 31.507 2.855 -40.494 1.00 88.56 695 THR A C 1
ATOM 5570 O O . THR A 1 695 ? 31.905 3.216 -39.394 1.00 88.56 695 THR A O 1
ATOM 5573 N N . GLU A 1 696 ? 31.428 3.680 -41.537 1.00 92.00 696 GLU A N 1
ATOM 5574 C CA . GLU A 1 696 ? 31.599 5.129 -41.400 1.00 92.00 696 GLU A CA 1
ATOM 5575 C C . GLU A 1 696 ? 30.350 5.732 -40.754 1.00 92.00 696 GLU A C 1
ATOM 5577 O O . GLU A 1 696 ? 29.262 5.568 -41.308 1.00 92.00 696 GLU A O 1
ATOM 5582 N N . ASP A 1 697 ? 30.505 6.378 -39.596 1.00 93.81 697 ASP A N 1
ATOM 5583 C CA . ASP A 1 697 ? 29.404 7.009 -38.858 1.00 93.81 697 ASP A CA 1
ATOM 5584 C C . ASP A 1 697 ? 29.906 7.947 -37.741 1.00 93.81 697 ASP A C 1
ATOM 5586 O O . ASP A 1 697 ? 31.114 8.041 -37.484 1.00 93.81 697 ASP A O 1
ATOM 5590 N N . ASP A 1 698 ? 28.973 8.608 -37.056 1.00 93.81 698 ASP A N 1
ATOM 5591 C CA . ASP A 1 698 ? 29.211 9.398 -35.847 1.00 93.81 698 ASP A CA 1
ATOM 5592 C C . ASP A 1 698 ? 29.050 8.527 -34.591 1.00 93.81 698 ASP A C 1
ATOM 5594 O O . ASP A 1 698 ? 27.948 8.171 -34.175 1.00 93.81 698 ASP A O 1
ATOM 5598 N N . TYR A 1 699 ? 30.178 8.160 -33.982 1.00 95.81 699 TYR A N 1
ATOM 5599 C CA . TYR A 1 699 ? 30.251 7.305 -32.796 1.00 95.81 699 TYR A CA 1
ATOM 5600 C C . TYR A 1 699 ? 30.152 8.114 -31.501 1.00 95.81 699 TYR A C 1
ATOM 5602 O O . TYR A 1 699 ? 30.624 9.249 -31.425 1.00 95.81 699 TYR A O 1
ATOM 5610 N N . GLY A 1 700 ? 29.610 7.494 -30.454 1.00 95.94 700 GLY A N 1
ATOM 5611 C CA . GLY A 1 700 ? 29.430 8.137 -29.159 1.00 95.94 700 GLY A CA 1
ATOM 5612 C C . GLY A 1 700 ? 30.633 7.951 -28.244 1.00 95.94 700 GLY A C 1
ATOM 5613 O O . GLY A 1 700 ? 30.876 6.846 -27.765 1.00 95.94 700 GLY A O 1
ATOM 5614 N N . PHE A 1 701 ? 31.377 9.013 -27.944 1.00 96.25 701 PHE A N 1
ATOM 5615 C CA . PHE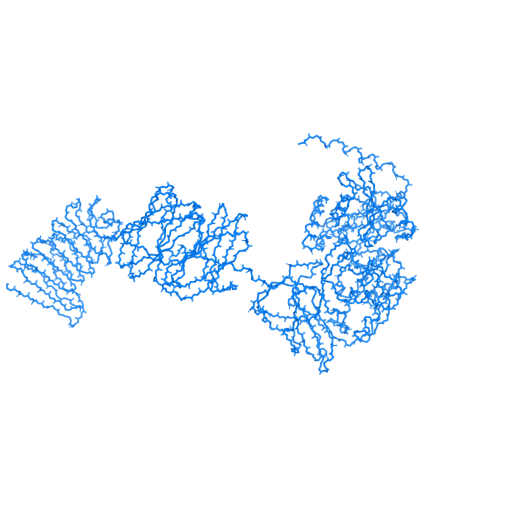 A 1 701 ? 32.460 8.990 -26.957 1.00 96.25 701 PHE A CA 1
ATOM 5616 C C . PHE A 1 701 ? 31.982 9.535 -25.607 1.00 96.25 701 PHE A C 1
ATOM 5618 O O . PHE A 1 701 ? 31.660 10.720 -25.481 1.00 96.25 701 PHE A O 1
ATOM 5625 N N . CYS A 1 702 ? 31.998 8.686 -24.578 1.00 94.44 702 CYS A N 1
ATOM 5626 C CA . CYS A 1 702 ? 31.661 9.063 -23.207 1.00 94.44 702 CYS A CA 1
ATOM 5627 C C . CYS A 1 702 ? 32.917 9.117 -22.336 1.00 94.44 702 CYS A C 1
ATOM 5629 O O . CYS A 1 702 ? 33.741 8.202 -22.351 1.00 94.44 702 CYS A O 1
ATOM 5631 N N . ILE A 1 703 ? 33.025 10.165 -21.522 1.00 92.06 703 ILE A N 1
ATOM 5632 C CA . ILE A 1 703 ? 34.011 10.280 -20.445 1.00 92.06 703 ILE A CA 1
ATOM 5633 C C . ILE A 1 703 ? 33.298 10.662 -19.149 1.00 92.06 703 ILE A C 1
ATOM 5635 O O . ILE A 1 703 ? 32.502 11.603 -19.122 1.00 92.06 703 ILE A O 1
ATOM 5639 N N . TRP A 1 704 ? 33.579 9.963 -18.051 1.00 90.25 704 TRP A N 1
ATOM 5640 C CA . TRP A 1 704 ? 32.941 10.213 -16.752 1.00 90.25 704 TRP A CA 1
ATOM 5641 C C . TRP A 1 704 ? 33.942 10.183 -15.607 1.00 90.25 704 TRP A C 1
ATOM 5643 O O . TRP A 1 704 ? 35.043 9.661 -15.745 1.00 90.25 704 TRP A O 1
ATOM 5653 N N . THR A 1 705 ? 33.571 10.780 -14.473 1.00 82.94 705 THR A N 1
ATOM 5654 C CA . THR A 1 705 ? 34.456 10.904 -13.308 1.00 82.94 705 THR A CA 1
ATOM 5655 C C . THR A 1 705 ? 33.734 10.595 -12.000 1.00 82.94 705 THR A C 1
ATOM 5657 O O . THR A 1 705 ? 32.646 11.108 -11.726 1.00 82.94 705 THR A O 1
ATOM 5660 N N . SER A 1 706 ? 34.391 9.805 -11.150 1.00 79.12 706 SER A N 1
ATOM 5661 C CA . SER A 1 706 ? 33.995 9.559 -9.757 1.00 79.12 706 SER A CA 1
ATOM 5662 C C . SER A 1 706 ? 34.127 10.814 -8.886 1.00 79.12 706 SER A C 1
ATOM 5664 O O . SER A 1 706 ? 33.408 10.994 -7.905 1.00 79.12 706 SER A O 1
ATOM 5666 N N . SER A 1 707 ? 34.997 11.760 -9.250 1.00 79.62 707 SER A N 1
ATOM 5667 C CA . SER A 1 707 ? 35.267 12.926 -8.410 1.00 79.62 707 SER A CA 1
ATOM 5668 C C . SER A 1 707 ? 34.293 14.088 -8.673 1.00 79.62 707 SER A C 1
ATOM 5670 O O . SER A 1 707 ? 34.109 14.514 -9.815 1.00 79.62 707 SER A O 1
ATOM 5672 N N . PRO A 1 708 ? 33.707 14.702 -7.622 1.00 83.44 708 PRO A N 1
ATOM 5673 C CA . PRO A 1 708 ? 32.821 15.859 -7.756 1.00 83.44 708 PRO A CA 1
ATOM 5674 C C . PRO A 1 708 ? 33.548 17.180 -8.045 1.00 83.44 708 PRO A C 1
ATOM 5676 O O . PRO A 1 708 ? 32.893 18.222 -8.142 1.00 83.44 708 PRO A O 1
ATOM 5679 N N . THR A 1 709 ? 34.878 17.182 -8.160 1.00 85.94 709 THR A N 1
ATOM 5680 C CA . THR A 1 709 ? 35.679 18.393 -8.387 1.00 85.94 709 THR A CA 1
ATOM 5681 C C . THR A 1 709 ? 35.844 18.721 -9.867 1.00 85.94 709 THR A C 1
ATOM 5683 O O . THR A 1 709 ? 35.832 17.826 -10.708 1.00 85.94 709 THR A O 1
ATOM 5686 N N . SER A 1 710 ? 36.086 19.996 -10.183 1.00 88.25 710 SER A N 1
ATOM 5687 C CA . SER A 1 710 ? 36.480 20.397 -11.537 1.00 88.25 710 SER A CA 1
ATOM 5688 C C . SER A 1 710 ? 37.781 19.711 -11.965 1.00 88.25 710 SER A C 1
ATOM 5690 O O . SER A 1 710 ? 38.722 19.648 -11.171 1.00 88.25 710 SER A O 1
ATOM 5692 N N . GLN A 1 711 ? 37.837 19.233 -13.207 1.00 86.94 711 GLN A N 1
ATOM 5693 C CA . GLN A 1 711 ? 38.951 18.456 -13.761 1.00 86.94 711 GLN A CA 1
ATOM 5694 C C . GLN A 1 711 ? 39.174 18.800 -15.234 1.00 86.94 711 GLN A C 1
ATOM 5696 O O . GLN A 1 711 ? 38.244 19.224 -15.923 1.00 86.94 711 GLN A O 1
ATOM 5701 N N . THR A 1 712 ? 40.392 18.580 -15.720 1.00 89.19 712 THR A N 1
ATOM 5702 C CA . THR A 1 712 ? 40.748 18.746 -17.132 1.00 89.19 712 THR A CA 1
ATOM 5703 C C . THR A 1 712 ? 41.441 17.485 -17.629 1.00 89.19 712 THR A C 1
ATOM 5705 O O . THR A 1 712 ? 42.284 16.916 -16.930 1.00 89.19 712 THR A O 1
ATOM 5708 N N . TRP A 1 713 ? 41.080 17.076 -18.841 1.00 89.12 713 TRP A N 1
ATOM 5709 C CA . TRP A 1 713 ? 41.564 15.873 -19.503 1.00 89.12 713 TRP A CA 1
ATOM 5710 C C . TRP A 1 713 ? 42.028 16.197 -20.916 1.00 89.12 713 TRP A C 1
ATOM 5712 O O . TRP A 1 713 ? 41.399 16.996 -21.614 1.00 89.12 713 TRP A O 1
ATOM 5722 N N . GLU A 1 714 ? 43.122 15.569 -21.328 1.00 92.44 714 GLU A N 1
ATOM 5723 C CA . GLU A 1 714 ? 43.568 15.562 -22.719 1.00 92.44 714 GLU A CA 1
ATOM 5724 C C . GLU A 1 714 ? 43.228 14.202 -23.326 1.00 92.44 714 GLU A C 1
ATOM 5726 O O . GLU A 1 714 ? 43.695 13.176 -22.838 1.00 92.44 714 GLU A O 1
ATOM 5731 N N . VAL A 1 715 ? 42.390 14.199 -24.361 1.00 93.50 715 VAL A N 1
ATOM 5732 C CA . VAL A 1 715 ? 41.994 12.994 -25.097 1.00 93.50 715 VAL A CA 1
ATOM 5733 C C . VAL A 1 715 ? 42.667 13.014 -26.458 1.00 93.50 715 VAL A C 1
ATOM 5735 O O . VAL A 1 715 ? 42.373 13.872 -27.291 1.00 93.50 715 VAL A O 1
ATOM 5738 N N . GLU A 1 716 ? 43.583 12.082 -26.674 1.00 95.31 716 GLU A N 1
ATOM 5739 C CA . GLU A 1 716 ? 44.262 11.867 -27.944 1.00 95.31 716 GLU A CA 1
ATOM 5740 C C . GLU A 1 716 ? 43.623 10.698 -28.695 1.00 95.31 716 GLU A C 1
ATOM 5742 O O . GLU A 1 716 ? 43.416 9.623 -28.131 1.00 95.31 716 GLU A O 1
ATOM 5747 N N . ILE A 1 717 ? 43.299 10.928 -29.967 1.00 95.94 717 ILE A N 1
ATOM 5748 C CA . ILE A 1 717 ? 42.630 9.959 -30.835 1.00 95.94 717 ILE A CA 1
ATOM 5749 C C . ILE A 1 717 ? 43.474 9.794 -32.088 1.00 95.94 717 ILE A C 1
ATOM 5751 O O . ILE A 1 717 ? 43.626 10.738 -32.868 1.00 95.94 717 ILE A O 1
ATOM 5755 N N . ILE A 1 718 ? 44.048 8.610 -32.272 1.00 92.69 718 ILE A N 1
ATOM 5756 C CA . ILE A 1 718 ? 44.991 8.331 -33.357 1.00 92.69 718 ILE A CA 1
ATOM 5757 C C . ILE A 1 718 ? 44.436 7.203 -34.216 1.00 92.69 718 ILE A C 1
ATOM 5759 O O . ILE A 1 718 ? 44.019 6.173 -33.694 1.00 92.69 718 ILE A O 1
ATOM 5763 N N . GLU A 1 719 ? 44.441 7.403 -35.533 1.00 88.88 719 GLU A N 1
ATOM 5764 C CA . GLU A 1 719 ? 44.228 6.320 -36.490 1.00 88.88 719 GLU A CA 1
ATOM 5765 C C . GLU A 1 719 ? 45.471 5.427 -36.531 1.00 88.88 719 GLU A C 1
ATOM 5767 O O . GLU A 1 719 ? 46.588 5.886 -36.776 1.00 88.88 719 GLU A O 1
ATOM 5772 N N . GLU A 1 720 ? 45.263 4.141 -36.304 1.00 82.31 720 GLU A N 1
ATOM 5773 C CA . GLU A 1 720 ? 46.294 3.124 -36.300 1.00 82.31 720 GLU A CA 1
ATOM 5774 C C . GLU A 1 720 ? 46.263 2.293 -37.582 1.00 82.31 720 GLU A C 1
ATOM 5776 O O . GLU A 1 720 ? 45.219 2.032 -38.186 1.00 82.31 720 GLU A O 1
ATOM 5781 N N . HIS A 1 721 ? 47.431 1.780 -37.960 1.00 76.31 721 HIS A N 1
ATOM 5782 C CA . HIS A 1 721 ? 47.586 0.905 -39.117 1.00 76.31 721 HIS A CA 1
ATOM 5783 C C . HIS A 1 721 ? 48.088 -0.482 -38.670 1.00 76.31 721 HIS A C 1
ATOM 5785 O O . HIS A 1 721 ? 49.303 -0.718 -38.609 1.00 76.31 721 HIS A O 1
ATOM 5791 N N . PRO A 1 722 ? 47.189 -1.427 -38.325 1.00 74.75 722 PRO A N 1
ATOM 5792 C CA . PRO A 1 722 ? 47.590 -2.805 -38.059 1.00 74.75 722 PRO A CA 1
ATOM 5793 C C . PRO A 1 722 ? 48.112 -3.480 -39.327 1.00 74.75 722 PRO A C 1
ATOM 5795 O O . PRO A 1 722 ? 47.719 -3.139 -40.441 1.00 74.75 722 PRO A O 1
ATOM 5798 N N . GLY A 1 723 ? 48.974 -4.483 -39.150 1.00 85.56 723 GLY A N 1
ATOM 5799 C CA . GLY A 1 723 ? 49.550 -5.248 -40.259 1.00 85.56 723 GLY A CA 1
ATOM 5800 C C . GLY A 1 723 ? 50.924 -4.763 -40.720 1.00 85.56 723 GLY A C 1
ATOM 5801 O O . GLY A 1 723 ? 51.445 -5.264 -41.716 1.00 85.56 723 GLY A O 1
ATOM 5802 N N . VAL A 1 724 ? 51.570 -3.849 -39.994 1.00 92.44 724 VAL A N 1
ATOM 5803 C CA . VAL A 1 724 ? 52.990 -3.552 -40.217 1.00 92.44 724 VAL A CA 1
ATOM 5804 C C . VAL A 1 724 ? 53.826 -4.621 -39.518 1.00 92.44 724 VAL A C 1
ATOM 5806 O O . VAL A 1 724 ? 53.680 -4.855 -38.321 1.00 92.44 724 VAL A O 1
ATOM 5809 N N . TRP A 1 725 ? 54.698 -5.296 -40.263 1.00 95.88 725 TRP A N 1
ATOM 5810 C CA . TRP A 1 725 ? 55.639 -6.252 -39.688 1.00 95.88 725 TRP A CA 1
ATOM 5811 C C . TRP A 1 725 ? 56.795 -5.510 -39.010 1.00 95.88 725 TRP A C 1
ATOM 5813 O O . TRP A 1 725 ? 57.618 -4.886 -39.678 1.00 95.88 725 TRP A O 1
ATOM 5823 N N . GLU A 1 726 ? 56.892 -5.616 -37.693 1.00 94.50 726 GLU A N 1
ATOM 5824 C CA . GLU A 1 726 ? 57.994 -5.065 -36.898 1.00 94.50 726 GLU A CA 1
ATOM 5825 C C . GLU A 1 726 ? 59.127 -6.088 -36.783 1.00 94.50 726 GLU A C 1
ATOM 5827 O O . GLU A 1 726 ? 60.302 -5.760 -36.952 1.00 94.50 726 GLU A O 1
ATOM 5832 N N . GLY A 1 727 ? 58.773 -7.366 -36.600 1.00 94.19 727 GLY A N 1
ATOM 5833 C CA . GLY A 1 727 ? 59.742 -8.458 -36.528 1.00 94.19 727 GLY A CA 1
ATOM 5834 C C . GLY A 1 727 ? 60.688 -8.352 -35.335 1.00 94.19 727 GLY A C 1
ATOM 5835 O O . GLY A 1 727 ? 61.840 -8.767 -35.449 1.00 94.19 727 GLY A O 1
ATOM 5836 N N . ASP A 1 728 ? 60.228 -7.785 -34.220 1.00 93.44 728 ASP A N 1
ATOM 5837 C CA . ASP A 1 728 ? 61.050 -7.517 -33.036 1.00 93.44 728 ASP A CA 1
ATOM 5838 C C . ASP A 1 728 ? 61.313 -8.760 -32.177 1.00 93.44 728 ASP A C 1
ATOM 5840 O O . ASP A 1 728 ? 62.323 -8.835 -31.470 1.00 93.44 728 ASP A O 1
ATOM 5844 N N . TYR A 1 729 ? 60.444 -9.772 -32.246 1.00 94.88 729 TYR A N 1
ATOM 5845 C CA . TYR A 1 729 ? 60.542 -10.949 -31.386 1.00 94.88 729 TYR A CA 1
ATOM 5846 C C . TYR A 1 729 ? 61.216 -12.137 -32.082 1.00 94.88 729 TYR A C 1
ATOM 5848 O O . TYR A 1 729 ? 62.191 -12.698 -31.576 1.00 94.88 729 TYR A O 1
ATOM 5856 N N . ASN A 1 730 ? 60.692 -12.567 -33.232 1.00 96.50 730 ASN A N 1
ATOM 5857 C CA . ASN A 1 730 ? 61.264 -13.636 -34.058 1.00 96.50 730 ASN A CA 1
ATOM 5858 C C . ASN A 1 730 ? 60.761 -13.539 -35.508 1.00 96.50 730 ASN A C 1
ATOM 5860 O O . ASN A 1 730 ? 60.048 -12.617 -35.873 1.00 96.50 730 ASN A O 1
ATOM 5864 N N . SER A 1 731 ? 61.103 -14.506 -36.360 1.00 96.25 731 SER A N 1
ATOM 5865 C CA . SER A 1 731 ? 60.643 -14.502 -37.752 1.00 96.25 731 SER A CA 1
ATOM 5866 C C . SER A 1 731 ? 59.217 -15.027 -37.952 1.00 96.25 731 SER A C 1
ATOM 5868 O O . SER A 1 731 ? 58.715 -14.949 -39.060 1.00 96.25 731 SER A O 1
ATOM 5870 N N . LEU A 1 732 ? 58.548 -15.611 -36.954 1.00 96.44 732 LEU A N 1
ATOM 5871 C CA . LEU A 1 732 ? 57.300 -16.353 -37.179 1.00 96.44 732 LEU A CA 1
ATOM 5872 C C . LEU A 1 732 ? 56.118 -15.418 -37.469 1.00 96.44 732 LEU A C 1
ATOM 5874 O O . LEU A 1 732 ? 55.736 -14.637 -36.599 1.00 96.44 732 LEU A O 1
ATOM 5878 N N . TRP A 1 733 ? 55.493 -15.560 -38.646 1.00 95.75 733 TRP A N 1
ATOM 5879 C CA . TRP A 1 733 ? 54.292 -14.803 -39.043 1.00 95.75 733 TRP A CA 1
ATOM 5880 C C . TRP A 1 733 ? 53.175 -14.917 -38.000 1.00 95.75 733 TRP A C 1
ATOM 5882 O O . TRP A 1 733 ? 52.491 -13.950 -37.697 1.00 95.75 733 TRP A O 1
ATOM 5892 N N . SER A 1 734 ? 53.013 -16.102 -37.412 1.00 94.62 734 SER A N 1
ATOM 5893 C CA . SER A 1 734 ? 51.954 -16.414 -36.448 1.00 94.62 734 SER A CA 1
ATOM 5894 C C . SER A 1 734 ? 52.213 -15.910 -35.028 1.00 94.62 734 SER A C 1
ATOM 5896 O O . SER A 1 734 ? 51.437 -16.219 -34.128 1.00 94.62 734 SER A O 1
ATOM 5898 N N . ASN A 1 735 ? 53.322 -15.211 -34.787 1.00 95.06 735 ASN A N 1
ATOM 5899 C CA . ASN A 1 735 ? 53.587 -14.596 -33.498 1.00 95.06 735 ASN A CA 1
ATOM 5900 C C . ASN A 1 735 ? 53.124 -13.141 -33.533 1.00 95.06 735 ASN A C 1
ATOM 5902 O O . ASN A 1 735 ? 53.702 -12.317 -34.239 1.00 95.06 735 ASN A O 1
ATOM 5906 N N . SER A 1 736 ? 52.084 -12.849 -32.758 1.00 93.69 736 SER A N 1
ATOM 5907 C CA . SER A 1 736 ? 51.440 -11.541 -32.716 1.00 93.69 736 SER A CA 1
ATOM 5908 C C . SER A 1 736 ? 52.398 -10.420 -32.303 1.00 93.69 736 SER A C 1
ATOM 5910 O O . SER A 1 736 ? 52.302 -9.328 -32.840 1.00 93.69 736 SER A O 1
ATOM 5912 N N . ASN A 1 737 ? 53.404 -10.713 -31.469 1.00 93.31 737 ASN A N 1
ATOM 5913 C CA . ASN A 1 737 ? 54.427 -9.751 -31.028 1.00 93.31 737 ASN A CA 1
ATOM 5914 C C . ASN A 1 737 ? 55.385 -9.273 -32.138 1.00 93.31 737 ASN A C 1
ATOM 5916 O O . ASN A 1 737 ? 56.306 -8.516 -31.854 1.00 93.31 737 ASN A O 1
ATOM 5920 N N . ASN A 1 738 ? 55.250 -9.771 -33.369 1.00 94.62 738 ASN A N 1
ATOM 5921 C CA . ASN A 1 738 ? 56.004 -9.271 -34.520 1.00 94.62 738 ASN A CA 1
ATOM 5922 C C . ASN A 1 738 ? 55.213 -8.264 -35.365 1.00 94.62 738 ASN A C 1
ATOM 5924 O O . ASN A 1 738 ? 55.757 -7.776 -36.354 1.00 94.62 738 ASN A O 1
ATOM 5928 N N . TRP A 1 739 ? 53.948 -8.008 -35.034 1.00 93.88 739 TRP A N 1
ATOM 5929 C CA . TRP A 1 739 ? 53.050 -7.135 -35.783 1.00 93.88 739 TRP A CA 1
ATOM 5930 C C . TRP A 1 739 ? 52.725 -5.884 -34.984 1.00 93.88 739 TRP A C 1
ATOM 5932 O O . TRP A 1 739 ? 52.535 -5.970 -33.767 1.00 93.88 739 TRP A O 1
ATOM 5942 N N . SER A 1 740 ? 52.569 -4.758 -35.683 1.00 88.19 740 SER A N 1
ATOM 5943 C CA . SER A 1 740 ? 52.041 -3.535 -35.087 1.00 88.19 740 SER A CA 1
ATOM 5944 C C . SER A 1 740 ? 50.731 -3.826 -34.347 1.00 88.19 740 SER A C 1
ATOM 5946 O O . SER A 1 740 ? 49.888 -4.599 -34.813 1.00 88.19 740 SER A O 1
ATOM 5948 N N . LEU A 1 741 ? 50.595 -3.237 -33.156 1.00 82.38 741 LEU A N 1
ATOM 5949 C CA . LEU A 1 741 ? 49.493 -3.450 -32.206 1.00 82.38 741 LEU A CA 1
ATOM 5950 C C . LEU A 1 741 ? 49.376 -4.862 -31.608 1.00 82.38 741 LEU A C 1
ATOM 5952 O O . LEU A 1 741 ? 48.429 -5.137 -30.875 1.00 82.38 741 LEU A O 1
ATOM 5956 N N . GLY A 1 742 ? 50.309 -5.778 -31.884 1.00 86.50 742 GLY A N 1
ATOM 5957 C CA . GLY A 1 742 ? 50.225 -7.142 -31.366 1.00 86.50 742 GLY A CA 1
ATOM 5958 C C . GLY A 1 742 ? 49.040 -7.931 -31.935 1.00 86.50 742 GLY A C 1
ATOM 5959 O O . GLY A 1 742 ? 48.549 -8.853 -31.282 1.00 86.50 742 GLY A O 1
ATOM 5960 N N . ILE A 1 743 ? 48.554 -7.571 -33.128 1.00 84.56 743 ILE A N 1
ATOM 5961 C CA . ILE A 1 743 ? 47.396 -8.193 -33.783 1.00 84.56 743 ILE A CA 1
ATOM 5962 C C . ILE A 1 743 ? 47.875 -8.991 -34.997 1.00 84.56 743 ILE A C 1
ATOM 5964 O O . ILE A 1 743 ? 48.577 -8.477 -35.864 1.00 84.56 743 ILE A O 1
ATOM 5968 N N . LEU A 1 744 ? 47.481 -10.266 -35.077 1.00 90.44 744 LEU A N 1
ATOM 5969 C CA . LEU A 1 744 ? 47.755 -11.083 -36.259 1.00 90.44 744 LEU A CA 1
ATOM 5970 C C . LEU A 1 744 ? 46.888 -10.624 -37.442 1.00 90.44 744 LEU A C 1
ATOM 5972 O O . LEU A 1 744 ? 45.678 -10.471 -37.262 1.00 90.44 744 LEU A O 1
ATOM 5976 N N . PRO A 1 745 ? 47.459 -10.475 -38.651 1.00 93.06 745 PRO A N 1
ATOM 5977 C CA . PRO A 1 745 ? 46.682 -10.129 -39.832 1.00 93.06 745 PRO A CA 1
ATOM 5978 C C . PRO A 1 745 ? 45.548 -11.123 -40.125 1.00 93.06 745 PRO A C 1
ATOM 5980 O O . PRO A 1 745 ? 45.702 -12.340 -39.987 1.00 93.06 745 PRO A O 1
ATOM 5983 N N . SER A 1 746 ? 44.412 -10.578 -40.557 1.00 89.81 746 SER A N 1
ATOM 5984 C CA . SER A 1 746 ? 43.248 -11.302 -41.084 1.00 89.81 746 SER A CA 1
ATOM 5985 C C . SER A 1 746 ? 42.943 -10.840 -42.514 1.00 89.81 746 SER A C 1
ATOM 5987 O O . SER A 1 746 ? 43.614 -9.943 -43.019 1.00 89.81 746 SER A O 1
ATOM 5989 N N . PHE A 1 747 ? 41.916 -11.388 -43.172 1.00 88.38 747 PHE A N 1
ATOM 5990 C CA . PHE A 1 747 ? 41.507 -10.934 -44.513 1.00 88.38 747 PHE A CA 1
ATOM 5991 C C . PHE A 1 747 ? 41.169 -9.433 -44.598 1.00 88.38 747 PHE A C 1
ATOM 5993 O O . PHE A 1 747 ? 41.280 -8.853 -45.669 1.00 88.38 747 PHE A O 1
ATOM 6000 N N . GLY A 1 748 ? 40.828 -8.778 -43.482 1.00 84.38 748 GLY A N 1
ATOM 6001 C CA . GLY A 1 748 ? 40.616 -7.325 -43.438 1.00 84.38 748 GLY A CA 1
ATOM 6002 C C . GLY A 1 748 ? 41.882 -6.492 -43.192 1.00 84.38 748 GLY A C 1
ATOM 6003 O O . GLY A 1 748 ? 41.812 -5.268 -43.178 1.00 84.38 748 GLY A O 1
ATOM 6004 N N . THR A 1 749 ? 43.041 -7.116 -42.956 1.00 89.19 749 THR A N 1
ATOM 6005 C CA . THR A 1 749 ? 44.259 -6.420 -42.509 1.00 89.19 749 THR A CA 1
ATOM 6006 C C . THR A 1 749 ? 45.281 -6.301 -43.635 1.00 89.19 749 THR A C 1
ATOM 6008 O O . THR A 1 749 ? 45.861 -7.301 -44.063 1.00 89.19 749 THR A O 1
ATOM 6011 N N . ASN A 1 750 ? 45.560 -5.076 -44.081 1.00 90.94 750 ASN A N 1
ATOM 6012 C CA . ASN A 1 750 ? 46.602 -4.814 -45.072 1.00 90.94 750 ASN A CA 1
ATOM 6013 C C . ASN A 1 750 ? 47.990 -4.964 -44.452 1.00 90.94 750 ASN A C 1
ATOM 6015 O O . ASN A 1 750 ? 48.328 -4.289 -43.485 1.00 90.94 750 ASN A O 1
ATOM 6019 N N . VAL A 1 751 ? 48.807 -5.838 -45.028 1.00 95.12 751 VAL A N 1
ATOM 6020 C CA . VAL A 1 751 ? 50.150 -6.119 -44.540 1.00 95.12 751 VAL A CA 1
ATOM 6021 C C . VAL A 1 751 ? 51.187 -5.264 -45.252 1.00 95.12 751 VAL A C 1
ATOM 6023 O O . VAL A 1 751 ? 51.258 -5.238 -46.480 1.00 95.12 751 VAL A O 1
ATOM 6026 N N . ILE A 1 752 ? 52.069 -4.642 -44.473 1.00 95.50 752 ILE A N 1
ATOM 6027 C CA . ILE A 1 752 ? 53.278 -3.978 -44.959 1.00 95.50 752 ILE A CA 1
ATOM 6028 C C . ILE A 1 752 ? 54.480 -4.632 -44.284 1.00 95.50 752 ILE A C 1
ATOM 6030 O O . ILE A 1 752 ? 54.573 -4.675 -43.061 1.00 95.50 752 ILE A O 1
ATOM 6034 N N . ILE A 1 753 ? 55.429 -5.120 -45.080 1.00 97.25 753 ILE A N 1
ATOM 6035 C CA . ILE A 1 753 ? 56.699 -5.659 -44.589 1.00 97.25 753 ILE A CA 1
ATOM 6036 C C . ILE A 1 753 ? 57.797 -4.640 -44.907 1.00 97.25 753 ILE A C 1
ATOM 6038 O O . ILE A 1 753 ? 58.254 -4.588 -46.055 1.00 97.25 753 ILE A O 1
ATOM 6042 N N . PRO A 1 754 ? 58.214 -3.815 -43.928 1.00 96.56 754 PRO A N 1
ATOM 6043 C CA . PRO A 1 754 ? 59.246 -2.809 -44.118 1.00 96.56 754 PRO A CA 1
ATOM 6044 C C . PRO A 1 754 ? 60.647 -3.431 -44.165 1.00 96.56 754 PRO A C 1
ATOM 6046 O O . PRO A 1 754 ? 60.897 -4.547 -43.702 1.00 96.56 754 PRO A O 1
ATOM 6049 N N . ALA A 1 755 ? 61.594 -2.687 -44.735 1.00 93.94 755 ALA A N 1
ATOM 6050 C CA . ALA A 1 755 ? 63.004 -3.054 -44.703 1.00 93.94 755 ALA A CA 1
ATOM 6051 C C . ALA A 1 755 ? 63.630 -2.759 -43.331 1.00 93.94 755 ALA A C 1
ATOM 6053 O O . ALA A 1 755 ? 63.201 -1.855 -42.621 1.00 93.94 755 ALA A O 1
ATOM 6054 N N . GLY A 1 756 ? 64.704 -3.478 -42.992 1.00 91.69 756 GLY A N 1
ATOM 6055 C CA . GLY A 1 756 ? 65.488 -3.212 -41.779 1.00 91.69 756 GLY A CA 1
ATOM 6056 C C . GLY A 1 756 ? 64.915 -3.800 -40.486 1.00 91.69 756 GLY A C 1
ATOM 6057 O O . GLY A 1 756 ? 65.441 -3.499 -39.419 1.00 91.69 756 GLY A O 1
ATOM 6058 N N . THR A 1 757 ? 63.891 -4.650 -40.577 1.00 94.75 757 THR A N 1
ATOM 6059 C CA . THR A 1 757 ? 63.328 -5.368 -39.426 1.00 94.75 757 THR A CA 1
ATOM 6060 C C . THR A 1 757 ? 64.329 -6.389 -38.863 1.00 94.75 757 THR A C 1
ATOM 6062 O O . THR A 1 757 ? 65.098 -6.977 -39.639 1.00 94.75 757 THR A O 1
ATOM 6065 N N . PRO A 1 758 ? 64.370 -6.620 -37.532 1.00 95.38 758 PRO A N 1
ATOM 6066 C CA . PRO A 1 758 ? 65.341 -7.536 -36.922 1.00 95.38 758 PRO A CA 1
ATOM 6067 C C . PRO A 1 758 ? 65.218 -8.972 -37.441 1.00 95.38 758 PRO A C 1
ATOM 6069 O O . PRO A 1 758 ? 66.228 -9.636 -37.702 1.00 95.38 758 PRO A O 1
ATOM 6072 N N . TYR A 1 759 ? 63.984 -9.436 -37.646 1.00 96.62 759 TYR A N 1
ATOM 6073 C CA . TYR A 1 759 ? 63.674 -10.734 -38.231 1.00 96.62 759 TYR A CA 1
ATOM 6074 C C . TYR A 1 759 ? 62.668 -10.578 -39.373 1.00 96.62 759 TYR A C 1
ATOM 6076 O O . TYR A 1 759 ? 61.588 -10.040 -39.182 1.00 96.62 759 TYR A O 1
ATOM 6084 N N . ASN A 1 760 ? 62.992 -11.097 -40.560 1.00 96.06 760 ASN A N 1
ATOM 6085 C CA . ASN A 1 760 ? 62.068 -11.109 -41.700 1.00 96.06 760 ASN A CA 1
ATOM 6086 C C . ASN A 1 760 ? 60.926 -12.128 -41.491 1.00 96.06 760 ASN A C 1
ATOM 6088 O O . ASN A 1 760 ? 61.186 -13.195 -40.921 1.00 96.06 760 ASN A O 1
ATOM 6092 N N . PRO A 1 761 ? 59.708 -11.864 -42.000 1.00 97.12 761 PRO A N 1
ATOM 6093 C CA . PRO A 1 761 ? 58.556 -12.738 -41.809 1.00 97.12 761 PRO A CA 1
ATOM 6094 C C . PRO A 1 761 ? 58.716 -14.114 -42.459 1.00 97.12 761 PRO A C 1
ATOM 6096 O O . PRO A 1 761 ? 59.138 -14.271 -43.610 1.00 97.12 761 PRO A O 1
ATOM 6099 N N . TYR A 1 762 ? 58.315 -15.121 -41.691 1.00 94.88 762 TYR A N 1
ATOM 6100 C CA . TYR A 1 762 ? 58.377 -16.542 -41.979 1.00 94.88 762 TYR A CA 1
ATOM 6101 C C . TYR A 1 762 ? 57.023 -17.180 -41.665 1.00 94.88 762 TYR A C 1
ATOM 6103 O O . TYR A 1 762 ? 56.686 -17.432 -40.505 1.00 94.88 762 TYR A O 1
ATOM 6111 N N . VAL A 1 763 ? 56.237 -17.435 -42.707 1.00 96.81 763 VAL A N 1
ATOM 6112 C CA . VAL A 1 763 ? 54.970 -18.165 -42.603 1.00 96.81 763 VAL A CA 1
ATOM 6113 C C . VAL A 1 763 ? 55.308 -19.626 -42.352 1.00 96.81 763 VAL A C 1
ATOM 6115 O O . VAL A 1 763 ? 56.088 -20.182 -43.113 1.00 96.81 763 VAL A O 1
ATOM 6118 N N . THR A 1 764 ? 54.763 -20.215 -41.286 1.00 94.06 764 THR A N 1
ATOM 6119 C CA . THR A 1 764 ? 54.903 -21.643 -40.920 1.00 94.06 764 THR A CA 1
ATOM 6120 C C . THR A 1 764 ? 53.577 -22.307 -40.562 1.00 94.06 764 THR A C 1
ATOM 6122 O O . THR A 1 764 ? 53.520 -23.514 -40.335 1.00 94.06 764 THR A O 1
ATOM 6125 N N . SER A 1 765 ? 52.505 -21.522 -40.505 1.00 93.44 765 SER A N 1
ATOM 6126 C CA . SER A 1 765 ? 51.131 -21.943 -40.249 1.00 93.44 765 SER A CA 1
ATOM 6127 C C . SER A 1 765 ? 50.200 -21.198 -41.201 1.00 93.44 765 SER A C 1
ATOM 6129 O O . SER A 1 765 ? 50.592 -20.181 -41.781 1.00 93.44 765 SER A O 1
ATOM 6131 N N . TYR A 1 766 ? 48.998 -21.734 -41.402 1.00 93.75 766 TYR A N 1
ATOM 6132 C CA . TYR A 1 766 ? 48.066 -21.200 -42.386 1.00 93.75 766 TYR A CA 1
ATOM 6133 C C . TYR A 1 766 ? 47.657 -19.781 -41.988 1.00 93.75 766 TYR A C 1
ATOM 6135 O O . TYR A 1 766 ? 47.135 -19.583 -40.893 1.00 93.75 766 TYR A O 1
ATOM 6143 N N . SER A 1 767 ? 47.978 -18.810 -42.839 1.00 95.69 767 SER A N 1
ATOM 6144 C CA . SER A 1 767 ? 47.922 -17.384 -42.503 1.00 95.69 767 SER A CA 1
ATOM 6145 C C . SER A 1 767 ? 47.147 -16.591 -43.550 1.00 95.69 767 SER A C 1
ATOM 6147 O O . SER A 1 767 ? 47.080 -16.993 -44.715 1.00 95.69 767 SER A O 1
ATOM 6149 N N . PHE A 1 768 ? 46.594 -15.453 -43.130 1.00 94.75 768 PHE A N 1
ATOM 6150 C CA . PHE A 1 768 ? 45.717 -14.610 -43.939 1.00 94.75 768 PHE A CA 1
ATOM 6151 C C . PHE A 1 768 ? 46.142 -13.141 -43.865 1.00 94.75 768 PHE A C 1
ATOM 6153 O O . PHE A 1 768 ? 46.702 -12.715 -42.857 1.00 94.75 768 PHE A O 1
ATOM 6160 N N . CYS A 1 769 ? 45.861 -12.372 -44.910 1.00 95.50 769 CYS A N 1
ATOM 6161 C CA . CYS A 1 769 ? 45.912 -10.911 -44.914 1.00 95.50 769 CYS A CA 1
ATOM 6162 C C . CYS A 1 769 ? 44.915 -10.347 -45.943 1.00 95.50 769 CYS A C 1
ATOM 6164 O O . CYS A 1 769 ? 44.405 -11.098 -46.775 1.00 95.50 769 CYS A O 1
ATOM 6166 N N . GLY A 1 770 ? 44.657 -9.040 -45.902 1.00 93.00 770 GLY A N 1
ATOM 6167 C CA . GLY A 1 770 ? 43.982 -8.296 -46.970 1.00 93.00 770 GLY A CA 1
ATOM 6168 C C . GLY A 1 770 ? 44.923 -8.107 -48.156 1.00 93.00 770 GLY A C 1
ATOM 6169 O O . GLY A 1 770 ? 45.187 -9.057 -48.890 1.00 93.00 770 GLY A O 1
ATOM 6170 N N . ASN A 1 771 ? 45.489 -6.911 -48.315 1.00 94.62 771 ASN A N 1
ATOM 6171 C CA . ASN A 1 771 ? 46.584 -6.664 -49.261 1.00 94.62 771 ASN A CA 1
ATOM 6172 C C . ASN A 1 771 ? 47.950 -7.014 -48.648 1.00 94.62 771 ASN A C 1
ATOM 6174 O O . ASN A 1 771 ? 48.098 -7.018 -47.426 1.00 94.62 771 ASN A O 1
ATOM 6178 N N . ILE A 1 772 ? 48.979 -7.239 -49.468 1.00 97.12 772 ILE A N 1
ATOM 6179 C CA . ILE A 1 772 ? 50.357 -7.416 -48.985 1.00 97.12 772 ILE A CA 1
ATOM 6180 C C . ILE A 1 772 ? 51.373 -6.597 -49.782 1.00 97.12 772 ILE A C 1
ATOM 6182 O O . ILE A 1 772 ? 51.538 -6.755 -50.988 1.00 97.12 772 ILE A O 1
ATOM 6186 N N . THR A 1 773 ? 52.125 -5.749 -49.085 1.00 97.69 773 THR A N 1
ATOM 6187 C CA . THR A 1 773 ? 53.243 -4.984 -49.643 1.00 97.69 773 THR A CA 1
ATOM 6188 C C . THR A 1 773 ? 54.559 -5.446 -49.030 1.00 97.69 773 THR A C 1
ATOM 6190 O O . THR A 1 773 ? 54.764 -5.350 -47.822 1.00 97.69 773 THR A O 1
ATOM 6193 N N . ILE A 1 774 ? 55.488 -5.914 -49.864 1.00 97.94 774 ILE A N 1
ATOM 6194 C CA . ILE A 1 774 ? 56.867 -6.223 -49.456 1.00 97.94 774 ILE A CA 1
ATOM 6195 C C . ILE A 1 774 ? 57.751 -5.064 -49.905 1.00 97.94 774 ILE A C 1
ATOM 6197 O O . ILE A 1 774 ? 58.043 -4.956 -51.097 1.00 97.94 774 ILE A O 1
ATOM 6201 N N . GLU A 1 775 ? 58.196 -4.207 -48.986 1.00 97.81 775 GLU A N 1
ATOM 6202 C CA . GLU A 1 775 ? 58.989 -3.023 -49.331 1.00 97.81 775 GLU A CA 1
ATOM 6203 C C . GLU A 1 775 ? 60.406 -3.364 -49.826 1.00 97.81 775 GLU A C 1
ATOM 6205 O O . GLU A 1 775 ? 60.943 -4.453 -49.607 1.00 97.81 775 GLU A O 1
ATOM 6210 N N . SER A 1 776 ? 61.033 -2.418 -50.532 1.00 96.12 776 SER A N 1
ATOM 6211 C CA . SER A 1 776 ? 62.381 -2.602 -51.089 1.00 96.12 776 SER A CA 1
ATOM 6212 C C . SER A 1 776 ? 63.401 -2.885 -49.982 1.00 96.12 776 SER A C 1
ATOM 6214 O O . SER A 1 776 ? 63.628 -2.048 -49.115 1.00 96.12 776 SER A O 1
ATOM 6216 N N . GLY A 1 777 ? 64.069 -4.040 -50.047 1.00 93.88 777 GLY A N 1
ATOM 6217 C CA . GLY A 1 777 ? 65.029 -4.494 -49.032 1.00 93.88 777 GLY A CA 1
ATOM 6218 C C . GLY A 1 777 ? 64.435 -5.389 -47.938 1.00 93.88 777 GLY A C 1
ATOM 6219 O O . GLY A 1 777 ? 65.195 -5.918 -47.128 1.00 93.88 777 GLY A O 1
ATOM 6220 N N . ALA A 1 778 ? 63.117 -5.606 -47.934 1.00 97.62 778 ALA A N 1
ATOM 6221 C CA . ALA A 1 778 ? 62.445 -6.580 -47.077 1.00 97.62 778 ALA A CA 1
ATOM 6222 C C . ALA A 1 778 ? 62.384 -7.976 -47.724 1.00 97.62 778 ALA A C 1
ATOM 6224 O O . ALA A 1 778 ? 62.550 -8.121 -48.941 1.00 97.62 778 ALA A O 1
ATOM 6225 N N . SER A 1 779 ? 62.126 -9.019 -46.928 1.00 97.12 779 SER A N 1
ATOM 6226 C CA . SER A 1 779 ? 61.937 -10.383 -47.435 1.00 97.12 779 SER A CA 1
ATOM 6227 C C . SER A 1 779 ? 60.745 -11.080 -46.787 1.00 97.12 779 SER A C 1
ATOM 6229 O O . SER A 1 779 ? 60.638 -11.096 -45.571 1.00 97.12 779 SER A O 1
ATOM 6231 N N . LEU A 1 780 ? 59.894 -11.719 -47.589 1.00 97.69 780 LEU A N 1
ATOM 6232 C CA . LEU A 1 780 ? 58.845 -12.622 -47.115 1.00 97.69 780 LEU A CA 1
ATOM 6233 C C . LEU A 1 780 ? 59.192 -14.061 -47.475 1.00 97.69 780 LEU A C 1
ATOM 6235 O O . LEU A 1 780 ? 59.435 -14.371 -48.645 1.00 97.69 780 LEU A O 1
ATOM 6239 N N . ARG A 1 781 ? 59.165 -14.955 -46.484 1.00 96.88 781 ARG A N 1
ATOM 6240 C CA . ARG A 1 781 ? 59.327 -16.395 -46.689 1.00 96.88 781 ARG A CA 1
ATOM 6241 C C . ARG A 1 781 ? 58.034 -17.148 -46.379 1.00 96.88 781 ARG A C 1
ATOM 6243 O O . ARG A 1 781 ? 57.587 -17.160 -45.237 1.00 96.88 781 ARG A O 1
ATOM 6250 N N . VAL A 1 782 ? 57.513 -17.865 -47.372 1.00 96.50 782 VAL A N 1
ATOM 6251 C CA . VAL A 1 782 ? 56.405 -18.822 -47.237 1.00 96.50 782 VAL A CA 1
ATOM 6252 C C . VAL A 1 782 ? 56.972 -20.245 -47.269 1.00 96.50 782 VAL A C 1
ATOM 6254 O O . VAL A 1 782 ? 57.595 -20.648 -48.252 1.00 96.50 782 VAL A O 1
ATOM 6257 N N . SER A 1 783 ? 56.835 -20.994 -46.176 1.00 90.50 783 SER A N 1
ATOM 6258 C CA . SER A 1 783 ? 57.365 -22.362 -46.020 1.00 90.50 783 SER A CA 1
ATOM 6259 C C . SER A 1 783 ? 56.500 -23.129 -45.030 1.00 90.50 783 SER A C 1
ATOM 6261 O O . SER A 1 783 ? 55.848 -22.524 -44.197 1.00 90.50 783 SER A O 1
ATOM 6263 N N . SER A 1 784 ? 56.490 -24.457 -45.057 1.00 90.00 784 SER A N 1
ATOM 6264 C CA . SER A 1 784 ? 55.745 -25.298 -44.099 1.00 90.00 784 SER A CA 1
ATOM 6265 C C . SER A 1 784 ? 54.207 -25.108 -44.025 1.00 90.00 784 SER A C 1
ATOM 6267 O O . SER A 1 784 ? 53.527 -26.007 -43.535 1.00 90.00 784 SER A O 1
ATOM 6269 N N . SER A 1 785 ? 53.638 -23.999 -44.512 1.00 94.44 785 SER A N 1
ATOM 6270 C CA . SER A 1 785 ? 52.206 -23.741 -44.684 1.00 94.44 785 SER A CA 1
ATOM 6271 C C . SER A 1 785 ? 51.940 -22.642 -45.728 1.00 94.44 785 SER A C 1
ATOM 6273 O O . SER A 1 785 ? 52.872 -22.018 -46.240 1.00 94.44 785 SER A O 1
ATOM 6275 N N . ASN A 1 786 ? 50.661 -22.402 -46.023 1.00 94.38 786 ASN A N 1
ATOM 6276 C CA . ASN A 1 786 ? 50.204 -21.472 -47.056 1.00 94.38 786 ASN A CA 1
ATOM 6277 C C . ASN A 1 786 ? 49.868 -20.083 -46.485 1.00 94.38 786 ASN A C 1
ATOM 6279 O O . ASN A 1 786 ? 49.441 -19.959 -45.336 1.00 94.38 786 ASN A O 1
ATOM 6283 N N . LEU A 1 787 ? 49.996 -19.059 -47.329 1.00 96.62 787 LEU A N 1
ATOM 6284 C CA . LEU A 1 787 ? 49.525 -17.694 -47.075 1.00 96.62 787 LEU A CA 1
ATOM 6285 C C . LEU A 1 787 ? 48.443 -17.344 -48.101 1.00 96.62 787 LEU A C 1
ATOM 6287 O O . LEU A 1 787 ? 48.595 -17.669 -49.282 1.00 96.62 787 LEU A O 1
ATOM 6291 N N . VAL A 1 788 ? 47.374 -16.691 -47.652 1.00 97.50 788 VAL A N 1
ATOM 6292 C CA . VAL A 1 788 ? 46.315 -16.161 -48.519 1.00 97.50 788 VAL A CA 1
ATOM 6293 C C . VAL A 1 788 ? 46.189 -14.653 -48.304 1.00 97.50 788 VAL A C 1
ATOM 6295 O O . VAL A 1 788 ? 45.929 -14.218 -47.186 1.00 97.50 788 VAL A O 1
ATOM 6298 N N . ALA A 1 789 ? 46.363 -13.879 -49.369 1.00 96.69 789 ALA A N 1
ATOM 6299 C CA . ALA A 1 789 ? 46.013 -12.467 -49.444 1.00 96.69 789 ALA A CA 1
ATOM 6300 C C . ALA A 1 789 ? 44.664 -12.338 -50.163 1.00 96.69 789 ALA A C 1
ATOM 6302 O O . ALA A 1 789 ? 44.512 -12.864 -51.268 1.00 96.69 789 ALA A O 1
ATOM 6303 N N . ASP A 1 790 ? 43.685 -11.694 -49.529 1.00 96.12 790 ASP A N 1
ATOM 6304 C CA . ASP A 1 790 ? 42.357 -11.492 -50.125 1.00 96.12 790 ASP A CA 1
ATOM 6305 C C . ASP A 1 790 ? 42.335 -10.375 -51.174 1.00 96.12 790 ASP A C 1
ATOM 6307 O O . ASP A 1 790 ? 41.507 -10.384 -52.076 1.00 96.12 790 ASP A O 1
ATOM 6311 N N . GLY A 1 791 ? 43.264 -9.428 -51.070 1.00 94.81 791 GLY A N 1
ATOM 6312 C CA . GLY A 1 791 ? 43.440 -8.348 -52.033 1.00 94.81 791 GLY A CA 1
ATOM 6313 C C . GLY A 1 791 ? 44.702 -8.522 -52.871 1.00 94.81 791 GLY A C 1
ATOM 6314 O O . GLY A 1 791 ? 45.116 -9.638 -53.195 1.00 94.81 791 GLY A O 1
ATOM 6315 N N . ASP A 1 792 ? 45.324 -7.396 -53.192 1.00 97.31 792 ASP A N 1
ATOM 6316 C CA . ASP A 1 792 ? 46.483 -7.271 -54.062 1.00 97.31 792 ASP A CA 1
ATOM 6317 C C . ASP A 1 792 ? 47.801 -7.557 -53.336 1.00 97.31 792 ASP A C 1
ATOM 6319 O O . ASP A 1 792 ? 47.967 -7.357 -52.127 1.00 97.31 792 ASP A O 1
ATOM 6323 N N . MET A 1 793 ? 48.806 -7.949 -54.114 1.00 98.06 793 MET A N 1
ATOM 6324 C CA . MET A 1 793 ? 50.190 -8.082 -53.689 1.00 98.06 793 MET A CA 1
ATOM 6325 C C . MET A 1 793 ? 51.112 -7.156 -54.485 1.00 98.06 793 MET A C 1
ATOM 6327 O O . MET A 1 793 ? 51.336 -7.337 -55.683 1.00 98.06 793 MET A O 1
ATOM 6331 N N . LEU A 1 794 ? 51.768 -6.236 -53.779 1.00 98.00 794 LEU A N 1
ATOM 6332 C CA . LEU A 1 794 ? 52.837 -5.398 -54.312 1.00 98.00 794 LEU A CA 1
ATOM 6333 C C . LEU A 1 794 ? 54.198 -5.883 -53.808 1.00 98.00 794 LEU A C 1
ATOM 6335 O O . LEU A 1 794 ? 54.553 -5.739 -52.635 1.00 98.00 794 LEU A O 1
ATOM 6339 N N . VAL A 1 795 ? 55.017 -6.415 -54.710 1.00 97.81 795 VAL A N 1
ATOM 6340 C CA . VAL A 1 795 ? 56.375 -6.852 -54.383 1.00 97.81 795 VAL A CA 1
ATOM 6341 C C . VAL A 1 795 ? 57.359 -5.781 -54.823 1.00 97.81 795 VAL A C 1
ATOM 6343 O O . VAL A 1 795 ? 57.481 -5.509 -56.014 1.00 97.81 795 VAL A O 1
ATOM 6346 N N . LYS A 1 796 ? 58.115 -5.212 -53.881 1.00 97.75 796 LYS A N 1
ATOM 6347 C CA . LYS A 1 796 ? 59.318 -4.388 -54.117 1.00 97.75 796 LYS A CA 1
ATOM 6348 C C . LYS A 1 796 ? 60.579 -5.033 -53.533 1.00 97.75 796 LYS A C 1
ATOM 6350 O O . LYS A 1 796 ? 61.679 -4.710 -53.966 1.00 97.75 796 LYS A O 1
ATOM 6355 N N . GLY A 1 797 ? 60.435 -5.916 -52.545 1.00 96.56 797 GLY A N 1
ATOM 6356 C CA . GLY A 1 797 ? 61.522 -6.673 -51.921 1.00 96.56 797 GLY A CA 1
ATOM 6357 C C . GLY A 1 797 ? 61.670 -8.096 -52.466 1.00 96.56 797 GLY A C 1
ATOM 6358 O O . GLY A 1 797 ? 61.570 -8.342 -53.668 1.00 96.56 797 GLY A O 1
ATOM 6359 N N . ASN A 1 798 ? 61.946 -9.050 -51.578 1.00 96.69 798 ASN A N 1
ATOM 6360 C CA . ASN A 1 798 ? 62.231 -10.437 -51.938 1.00 96.69 798 ASN A CA 1
ATOM 6361 C C . ASN A 1 798 ? 61.132 -11.409 -51.470 1.00 96.69 798 ASN A C 1
ATOM 6363 O O . ASN A 1 798 ? 60.928 -11.572 -50.268 1.00 96.69 798 ASN A O 1
ATOM 6367 N N . LEU A 1 799 ? 60.482 -12.112 -52.401 1.00 97.25 799 LEU A N 1
ATOM 6368 C CA . LEU A 1 799 ? 59.513 -13.176 -52.104 1.00 97.25 799 LEU A CA 1
ATOM 6369 C C . LEU A 1 799 ? 60.163 -14.559 -52.249 1.00 97.25 799 LEU A C 1
ATOM 6371 O O . LEU A 1 799 ? 60.731 -14.871 -53.294 1.00 97.25 799 LEU A O 1
ATOM 6375 N N . ARG A 1 800 ? 60.060 -15.420 -51.230 1.00 96.12 800 ARG A N 1
ATOM 6376 C CA . ARG A 1 800 ? 60.579 -16.798 -51.283 1.00 96.12 800 ARG A CA 1
ATOM 6377 C C . ARG A 1 800 ? 59.525 -17.824 -50.894 1.00 96.12 800 ARG A C 1
ATOM 6379 O O . ARG A 1 800 ? 58.958 -17.724 -49.809 1.00 96.12 800 ARG A O 1
ATOM 6386 N N . ILE A 1 801 ? 59.332 -18.847 -51.723 1.00 96.06 801 ILE A N 1
ATOM 6387 C CA . ILE A 1 801 ? 58.362 -19.925 -51.489 1.00 96.06 801 ILE A CA 1
ATOM 6388 C C . ILE A 1 801 ? 59.084 -21.277 -51.511 1.00 96.06 801 ILE A C 1
ATOM 6390 O O . ILE A 1 801 ? 59.776 -21.600 -52.479 1.00 96.06 801 ILE A O 1
ATOM 6394 N N . TYR A 1 802 ? 58.914 -22.063 -50.447 1.00 93.81 802 TYR A N 1
ATOM 6395 C CA . TYR A 1 802 ? 59.616 -23.328 -50.191 1.00 93.81 802 TYR A CA 1
ATOM 6396 C C . TYR A 1 802 ? 58.647 -24.490 -49.904 1.00 93.81 802 TYR A C 1
ATOM 6398 O O . TYR A 1 802 ? 57.452 -24.287 -49.699 1.00 93.81 802 TYR A O 1
ATOM 6406 N N . GLU A 1 803 ? 59.178 -25.715 -49.827 1.00 91.25 803 GLU A N 1
ATOM 6407 C CA . GLU A 1 803 ? 58.557 -26.883 -49.173 1.00 91.25 803 GLU A CA 1
ATOM 6408 C C . GLU A 1 803 ? 57.177 -27.278 -49.729 1.00 91.25 803 GLU A C 1
ATOM 6410 O O . GLU A 1 803 ? 56.291 -27.718 -48.996 1.00 91.25 803 GLU A O 1
ATOM 6415 N N . ASN A 1 804 ? 57.003 -27.154 -51.048 1.00 90.81 804 ASN A N 1
ATOM 6416 C CA . ASN A 1 804 ? 55.758 -27.458 -51.766 1.00 90.81 804 ASN A CA 1
ATOM 6417 C C . ASN A 1 804 ? 54.535 -26.641 -51.284 1.00 90.81 804 ASN A C 1
ATOM 6419 O O . ASN A 1 804 ? 53.403 -27.111 -51.398 1.00 90.81 804 ASN A O 1
ATOM 6423 N N . GLN A 1 805 ? 54.751 -25.453 -50.709 1.00 94.88 805 GLN A N 1
ATOM 6424 C CA . GLN A 1 805 ? 53.669 -24.571 -50.267 1.00 94.88 805 GLN A CA 1
ATOM 6425 C C . GLN A 1 805 ? 53.161 -23.666 -51.389 1.00 94.88 805 GLN A C 1
ATOM 6427 O O . GLN A 1 805 ? 53.831 -23.453 -52.406 1.00 94.88 805 GLN A O 1
ATOM 6432 N N . SER A 1 806 ? 51.972 -23.111 -51.170 1.00 92.94 806 SER A N 1
ATOM 6433 C CA . SER A 1 806 ? 51.323 -22.169 -52.072 1.00 92.94 806 SER A CA 1
ATOM 6434 C C . SER A 1 806 ? 51.079 -20.814 -51.415 1.00 92.94 806 SER A C 1
ATOM 6436 O O . SER A 1 806 ? 50.625 -20.742 -50.271 1.00 92.94 806 SER A O 1
ATOM 6438 N N . LEU A 1 807 ? 51.305 -19.751 -52.179 1.00 96.56 807 LEU A N 1
ATOM 6439 C CA . LEU A 1 807 ? 50.793 -18.412 -51.905 1.00 96.56 807 LEU A CA 1
ATOM 6440 C C . LEU A 1 807 ? 49.545 -18.197 -52.762 1.00 96.56 807 LEU A C 1
ATOM 6442 O O . LEU A 1 807 ? 49.580 -18.472 -53.958 1.00 96.56 807 LEU A O 1
ATOM 6446 N N . THR A 1 808 ? 48.455 -17.725 -52.172 1.00 96.88 808 THR A N 1
ATOM 6447 C CA . THR A 1 808 ? 47.251 -17.326 -52.914 1.00 96.88 808 THR A CA 1
ATOM 6448 C C . THR A 1 808 ? 47.048 -15.830 -52.757 1.00 96.88 808 THR A C 1
ATOM 6450 O O . THR A 1 808 ? 47.111 -15.334 -51.639 1.00 96.88 808 THR A O 1
ATOM 6453 N N . VAL A 1 809 ? 46.832 -15.131 -53.863 1.00 97.50 809 VAL A N 1
ATOM 6454 C CA . VAL A 1 809 ? 46.486 -13.709 -53.919 1.00 97.50 809 VAL A CA 1
ATOM 6455 C C . VAL A 1 809 ? 45.202 -13.622 -54.729 1.00 97.50 809 VAL A C 1
ATOM 6457 O O . VAL A 1 809 ? 45.189 -14.017 -55.893 1.00 97.50 809 VAL A O 1
ATOM 6460 N N . ASN A 1 810 ? 44.106 -13.206 -54.106 1.00 95.94 810 ASN A N 1
ATOM 6461 C CA . ASN A 1 810 ? 42.815 -13.134 -54.786 1.00 95.94 810 ASN A CA 1
ATOM 6462 C C . ASN A 1 810 ? 42.719 -11.904 -55.707 1.00 95.94 810 ASN A C 1
ATOM 6464 O O . ASN A 1 810 ? 41.995 -11.987 -56.693 1.00 95.94 810 ASN A O 1
ATOM 6468 N N . GLY A 1 811 ? 43.482 -10.837 -55.443 1.00 95.31 811 GLY A N 1
ATOM 6469 C CA . GLY A 1 811 ? 43.608 -9.661 -56.312 1.00 95.31 811 GLY A CA 1
ATOM 6470 C C . GLY A 1 811 ? 44.803 -9.715 -57.272 1.00 95.31 811 GLY A C 1
ATOM 6471 O O . GLY A 1 811 ? 45.218 -10.793 -57.725 1.00 95.31 811 GLY A O 1
ATOM 6472 N N . ASP A 1 812 ? 45.355 -8.540 -57.569 1.00 97.06 812 ASP A N 1
ATOM 6473 C CA . ASP A 1 812 ? 46.453 -8.320 -58.510 1.00 97.06 812 ASP A CA 1
ATOM 6474 C C . ASP A 1 812 ? 47.824 -8.650 -57.909 1.00 97.06 812 ASP A C 1
ATOM 6476 O O . ASP A 1 812 ? 48.070 -8.486 -56.715 1.00 97.06 812 ASP A O 1
ATOM 6480 N N . ILE A 1 813 ? 48.788 -9.044 -58.746 1.00 98.00 813 ILE A N 1
ATOM 6481 C CA . ILE A 1 813 ? 50.199 -9.158 -58.344 1.00 98.00 813 ILE A CA 1
ATOM 6482 C C . ILE A 1 813 ? 51.071 -8.229 -59.184 1.00 98.00 813 ILE A C 1
ATOM 6484 O O . ILE A 1 813 ? 51.160 -8.370 -60.404 1.00 98.00 813 ILE A O 1
ATOM 6488 N N . ILE A 1 814 ? 51.802 -7.329 -58.523 1.00 98.12 814 ILE A N 1
ATOM 6489 C CA . ILE A 1 814 ? 52.669 -6.335 -59.166 1.00 98.12 814 ILE A CA 1
ATOM 6490 C C . ILE A 1 814 ? 54.123 -6.507 -58.709 1.00 98.12 814 ILE A C 1
ATOM 6492 O O . ILE A 1 814 ? 54.442 -6.429 -57.521 1.00 98.12 814 ILE A O 1
ATOM 6496 N N . TRP A 1 815 ? 55.027 -6.674 -59.675 1.00 97.75 815 TRP A N 1
ATOM 6497 C CA . TRP A 1 815 ? 56.477 -6.750 -59.475 1.00 97.75 815 TRP A CA 1
ATOM 6498 C C . TRP A 1 815 ? 57.158 -5.484 -59.993 1.00 97.75 815 TRP A C 1
ATOM 6500 O O . TRP A 1 815 ? 56.961 -5.104 -61.143 1.00 97.75 815 TRP A O 1
ATOM 6510 N N . THR A 1 816 ? 58.002 -4.857 -59.175 1.00 96.75 816 THR A N 1
ATOM 6511 C CA . THR A 1 816 ? 58.703 -3.601 -59.490 1.00 96.75 816 THR A CA 1
ATOM 6512 C C . THR A 1 816 ? 60.207 -3.816 -59.722 1.00 96.75 816 THR A C 1
ATOM 6514 O O . THR A 1 816 ? 60.724 -4.932 -59.660 1.00 96.75 816 THR A O 1
ATOM 6517 N N . SER A 1 817 ? 60.946 -2.747 -60.032 1.00 94.69 817 SER A N 1
ATOM 6518 C CA . SER A 1 817 ? 62.364 -2.818 -60.421 1.00 94.69 817 SER A CA 1
ATOM 6519 C C . SER A 1 817 ? 63.325 -3.343 -59.347 1.00 94.69 817 SER A C 1
ATOM 6521 O O . SER A 1 817 ? 64.414 -3.806 -59.685 1.00 94.69 817 SER A O 1
ATOM 6523 N N . THR A 1 818 ? 62.946 -3.304 -58.068 1.00 94.94 818 THR A N 1
ATOM 6524 C CA . THR A 1 818 ? 63.758 -3.824 -56.951 1.00 94.94 818 THR A CA 1
ATOM 6525 C C . THR A 1 818 ? 63.376 -5.242 -56.533 1.00 94.94 818 THR A C 1
ATOM 6527 O O . THR A 1 818 ? 64.022 -5.826 -55.658 1.00 94.94 818 THR A O 1
ATOM 6530 N N . SER A 1 819 ? 62.337 -5.801 -57.146 1.00 97.06 819 SER A N 1
ATOM 6531 C CA . SER A 1 819 ? 61.760 -7.071 -56.735 1.00 97.06 819 SER A CA 1
ATOM 6532 C C . SER A 1 819 ? 62.644 -8.254 -57.101 1.00 97.06 819 SER A C 1
ATOM 6534 O O . SER A 1 819 ? 63.374 -8.240 -58.092 1.00 97.06 819 SER A O 1
ATOM 6536 N N . SER A 1 820 ? 62.557 -9.308 -56.297 1.00 95.06 820 SER A N 1
ATOM 6537 C CA . SER A 1 820 ? 63.211 -10.586 -56.575 1.00 95.06 820 SER A CA 1
ATOM 6538 C C . SER A 1 820 ? 62.415 -11.748 -56.002 1.00 95.06 820 SER A C 1
ATOM 6540 O O . SER A 1 820 ? 61.695 -11.606 -55.012 1.00 95.06 820 SER A O 1
ATOM 6542 N N . GLU A 1 821 ? 62.584 -12.915 -56.601 1.00 94.25 821 GLU A N 1
ATOM 6543 C CA . GLU A 1 821 ? 61.833 -14.118 -56.283 1.00 94.25 821 GLU A CA 1
ATOM 6544 C C . GLU A 1 821 ? 62.735 -15.347 -56.111 1.00 94.25 821 GLU A C 1
ATOM 6546 O O . GLU A 1 821 ? 63.836 -15.437 -56.655 1.00 94.25 821 GLU A O 1
ATOM 6551 N N . TYR A 1 822 ? 62.261 -16.320 -55.334 1.00 94.94 822 TYR A N 1
ATOM 6552 C CA . TYR A 1 822 ? 62.813 -17.672 -55.282 1.00 94.94 822 TYR A CA 1
ATOM 6553 C C . TYR A 1 822 ? 61.685 -18.680 -55.053 1.00 94.94 822 TYR A C 1
ATOM 6555 O O . TYR A 1 822 ? 60.930 -18.559 -54.089 1.00 94.94 822 TYR A O 1
ATOM 6563 N N . MET A 1 823 ? 61.591 -19.695 -55.911 1.00 94.81 823 MET A N 1
ATOM 6564 C CA . MET A 1 823 ? 60.612 -20.781 -55.808 1.00 94.81 823 MET A CA 1
ATOM 6565 C C . MET A 1 823 ? 61.309 -22.145 -55.922 1.00 94.81 823 MET A C 1
ATOM 6567 O O . MET A 1 823 ? 62.290 -22.290 -56.658 1.00 94.81 823 MET A O 1
ATOM 6571 N N . GLU A 1 824 ? 60.808 -23.150 -55.199 1.00 94.50 824 GLU A N 1
ATOM 6572 C CA . GLU A 1 824 ? 61.192 -24.562 -55.356 1.00 94.50 824 GLU A CA 1
ATOM 6573 C C . GLU A 1 824 ? 60.252 -25.303 -56.330 1.00 94.50 824 GLU A C 1
ATOM 6575 O O . GLU A 1 824 ? 59.164 -24.836 -56.644 1.00 94.50 824 GLU A O 1
ATOM 6580 N N . ASN A 1 825 ? 60.652 -26.484 -56.817 1.00 89.06 825 ASN A N 1
ATOM 6581 C CA . ASN A 1 825 ? 59.995 -27.171 -57.945 1.00 89.06 825 ASN A CA 1
ATOM 6582 C C . ASN A 1 825 ? 58.481 -27.405 -57.818 1.00 89.06 825 ASN A C 1
ATOM 6584 O O . ASN A 1 825 ? 57.802 -27.351 -58.836 1.00 89.06 825 ASN A O 1
ATOM 6588 N N . ASN A 1 826 ? 57.947 -27.655 -56.619 1.00 91.00 826 ASN A N 1
ATOM 6589 C CA . ASN A 1 826 ? 56.517 -27.943 -56.433 1.00 91.00 826 ASN A CA 1
ATOM 6590 C C . ASN A 1 826 ? 55.776 -26.844 -55.657 1.00 91.00 826 ASN A C 1
ATOM 6592 O O . ASN A 1 826 ? 54.772 -27.132 -55.006 1.00 91.00 826 ASN A O 1
ATOM 6596 N N . THR A 1 827 ? 56.285 -25.614 -55.642 1.00 96.25 827 THR A N 1
ATOM 6597 C CA . THR A 1 827 ? 55.560 -24.488 -55.041 1.00 96.25 827 THR A CA 1
ATOM 6598 C C . THR A 1 827 ? 54.654 -23.820 -56.068 1.00 96.25 827 THR A C 1
ATOM 6600 O O . THR A 1 827 ? 54.867 -23.946 -57.279 1.00 96.25 827 THR A O 1
ATOM 6603 N N . SER A 1 828 ? 53.627 -23.110 -55.597 1.00 95.50 828 SER A N 1
ATOM 6604 C CA . SER A 1 828 ? 52.723 -22.382 -56.488 1.00 95.50 828 SER A CA 1
ATOM 6605 C C . SER A 1 828 ? 52.376 -20.981 -56.002 1.00 95.50 828 SER A C 1
ATOM 6607 O O . SER A 1 828 ? 52.306 -20.724 -54.801 1.00 95.50 828 SER A O 1
ATOM 6609 N N . ILE A 1 829 ? 52.121 -20.084 -56.950 1.00 97.25 829 ILE A N 1
ATOM 6610 C CA . ILE A 1 829 ? 51.439 -18.811 -56.703 1.00 97.25 829 ILE A CA 1
ATOM 6611 C C . ILE A 1 829 ? 50.101 -18.872 -57.429 1.00 97.25 829 ILE A C 1
ATOM 6613 O O . ILE A 1 829 ? 50.074 -19.036 -58.647 1.00 97.25 829 ILE A O 1
ATOM 6617 N N . ASN A 1 830 ? 49.006 -18.774 -56.685 1.00 96.38 830 ASN A N 1
ATOM 6618 C CA . ASN A 1 830 ? 47.667 -18.656 -57.242 1.00 96.38 830 ASN A CA 1
ATOM 6619 C C . ASN A 1 830 ? 47.296 -17.173 -57.283 1.00 96.38 830 ASN A C 1
ATOM 6621 O O . ASN A 1 830 ? 47.421 -16.502 -56.262 1.00 96.38 830 ASN A O 1
ATOM 6625 N N . VAL A 1 831 ? 46.844 -16.687 -58.433 1.00 96.25 831 VAL A N 1
ATOM 6626 C CA . VAL A 1 831 ? 46.408 -15.301 -58.632 1.00 96.25 831 VAL A CA 1
ATOM 6627 C C . VAL A 1 831 ? 44.956 -15.277 -59.111 1.00 96.25 831 VAL A C 1
ATOM 6629 O O . VAL A 1 831 ? 44.560 -16.082 -59.968 1.00 96.25 831 VAL A O 1
ATOM 6632 N N . GLY A 1 832 ? 44.139 -14.413 -58.514 1.00 94.50 832 GLY A N 1
ATOM 6633 C CA . GLY A 1 832 ? 42.737 -14.253 -58.883 1.00 94.50 832 GLY A CA 1
ATOM 6634 C C . GLY A 1 832 ? 42.555 -13.322 -60.080 1.00 94.50 832 GLY A C 1
ATOM 6635 O O . GLY A 1 832 ? 41.875 -13.713 -61.040 1.00 94.50 832 GLY A O 1
ATOM 6636 N N . GLU A 1 833 ? 43.235 -12.174 -60.056 1.00 95.44 833 GLU A N 1
ATOM 6637 C CA . GLU A 1 833 ? 43.106 -11.083 -61.032 1.00 95.44 833 GLU A CA 1
ATOM 6638 C C . GLU A 1 833 ? 44.378 -10.917 -61.885 1.00 95.44 833 GLU A C 1
ATOM 6640 O O . GLU A 1 833 ? 44.848 -11.909 -62.463 1.00 95.44 833 GLU A O 1
ATOM 6645 N N . ASP A 1 834 ? 44.898 -9.706 -62.067 1.00 96.62 834 ASP A N 1
ATOM 6646 C CA . ASP A 1 834 ? 45.942 -9.386 -63.036 1.00 96.62 834 ASP A CA 1
ATOM 6647 C C . ASP A 1 834 ? 47.354 -9.663 -62.501 1.00 96.62 834 ASP A C 1
ATOM 6649 O O . ASP A 1 834 ? 47.640 -9.722 -61.305 1.00 96.62 834 ASP A O 1
ATOM 6653 N N . TRP A 1 835 ? 48.295 -9.836 -63.427 1.00 97.38 835 TRP A N 1
ATOM 6654 C CA . TRP A 1 835 ? 49.711 -9.990 -63.114 1.00 97.38 835 TRP A CA 1
ATOM 6655 C C . TRP A 1 835 ? 50.541 -8.983 -63.891 1.00 97.38 835 TRP A C 1
ATOM 6657 O O . TRP A 1 835 ? 50.561 -8.997 -65.122 1.00 97.38 835 TRP A O 1
ATOM 6667 N N . THR A 1 836 ? 51.314 -8.164 -63.187 1.00 97.50 836 THR A N 1
ATOM 6668 C CA . THR A 1 836 ? 52.144 -7.119 -63.786 1.00 97.50 836 THR A CA 1
ATOM 6669 C C . THR A 1 836 ? 53.622 -7.323 -63.473 1.00 97.50 836 THR A C 1
ATOM 6671 O O . THR A 1 836 ? 54.059 -7.246 -62.325 1.00 97.50 836 THR A O 1
ATOM 6674 N N . PHE A 1 837 ? 54.422 -7.507 -64.522 1.00 96.50 837 PHE A N 1
ATOM 6675 C CA . PHE A 1 837 ? 55.865 -7.274 -64.497 1.00 96.50 837 PHE A CA 1
ATOM 6676 C C . PHE A 1 837 ? 56.126 -5.822 -64.904 1.00 96.50 837 PHE A C 1
ATOM 6678 O O . PHE A 1 837 ? 56.130 -5.508 -66.096 1.00 96.50 837 PHE A O 1
ATOM 6685 N N . ASP A 1 838 ? 56.313 -4.926 -63.936 1.00 95.06 838 ASP A N 1
ATOM 6686 C CA . ASP A 1 838 ? 56.448 -3.492 -64.201 1.00 95.06 838 ASP A CA 1
ATOM 6687 C C . ASP A 1 838 ? 57.844 -3.114 -64.735 1.00 95.06 838 ASP A C 1
ATOM 6689 O O . ASP A 1 838 ? 58.781 -3.926 -64.767 1.00 95.06 838 ASP A O 1
ATOM 6693 N N . TYR A 1 839 ? 57.994 -1.866 -65.182 1.00 92.44 839 TYR A N 1
ATOM 6694 C CA . TYR A 1 839 ? 59.226 -1.354 -65.775 1.00 92.44 839 TYR A CA 1
ATOM 6695 C C . TYR A 1 839 ? 60.455 -1.600 -64.890 1.00 92.44 839 TYR A C 1
ATOM 6697 O O . TYR A 1 839 ? 60.519 -1.219 -63.721 1.00 92.44 839 TYR A O 1
ATOM 6705 N N . GLY A 1 840 ? 61.483 -2.201 -65.492 1.00 89.19 840 GLY A N 1
ATOM 6706 C CA . GLY A 1 840 ? 62.776 -2.430 -64.850 1.00 89.19 840 GLY A CA 1
ATOM 6707 C C . GLY A 1 840 ? 62.844 -3.639 -63.915 1.00 89.19 840 GLY A C 1
ATOM 6708 O O . GLY A 1 840 ? 63.930 -3.903 -63.404 1.00 89.19 840 GLY A O 1
ATOM 6709 N N . CYS A 1 841 ? 61.755 -4.392 -63.701 1.00 93.00 841 CYS A N 1
ATOM 6710 C CA . CYS A 1 841 ? 61.841 -5.670 -62.985 1.00 93.00 841 CYS A CA 1
ATOM 6711 C C . CYS A 1 841 ? 62.559 -6.739 -63.835 1.00 93.00 841 CYS A C 1
ATOM 6713 O O . CYS A 1 841 ? 62.663 -6.607 -65.058 1.00 93.00 841 CYS A O 1
ATOM 6715 N N . SER A 1 842 ? 63.082 -7.793 -63.204 1.00 93.44 842 SER A N 1
ATOM 6716 C CA . SER A 1 842 ? 63.767 -8.909 -63.880 1.00 93.44 842 SER A CA 1
ATOM 6717 C C . SER A 1 842 ? 63.454 -10.232 -63.171 1.00 93.44 842 SER A C 1
ATOM 6719 O O . SER A 1 842 ? 64.351 -10.859 -62.603 1.00 93.44 842 SER A O 1
ATOM 6721 N N . ILE A 1 843 ? 62.179 -10.621 -63.178 1.00 95.62 843 ILE A N 1
ATOM 6722 C CA . ILE A 1 843 ? 61.644 -11.771 -62.437 1.00 95.62 843 ILE A CA 1
ATOM 6723 C C . ILE A 1 843 ? 61.717 -13.032 -63.299 1.00 95.62 843 ILE A C 1
ATOM 6725 O O . ILE A 1 843 ? 61.001 -13.180 -64.285 1.00 95.62 843 ILE A O 1
ATOM 6729 N N . GLN A 1 844 ? 62.594 -13.952 -62.929 1.00 93.50 844 GLN A N 1
ATOM 6730 C CA . GLN A 1 844 ? 63.014 -15.116 -63.704 1.00 93.50 844 GLN A CA 1
ATOM 6731 C C . GLN A 1 844 ? 62.613 -16.414 -63.003 1.00 93.50 844 GLN A C 1
ATOM 6733 O O . GLN A 1 844 ? 63.462 -17.190 -62.540 1.00 93.50 844 GLN A O 1
ATOM 6738 N N . MET A 1 845 ? 61.309 -16.690 -62.949 1.00 92.38 845 MET A N 1
ATOM 6739 C CA . MET A 1 845 ? 60.817 -17.886 -62.272 1.00 92.38 845 MET A CA 1
ATOM 6740 C C . MET A 1 845 ? 61.354 -19.124 -62.986 1.00 92.38 845 MET A C 1
ATOM 6742 O O . MET A 1 845 ? 60.968 -19.432 -64.110 1.00 92.38 845 MET A O 1
ATOM 6746 N N . SER A 1 846 ? 62.294 -19.812 -62.338 1.00 91.38 846 SER A N 1
ATOM 6747 C CA . SER A 1 846 ? 62.983 -20.983 -62.897 1.00 91.38 846 SER A CA 1
ATOM 6748 C C . SER A 1 846 ? 62.395 -22.307 -62.409 1.00 91.38 846 SER A C 1
ATOM 6750 O O . SER A 1 846 ? 62.675 -23.346 -62.992 1.00 91.38 846 SER A O 1
ATOM 6752 N N . ASN A 1 847 ? 61.583 -22.266 -61.349 1.00 94.38 847 ASN A N 1
ATOM 6753 C CA . ASN A 1 847 ? 60.908 -23.411 -60.743 1.00 94.38 847 ASN A CA 1
ATOM 6754 C C . ASN A 1 847 ? 59.504 -22.996 -60.276 1.00 94.38 847 ASN A C 1
ATOM 6756 O O . ASN A 1 847 ? 59.199 -21.803 -60.209 1.00 94.38 847 ASN A O 1
ATOM 6760 N N . GLY A 1 848 ? 58.689 -23.980 -59.890 1.00 94.56 848 GLY A N 1
ATOM 6761 C CA . GLY A 1 848 ? 57.328 -23.762 -59.406 1.00 94.56 848 GLY A CA 1
ATOM 6762 C C . GLY A 1 848 ? 56.364 -23.365 -60.524 1.00 94.56 848 GLY A C 1
ATOM 6763 O O . GLY A 1 848 ? 56.748 -23.289 -61.697 1.00 94.56 848 GLY A O 1
ATOM 6764 N N . LYS A 1 849 ? 55.104 -23.133 -60.155 1.00 95.94 849 LYS A N 1
ATOM 6765 C CA . LYS A 1 849 ? 54.039 -22.771 -61.098 1.00 95.94 849 LYS A CA 1
ATOM 6766 C C . LYS A 1 849 ? 53.271 -21.527 -60.672 1.00 95.94 849 LYS A C 1
ATOM 6768 O O . LYS A 1 849 ? 53.052 -21.297 -59.484 1.00 95.94 849 LYS A O 1
ATOM 6773 N N . VAL A 1 850 ? 52.807 -20.760 -61.648 1.00 96.94 850 VAL A N 1
ATOM 6774 C CA . VAL A 1 850 ? 51.842 -19.675 -61.447 1.00 96.94 850 VAL A CA 1
ATOM 6775 C C . VAL A 1 850 ? 50.504 -20.123 -62.008 1.00 96.94 850 VAL A C 1
ATOM 6777 O O . VAL A 1 850 ? 50.432 -20.572 -63.151 1.00 96.94 850 VAL A O 1
ATOM 6780 N N . ARG A 1 851 ? 49.448 -20.032 -61.202 1.00 96.12 851 ARG A N 1
ATOM 6781 C CA . ARG A 1 851 ? 48.103 -20.482 -61.552 1.00 96.12 851 ARG A CA 1
ATOM 6782 C C . ARG A 1 851 ? 47.109 -19.330 -61.473 1.00 96.12 851 ARG A C 1
ATOM 6784 O O . ARG A 1 851 ? 46.902 -18.769 -60.405 1.00 96.12 851 ARG A O 1
ATOM 6791 N N . PHE A 1 852 ? 46.431 -19.035 -62.574 1.00 96.12 852 PHE A N 1
ATOM 6792 C CA . PHE A 1 852 ? 45.317 -18.084 -62.591 1.00 96.12 852 PHE A CA 1
ATOM 6793 C C . PHE A 1 852 ? 44.018 -18.820 -62.254 1.00 96.12 852 PHE A C 1
ATOM 6795 O O . PHE A 1 852 ? 43.552 -19.625 -63.063 1.00 96.12 852 PHE A O 1
ATOM 6802 N N . ALA A 1 853 ? 43.460 -18.571 -61.064 1.00 89.38 853 ALA A N 1
ATOM 6803 C CA . ALA A 1 853 ? 42.348 -19.342 -60.489 1.00 89.38 853 ALA A CA 1
ATOM 6804 C C . ALA A 1 853 ? 41.122 -18.505 -60.070 1.00 89.38 853 ALA A C 1
ATOM 6806 O O . ALA A 1 853 ? 40.213 -19.038 -59.441 1.00 89.38 853 ALA A O 1
ATOM 6807 N N . GLY A 1 854 ? 41.078 -17.213 -60.406 1.00 89.19 854 GLY A N 1
ATOM 6808 C CA . GLY A 1 854 ? 39.942 -16.341 -60.078 1.00 89.19 854 GLY A CA 1
ATOM 6809 C C . GLY A 1 854 ? 38.674 -16.586 -60.906 1.00 89.19 854 GLY A C 1
ATOM 6810 O O . GLY A 1 854 ? 38.650 -17.392 -61.845 1.00 89.19 854 GLY A O 1
ATOM 6811 N N . ILE A 1 855 ? 37.612 -15.860 -60.552 1.00 90.44 855 ILE A N 1
ATOM 6812 C CA . ILE A 1 855 ? 36.315 -15.868 -61.252 1.00 90.44 855 ILE A CA 1
ATOM 6813 C C . ILE A 1 855 ? 36.237 -14.836 -62.388 1.00 90.44 855 ILE A C 1
ATOM 6815 O O . ILE A 1 855 ? 35.453 -15.033 -63.312 1.00 90.44 855 ILE A O 1
ATOM 6819 N N . GLU A 1 856 ? 37.068 -13.790 -62.361 1.00 90.25 856 GLU A N 1
ATOM 6820 C CA . GLU A 1 856 ? 37.071 -12.702 -63.349 1.00 90.25 856 GLU A CA 1
ATOM 6821 C C . GLU A 1 856 ? 38.069 -12.929 -64.496 1.00 90.25 856 GLU A C 1
ATOM 6823 O O . GLU A 1 856 ? 38.849 -13.890 -64.506 1.00 90.25 856 GLU A O 1
ATOM 6828 N N . HIS A 1 857 ? 38.029 -12.058 -65.509 1.00 92.69 857 HIS A N 1
ATOM 6829 C CA . HIS A 1 857 ? 39.063 -12.001 -66.551 1.00 92.69 857 HIS A CA 1
ATOM 6830 C C . HIS A 1 857 ? 40.386 -11.546 -65.928 1.00 92.69 857 HIS A C 1
ATOM 6832 O O . HIS A 1 857 ? 40.369 -10.707 -65.042 1.00 92.69 857 HIS A O 1
ATOM 6838 N N . SER A 1 858 ? 41.515 -12.083 -66.399 1.00 94.75 858 SER A N 1
ATOM 6839 C CA . SER A 1 858 ? 42.846 -11.604 -65.992 1.00 94.75 858 SER A CA 1
ATOM 6840 C C . SER A 1 858 ? 43.686 -11.172 -67.182 1.00 94.75 858 SER A C 1
ATOM 6842 O O . SER A 1 858 ? 43.600 -11.749 -68.273 1.00 94.75 858 SER A O 1
ATOM 6844 N N . MET A 1 859 ? 44.585 -10.236 -66.929 1.00 95.00 859 MET A N 1
ATOM 6845 C CA . MET A 1 859 ? 45.605 -9.741 -67.832 1.00 95.00 859 MET A CA 1
ATOM 6846 C C . MET A 1 859 ? 47.000 -9.995 -67.264 1.00 95.00 859 MET A C 1
ATOM 6848 O O . MET A 1 859 ? 47.291 -9.723 -66.103 1.00 95.00 859 MET A O 1
ATOM 6852 N N . ILE A 1 860 ? 47.898 -10.488 -68.115 1.00 96.31 860 ILE A N 1
ATOM 6853 C CA . ILE A 1 860 ? 49.336 -10.524 -67.839 1.00 96.31 860 ILE A CA 1
ATOM 6854 C C . ILE A 1 860 ? 49.984 -9.348 -68.569 1.00 96.31 860 ILE A C 1
ATOM 6856 O O . ILE A 1 860 ? 50.123 -9.386 -69.794 1.00 96.31 860 ILE A O 1
ATOM 6860 N N . TYR A 1 861 ? 50.407 -8.327 -67.828 1.00 95.12 861 TYR A N 1
ATOM 6861 C CA . TYR A 1 861 ? 51.162 -7.191 -68.351 1.00 95.12 861 TYR A CA 1
ATOM 6862 C C . TYR A 1 861 ? 52.659 -7.441 -68.200 1.00 95.12 861 TYR A C 1
ATOM 6864 O O . TYR A 1 861 ? 53.188 -7.488 -67.088 1.00 95.12 861 TYR A O 1
ATOM 6872 N N . CYS A 1 862 ? 53.370 -7.555 -69.321 1.00 92.94 862 CYS A N 1
ATOM 6873 C CA . CYS A 1 862 ? 54.830 -7.598 -69.310 1.00 92.94 862 CYS A CA 1
ATOM 6874 C C . CYS A 1 862 ? 55.407 -6.281 -69.838 1.00 92.94 862 CYS A C 1
ATOM 6876 O O . CYS A 1 862 ? 55.450 -6.052 -71.046 1.00 92.94 862 CYS A O 1
ATOM 6878 N N . ARG A 1 863 ? 55.860 -5.423 -68.915 1.00 93.69 863 ARG A N 1
ATOM 6879 C CA . ARG A 1 863 ? 56.589 -4.165 -69.179 1.00 93.69 863 ARG A CA 1
ATOM 6880 C C . ARG A 1 863 ? 58.089 -4.293 -68.874 1.00 93.69 863 ARG A C 1
ATOM 6882 O O . ARG A 1 863 ? 58.810 -3.302 -68.765 1.00 93.69 863 ARG A O 1
ATOM 6889 N N . SER A 1 864 ? 58.561 -5.529 -68.713 1.00 90.19 864 SER A N 1
ATOM 6890 C CA . SER A 1 864 ? 59.948 -5.890 -68.426 1.00 90.19 864 SER A CA 1
ATOM 6891 C C . SER A 1 864 ? 60.601 -6.554 -69.635 1.00 90.19 864 SER A C 1
ATOM 6893 O O . SER A 1 864 ? 59.977 -7.319 -70.364 1.00 90.19 864 SER A O 1
ATOM 6895 N N . VAL A 1 865 ? 61.899 -6.308 -69.813 1.00 88.56 865 VAL A N 1
ATOM 6896 C CA . VAL A 1 865 ? 62.702 -6.921 -70.883 1.00 88.56 865 VAL A CA 1
ATOM 6897 C C . VAL A 1 865 ? 63.208 -8.325 -70.538 1.00 88.56 865 VAL A C 1
ATOM 6899 O O . VAL A 1 865 ? 63.812 -8.976 -71.388 1.00 88.56 865 VAL A O 1
ATOM 6902 N N . ASN A 1 866 ? 63.041 -8.775 -69.289 1.00 90.12 866 ASN A N 1
ATOM 6903 C CA . ASN A 1 866 ? 63.707 -9.975 -68.785 1.00 90.12 866 ASN A CA 1
ATOM 6904 C C . ASN A 1 866 ? 62.930 -10.645 -67.639 1.00 90.12 866 ASN A C 1
ATOM 6906 O O . ASN A 1 866 ? 63.477 -10.845 -66.553 1.00 90.12 866 ASN A O 1
ATOM 6910 N N . SER A 1 867 ? 61.655 -10.961 -67.883 1.00 94.06 867 SER A N 1
ATOM 6911 C CA . SER A 1 867 ? 60.815 -11.688 -66.927 1.00 94.06 867 SER A CA 1
ATOM 6912 C C . SER A 1 867 ? 60.041 -12.828 -67.587 1.00 94.06 867 SER A C 1
ATOM 6914 O O . SER A 1 867 ? 59.631 -12.710 -68.743 1.00 94.06 867 SER A O 1
ATOM 6916 N N . TRP A 1 868 ? 59.855 -13.938 -66.875 1.00 92.56 868 TRP A N 1
ATOM 6917 C CA . TRP A 1 868 ? 59.114 -15.104 -67.366 1.00 92.56 868 TRP A CA 1
ATOM 6918 C C . TRP A 1 868 ? 58.587 -15.986 -66.230 1.00 92.56 868 TRP A C 1
ATOM 6920 O O . TRP A 1 868 ? 59.072 -15.944 -65.099 1.00 92.56 868 TRP A O 1
ATOM 6930 N N . PHE A 1 869 ? 57.622 -16.838 -66.577 1.00 95.12 869 PHE A N 1
ATOM 6931 C CA . PHE A 1 869 ? 57.144 -17.937 -65.742 1.00 95.12 869 PHE A CA 1
ATOM 6932 C C . PHE A 1 869 ? 57.876 -19.236 -66.087 1.00 95.12 869 PHE A C 1
ATOM 6934 O O . PHE A 1 869 ? 58.179 -19.475 -67.257 1.00 95.12 869 PHE A O 1
ATOM 6941 N N . ASN A 1 870 ? 58.106 -20.101 -65.096 1.00 95.31 870 ASN A N 1
ATOM 6942 C CA . ASN A 1 870 ? 58.545 -21.476 -65.345 1.00 95.31 870 ASN A CA 1
ATOM 6943 C C . ASN A 1 870 ? 57.390 -22.310 -65.922 1.00 95.31 870 ASN A C 1
ATOM 6945 O O . ASN A 1 870 ? 57.476 -22.845 -67.025 1.00 95.31 870 ASN A O 1
ATOM 6949 N N . GLU A 1 871 ? 56.285 -22.372 -65.179 1.00 95.69 871 GLU A N 1
ATOM 6950 C CA . GLU A 1 871 ? 55.048 -23.040 -65.570 1.00 95.69 871 GLU A CA 1
ATOM 6951 C C . GLU A 1 871 ? 53.866 -22.098 -65.316 1.00 95.69 871 GLU A C 1
ATOM 6953 O O . GLU A 1 871 ? 53.770 -21.492 -64.248 1.00 95.69 871 GLU A O 1
ATOM 6958 N N . LEU A 1 872 ? 52.983 -21.973 -66.309 1.00 94.81 872 LEU A N 1
ATOM 6959 C CA . LEU A 1 872 ? 51.765 -21.170 -66.246 1.00 94.81 872 LEU A CA 1
ATOM 6960 C C . LEU A 1 872 ? 50.548 -22.088 -66.413 1.00 94.81 872 LEU A C 1
ATOM 6962 O O . LEU A 1 872 ? 50.391 -22.734 -67.449 1.00 94.81 872 LEU A O 1
ATOM 6966 N N . GLU A 1 873 ? 49.682 -22.117 -65.405 1.00 95.19 873 GLU A N 1
ATOM 6967 C CA . GLU A 1 873 ? 48.420 -22.858 -65.378 1.00 95.19 873 GLU A CA 1
ATOM 6968 C C . GLU A 1 873 ? 47.252 -21.861 -65.408 1.00 95.19 873 GLU A C 1
ATOM 6970 O O . GLU A 1 873 ? 47.232 -20.876 -64.670 1.00 95.19 873 GLU A O 1
ATOM 6975 N N . ILE A 1 874 ? 46.260 -22.104 -66.261 1.00 93.12 874 ILE A N 1
ATOM 6976 C CA . ILE A 1 874 ? 45.027 -21.311 -66.308 1.00 93.12 874 ILE A CA 1
ATOM 6977 C C . ILE A 1 874 ? 43.890 -22.250 -65.922 1.00 93.12 874 ILE A C 1
ATOM 6979 O O . ILE A 1 874 ? 43.550 -23.147 -66.691 1.00 93.12 874 ILE A O 1
ATOM 6983 N N . ASP A 1 875 ? 43.328 -22.051 -64.733 1.00 90.62 875 ASP A N 1
ATOM 6984 C CA . ASP A 1 875 ? 42.254 -22.881 -64.180 1.00 90.62 875 ASP A CA 1
ATOM 6985 C C . ASP A 1 875 ? 41.193 -21.982 -63.534 1.00 90.62 875 ASP A C 1
ATOM 6987 O O . ASP A 1 875 ? 41.054 -21.903 -62.312 1.00 90.62 875 ASP A O 1
ATOM 6991 N N . LYS A 1 876 ? 40.506 -21.223 -64.395 1.00 90.31 876 LYS A N 1
ATOM 6992 C CA . LYS A 1 876 ? 39.465 -20.264 -64.017 1.00 90.31 876 LYS A CA 1
ATOM 6993 C C . LYS A 1 876 ? 38.212 -20.980 -63.517 1.00 90.31 876 LYS A C 1
ATOM 6995 O O . LYS A 1 876 ? 37.768 -21.968 -64.099 1.00 90.31 876 LYS A O 1
ATOM 7000 N N . LEU A 1 877 ? 37.590 -20.422 -62.480 1.00 85.62 877 LEU A N 1
ATOM 7001 C CA . LEU A 1 877 ? 36.416 -21.020 -61.833 1.00 85.62 877 LEU A CA 1
ATOM 7002 C C . LEU A 1 877 ? 35.103 -20.792 -62.605 1.00 85.62 877 LEU A C 1
ATOM 7004 O O . LEU A 1 877 ? 34.119 -21.489 -62.356 1.00 85.62 877 LEU A O 1
ATOM 7008 N N . LEU A 1 878 ? 35.082 -19.858 -63.564 1.00 86.06 878 LEU A N 1
ATOM 7009 C CA . LEU A 1 878 ? 33.943 -19.595 -64.447 1.00 86.06 878 LEU A CA 1
ATOM 7010 C C . LEU A 1 878 ? 34.304 -19.840 -65.914 1.00 86.06 878 LEU A C 1
ATOM 7012 O O . LEU A 1 878 ? 35.301 -19.337 -66.419 1.00 86.06 878 LEU A O 1
ATOM 7016 N N . SER A 1 879 ? 33.431 -20.548 -66.638 1.00 81.94 879 SER A N 1
ATOM 7017 C CA . SER A 1 879 ? 33.631 -20.860 -68.069 1.00 81.94 879 SER A CA 1
ATOM 7018 C C . SER A 1 879 ? 33.669 -19.637 -69.000 1.00 81.94 879 SER A C 1
ATOM 7020 O O . SER A 1 879 ? 34.074 -19.753 -70.154 1.00 81.94 879 SER A O 1
ATOM 7022 N N . THR A 1 880 ? 33.231 -18.473 -68.512 1.00 85.50 880 THR A N 1
ATOM 7023 C CA . THR A 1 880 ? 33.244 -17.184 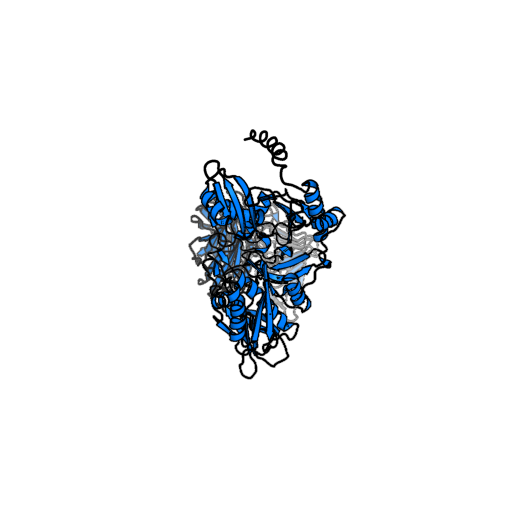-69.220 1.00 85.50 880 THR A CA 1
ATOM 7024 C C . THR A 1 880 ? 34.492 -16.355 -68.934 1.00 85.50 880 THR A C 1
ATOM 7026 O O . THR A 1 880 ? 34.681 -15.320 -69.575 1.00 85.50 880 THR A O 1
ATOM 7029 N N . ALA A 1 881 ? 35.321 -16.777 -67.977 1.00 82.00 881 ALA A N 1
ATOM 7030 C CA . ALA A 1 881 ? 36.540 -16.086 -67.606 1.00 82.00 881 ALA A CA 1
ATOM 7031 C C . ALA A 1 881 ? 37.720 -16.531 -68.472 1.00 82.00 881 ALA A C 1
ATOM 7033 O O . ALA A 1 881 ? 37.880 -17.712 -68.782 1.00 82.00 881 ALA A O 1
ATOM 7034 N N . LEU A 1 882 ? 38.550 -15.569 -68.868 1.00 87.38 882 LEU A N 1
ATOM 7035 C CA . LEU A 1 882 ? 39.722 -15.790 -69.709 1.00 87.38 882 LEU A CA 1
ATOM 7036 C C . LEU A 1 882 ? 40.960 -15.130 -69.105 1.00 87.38 882 LEU A C 1
ATOM 7038 O O . LEU A 1 882 ? 40.851 -14.232 -68.274 1.00 87.38 882 LEU A O 1
ATOM 7042 N N . VAL A 1 883 ? 42.136 -15.577 -69.540 1.00 89.00 883 VAL A N 1
ATOM 7043 C CA . VAL A 1 883 ? 43.410 -14.903 -69.270 1.00 89.00 883 VAL A CA 1
ATOM 7044 C C . VAL A 1 883 ? 43.969 -14.430 -70.603 1.00 89.00 883 VAL A C 1
ATOM 7046 O O . VAL A 1 883 ? 44.134 -15.232 -71.525 1.00 89.00 883 VAL A O 1
ATOM 7049 N N . SER A 1 884 ? 44.234 -13.136 -70.712 1.00 90.06 884 SER A N 1
ATOM 7050 C CA . SER A 1 884 ? 44.889 -12.513 -71.863 1.00 90.06 884 SER A CA 1
ATOM 7051 C C . SER A 1 884 ? 46.267 -11.993 -71.456 1.00 90.06 884 SER A C 1
ATOM 7053 O O . SER A 1 884 ? 46.563 -11.832 -70.276 1.00 90.06 884 SER A O 1
ATOM 7055 N N . TYR A 1 885 ? 47.142 -11.752 -72.428 1.00 86.75 885 TYR A N 1
ATOM 7056 C CA . TYR A 1 885 ? 48.454 -11.162 -72.174 1.00 86.75 885 TYR A CA 1
ATOM 7057 C C . TYR A 1 885 ? 48.660 -9.940 -73.064 1.00 86.75 885 TYR A C 1
ATOM 7059 O O . TYR A 1 885 ? 48.321 -9.956 -74.249 1.00 86.75 885 TYR A O 1
ATOM 7067 N N . GLU A 1 886 ? 49.248 -8.893 -72.494 1.00 86.81 886 GLU A N 1
ATOM 7068 C CA . GLU A 1 886 ? 49.682 -7.702 -73.210 1.00 86.81 886 GLU A CA 1
ATOM 7069 C C . GLU A 1 886 ? 51.193 -7.539 -73.041 1.00 86.81 886 GLU A C 1
ATOM 7071 O O . GLU A 1 886 ? 51.725 -7.435 -71.934 1.00 86.81 886 GLU A O 1
ATOM 7076 N N . MET A 1 887 ? 51.895 -7.527 -74.174 1.00 76.12 887 MET A N 1
ATOM 7077 C CA . MET A 1 887 ? 53.316 -7.201 -74.230 1.00 76.12 887 MET A CA 1
ATOM 7078 C C . MET A 1 887 ? 53.453 -5.798 -74.809 1.00 76.12 887 MET A C 1
ATOM 7080 O O . MET A 1 887 ? 53.268 -5.596 -76.011 1.00 76.12 887 MET A O 1
ATOM 7084 N N . THR A 1 888 ? 53.768 -4.831 -73.956 1.00 63.66 888 THR A N 1
ATOM 7085 C CA . THR A 1 888 ? 54.213 -3.507 -74.400 1.00 63.66 888 THR A CA 1
ATOM 7086 C C . THR A 1 888 ? 55.696 -3.586 -74.790 1.00 63.66 888 THR A C 1
ATOM 7088 O O . THR A 1 888 ? 56.463 -4.150 -74.011 1.00 63.66 888 THR A O 1
ATOM 7091 N N . PRO A 1 889 ? 56.103 -3.076 -75.970 1.00 49.97 889 PRO A N 1
ATOM 7092 C CA . PRO A 1 889 ? 57.497 -3.089 -76.425 1.00 49.97 889 PRO A CA 1
ATOM 7093 C C . PRO A 1 889 ? 58.497 -2.422 -75.480 1.00 49.97 889 PRO A C 1
ATOM 7095 O O . PRO A 1 889 ? 58.122 -1.405 -74.849 1.00 49.97 889 PRO A O 1
#

Radius of gyration: 45.82 Å; chains: 1; bounding box: 106×50×132 Å

Foldseek 3Di:
DPDDDPPPVPVVVVVVPPQPDDQADDPVLLVVLFVLQCCQVQNDWAWDDWAFAAALVRDGFKIKIKTFHPDHDDPLVVLLVQLVVCVVQQFLCVLFPVLRMKMWIATRHQQDFGTFKIWSGDDCCRSVVVLVVVVLCVVANPQKDFDHWYDQAPQFIWTWIDNPPAIWIFTFGFQTDIDGPVVVSVVSVPFHGLFGGHGNVVNSVCSSVPDYDHPVLKQFFPPLVQLAAFAPAQAQLLRQVLSQLSSLQQCLLPDVSQSQQQFFAWFKDWGCRGSRIDIFGLHTPSSVQLCVQQVAPSVGRDGDPVSSQSSLQVSCVVSVWGKGKDKDQPPALVVCVVQSVVSHWWWFDFGRGIWIWGIARPSSQWTWTNGNHHRIIMTGHVSRGRMIMDMGIDDRQAWHKAWPPQQAPLRGRHFDPTAEAEAQDKDKTFMRIDPPAFKFKWKAKDQHSHDDDHPDTQDDRHGPPGIDIGRHHDDDKHRFMWMKIWIAGPVRDTRHIDGHSHTHIHDDLDDAAEFDQPDKDKDQDAWDKYKYKLPDQAKKKKKKADPDPWDKKKWKAQDRSRDRTDDIADDDPVADRMTMKMFRSNPDDIGMMMMIMHIPDDRDMMIIHIHRDAAADDAFKDKDKDAQQDFKYKYWYWDAFAKKKKKKFWPAAFKKKFKADPDDDPRMDHPVRTQDIFGGDPGGDITMDMGGDDHGDIIMMMMGHNDSHMTMIMMHMHTDAWAEQQCAPHQELPQLVRIVPSDRAALDHEHEYDAPHPYAHEYQEEGEHAEYEDAQRGEYEYENEEYEHAEEYHFQYEYEYDHLYEYEYLYEYEYDQRYEYYYAANYEYEYAAEYEPAANHAYEAQHHEYEHEHQAEYEYEYNYPHHDHNYYHYHYPDPPYYYYYDYDD